Protein 5O6H (pdb70)

InterPro domains:
  IPR000903 Glycylpeptide N-tetradecanoyltransferase [PIRSF015892] (83-496)
  IPR000903 Glycylpeptide N-tetradecanoyltransferase [PTHR11377] (63-496)
  IPR016181 Acyl-CoA N-acyltransferase [SSF55729] (115-295)
  IPR016181 Acyl-CoA N-acyltransferase [SSF55729] (296-495)
  IPR022676 Glycylpeptide N-tetradecanoyltransferase, N-terminal [PF01233] (141-294)
  IPR022677 Glycylpeptide N-tetradecanoyltransferase, C-terminal [PF02799] (308-486)
  IPR022678 Glycylpeptide N-tetradecanoyltransferase, conserved site [PS00975] (244-252)
  IPR022678 Glycylpeptide N-tetradecanoyltransferase, conserved site [PS00976] (466-472)

Organism: Homo sapiens (NCBI:txid9606)

Radius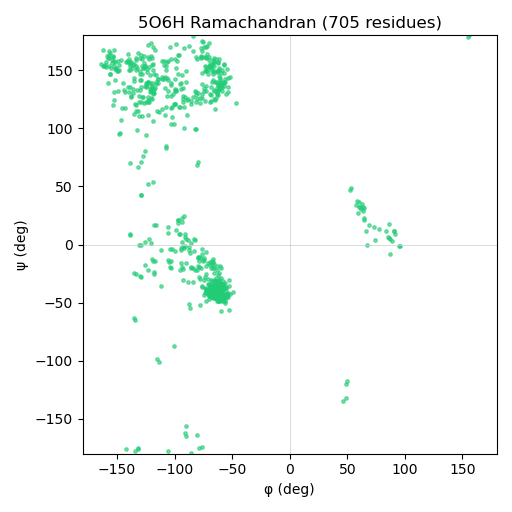 of gyration: 30.19 Å; Cα contacts (8 Å, |Δi|>4): 1673; chains: 2; bounding box: 51×105×77 Å

GO terms:
  GO:0018030 peptidyl-lysine N6-myristoyltransferase activity (F, IDA)
  GO:0072657 protein localization to membrane (P, IDA)
  GO:0005737 cytoplasm (C, IDA)
  GO:0005886 plasma membrane (C, IDA)
  GO:0004379 glycylpeptide N-tetradecanoyltransferase activity (F, IDA)
  GO:0018008 N-terminal peptidyl-glycine N-myristoylation (P, IDA)
  GO:0016020 membrane (C, EXP)
  GO:0004379 glycylpeptide N-tetradecanoyltransferase activity (F, EXP)
  GO:0005829 cytosol (C, TAS)
  GO:1903749 positive regulation of protein localization to mitochondrion (P, TAS)
  GO:0018377 protein myristoylation (P, TAS)
  GO:0004379 glycylpeptide N-tetradecanoyltransferase activity (F, TAS)
  GO:0022400 regulation of opsin-mediated signaling pathway (P, TAS)
  GO:0006499 N-terminal protein myristoylation (P, TAS)
  GO:0019107 myristoyltransferase activity (F, TAS)
  GO:0005515 protein binding (F, IPI)
  GO:0042180 ketone metabolic process (P, IDA)
  GO:0019107 myristoyltransferase activity (F, IDA)
  GO:0005829 cytosol (C, IDA)

Foldseek 3Di:
DDDVQQVPFLFDAAVDFFDDWAFSDDQDPDFDPDADDDPPQKDKDQFDLVDVVSLVLLQVLQQQWNDDPPVRFWGWRQDSVLCCLQQVAPQHDRVQFIWMARNVVRRTFWTKGWGWFFKFAAPDTDIAIEIDDTTGHPVCPPVPRSSSNVVRSCRVVSVVVHFKYKYKDQDQDRHFLEKWFKWKQFLAVVVCCVLVVDPDDPPDDPVVVCVVRDADLAADAPQKDWDDPVCLVVVLVQLQVLLPQFRIATNDDSSSSCSQARDDPQAKTKIFHQDPVRDTFWMWMWTWIWIARPPDDPDGIATEIETADTGHDPDDPQSNVSRVSSVCSNVPHRMYMYIVEAVNVVHCVVNPIGTDDTIMTMGMGRITDHRDYRNRHHYDRD/DDDVLQVVFQFAAAPPFFADWAFSDDQDPDFDPDADDDDPQKDKDQADLVPVVSLVLLQVLQQQWNDAAPVNFWGWRQDSVLCCLQQVAPQHDRVQFIWMAGNPPRRTFWTKGWDWFFKFAAPDTDIAIEIDDGTGHPVCPPVPRSSSNVVRSCRVVSVVVHNKYKYKDQDQDRHFLEKWFKWKAFLAVVVCCVLVVDHDDDPDDPVRVCVVRYADLAADAPQKDWDDPVCLVVQLVQLQVLLVQFRIATNDDSSSSCSQARDDPQAKTKIFHQDPVRDTFWMWMWTWIWIQRVVCNVDDTQTEIETADTGHDPDDPQRNVSRVSSVCSNVPHRMYMYIPEAVPVVHQVVSPIDTDDTMITMGMGRIGHGRDYRNRHHHDRD

B-factor: mean 17.13, std 9.36, range [5.29, 85.31]

CATH classification: 3.40.630.170

Solvent-accessible surface area: 34002 Å² total; per-residue (Å²): 224,87,37,146,14,25,57,97,29,14,7,11,99,70,75,50,120,16,120,87,100,11,76,54,56,106,82,79,24,76,10,114,58,102,69,59,122,16,59,176,30,53,43,45,49,54,4,82,2,54,66,214,44,29,14,114,65,0,42,49,6,1,33,80,5,23,76,34,48,94,94,96,60,18,32,48,24,5,32,45,86,1,0,59,4,3,1,67,3,42,46,81,44,78,60,4,1,0,0,1,14,34,76,104,76,115,100,8,4,0,0,1,1,0,11,17,11,53,0,67,2,40,147,43,99,65,81,0,2,16,30,28,2,65,5,14,26,90,175,20,109,119,127,130,6,35,17,12,0,27,81,0,4,26,18,26,8,15,24,38,34,11,18,3,9,0,22,32,27,49,94,66,29,2,47,22,8,3,62,0,86,75,31,49,8,7,5,47,10,139,34,0,29,78,3,142,56,28,158,70,44,234,133,40,92,33,147,94,10,64,116,47,45,158,31,82,157,92,36,124,23,87,39,34,44,70,6,78,77,136,4,6,18,33,0,12,38,19,2,43,131,22,9,141,90,14,67,0,4,10,51,22,12,4,51,26,0,70,40,20,0,88,36,73,124,82,0,0,9,0,19,0,8,55,58,115,139,45,107,11,6,0,0,0,1,0,11,13,1,28,6,33,8,40,151,39,114,89,71,127,50,6,62,0,0,42,12,4,3,9,0,50,76,138,13,79,15,65,37,0,0,18,0,0,1,2,9,0,92,107,61,45,5,7,0,1,18,6,26,10,4,9,48,9,103,86,1,2,129,145,24,88,9,28,82,15,90,10,54,40,5,0,0,8,21,4,21,55,11,40,67,20,42,9,77,86,0,0,2,10,13,24,231,83,26,145,15,25,64,99,29,14,8,9,106,76,66,54,126,5,117,92,105,12,79,55,50,115,82,77,31,62,8,114,59,103,69,60,120,14,51,173,25,46,42,42,44,53,3,82,2,54,68,134,45,25,3,81,65,0,50,55,5,2,33,80,6,26,75,36,50,94,90,88,41,11,30,47,24,6,34,16,82,1,0,58,6,3,1,65,3,42,43,80,45,77,59,3,1,0,0,1,14,33,81,106,75,115,103,9,7,0,0,1,1,0,13,16,10,54,0,60,2,40,156,40,103,70,79,0,1,16,30,29,2,67,4,15,27,86,179,27,107,116,132,131,7,34,16,10,0,26,80,0,4,24,17,24,7,15,23,39,35,12,22,2,10,0,22,32,25,57,95,79,28,3,34,21,8,4,60,0,80,74,36,49,8,9,5,45,11,141,41,0,30,124,25,148,56,28,131,76,37,165,162,52,89,51,140,102,10,44,133,52,50,159,33,83,157,92,36,132,24,88,37,34,43,70,6,77,78,131,4,6,22,37,0,11,38,19,3,31,142,19,8,142,90,13,66,0,4,9,45,20,10,4,51,25,0,70,40,19,0,88,37,74,156,104,9,0,13,0,17,0,6,54,58,115,136,45,105,13,9,0,0,0,1,0,12,12,1,16,6,15,10,45,113,94,99,130,107,173,18,5,74,1,0,40,11,4,4,11,0,50,72,150,14,79,16,65,36,0,0,18,1,1,1,3,8,0,86,107,96,49,16,6,0,1,18,5,26,10,4,8,49,9,102,84,0,2,133,149,22,94,11,28,80,16,87,9,50,41,10,0,0,6,21,3,22,52,8,29,64,20,42,9,76,86,0,0,2,11,16,24

Secondary structure (DSSP, 8-state):
---TTGGGSSSPPTT------B-SSPPPSS---SPPPPPTTEEEEE--TTSHHHHHHHHHHHHHHS-B-TTS-EEE---HHHHHHHHSSTT--GGGEEEEEETTT--EEEEEEEEEEEEEETTEEEEEEEEEEEEE-GGGTTSS-HHHHHHHHHHHHHTTT---EEEEESS--S--SEEEEEEEEESSHHHHHHTTSS---TT--HHHHHHHH---SS-SSTTEEE--GGGHHHHHHHHHHHHTTSSEEEE--HHHHHHHHS-BTTTEEEEEEE-TTS-EEEEEEEEE--EEETT-SS--EE-EEEE---B-SSS-HHHHHHHHHHHHHHTT-SEEEEES-TTGGGTTTTTT-EEEEEEEEEEEES-B-----GGGB-----/---TTGGGSSSPPTT------B-SSPPPSS---SPPPPSTTEEEEE--TTSHHHHHHHHHHHHHHS-B-TTS-EEE---HHHHHHHHSSTT--GGGEEEEEETTT--EEEEEEEEEEEEEETTEEEEEEEEEEEEE-GGGTTSSHHHHHHHHHHHHHHTTT---EEEEESS--S--SEEEEEEEEES-HHHHHHTTSS-PPTT--HHHHHHHH---SS--STTEEE--GGGHHHHHHHHHHHHTTSSEEEE--HHHHHHHHS-BTTTEEEEEEE-TTS-EEEEEEEEE--EEETT-TTSPPB-EEEE---EESSS-HHHHHHHHHHHHHHTT-SEEEEES-TTGGGTTTTTT-EEEEEEEEEEEES-B-----GGGB-----

Nearest PDB structures (foldseek):
  7owp-assembly1_A  TM=9.996E-01  e=7.246E-84  Homo sapiens
  6f56-assembly1_A  TM=1.000E+00  e=3.992E-82  Homo sapiens
  8q3d-assembly2_B  TM=9.967E-01  e=1.849E-81  Homo sapiens
  7rk3-assembly1_A  TM=9.968E-01  e=1.131E-75  Homo sapiens
  4c2x-assembly1_A  TM=9.969E-01  e=5.540E-74  Homo sapiens

Sequence (764 aa):
RSYQFWDTQPVPKKLGEVVVNTHGPVEPDDKDDNNIIRRQEPYTLPQGFTWDALDLGDRRGVLKELYTLLNENYVEDDDNMFRFDYSPEEFLLWALRPPGWLPQQWHCGVRVVSSRKLVGFISAIPANIHHIYDTEEKKMVEINFLCVHKKLRSKRVAPVLIREITRRVHLEGIFQAVYTAGVVLPKPVGTCRYWHRSSLNPRRKLIEEVKFSHLSRNMTMQRTMMKLYRLPETPKTAGLLRPMETKDIPVVHQLLTRYLKQFHLTPVMSQEEVEEHWFYPQEENIIDTFVVENANGEEVTDFLSFYTLPSTIMNHPTHKSLKKAAYSFYNVHTQTPLLDLMSSDDALVLAKMKGFDVFNALDLMENKTFLEKLKKFGIGDGNNLQQYYLYNWKKCPSMGAEEKVGLVLQRSYQFWDTQPVPKLGEVVNTHGPVEPDKDNIIRQEPYTLPQQGFTWDALDLGDRGVLKELYTLLNENYVEDDDNMMFRFDYSPEFLLWALRPPGWLPQQWHCGVRVVSSRKLVGFISAIPANNIHIYDDTEEKKKMVEINFLCVHKKLLRSKRVAPVLIREITRRVHLEGIFQAVVYTAGVVLPKKPVGTCRYWHRSSLNPRKLIEVKFSHLSRNMTMQQRTMKLYRLPETPKTAGLRPMETKDIPVVHHQLLTRYLKQFHLTPVMSQEEVEHWFYPQENIIDTFVVENANGEEVTDFLSFYTLPSTIIMNHPTHKSLKKAAYSFYNVHTQTPLLDLMSSDDALVLAKMKGFDVFNALDLMENKTFLEKLKFGIGDDGNNLQQYYLYNWKCPSMGAEEKVGLVLQ

Structure (mmCIF, N/CA/C/O backbone):
data_5O6H
#
_entry.id   5O6H
#
_cell.length_a   79.138
_cell.length_b   178.852
_cell.length_c   58.465
_cell.angle_alpha   90.00
_cell.angle_beta   90.00
_cell.angle_gamma   90.00
#
_symmetry.space_group_name_H-M   'P 21 21 2'
#
loop_
_entity.id
_entity.type
_entity.pdbx_description
1 polymer 'Glycylpeptide N-tetradecanoyltransferase 1'
2 non-polymer TETRADECANOYL-COA
3 non-polymer 'PHOSPHATE ION'
4 non-polymer 1-[5-[4-fluoranyl-2-[2-(1,3,5-trimethylpyrazol-4-yl)ethoxy]phenyl]-2~{H}-indazol-3-yl]-~{N},~{N}-dimethyl-methanamine
5 non-polymer 'MAGNESIUM ION'
6 non-polymer GLYCEROL
7 non-polymer 'DIMETHYL SULFOXIDE'
8 water water
#
loop_
_atom_site.group_PDB
_atom_site.id
_atom_site.type_symbol
_atom_site.label_atom_id
_atom_site.label_alt_id
_atom_site.label_comp_id
_atom_site.label_asym_id
_atom_site.label_entity_id
_atom_site.label_seq_id
_atom_site.pdbx_PDB_ins_code
_atom_site.Cartn_x
_atom_site.Cartn_y
_atom_site.Cartn_z
_atom_site.occupancy
_atom_site.B_iso_or_equiv
_atom_site.auth_seq_id
_atom_site.auth_comp_id
_atom_site.auth_asym_id
_atom_site.auth_atom_id
_atom_site.pdbx_PDB_model_num
ATOM 1 N N . ARG A 1 10 ? -32.629 -0.602 -0.985 1.00 59.79 115 ARG A N 1
ATOM 2 C CA . ARG A 1 10 ? -31.948 -0.737 0.324 1.00 60.61 115 ARG A CA 1
ATOM 3 C C . ARG A 1 10 ? -32.118 0.591 1.110 1.00 54.85 115 ARG A C 1
ATOM 4 O O . ARG A 1 10 ? -33.191 1.213 1.021 1.00 64.56 115 ARG A O 1
ATOM 12 N N . SER A 1 11 ? -31.108 1.021 1.876 1.00 42.56 116 SER A N 1
ATOM 13 C CA . SER A 1 11 ? -31.040 2.391 2.477 1.00 35.34 116 SER A CA 1
ATOM 14 C C . SER A 1 11 ? -29.734 2.988 1.896 1.00 29.69 116 SER A C 1
ATOM 15 O O . SER A 1 11 ? -28.940 2.241 1.366 1.00 27.27 116 SER A O 1
ATOM 18 N N . TYR A 1 12 ? -29.547 4.301 1.942 1.00 24.45 117 TYR A N 1
ATOM 19 C CA . TYR A 1 12 ? -28.338 4.956 1.423 1.00 19.60 117 TYR A CA 1
ATOM 20 C C . TYR A 1 12 ? -27.882 5.927 2.492 1.00 17.90 117 TYR A C 1
ATOM 21 O O . TYR A 1 12 ? -28.449 7.017 2.752 1.00 17.49 117 TYR A O 1
ATOM 30 N N . GLN A 1 13 ? -26.901 5.468 3.272 1.00 17.41 118 GLN A N 1
ATOM 31 C CA . GLN A 1 13 ? -26.467 6.238 4.430 1.00 18.86 118 GLN A CA 1
ATOM 32 C C . GLN A 1 13 ? -26.163 7.716 4.197 1.00 17.77 118 GLN A C 1
ATOM 33 O O . GLN A 1 13 ? -26.531 8.598 4.944 1.00 19.28 118 GLN A O 1
ATOM 39 N N . PHE A 1 14 ? -25.499 7.968 3.044 1.00 15.87 119 PHE A N 1
ATOM 40 C CA . PHE A 1 14 ? -25.279 9.374 2.632 1.00 16.51 119 PHE A CA 1
ATOM 41 C C . PHE A 1 14 ? -26.457 9.938 1.797 1.00 13.27 119 PHE A C 1
ATOM 42 O O . PHE A 1 14 ? -26.982 10.992 2.123 1.00 13.31 119 PHE A O 1
ATOM 50 N N . TRP A 1 15 ? -26.865 9.233 0.755 1.00 14.35 120 TRP A N 1
ATOM 51 C CA . TRP A 1 15 ? -27.815 9.879 -0.179 1.00 13.81 120 TRP A CA 1
ATOM 52 C C . TRP A 1 15 ? -29.198 10.121 0.414 1.00 13.61 120 TRP A C 1
ATOM 53 O O . TRP A 1 15 ? -29.911 11.038 0.021 1.00 13.35 120 TRP A O 1
ATOM 64 N N . ASP A 1 16 ? -29.507 9.362 1.495 1.00 14.74 121 ASP A N 1
ATOM 65 C CA . ASP A 1 16 ? -30.827 9.607 2.168 1.00 14.69 121 ASP A CA 1
ATOM 66 C C . ASP A 1 16 ? -30.882 10.958 2.899 1.00 16.15 121 ASP A C 1
ATOM 67 O O . ASP A 1 16 ? -31.949 11.516 3.155 1.00 17.37 121 ASP A O 1
ATOM 72 N N . THR A 1 17 ? -29.676 11.553 3.163 1.00 15.14 122 THR A N 1
ATOM 73 C CA . THR A 1 17 ? -29.579 12.836 3.794 1.00 14.85 122 THR A CA 1
ATOM 74 C C . THR A 1 17 ? -29.648 13.998 2.808 1.00 13.80 122 THR A C 1
ATOM 75 O O . THR A 1 17 ? -29.694 15.156 3.255 1.00 14.98 122 THR A O 1
ATOM 79 N N . GLN A 1 18 ? -29.631 13.699 1.504 1.00 12.60 123 GLN A N 1
ATOM 80 C CA . GLN A 1 18 ? -29.436 14.770 0.466 1.00 12.71 123 GLN A CA 1
ATOM 81 C C . GLN A 1 18 ? -30.775 15.226 -0.136 1.00 12.93 123 GLN A C 1
ATOM 82 O O . GLN A 1 18 ? -31.738 14.415 -0.143 1.00 13.87 123 GLN A O 1
ATOM 88 N N . PRO A 1 19 ? -30.808 16.435 -0.713 1.00 13.01 124 PRO A N 1
ATOM 89 C CA . PRO A 1 19 ? -32.025 16.963 -1.330 1.00 13.52 124 PRO A CA 1
ATOM 90 C C . PRO A 1 19 ? -32.203 16.336 -2.739 1.00 13.10 124 PRO A C 1
ATOM 91 O O . PRO A 1 19 ? -32.030 17.067 -3.767 1.00 14.33 124 PRO A O 1
ATOM 95 N N . VAL A 1 20 ? -32.532 15.053 -2.753 1.00 13.09 125 VAL A N 1
ATOM 96 C CA . VAL A 1 20 ? -32.810 14.316 -3.971 1.00 13.18 125 VAL A CA 1
ATOM 97 C C . VAL A 1 20 ? -34.081 13.497 -3.621 1.00 17.47 125 VAL A C 1
ATOM 98 O O . VAL A 1 20 ? -34.230 13.101 -2.442 1.00 15.85 125 VAL A O 1
ATOM 102 N N . PRO A 1 21 ? -34.887 13.117 -4.618 1.00 15.74 126 PRO A N 1
ATOM 103 C CA . PRO A 1 21 ? -36.087 12.264 -4.356 1.00 17.23 126 PRO A CA 1
ATOM 104 C C . PRO A 1 21 ? -35.636 10.876 -3.961 1.00 17.67 126 PRO A C 1
ATOM 105 O O . PRO A 1 21 ? -34.565 10.359 -4.323 1.00 18.19 126 PRO A O 1
ATOM 109 N N . LYS A 1 22 ? -36.481 10.181 -3.172 1.00 22.23 127 LYS A N 1
ATOM 110 C CA A LYS A 1 22 ? -36.195 8.807 -2.851 0.50 22.50 127 LYS A CA 1
ATOM 111 C CA B LYS A 1 22 ? -36.208 8.795 -2.847 0.50 22.75 127 LYS A CA 1
ATOM 112 C C . LYS A 1 22 ? -36.395 7.862 -4.057 1.00 22.50 127 LYS A C 1
ATOM 113 O O . LYS A 1 22 ? -37.196 8.138 -4.902 1.00 24.23 127 LYS A O 1
ATOM 124 N N . LEU A 1 23 ? -35.648 6.792 -4.115 1.00 23.48 128 LEU A N 1
ATOM 125 C CA . LEU A 1 23 ? -35.932 5.743 -5.114 1.00 27.95 128 LEU A CA 1
ATOM 126 C C . LEU A 1 23 ? -37.355 5.218 -4.916 1.00 29.66 128 LEU A C 1
ATOM 127 O O . LEU A 1 23 ? -37.792 4.946 -3.794 1.00 35.83 128 LEU A O 1
ATOM 132 N N . GLY A 1 24 ? -38.121 5.118 -5.981 1.00 36.94 129 GLY A N 1
ATOM 133 C CA . GLY A 1 24 ? -39.493 4.670 -5.804 1.00 43.23 129 GLY A CA 1
ATOM 134 C C . GLY A 1 24 ? -40.479 5.784 -5.487 1.00 49.87 129 GLY A C 1
ATOM 135 O O . GLY A 1 24 ? -41.684 5.555 -5.498 1.00 49.70 129 GLY A O 1
ATOM 136 N N . GLU A 1 25 ? -39.979 6.997 -5.240 1.00 46.65 130 GLU A N 1
ATOM 137 C CA . GLU A 1 25 ? -40.829 8.175 -4.992 1.00 43.84 130 GLU A CA 1
ATOM 138 C C . GLU A 1 25 ? -41.567 8.535 -6.295 1.00 42.23 130 GLU A C 1
ATOM 139 O O . GLU A 1 25 ? -40.957 8.660 -7.351 1.00 40.68 130 GLU A O 1
ATOM 145 N N . VAL A 1 26 ? -42.887 8.693 -6.225 1.00 41.04 131 VAL A N 1
ATOM 146 C CA A VAL A 1 26 ? -43.676 9.158 -7.376 0.50 39.92 131 VAL A CA 1
ATOM 147 C CA B VAL A 1 26 ? -43.623 9.146 -7.404 0.50 38.79 131 VAL A CA 1
ATOM 148 C C . VAL A 1 26 ? -43.536 10.675 -7.481 1.00 37.81 131 VAL A C 1
ATOM 149 O O . VAL A 1 26 ? -43.949 11.377 -6.570 1.00 36.64 131 VAL A O 1
ATOM 156 N N . VAL A 1 27 ? -42.959 11.182 -8.580 1.00 36.01 132 VAL A N 1
ATOM 157 C CA . VAL A 1 27 ? -42.864 12.623 -8.748 1.00 33.92 132 VAL A CA 1
ATOM 158 C C . VAL A 1 27 ? -43.809 13.197 -9.818 1.00 35.08 132 VAL A C 1
ATOM 159 O O . VAL A 1 27 ? -43.669 12.902 -11.012 1.00 42.51 132 VAL A O 1
ATOM 163 N N . ASN A 1 28 ? -44.712 14.072 -9.391 1.00 39.92 133 ASN A N 1
ATOM 164 C CA . ASN A 1 28 ? -45.703 14.730 -10.261 1.00 46.67 133 ASN A CA 1
ATOM 165 C C . ASN A 1 28 ? -45.471 16.224 -10.420 1.00 48.22 133 ASN A C 1
ATOM 166 O O . ASN A 1 28 ? -46.204 16.877 -11.185 1.00 61.88 133 ASN A O 1
ATOM 171 N N . THR A 1 29 ? -44.483 16.774 -9.685 1.00 36.76 134 THR A N 1
ATOM 172 C CA . THR A 1 29 ? -44.282 18.236 -9.596 1.00 32.90 134 THR A CA 1
ATOM 173 C C . THR A 1 29 ? -42.877 18.550 -10.167 1.00 30.02 134 THR A C 1
ATOM 174 O O . THR A 1 29 ? -42.175 17.595 -10.517 1.00 27.37 134 THR A O 1
ATOM 178 N N . HIS A 1 30 ? -42.577 19.830 -10.367 1.00 25.43 135 HIS A N 1
ATOM 179 C CA . HIS A 1 30 ? -41.234 20.283 -10.880 1.00 24.82 135 HIS A CA 1
ATOM 180 C C . HIS A 1 30 ? -40.765 21.395 -9.947 1.00 27.70 135 HIS A C 1
ATOM 181 O O . HIS A 1 30 ? -41.536 22.342 -9.709 1.00 32.47 135 HIS A O 1
ATOM 188 N N . GLY A 1 31 ? -39.532 21.298 -9.404 1.00 20.61 136 GLY A N 1
ATOM 189 C CA . GLY A 1 31 ? -38.999 22.387 -8.675 1.00 19.78 136 GLY A CA 1
ATOM 190 C C . GLY A 1 31 ? -37.922 21.941 -7.657 1.00 16.60 136 GLY A C 1
ATOM 191 O O . GLY A 1 31 ? -37.568 20.741 -7.560 1.00 17.27 136 GLY A O 1
ATOM 192 N N . PRO A 1 32 ? -37.360 22.881 -6.925 1.00 16.57 137 PRO A N 1
ATOM 193 C CA . PRO A 1 32 ? -36.293 22.472 -6.022 1.00 17.22 137 PRO A CA 1
ATOM 194 C C . PRO A 1 32 ? -36.738 21.606 -4.885 1.00 17.18 137 PRO A C 1
ATOM 195 O O . PRO A 1 32 ? -37.933 21.649 -4.441 1.00 19.89 137 PRO A O 1
ATOM 199 N N . VAL A 1 33 ? -35.897 20.730 -4.404 1.00 15.52 138 VAL A N 1
ATOM 200 C CA . VAL A 1 33 ? -36.213 19.925 -3.228 1.00 15.66 138 VAL A CA 1
ATOM 201 C C . VAL A 1 33 ? -36.174 20.770 -1.970 1.00 18.09 138 VAL A C 1
ATOM 202 O O . VAL A 1 33 ? -37.003 20.577 -1.096 1.00 20.99 138 VAL A O 1
ATOM 206 N N . GLU A 1 34 ? -35.222 21.698 -1.900 1.00 17.87 139 GLU A N 1
ATOM 207 C CA . GLU A 1 34 ? -35.115 22.666 -0.750 1.00 19.81 139 GLU A CA 1
ATOM 208 C C . GLU A 1 34 ? -34.725 24.046 -1.341 1.00 19.97 139 GLU A C 1
ATOM 209 O O . GLU A 1 34 ? -34.199 24.162 -2.426 1.00 20.00 139 GLU A O 1
ATOM 215 N N . PRO A 1 35 ? -34.894 25.163 -0.524 1.00 24.01 140 PRO A N 1
ATOM 216 C CA . PRO A 1 35 ? -34.574 26.506 -1.046 1.00 24.56 140 PRO A CA 1
ATOM 217 C C . PRO A 1 35 ? -33.120 26.871 -1.242 1.00 24.85 140 PRO A C 1
ATOM 218 O O . PRO A 1 35 ? -32.170 26.152 -0.780 1.00 28.43 140 PRO A O 1
ATOM 222 N N . ASP A 1 36 ? -32.857 27.917 -1.986 1.00 24.86 141 ASP A N 1
ATOM 223 C CA A ASP A 1 36 ? -31.548 28.490 -2.068 0.50 19.95 141 ASP A CA 1
ATOM 224 C CA B ASP A 1 36 ? -31.525 28.381 -1.993 0.50 23.63 141 ASP A CA 1
ATOM 225 C C . ASP A 1 36 ? -31.105 28.843 -0.613 1.00 23.43 141 ASP A C 1
ATOM 226 O O . ASP A 1 36 ? -31.933 29.229 0.250 1.00 23.65 141 ASP A O 1
ATOM 235 N N . LYS A 1 37 ? -29.813 28.717 -0.343 1.00 20.05 142 LYS A N 1
ATOM 236 C CA . LYS A 1 37 ? -29.378 28.950 1.049 1.00 20.99 142 LYS A CA 1
ATOM 237 C C . LYS A 1 37 ? -28.938 30.344 1.162 1.00 21.02 142 LYS A C 1
ATOM 238 O O . LYS A 1 37 ? -28.230 30.812 0.322 1.00 23.05 142 LYS A O 1
ATOM 244 N N . ASP A 1 38 ? -29.286 31.045 2.258 1.00 20.36 143 ASP A N 1
ATOM 245 C CA A ASP A 1 38 ? -28.618 32.398 2.206 0.50 21.06 143 ASP A CA 1
ATOM 246 C CA B ASP A 1 38 ? -28.819 32.389 2.508 0.50 19.72 143 ASP A CA 1
ATOM 247 C C . ASP A 1 38 ? -27.525 32.529 3.296 1.00 18.13 143 ASP A C 1
ATOM 248 O O . ASP A 1 38 ? -26.987 33.624 3.456 1.00 16.88 143 ASP A O 1
ATOM 257 N N . ASN A 1 39 ? -27.144 31.382 3.921 1.00 15.87 144 ASN A N 1
ATOM 258 C CA A ASN A 1 39 ? -25.878 31.368 4.629 0.50 14.66 144 ASN A CA 1
ATOM 259 C CA B ASN A 1 39 ? -25.941 31.273 4.786 0.50 14.43 144 ASN A CA 1
ATOM 260 C C . ASN A 1 39 ? -25.298 29.962 4.331 1.00 10.24 144 ASN A C 1
ATOM 261 O O . ASN A 1 39 ? -25.987 28.951 4.405 1.00 12.23 144 ASN A O 1
ATOM 270 N N . ILE A 1 40 ? -24.013 30.038 3.929 1.00 11.35 145 ILE A N 1
ATOM 271 C CA A ILE A 1 40 ? -23.357 28.777 3.543 0.50 10.62 145 ILE A CA 1
ATOM 272 C CA B ILE A 1 40 ? -23.255 28.831 3.448 0.50 10.91 145 ILE A CA 1
ATOM 273 C C . ILE A 1 40 ? -22.102 28.612 4.428 1.00 9.91 145 ILE A C 1
ATOM 274 O O . ILE A 1 40 ? -21.355 29.529 4.749 1.00 10.36 145 ILE A O 1
ATOM 283 N N . ARG A 1 41 ? -21.915 27.326 4.808 1.00 10.55 146 ARG A N 1
ATOM 284 C CA A ARG A 1 41 ? -20.732 26.861 5.591 0.50 10.73 146 ARG A CA 1
ATOM 285 C CA B ARG A 1 41 ? -20.790 26.913 5.624 0.50 11.64 146 ARG A CA 1
ATOM 286 C C . ARG A 1 41 ? -19.428 27.417 5.050 1.00 10.32 146 ARG A C 1
ATOM 287 O O . ARG A 1 41 ? -19.117 27.133 3.859 1.00 10.71 146 ARG A O 1
ATOM 302 N N . GLN A 1 42 ? -18.640 28.150 5.808 1.00 10.22 147 GLN A N 1
ATOM 303 C CA . GLN A 1 42 ? -17.358 28.709 5.361 1.00 11.36 147 GLN A CA 1
ATOM 304 C C . GLN A 1 42 ? -16.186 27.818 5.413 1.00 12.64 147 GLN A C 1
ATOM 305 O O . GLN A 1 42 ? -15.210 28.042 4.633 1.00 16.51 147 GLN A O 1
ATOM 311 N N . GLU A 1 43 ? -16.321 26.816 6.255 1.00 13.36 148 GLU A N 1
ATOM 312 C CA . GLU A 1 43 ? -15.107 25.907 6.437 1.00 14.89 148 GLU A CA 1
ATOM 313 C C . GLU A 1 43 ? -15.258 24.629 5.617 1.00 11.50 148 GLU A C 1
ATOM 314 O O . GLU A 1 43 ? -16.304 24.023 5.546 1.00 11.42 148 GLU A O 1
ATOM 320 N N . PRO A 1 44 ? -14.125 24.206 5.085 1.00 12.64 149 PRO A N 1
ATOM 321 C CA . PRO A 1 44 ? -14.122 22.955 4.375 1.00 12.10 149 PRO A CA 1
ATOM 322 C C . PRO A 1 44 ? -14.516 21.786 5.269 1.00 11.21 149 PRO A C 1
ATOM 323 O O . PRO A 1 44 ? -14.295 21.795 6.531 1.00 11.72 149 PRO A O 1
ATOM 327 N N . TYR A 1 45 ? -15.126 20.757 4.698 1.00 10.79 150 TYR A N 1
ATOM 328 C CA . TYR A 1 45 ? -15.387 19.486 5.415 1.00 10.80 150 TYR A CA 1
ATOM 329 C C . TYR A 1 45 ? -14.027 18.822 5.738 1.00 12.93 150 TYR A C 1
ATOM 330 O O . TYR A 1 45 ? -13.038 19.093 5.183 1.00 13.46 150 TYR A O 1
ATOM 339 N N . THR A 1 46 ? -14.130 17.976 6.758 1.00 14.10 151 THR A N 1
ATOM 340 C CA . THR A 1 46 ? -12.889 17.296 7.267 1.00 15.51 151 THR A CA 1
ATOM 341 C C . THR A 1 46 ? -12.651 15.972 6.627 1.00 13.32 151 THR A C 1
ATOM 342 O O . THR A 1 46 ? -13.469 15.109 6.626 1.00 16.07 151 THR A O 1
ATOM 346 N N . LEU A 1 47 ? -11.446 15.784 6.103 1.00 14.35 152 LEU A N 1
ATOM 347 C CA . LEU A 1 47 ? -11.025 14.473 5.579 1.00 15.44 152 LEU A CA 1
ATOM 348 C C . LEU A 1 47 ? -10.494 13.554 6.741 1.00 15.37 152 LEU A C 1
ATOM 349 O O . LEU A 1 47 ? -10.132 14.118 7.758 1.00 15.96 152 LEU A O 1
ATOM 354 N N . PRO A 1 48 ? -10.355 12.231 6.425 1.00 15.72 153 PRO A N 1
ATOM 355 C CA . PRO A 1 48 ? -9.671 11.403 7.489 1.00 17.61 153 PRO A CA 1
ATOM 356 C C . PRO A 1 48 ? -8.255 11.895 7.745 1.00 18.31 153 PRO A C 1
ATOM 357 O O . PRO A 1 48 ? -7.583 12.581 6.948 1.00 17.36 153 PRO A O 1
ATOM 361 N N . GLN A 1 49 ? -7.727 11.521 8.940 1.00 18.32 154 GLN A N 1
ATOM 362 C CA . GLN A 1 49 ? -6.467 11.993 9.349 1.00 19.88 154 GLN A CA 1
ATOM 363 C C . GLN A 1 49 ? -5.341 11.571 8.323 1.00 16.89 154 GLN A C 1
ATOM 364 O O . GLN A 1 49 ? -5.369 10.412 7.879 1.00 19.94 154 GLN A O 1
ATOM 370 N N . GLY A 1 50 ? -4.477 12.473 8.032 1.00 16.94 155 GLY A N 1
ATOM 371 C CA . GLY A 1 50 ? -3.359 12.229 7.104 1.00 17.74 155 GLY A CA 1
ATOM 372 C C . GLY A 1 50 ? -3.651 12.657 5.685 1.00 17.90 155 GLY A C 1
ATOM 373 O O . GLY A 1 50 ? -2.738 12.491 4.823 1.00 19.06 155 GLY A O 1
ATOM 374 N N . PHE A 1 51 ? -4.881 13.182 5.427 1.00 15.20 156 PHE A N 1
ATOM 375 C CA . PHE A 1 51 ? -5.211 13.620 4.014 1.00 14.05 156 PHE A CA 1
ATOM 376 C C . PHE A 1 51 ? -5.578 15.078 4.089 1.00 15.71 156 PHE A C 1
ATOM 377 O O . PHE A 1 51 ? -6.098 15.566 5.121 1.00 17.41 156 PHE A O 1
ATOM 385 N N . THR A 1 52 ? -5.370 15.805 2.994 1.00 14.11 157 THR A N 1
ATOM 386 C CA . THR A 1 52 ? -5.664 17.238 2.986 1.00 14.40 157 THR A CA 1
ATOM 387 C C . THR A 1 52 ? -6.295 17.611 1.595 1.00 12.92 157 THR A C 1
ATOM 388 O O . THR A 1 52 ? -5.955 16.966 0.545 1.00 13.04 157 THR A O 1
ATOM 392 N N . TRP A 1 53 ? -7.036 18.682 1.524 1.00 11.03 158 TRP A N 1
ATOM 393 C CA . TRP A 1 53 ? -7.537 19.263 0.293 1.00 10.49 158 TRP A CA 1
ATOM 394 C C . TRP A 1 53 ? -6.421 19.916 -0.420 1.00 10.93 158 TRP A C 1
ATOM 395 O O . TRP A 1 53 ? -5.519 20.551 0.197 1.00 13.56 158 TRP A O 1
ATOM 406 N N . ASP A 1 54 ? -6.464 19.955 -1.773 1.00 11.08 159 ASP A N 1
ATOM 407 C CA . ASP A 1 54 ? -5.604 20.824 -2.586 1.00 10.72 159 ASP A CA 1
ATOM 408 C C . ASP A 1 54 ? -6.306 21.117 -3.867 1.00 10.95 159 ASP A C 1
ATOM 409 O O . ASP A 1 54 ? -6.714 20.154 -4.575 1.00 12.87 159 ASP A O 1
ATOM 414 N N . ALA A 1 55 ? -6.503 22.387 -4.194 1.00 11.39 160 ALA A N 1
ATOM 415 C CA . ALA A 1 55 ? -7.084 22.754 -5.487 1.00 11.82 160 ALA A CA 1
ATOM 416 C C . ALA A 1 55 ? -6.024 22.646 -6.565 1.00 13.82 160 ALA A C 1
ATOM 417 O O . ALA A 1 55 ? -4.857 23.096 -6.429 1.00 16.82 160 ALA A O 1
ATOM 419 N N . LEU A 1 56 ? -6.320 21.907 -7.606 1.00 10.70 161 LEU A N 1
ATOM 420 C CA . LEU A 1 56 ? -5.322 21.523 -8.597 1.00 11.89 161 LEU A CA 1
ATOM 421 C C . LEU A 1 56 ? -5.258 22.509 -9.734 1.00 10.83 161 LEU A C 1
ATOM 422 O O . LEU A 1 56 ? -6.291 22.718 -10.413 1.00 12.38 161 LEU A O 1
ATOM 427 N N . ASP A 1 57 ? -4.111 23.174 -9.947 1.00 10.18 162 ASP A N 1
ATOM 428 C CA . ASP A 1 57 ? -3.899 24.081 -11.094 1.00 10.37 162 ASP A CA 1
ATOM 429 C C . ASP A 1 57 ? -3.527 23.226 -12.324 1.00 11.18 162 ASP A C 1
ATOM 430 O O . ASP A 1 57 ? -2.383 22.801 -12.533 1.00 11.69 162 ASP A O 1
ATOM 435 N N . LEU A 1 58 ? -4.534 22.990 -13.151 1.00 10.73 163 LEU A N 1
ATOM 436 C CA . LEU A 1 58 ? -4.314 22.128 -14.312 1.00 10.99 163 LEU A CA 1
ATOM 437 C C . LEU A 1 58 ? -3.570 22.790 -15.398 1.00 12.14 163 LEU A C 1
ATOM 438 O O . LEU A 1 58 ? -3.183 22.122 -16.369 1.00 12.58 163 LEU A O 1
ATOM 443 N N . GLY A 1 59 ? -3.330 24.106 -15.299 1.00 12.18 164 GLY A N 1
ATOM 444 C CA . GLY A 1 59 ? -2.398 24.818 -16.182 1.00 12.88 164 GLY A CA 1
ATOM 445 C C . GLY A 1 59 ? -0.952 24.505 -15.829 1.00 13.25 164 GLY A C 1
ATOM 446 O O . GLY A 1 59 ? -0.071 24.947 -16.609 1.00 14.99 164 GLY A O 1
ATOM 447 N N . ASP A 1 60 ? -0.671 23.884 -14.709 1.00 12.59 165 ASP A N 1
ATOM 448 C CA . ASP A 1 60 ? 0.708 23.433 -14.384 1.00 13.12 165 ASP A CA 1
ATOM 449 C C . ASP A 1 60 ? 0.881 22.018 -14.938 1.00 13.63 165 ASP A C 1
ATOM 450 O O . ASP A 1 60 ? 0.097 21.090 -14.584 1.00 12.79 165 ASP A O 1
ATOM 455 N N . ARG A 1 61 ? 1.902 21.810 -15.772 1.00 14.12 166 ARG A N 1
ATOM 456 C CA A ARG A 1 61 ? 1.986 20.520 -16.452 0.50 14.81 166 ARG A CA 1
ATOM 457 C CA B ARG A 1 61 ? 2.058 20.539 -16.460 0.50 16.09 166 ARG A CA 1
ATOM 458 C C . ARG A 1 61 ? 2.216 19.382 -15.468 1.00 14.23 166 ARG A C 1
ATOM 459 O O . ARG A 1 61 ? 1.662 18.255 -15.667 1.00 14.44 166 ARG A O 1
ATOM 474 N N . GLY A 1 62 ? 2.988 19.615 -14.406 1.00 14.00 167 GLY A N 1
ATOM 475 C CA . GLY A 1 62 ? 3.247 18.561 -13.442 1.00 13.76 167 GLY A CA 1
ATOM 476 C C . GLY A 1 62 ? 1.980 18.150 -12.690 1.00 11.88 167 GLY A C 1
ATOM 477 O O . GLY A 1 62 ? 1.715 16.945 -12.496 1.00 12.21 167 GLY A O 1
ATOM 478 N N . VAL A 1 63 ? 1.141 19.143 -12.339 1.00 11.24 168 VAL A N 1
ATOM 479 C CA . VAL A 1 63 ? -0.090 18.805 -11.580 1.00 11.29 168 VAL A CA 1
ATOM 480 C C . VAL A 1 63 ? -1.080 18.116 -12.518 1.00 10.40 168 VAL A C 1
ATOM 481 O O . VAL A 1 63 ? -1.793 17.149 -12.118 1.00 10.64 168 VAL A O 1
ATOM 485 N N . LEU A 1 64 ? -1.180 18.597 -13.767 1.00 10.49 169 LEU A N 1
ATOM 486 C CA . LEU A 1 64 ? -2.083 17.905 -14.715 1.00 10.74 169 LEU A CA 1
ATOM 487 C C . LEU A 1 64 ? -1.654 16.431 -14.932 1.00 11.06 169 LEU A C 1
ATOM 488 O O . LEU A 1 64 ? -2.510 15.552 -14.980 1.00 11.29 169 LEU A O 1
ATOM 493 N N . LYS A 1 65 ? -0.339 16.215 -14.988 1.00 11.62 170 LYS A N 1
ATOM 494 C CA . LYS A 1 65 ? 0.090 14.848 -15.107 1.00 12.48 170 LYS A CA 1
ATOM 495 C C . LYS A 1 65 ? -0.176 14.000 -13.886 1.00 10.27 170 LYS A C 1
ATOM 496 O O . LYS A 1 65 ? -0.506 12.808 -14.022 1.00 12.17 170 LYS A O 1
ATOM 502 N N . GLU A 1 66 ? -0.160 14.593 -12.673 1.00 11.24 171 GLU A N 1
ATOM 503 C CA . GLU A 1 66 ? -0.606 13.838 -11.464 1.00 10.05 171 GLU A CA 1
ATOM 504 C C . GLU A 1 66 ? -2.046 13.415 -11.592 1.00 10.20 171 GLU A C 1
ATOM 505 O O . GLU A 1 66 ? -2.398 12.297 -11.178 1.00 10.25 171 GLU A O 1
ATOM 511 N N . LEU A 1 67 ? -2.917 14.356 -12.099 1.00 10.19 172 LEU A N 1
ATOM 512 C CA . LEU A 1 67 ? -4.344 13.977 -12.246 1.00 9.80 172 LEU A CA 1
ATOM 513 C C . LEU A 1 67 ? -4.480 12.900 -13.300 1.00 8.93 172 LEU A C 1
ATOM 514 O O . LEU A 1 67 ? -5.271 11.926 -13.065 1.00 9.21 172 LEU A O 1
ATOM 519 N N . TYR A 1 68 ? -3.820 13.099 -14.421 1.00 9.67 173 TYR A N 1
ATOM 520 C CA . TYR A 1 68 ? -3.864 12.053 -15.478 1.00 8.98 173 TYR A CA 1
ATOM 521 C C . TYR A 1 68 ? -3.474 10.636 -14.874 1.00 9.08 173 TYR A C 1
ATOM 522 O O . TYR A 1 68 ? -4.185 9.674 -15.157 1.00 9.87 173 TYR A O 1
ATOM 531 N N . THR A 1 69 ? -2.422 10.596 -14.016 1.00 10.29 174 THR A N 1
ATOM 532 C CA . THR A 1 69 ? -2.007 9.296 -13.423 1.00 11.10 174 THR A CA 1
ATOM 533 C C . THR A 1 69 ? -3.003 8.745 -12.456 1.00 9.94 174 THR A C 1
ATOM 534 O O . THR A 1 69 ? -3.356 7.546 -12.467 1.00 10.96 174 THR A O 1
ATOM 538 N N . LEU A 1 70 ? -3.604 9.616 -11.591 1.00 10.00 175 LEU A N 1
ATOM 539 C CA . LEU A 1 70 ? -4.623 9.157 -10.681 1.00 9.44 175 LEU A CA 1
ATOM 540 C C . LEU A 1 70 ? -5.766 8.483 -11.443 1.00 9.16 175 LEU A C 1
ATOM 541 O O . LEU A 1 70 ? -6.229 7.416 -11.083 1.00 10.48 175 LEU A O 1
ATOM 546 N N . LEU A 1 71 ? -6.250 9.203 -12.527 1.00 9.15 176 LEU A N 1
ATOM 547 C CA . LEU A 1 71 ? -7.409 8.630 -13.249 1.00 9.15 176 LEU A CA 1
ATOM 548 C C . LEU A 1 71 ? -6.987 7.386 -14.086 1.00 9.53 176 LEU A C 1
ATOM 549 O O . LEU A 1 71 ? -7.737 6.422 -14.139 1.00 9.96 176 LEU A O 1
ATOM 554 N N . ASN A 1 72 ? -5.800 7.468 -14.687 1.00 9.90 177 ASN A N 1
ATOM 555 C CA . ASN A 1 72 ? -5.367 6.319 -15.478 1.00 9.71 177 ASN A CA 1
ATOM 556 C C . ASN A 1 72 ? -5.313 5.052 -14.615 1.00 10.36 177 ASN A C 1
ATOM 557 O O . ASN A 1 72 ? -5.629 3.959 -15.129 1.00 11.00 177 ASN A O 1
ATOM 562 N N . GLU A 1 73 ? -4.963 5.162 -13.319 1.00 10.07 178 GLU A N 1
ATOM 563 C CA . GLU A 1 73 ? -4.756 4.027 -12.470 1.00 10.30 178 GLU A CA 1
ATOM 564 C C . GLU A 1 73 ? -5.991 3.699 -11.700 1.00 11.30 178 GLU A C 1
ATOM 565 O O . GLU A 1 73 ? -6.097 2.524 -11.188 1.00 12.39 178 GLU A O 1
ATOM 571 N N . ASN A 1 74 ? -6.945 4.619 -11.497 1.00 10.98 179 ASN A N 1
ATOM 572 C CA . ASN A 1 74 ? -8.003 4.430 -10.514 1.00 10.84 179 ASN A CA 1
ATOM 573 C C . ASN A 1 74 ? -9.395 4.868 -10.923 1.00 9.70 179 ASN A C 1
ATOM 574 O O . ASN A 1 74 ? -10.320 4.815 -10.115 1.00 10.63 179 ASN A O 1
ATOM 579 N N . TYR A 1 75 ? -9.568 5.213 -12.218 1.00 10.07 180 TYR A N 1
ATOM 580 C CA . TYR A 1 75 ? -10.894 5.709 -12.668 1.00 10.41 180 TYR A CA 1
ATOM 581 C C . TYR A 1 75 ? -11.781 4.610 -13.154 1.00 10.19 180 TYR A C 1
ATOM 582 O O . TYR A 1 75 ? -11.562 3.384 -12.796 1.00 11.74 180 TYR A O 1
ATOM 591 N N . VAL A 1 76 ? -12.836 4.880 -13.896 1.00 9.94 181 VAL A N 1
ATOM 592 C CA . VAL A 1 76 ? -13.933 3.925 -14.202 1.00 10.70 181 VAL A CA 1
ATOM 593 C C . VAL A 1 76 ? -13.434 2.758 -15.064 1.00 10.49 181 VAL A C 1
ATOM 594 O O . VAL A 1 76 ? -12.691 2.917 -16.048 1.00 11.20 181 VAL A O 1
ATOM 598 N N . GLU A 1 77 ? -13.852 1.565 -14.570 1.00 11.17 182 GLU A N 1
ATOM 599 C CA . GLU A 1 77 ? -13.668 0.290 -15.326 1.00 11.66 182 GLU A CA 1
ATOM 600 C C . GLU A 1 77 ? -15.007 -0.174 -15.803 1.00 11.39 182 GLU A C 1
ATOM 601 O O . GLU A 1 77 ? -16.077 0.164 -15.298 1.00 13.12 182 GLU A O 1
ATOM 607 N N . ASP A 1 78 ? -15.025 -1.019 -16.854 1.00 12.07 183 ASP A N 1
ATOM 608 C CA . ASP A 1 78 ? -16.284 -1.655 -17.272 1.00 13.63 183 ASP A CA 1
ATOM 609 C C . ASP A 1 78 ? -16.724 -2.696 -16.229 1.00 14.37 183 ASP A C 1
ATOM 610 O O . ASP A 1 78 ? -15.999 -3.003 -15.276 1.00 15.02 183 ASP A O 1
ATOM 615 N N . ASP A 1 79 ? -17.926 -3.232 -16.448 1.00 16.60 184 ASP A N 1
ATOM 616 C CA . ASP A 1 79 ? -18.512 -4.117 -15.450 1.00 18.86 184 ASP A CA 1
ATOM 617 C C . ASP A 1 79 ? -17.789 -5.466 -15.315 1.00 21.88 184 ASP A C 1
ATOM 618 O O . ASP A 1 79 ? -18.074 -6.196 -14.329 1.00 23.49 184 ASP A O 1
ATOM 623 N N . ASP A 1 80 ? -16.950 -5.848 -16.259 1.00 17.53 185 ASP A N 1
ATOM 624 C CA . ASP A 1 80 ? -16.035 -7.024 -16.093 1.00 18.67 185 ASP A CA 1
ATOM 625 C C . ASP A 1 80 ? -14.619 -6.775 -15.652 1.00 18.47 185 ASP A C 1
ATOM 626 O O . ASP A 1 80 ? -13.749 -7.706 -15.582 1.00 18.84 185 ASP A O 1
ATOM 631 N N . ASN A 1 81 ? -14.304 -5.543 -15.248 1.00 16.24 186 ASN A N 1
ATOM 632 C CA . ASN A 1 81 ? -12.977 -5.228 -14.797 1.00 13.46 186 ASN A CA 1
ATOM 633 C C . ASN A 1 81 ? -11.885 -5.636 -15.771 1.00 15.78 186 ASN A C 1
ATOM 634 O O . ASN A 1 81 ? -10.784 -6.158 -15.392 1.00 16.61 186 ASN A O 1
ATOM 639 N N . MET A 1 82 ? -12.108 -5.281 -17.048 1.00 13.56 187 MET A N 1
ATOM 640 C CA . MET A 1 82 ? -11.129 -5.587 -18.108 1.00 13.96 187 MET A CA 1
ATOM 641 C C . MET A 1 82 ? -10.542 -4.324 -18.787 1.00 12.18 187 MET A C 1
ATOM 642 O O . MET A 1 82 ? -9.428 -4.372 -19.360 1.00 12.34 187 MET A O 1
ATOM 647 N N . PHE A 1 83 ? -11.308 -3.206 -18.715 1.00 11.27 188 PHE A N 1
ATOM 648 C CA . PHE A 1 83 ? -10.895 -1.934 -19.440 1.00 10.44 188 PHE A CA 1
ATOM 649 C C . PHE A 1 83 ? -11.121 -0.803 -18.440 1.00 10.18 188 PHE A C 1
ATOM 650 O O . PHE A 1 83 ? -12.111 -0.807 -17.709 1.00 12.40 188 PHE A O 1
ATOM 658 N N . ARG A 1 84 ? -10.198 0.164 -18.517 1.00 10.51 189 ARG A N 1
ATOM 659 C CA . ARG A 1 84 ? -10.250 1.341 -17.597 1.00 10.64 189 ARG A CA 1
ATOM 660 C C . ARG A 1 84 ? -10.062 2.608 -18.478 1.00 11.41 189 ARG A C 1
ATOM 661 O O . ARG A 1 84 ? -9.139 2.656 -19.288 1.00 10.81 189 ARG A O 1
ATOM 669 N N . PHE A 1 85 ? -10.914 3.631 -18.272 1.00 10.70 190 PHE A N 1
ATOM 670 C CA . PHE A 1 85 ? -10.715 4.815 -19.139 1.00 10.47 190 PHE A CA 1
ATOM 671 C C . PHE A 1 85 ? -9.326 5.378 -18.941 1.00 9.44 190 PHE A C 1
ATOM 672 O O . PHE A 1 85 ? -8.747 5.376 -17.826 1.00 9.75 190 PHE A O 1
ATOM 680 N N . ASP A 1 86 ? -8.791 5.942 -20.045 1.00 9.42 191 ASP A N 1
ATOM 681 C CA . ASP A 1 86 ? -7.520 6.531 -20.078 1.00 8.79 191 ASP A CA 1
ATOM 682 C C . ASP A 1 86 ? -7.552 7.948 -20.744 1.00 10.54 191 ASP A C 1
ATOM 683 O O . ASP A 1 86 ? -6.978 8.216 -21.815 1.00 9.87 191 ASP A O 1
ATOM 688 N N . TYR A 1 87 ? -8.249 8.870 -20.030 1.00 9.29 192 TYR A N 1
ATOM 689 C CA . TYR A 1 87 ? -8.382 10.263 -20.554 1.00 8.91 192 TYR A CA 1
ATOM 690 C C . TYR A 1 87 ? -6.986 10.871 -20.665 1.00 8.06 192 TYR A C 1
ATOM 691 O O . TYR A 1 87 ? -6.185 10.847 -19.726 1.00 10.15 192 TYR A O 1
ATOM 700 N N . SER A 1 88 ? -6.723 11.520 -21.827 1.00 8.98 193 SER A N 1
ATOM 701 C CA . SER A 1 88 ? -5.388 12.117 -21.983 1.00 8.23 193 SER A CA 1
ATOM 702 C C . SER A 1 88 ? -5.292 13.441 -21.182 1.00 9.25 193 SER A C 1
ATOM 703 O O . SER A 1 88 ? -6.323 14.086 -20.892 1.00 9.21 193 SER A O 1
ATOM 706 N N . PRO A 1 89 ? -4.090 13.928 -20.907 1.00 8.84 194 PRO A N 1
ATOM 707 C CA . PRO A 1 89 ? -3.983 15.209 -20.292 1.00 10.38 194 PRO A CA 1
ATOM 708 C C . PRO A 1 89 ? -4.665 16.343 -21.077 1.00 9.41 194 PRO A C 1
ATOM 709 O O . PRO A 1 89 ? -5.397 17.179 -20.445 1.00 9.21 194 PRO A O 1
ATOM 713 N N A GLU A 1 90 ? -4.508 16.401 -22.379 0.50 9.62 195 GLU A N 1
ATOM 714 N N B GLU A 1 90 ? -4.542 16.381 -22.367 0.50 9.49 195 GLU A N 1
ATOM 715 C CA A GLU A 1 90 ? -5.137 17.481 -23.161 0.50 9.44 195 GLU A CA 1
ATOM 716 C CA B GLU A 1 90 ? -5.128 17.474 -23.126 0.50 9.29 195 GLU A CA 1
ATOM 717 C C A GLU A 1 90 ? -6.643 17.289 -23.222 0.50 9.34 195 GLU A C 1
ATOM 718 C C B GLU A 1 90 ? -6.638 17.287 -23.195 0.50 9.22 195 GLU A C 1
ATOM 719 O O A GLU A 1 90 ? -7.399 18.313 -23.267 0.50 10.13 195 GLU A O 1
ATOM 720 O O B GLU A 1 90 ? -7.390 18.306 -23.194 0.50 9.85 195 GLU A O 1
ATOM 731 N N . PHE A 1 91 ? -7.159 16.041 -23.187 1.00 9.01 196 PHE A N 1
ATOM 732 C CA . PHE A 1 91 ? -8.569 15.851 -23.076 1.00 8.75 196 PHE A CA 1
ATOM 733 C C . PHE A 1 91 ? -9.064 16.388 -21.761 1.00 8.32 196 PHE A C 1
ATOM 734 O O . PHE A 1 91 ? -10.144 17.040 -21.675 1.00 8.99 196 PHE A O 1
ATOM 742 N N . LEU A 1 92 ? -8.363 16.093 -20.662 1.00 8.66 197 LEU A N 1
ATOM 743 C CA . LEU A 1 92 ? -8.790 16.607 -19.327 1.00 8.53 197 LEU A CA 1
ATOM 744 C C . LEU A 1 92 ? -8.866 18.148 -19.341 1.00 8.50 197 LEU A C 1
ATOM 745 O O . LEU A 1 92 ? -9.818 18.691 -18.749 1.00 9.11 197 LEU A O 1
ATOM 750 N N . LEU A 1 93 ? -7.935 18.812 -19.996 1.00 8.55 198 LEU A N 1
ATOM 751 C CA . LEU A 1 93 ? -8.044 20.282 -20.073 1.00 9.49 198 LEU A CA 1
ATOM 752 C C . LEU A 1 93 ? -9.250 20.669 -20.859 1.00 9.75 198 LEU A C 1
ATOM 753 O O . LEU A 1 93 ? -9.927 21.706 -20.455 1.00 10.38 198 LEU A O 1
ATOM 758 N N . TRP A 1 94 ? -9.614 19.995 -21.945 1.00 8.67 199 TRP A N 1
ATOM 759 C CA . TRP A 1 94 ? -10.866 20.318 -22.663 1.00 8.70 199 TRP A CA 1
ATOM 760 C C . TRP A 1 94 ? -12.082 20.097 -21.781 1.00 9.57 199 TRP A C 1
ATOM 761 O O . TRP A 1 94 ? -13.007 20.959 -21.735 1.00 10.26 199 TRP A O 1
ATOM 772 N N . ALA A 1 95 ? -12.146 19.031 -21.003 1.00 8.38 200 ALA A N 1
ATOM 773 C CA . ALA A 1 95 ? -13.360 18.726 -20.240 1.00 8.70 200 ALA A CA 1
ATOM 774 C C . ALA A 1 95 ? -13.443 19.612 -18.964 1.00 8.24 200 ALA A C 1
ATOM 775 O O . ALA A 1 95 ? -14.548 19.846 -18.476 1.00 10.05 200 ALA A O 1
ATOM 777 N N . LEU A 1 96 ? -12.301 20.043 -18.418 1.00 8.30 201 LEU A N 1
ATOM 778 C CA . LEU A 1 96 ? -12.243 20.680 -17.094 1.00 8.72 201 LEU A CA 1
ATOM 779 C C . LEU A 1 96 ? -12.062 22.177 -17.151 1.00 8.98 201 LEU A C 1
ATOM 780 O O . LEU A 1 96 ? -12.345 22.869 -16.129 1.00 9.43 201 LEU A O 1
ATOM 785 N N . ARG A 1 97 ? -11.582 22.727 -18.294 1.00 9.73 202 ARG A N 1
ATOM 786 C CA . ARG A 1 97 ? -11.494 24.185 -18.433 1.00 9.07 202 ARG A CA 1
ATOM 787 C C . ARG A 1 97 ? -12.326 24.738 -19.568 1.00 9.33 202 ARG A C 1
ATOM 788 O O . ARG A 1 97 ? -11.788 25.519 -20.428 1.00 10.52 202 ARG A O 1
ATOM 796 N N . PRO A 1 98 ? -13.637 24.440 -19.621 1.00 8.54 203 PRO A N 1
ATOM 797 C CA . PRO A 1 98 ? -14.539 25.105 -20.560 1.00 9.25 203 PRO A CA 1
ATOM 798 C C . PRO A 1 98 ? -14.819 26.523 -20.048 1.00 10.46 203 PRO A C 1
ATOM 799 O O . PRO A 1 98 ? -14.432 26.919 -18.932 1.00 9.64 203 PRO A O 1
ATOM 803 N N . PRO A 1 99 ? -15.539 27.333 -20.837 1.00 9.56 204 PRO A N 1
ATOM 804 C CA . PRO A 1 99 ? -15.876 28.699 -20.379 1.00 10.43 204 PRO A CA 1
ATOM 805 C C . PRO A 1 99 ? -16.546 28.694 -19.034 1.00 9.92 204 PRO A C 1
ATOM 806 O O . PRO A 1 99 ? -17.459 27.940 -18.731 1.00 11.91 204 PRO A O 1
ATOM 810 N N . GLY A 1 100 ? -16.003 29.584 -18.167 1.00 10.38 205 GLY A N 1
ATOM 811 C CA . GLY A 1 100 ? -16.561 29.761 -16.794 1.00 12.69 205 GLY A CA 1
ATOM 812 C C . GLY A 1 100 ? -15.952 28.777 -15.783 1.00 10.90 205 GLY A C 1
ATOM 813 O O . GLY A 1 100 ? -16.342 28.852 -14.579 1.00 10.85 205 GLY A O 1
ATOM 814 N N . TRP A 1 101 ? -14.958 27.942 -16.138 1.00 10.55 206 TRP A N 1
ATOM 815 C CA . TRP A 1 101 ? -14.343 27.101 -15.098 1.00 9.52 206 TRP A CA 1
ATOM 816 C C . TRP A 1 101 ? -13.764 27.943 -13.990 1.00 9.38 206 TRP A C 1
ATOM 817 O O . TRP A 1 101 ? -13.305 29.090 -14.202 1.00 9.98 206 TRP A O 1
ATOM 828 N N . LEU A 1 102 ? -13.772 27.356 -12.797 1.00 9.01 207 LEU A N 1
ATOM 829 C CA . LEU A 1 102 ? -13.239 28.013 -11.542 1.00 10.37 207 LEU A CA 1
ATOM 830 C C . LEU A 1 102 ? -12.223 27.170 -10.902 1.00 9.96 207 LEU A C 1
ATOM 831 O O . LEU A 1 102 ? -12.379 25.906 -10.809 1.00 9.58 207 LEU A O 1
ATOM 836 N N . PRO A 1 103 ? -11.112 27.748 -10.388 1.00 9.60 208 PRO A N 1
ATOM 837 C CA . PRO A 1 103 ? -10.068 26.910 -9.789 1.00 11.10 208 PRO A CA 1
ATOM 838 C C . PRO A 1 103 ? -10.481 26.136 -8.554 1.00 10.59 208 PRO A C 1
ATOM 839 O O . PRO A 1 103 ? -9.977 24.991 -8.362 1.00 10.95 208 PRO A O 1
ATOM 843 N N . GLN A 1 104 ? -11.362 26.673 -7.748 1.00 9.65 209 GLN A N 1
ATOM 844 C CA A GLN A 1 104 ? -11.738 25.951 -6.531 0.50 9.87 209 GLN A CA 1
ATOM 845 C CA B GLN A 1 104 ? -11.751 25.939 -6.510 0.50 10.70 209 GLN A CA 1
ATOM 846 C C . GLN A 1 104 ? -12.613 24.729 -6.827 1.00 10.05 209 GLN A C 1
ATOM 847 O O . GLN A 1 104 ? -12.878 23.898 -5.949 1.00 10.94 209 GLN A O 1
ATOM 858 N N . TRP A 1 105 ? -13.075 24.637 -8.097 1.00 8.33 210 TRP A N 1
ATOM 859 C CA . TRP A 1 105 ? -13.943 23.529 -8.476 1.00 8.61 210 TRP A CA 1
ATOM 860 C C . TRP A 1 105 ? -13.104 22.373 -9.103 1.00 8.99 210 TRP A C 1
ATOM 861 O O . TRP A 1 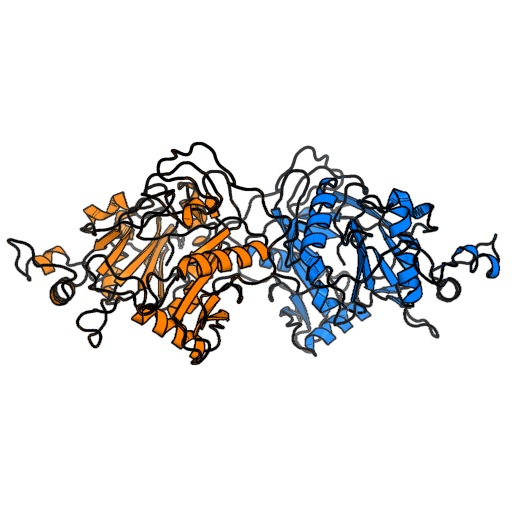105 ? -13.694 21.392 -9.632 1.00 9.34 210 TRP A O 1
ATOM 872 N N . HIS A 1 106 ? -11.773 22.434 -9.045 1.00 8.66 211 HIS A N 1
ATOM 873 C CA . HIS A 1 106 ? -10.868 21.310 -9.419 1.00 8.59 211 HIS A CA 1
ATOM 874 C C . HIS A 1 106 ? -10.306 20.797 -8.070 1.00 8.95 211 HIS A C 1
ATOM 875 O O . HIS A 1 106 ? -9.248 21.232 -7.606 1.00 9.85 211 HIS A O 1
ATOM 882 N N . CYS A 1 107 ? -11.071 19.955 -7.410 1.00 8.85 212 CYS A N 1
ATOM 883 C CA . CYS A 1 107 ? -10.910 19.692 -5.968 1.00 9.69 212 CYS A CA 1
ATOM 884 C C . CYS A 1 107 ? -10.141 18.347 -5.764 1.00 9.05 212 CYS A C 1
ATOM 885 O O . CYS A 1 107 ? -10.741 17.294 -5.830 1.00 9.39 212 CYS A O 1
ATOM 888 N N . GLY A 1 108 ? -8.870 18.488 -5.419 1.00 9.10 213 GLY A N 1
ATOM 889 C CA . GLY A 1 108 ? -8.032 17.297 -5.143 1.00 9.59 213 GLY A CA 1
ATOM 890 C C . GLY A 1 108 ? -7.940 16.964 -3.689 1.00 9.91 213 GLY A C 1
ATOM 891 O O . GLY A 1 108 ? -8.177 17.825 -2.775 1.00 10.07 213 GLY A O 1
ATOM 892 N N . VAL A 1 109 ? -7.506 15.725 -3.414 1.00 10.58 214 VAL A N 1
ATOM 893 C CA . VAL A 1 109 ? -7.168 15.237 -2.066 1.00 9.80 214 VAL A CA 1
ATOM 894 C C . VAL A 1 109 ? -5.733 14.621 -2.142 1.00 11.39 214 VAL A C 1
ATOM 895 O O . VAL A 1 109 ? -5.462 13.798 -3.049 1.00 10.50 214 VAL A O 1
ATOM 899 N N . ARG A 1 110 ? -4.841 15.079 -1.259 1.00 11.13 215 ARG A N 1
ATOM 900 C CA . ARG A 1 110 ? -3.442 14.564 -1.209 1.00 10.71 215 ARG A CA 1
ATOM 901 C C . ARG A 1 110 ? -3.157 13.925 0.171 1.00 11.52 215 ARG A C 1
ATOM 902 O O . ARG A 1 110 ? -3.747 14.292 1.204 1.00 12.63 215 ARG A O 1
ATOM 910 N N . VAL A 1 111 ? -2.271 12.950 0.124 1.00 12.51 216 VAL A N 1
ATOM 911 C CA . VAL A 1 111 ? -1.642 12.433 1.395 1.00 13.35 216 VAL A CA 1
ATOM 912 C C . VAL A 1 111 ? -0.713 13.578 1.910 1.00 13.48 216 VAL A C 1
ATOM 913 O O . VAL A 1 111 ? 0.118 14.131 1.207 1.00 14.36 216 VAL A O 1
ATOM 917 N N . VAL A 1 112 ? -0.887 13.924 3.207 1.00 15.31 217 VAL A N 1
ATOM 918 C CA . VAL A 1 112 ? -0.161 15.087 3.761 1.00 18.46 217 VAL A CA 1
ATOM 919 C C . VAL A 1 112 ? 1.409 14.862 3.691 1.00 17.90 217 VAL A C 1
ATOM 920 O O . VAL A 1 112 ? 2.093 15.794 3.313 1.00 20.69 217 VAL A O 1
ATOM 924 N N . SER A 1 113 ? 1.817 13.648 4.024 1.00 19.27 218 SER A N 1
ATOM 925 C CA . SER A 1 113 ? 3.298 13.378 4.170 1.00 19.98 218 SER A CA 1
ATOM 926 C C . SER A 1 113 ? 3.913 13.234 2.795 1.00 21.52 218 SER A C 1
ATOM 927 O O . SER A 1 113 ? 4.828 13.996 2.461 1.00 24.59 218 SER A O 1
ATOM 930 N N . SER A 1 114 ? 3.369 12.376 1.906 1.00 17.33 219 SER A N 1
ATOM 931 C CA . SER A 1 114 ? 4.050 12.116 0.653 1.00 16.82 219 SER A CA 1
ATOM 932 C C . SER A 1 114 ? 3.607 13.083 -0.441 1.00 16.31 219 SER A C 1
ATOM 933 O O . SER A 1 114 ? 4.278 13.058 -1.468 1.00 17.27 219 SER A O 1
ATOM 936 N N . ARG A 1 115 ? 2.474 13.786 -0.234 1.00 16.77 220 ARG A N 1
ATOM 937 C CA . ARG A 1 115 ? 1.826 14.660 -1.252 1.00 16.53 220 ARG A CA 1
ATOM 938 C C . ARG A 1 115 ? 1.125 13.849 -2.344 1.00 14.86 220 ARG A C 1
ATOM 939 O O . ARG A 1 115 ? 0.580 14.503 -3.274 1.00 14.90 220 ARG A O 1
ATOM 947 N N . LYS A 1 116 ? 1.075 12.528 -2.274 1.00 14.35 221 LYS A N 1
ATOM 948 C CA . LYS A 1 116 ? 0.483 11.730 -3.385 1.00 14.03 221 LYS A CA 1
ATOM 949 C C . LYS A 1 116 ? -0.993 12.166 -3.551 1.00 11.09 221 LYS A C 1
ATOM 950 O O . LYS A 1 116 ? -1.771 12.233 -2.601 1.00 12.34 221 LYS A O 1
ATOM 956 N N . LEU A 1 117 ? -1.317 12.355 -4.834 1.00 11.53 222 LEU A N 1
ATOM 957 C CA . LEU A 1 117 ? -2.745 12.632 -5.182 1.00 11.96 222 LEU A CA 1
ATOM 958 C C . LEU A 1 117 ? -3.574 11.368 -5.061 1.00 10.62 222 LEU A C 1
ATOM 959 O O . LEU A 1 117 ? -3.250 10.367 -5.800 1.00 11.74 222 LEU A O 1
ATOM 964 N N . VAL A 1 118 ? -4.621 11.374 -4.264 1.00 10.43 223 VAL A N 1
ATOM 965 C CA . VAL A 1 118 ? -5.394 10.165 -4.003 1.00 11.17 223 VAL A CA 1
ATOM 966 C C . VAL A 1 118 ? -6.900 10.327 -4.167 1.00 10.40 223 VAL A C 1
ATOM 967 O O . VAL A 1 118 ? -7.674 9.410 -4.014 1.00 10.64 223 VAL A O 1
ATOM 971 N N . GLY A 1 119 ? -7.326 11.575 -4.518 1.00 10.74 224 GLY A N 1
ATOM 972 C CA . GLY A 1 119 ? -8.805 11.757 -4.727 1.00 10.19 224 GLY A CA 1
ATOM 973 C C . GLY A 1 119 ? -9.008 13.037 -5.592 1.00 8.94 224 GLY A C 1
ATOM 974 O O . GLY A 1 119 ? -8.140 13.919 -5.628 1.00 9.31 224 GLY A O 1
ATOM 975 N N . PHE A 1 120 ? -10.168 13.047 -6.250 1.00 8.49 225 PHE A N 1
ATOM 976 C CA . PHE A 1 120 ? -10.524 14.257 -7.053 1.00 8.30 225 PHE A CA 1
ATOM 977 C C . PHE A 1 120 ? -12.019 14.229 -7.241 1.00 7.67 225 PHE A C 1
ATOM 978 O O . PHE A 1 120 ? -12.693 13.210 -7.225 1.00 8.22 225 PHE A O 1
ATOM 986 N N . ILE A 1 121 ? -12.526 15.481 -7.413 1.00 8.39 226 ILE A N 1
ATOM 987 C CA . ILE A 1 121 ? -13.904 15.672 -7.919 1.00 8.13 226 ILE A CA 1
ATOM 988 C C . ILE A 1 121 ? -13.916 17.082 -8.573 1.00 7.81 226 ILE A C 1
ATOM 989 O O . ILE A 1 121 ? -13.076 17.911 -8.239 1.00 8.51 226 ILE A O 1
ATOM 994 N N . SER A 1 122 ? -14.793 17.248 -9.574 1.00 8.23 227 SER A N 1
ATOM 995 C CA . SER A 1 122 ? -14.868 18.522 -10.303 1.00 7.98 227 SER A CA 1
ATOM 996 C C . SER A 1 122 ? -16.298 18.971 -10.510 1.00 7.56 227 SER A C 1
ATOM 997 O O . SER A 1 122 ? -17.186 18.145 -10.658 1.00 8.07 227 SER A O 1
ATOM 1000 N N . ALA A 1 123 ? -16.387 20.299 -10.666 1.00 8.56 228 ALA A N 1
ATOM 1001 C CA . ALA A 1 123 ? -17.593 20.957 -11.164 1.00 7.93 228 ALA A CA 1
ATOM 1002 C C . ALA A 1 123 ? -17.225 21.899 -12.291 1.00 8.19 228 ALA A C 1
ATOM 1003 O O . ALA A 1 123 ? -16.167 22.570 -12.228 1.00 8.24 228 ALA A O 1
ATOM 1005 N N . ILE A 1 124 ? -18.094 21.966 -13.345 1.00 7.89 229 ILE A N 1
ATOM 1006 C CA . ILE A 1 124 ? -17.972 23.010 -14.365 1.00 8.31 229 ILE A CA 1
ATOM 1007 C C . ILE A 1 124 ? -19.376 23.618 -14.500 1.00 8.27 229 ILE A C 1
ATOM 1008 O O . ILE A 1 124 ? -20.371 22.949 -14.281 1.00 8.39 229 ILE A O 1
ATOM 1013 N N . PRO A 1 125 ? -19.477 24.932 -14.780 1.00 8.65 230 PRO A N 1
ATOM 1014 C CA . PRO A 1 125 ? -20.814 25.545 -14.921 1.00 9.06 230 PRO A CA 1
ATOM 1015 C C . PRO A 1 125 ? -21.507 25.121 -16.158 1.00 9.64 230 PRO A C 1
ATOM 1016 O O . PRO A 1 125 ? -20.853 24.943 -17.201 1.00 11.36 230 PRO A O 1
ATOM 1020 N N . ALA A 1 126 ? -22.847 25.076 -16.137 1.00 9.24 231 ALA A N 1
ATOM 1021 C CA . ALA A 1 126 ? -23.616 24.823 -17.386 1.00 10.56 231 ALA A CA 1
ATOM 1022 C C . ALA A 1 126 ? -25.017 25.344 -17.204 1.00 10.78 231 ALA A C 1
ATOM 1023 O O . ALA A 1 126 ? -25.619 25.142 -16.115 1.00 12.58 231 ALA A O 1
ATOM 1025 N N . ASN A 1 127 ? -25.547 25.974 -18.217 1.00 10.71 232 ASN A N 1
ATOM 1026 C CA . ASN A 1 127 ? -26.990 26.275 -18.216 1.00 12.79 232 ASN A CA 1
ATOM 1027 C C . ASN A 1 127 ? -27.750 25.062 -18.733 1.00 10.56 232 ASN A C 1
ATOM 1028 O O . ASN A 1 127 ? -27.382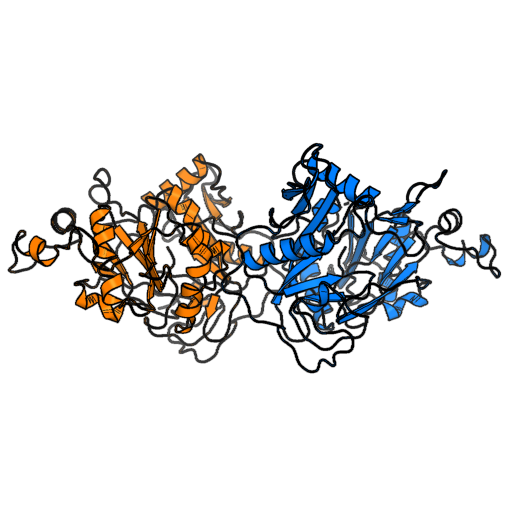 24.469 -19.783 1.00 11.62 232 ASN A O 1
ATOM 1033 N N . ILE A 1 128 ? -28.722 24.614 -17.968 1.00 10.88 233 ILE A N 1
ATOM 1034 C CA . ILE A 1 128 ? -29.471 23.377 -18.266 1.00 10.62 233 ILE A CA 1
ATOM 1035 C C . ILE A 1 128 ? -30.959 23.647 -18.430 1.00 11.38 233 ILE A C 1
ATOM 1036 O O . ILE A 1 128 ? -31.547 24.346 -17.595 1.00 13.80 233 ILE A O 1
ATOM 1041 N N . HIS A 1 129 ? -31.497 23.087 -19.507 1.00 11.52 234 HIS A N 1
ATOM 1042 C CA A HIS A 1 129 ? -32.926 23.130 -19.763 0.50 12.34 234 HIS A CA 1
ATOM 1043 C CA B HIS A 1 129 ? -32.935 23.133 -19.720 0.50 13.19 234 HIS A CA 1
ATOM 1044 C C . HIS A 1 129 ? -33.510 21.781 -19.318 1.00 12.90 234 HIS A C 1
ATOM 1045 O O . HIS A 1 129 ? -33.130 20.706 -19.846 1.00 12.88 234 HIS A O 1
ATOM 1058 N N . ILE A 1 130 ? -34.421 21.840 -18.354 1.00 12.99 235 ILE A N 1
ATOM 1059 C CA . ILE A 1 130 ? -35.071 20.653 -17.818 1.00 13.08 235 ILE A CA 1
ATOM 1060 C C . ILE A 1 130 ? -36.619 20.926 -17.874 1.00 12.15 235 ILE A C 1
ATOM 1061 O O . ILE A 1 130 ? -37.109 21.799 -17.207 1.00 14.18 235 ILE A O 1
ATOM 1066 N N . TYR A 1 131 ? -37.275 20.186 -18.763 1.00 12.60 236 TYR A N 1
ATOM 1067 C CA . TYR A 1 131 ? -38.714 20.442 -19.101 1.00 15.61 236 TYR A CA 1
ATOM 1068 C C . TYR A 1 131 ? -38.898 21.881 -19.412 1.00 17.69 236 TYR A C 1
ATOM 1069 O O . TYR A 1 131 ? -38.202 22.331 -20.327 1.00 19.12 236 TYR A O 1
ATOM 1078 N N . ASP A 1 132 ? -39.680 22.656 -18.685 1.00 16.93 237 ASP A N 1
ATOM 1079 C CA . ASP A 1 132 ? -39.987 24.022 -19.011 1.00 17.69 237 ASP A CA 1
ATOM 1080 C C . ASP A 1 132 ? -39.148 25.054 -18.250 1.00 17.69 237 ASP A C 1
ATOM 1081 O O . ASP A 1 132 ? -39.474 26.269 -18.260 1.00 23.79 237 ASP A O 1
ATOM 1086 N N . THR A 1 133 ? -38.067 24.638 -17.574 1.00 18.06 238 THR A N 1
ATOM 1087 C CA . THR A 1 133 ? -37.259 25.544 -16.808 1.00 18.30 238 THR A CA 1
ATOM 1088 C C . THR A 1 133 ? -35.812 25.557 -17.357 1.00 14.53 238 THR A C 1
ATOM 1089 O O . THR A 1 133 ? -35.305 24.479 -17.687 1.00 17.50 238 THR A O 1
ATOM 1093 N N . GLU A 1 134 ? -35.200 26.704 -17.431 1.00 15.77 239 GLU A N 1
ATOM 1094 C CA A GLU A 1 134 ? -33.759 26.785 -17.669 0.50 17.18 239 GLU A CA 1
ATOM 1095 C CA B GLU A 1 134 ? -33.741 26.808 -17.647 0.50 17.75 239 GLU A CA 1
ATOM 1096 C C . GLU A 1 134 ? -33.160 27.248 -16.328 1.00 17.42 239 GLU A C 1
ATOM 1097 O O . GLU A 1 134 ? -33.704 28.213 -15.658 1.00 20.65 239 GLU A O 1
ATOM 1108 N N . LYS A 1 135 ? -32.124 26.511 -15.859 1.00 16.41 240 LYS A N 1
ATOM 1109 C CA . LYS A 1 135 ? -31.453 26.999 -14.605 1.00 19.36 240 LYS A CA 1
ATOM 1110 C C . LYS A 1 135 ? -29.924 26.938 -14.850 1.00 16.07 240 LYS A C 1
ATOM 1111 O O . LYS A 1 135 ? -29.430 26.036 -15.493 1.00 12.69 240 LYS A O 1
ATOM 1117 N N . LYS A 1 136 ? -29.200 27.834 -14.199 1.00 16.04 241 LYS A N 1
ATOM 1118 C CA . LYS A 1 136 ? -27.693 27.728 -14.150 1.00 13.55 241 LYS A CA 1
ATOM 1119 C C . LYS A 1 136 ? -27.463 26.635 -13.143 1.00 13.79 241 LYS A C 1
ATOM 1120 O O . LYS A 1 136 ? -27.960 26.645 -11.999 1.00 15.71 241 LYS A O 1
ATOM 1126 N N . MET A 1 137 ? -26.650 25.677 -13.527 1.00 10.10 242 MET A N 1
ATOM 1127 C CA . MET A 1 137 ? -26.310 24.497 -12.730 1.00 9.72 242 MET A CA 1
ATOM 1128 C C . MET A 1 137 ? -24.779 24.293 -12.814 1.00 8.90 242 MET A C 1
ATOM 1129 O O . MET A 1 137 ? -24.058 25.067 -13.450 1.00 9.35 242 MET A O 1
ATOM 1134 N N . VAL A 1 138 ? -24.282 23.218 -12.188 1.00 8.90 243 VAL A N 1
ATOM 1135 C CA . VAL A 1 138 ? -22.966 22.690 -12.517 1.00 9.53 243 VAL A CA 1
ATOM 1136 C C . VAL A 1 138 ? -23.151 21.254 -12.998 1.00 9.24 243 VAL A C 1
ATOM 1137 O O . VAL A 1 138 ? -24.154 20.600 -12.657 1.00 9.19 243 VAL A O 1
ATOM 1141 N N . GLU A 1 139 ? -22.120 20.766 -13.719 1.00 8.28 244 GLU A N 1
ATOM 1142 C CA . GLU A 1 139 ? -21.981 19.358 -14.084 1.00 8.79 244 GLU A CA 1
ATOM 1143 C C . GLU A 1 139 ? -20.866 18.812 -13.212 1.00 8.69 244 GLU A C 1
ATOM 1144 O O . GLU A 1 139 ? -19.784 19.359 -13.160 1.00 8.79 244 GLU A O 1
ATOM 1150 N N . ILE A 1 140 ? -21.175 17.701 -12.537 1.00 8.88 245 ILE A N 1
ATOM 1151 C CA . ILE A 1 140 ? -20.190 17.034 -11.645 1.00 8.65 245 ILE A CA 1
ATOM 1152 C C . ILE A 1 140 ? -19.587 15.854 -12.406 1.00 8.50 245 ILE A C 1
ATOM 1153 O O . ILE A 1 140 ? -20.354 15.087 -13.013 1.00 9.97 245 ILE A O 1
ATOM 1158 N N . ASN A 1 141 ? -18.285 15.737 -12.380 1.00 8.60 246 ASN A N 1
ATOM 1159 C CA . ASN A 1 141 ? -17.591 14.706 -13.181 1.00 8.83 246 ASN A CA 1
ATOM 1160 C C . ASN A 1 141 ? -16.254 14.418 -12.530 1.00 8.55 246 ASN A C 1
ATOM 1161 O O . ASN A 1 141 ? -15.744 15.204 -11.695 1.00 8.82 246 ASN A O 1
ATOM 1166 N N . PHE A 1 142 ? -15.627 13.314 -12.921 1.00 8.23 247 PHE A N 1
ATOM 1167 C CA . PHE A 1 142 ? -14.277 12.933 -12.519 1.00 8.78 247 PHE A CA 1
ATOM 1168 C C . PHE A 1 142 ? -14.113 12.728 -10.997 1.00 8.10 247 PHE A C 1
ATOM 1169 O O . PHE A 1 142 ? -13.035 12.922 -10.455 1.00 9.66 247 PHE A O 1
ATOM 1177 N N . LEU A 1 143 ? -15.202 12.254 -10.364 1.00 9.01 248 LEU A N 1
ATOM 1178 C CA . LEU A 1 143 ? -15.086 11.797 -8.953 1.00 7.79 248 LEU A CA 1
ATOM 1179 C C . LEU A 1 143 ? -14.254 10.510 -8.928 1.00 8.35 248 LEU A C 1
ATOM 1180 O O . LEU A 1 143 ? -14.578 9.518 -9.661 1.00 9.22 248 LEU A O 1
ATOM 1185 N N . CYS A 1 144 ? -13.170 10.545 -8.165 1.00 9.19 249 CYS A N 1
ATOM 1186 C CA . CYS A 1 144 ? -12.260 9.366 -8.136 1.00 8.81 249 CYS A CA 1
ATOM 1187 C C . CYS A 1 144 ? -11.638 9.285 -6.790 1.00 9.57 249 CYS A C 1
ATOM 1188 O O . CYS A 1 144 ? -11.094 10.279 -6.285 1.00 10.41 249 CYS A O 1
ATOM 1191 N N . VAL A 1 145 ? -11.659 8.070 -6.199 1.00 9.64 250 VAL A N 1
ATOM 1192 C CA . VAL A 1 145 ? -10.872 7.759 -4.962 1.00 10.87 250 VAL A CA 1
ATOM 1193 C C . VAL A 1 145 ? -9.871 6.657 -5.339 1.00 10.83 250 VAL A C 1
ATOM 1194 O O . VAL A 1 145 ? -10.252 5.652 -6.000 1.00 11.43 250 VAL A O 1
ATOM 1198 N N . HIS A 1 146 ? -8.620 6.825 -4.901 1.00 11.32 251 HIS A N 1
ATOM 1199 C CA . HIS A 1 146 ? -7.600 5.817 -5.184 1.00 12.03 251 HIS A CA 1
ATOM 1200 C C . HIS A 1 146 ? -8.084 4.387 -4.715 1.00 12.98 251 HIS A C 1
ATOM 1201 O O . HIS A 1 146 ? -8.748 4.253 -3.690 1.00 13.04 251 HIS A O 1
ATOM 1208 N N . LYS A 1 147 ? -7.718 3.371 -5.498 1.00 12.89 252 LYS A N 1
ATOM 1209 C CA . LYS A 1 147 ? -8.099 2.005 -5.123 1.00 13.88 252 LYS A CA 1
ATOM 1210 C C . LYS A 1 147 ? -7.721 1.586 -3.683 1.00 14.01 252 LYS A C 1
ATOM 1211 O O . LYS A 1 147 ? -8.536 0.837 -3.056 1.00 16.64 252 LYS A O 1
ATOM 1217 N N . LYS A 1 148 ? -6.629 2.131 -3.158 1.00 15.22 253 LYS A N 1
ATOM 1218 C CA . LYS A 1 148 ? -6.188 1.702 -1.791 1.00 17.01 253 LYS A CA 1
ATOM 1219 C C . LYS A 1 148 ? -7.030 2.409 -0.719 1.00 20.02 253 LYS A C 1
ATOM 1220 O O . LYS A 1 148 ? -7.033 2.030 0.464 1.00 19.41 253 LYS A O 1
ATOM 1226 N N . LEU A 1 149 ? -7.817 3.421 -1.089 1.00 15.64 254 LEU A N 1
ATOM 1227 C CA . LEU A 1 149 ? -8.717 4.152 -0.174 1.00 16.66 254 LEU A CA 1
ATOM 1228 C C . LEU A 1 149 ? -10.198 3.837 -0.331 1.00 15.50 254 LEU A C 1
ATOM 1229 O O . LEU A 1 149 ? -11.023 4.546 0.271 1.00 15.67 254 LEU A O 1
ATOM 1234 N N . ARG A 1 150 ? -10.598 2.822 -1.087 1.00 14.73 255 ARG A N 1
ATOM 1235 C CA . ARG A 1 150 ? -11.977 2.526 -1.377 1.00 15.36 255 ARG A CA 1
ATOM 1236 C C . ARG A 1 150 ? -12.765 2.042 -0.132 1.00 16.87 255 ARG A C 1
ATOM 1237 O O . ARG A 1 150 ? -12.156 1.319 0.731 1.00 18.34 255 ARG A O 1
ATOM 1245 N N . SER A 1 151 ? -14.055 2.268 -0.120 1.00 16.44 256 SER A N 1
ATOM 1246 C CA . SER A 1 151 ? -14.990 1.782 0.867 1.00 16.32 256 SER A CA 1
ATOM 1247 C C . SER A 1 151 ? -14.653 2.331 2.248 1.00 17.05 256 SER A C 1
ATOM 1248 O O . SER A 1 151 ? -14.881 1.579 3.241 1.00 21.17 256 SER A O 1
ATOM 1251 N N . LYS A 1 152 ? -14.093 3.518 2.363 1.00 17.15 257 LYS A N 1
ATOM 1252 C CA . LYS A 1 152 ? -13.805 4.188 3.637 1.00 15.81 257 LYS A CA 1
ATOM 1253 C C . LYS A 1 152 ? -14.635 5.503 3.750 1.00 16.83 257 LYS A C 1
ATOM 1254 O O . LYS A 1 152 ? -14.325 6.352 4.592 1.00 18.99 257 LYS A O 1
ATOM 1260 N N . ARG A 1 153 ? -15.679 5.653 2.914 1.00 16.99 258 ARG A N 1
ATOM 1261 C CA . ARG A 1 153 ? -16.623 6.816 2.952 1.00 17.73 258 ARG A CA 1
ATOM 1262 C C . ARG A 1 153 ? -15.867 8.103 2.725 1.00 16.66 258 ARG A C 1
ATOM 1263 O O . ARG A 1 153 ? -16.295 9.162 3.253 1.00 17.34 258 ARG A O 1
ATOM 1271 N N . VAL A 1 154 ? -14.865 8.116 1.888 1.00 13.80 259 VAL A N 1
ATOM 1272 C CA . VAL A 1 154 ? -14.216 9.337 1.380 1.00 13.24 259 VAL A CA 1
ATOM 1273 C C . VAL A 1 154 ? -15.098 10.005 0.288 1.00 13.43 259 VAL A C 1
ATOM 1274 O O . VAL A 1 154 ? -15.127 11.257 0.214 1.00 14.05 259 VAL A O 1
ATOM 1278 N N . ALA A 1 155 ? -15.790 9.224 -0.555 1.00 11.84 260 ALA A N 1
ATOM 1279 C CA . ALA A 1 155 ? -16.602 9.846 -1.655 1.00 12.57 260 ALA A CA 1
ATOM 1280 C C . ALA A 1 155 ? -17.652 10.822 -1.096 1.00 12.32 260 ALA A C 1
ATOM 1281 O O . ALA A 1 155 ? -17.761 11.914 -1.671 1.00 11.33 260 ALA A O 1
ATOM 1283 N N . PRO A 1 156 ? -18.402 10.506 -0.025 1.00 11.14 261 PRO A N 1
ATOM 1284 C CA . PRO A 1 156 ? -19.354 11.517 0.480 1.00 11.22 261 PRO A CA 1
ATOM 1285 C C . PRO A 1 156 ? -18.693 12.788 0.934 1.00 10.59 261 PRO A C 1
ATOM 1286 O O . PRO A 1 156 ? -19.372 13.860 0.850 1.00 11.11 261 PRO A O 1
ATOM 1290 N N . VAL A 1 157 ? -17.462 12.723 1.409 1.00 8.88 262 VAL A N 1
ATOM 1291 C CA . VAL A 1 157 ? -16.779 13.977 1.849 1.00 10.07 262 VAL A CA 1
ATOM 1292 C C . VAL A 1 157 ? -16.463 14.836 0.601 1.00 9.46 262 VAL A C 1
ATOM 1293 O O . VAL A 1 157 ? -16.680 16.049 0.584 1.00 9.97 262 VAL A O 1
ATOM 1297 N N . LEU A 1 158 ? -15.968 14.211 -0.484 1.00 9.23 263 LEU A N 1
ATOM 1298 C CA . LEU A 1 158 ? -15.716 14.948 -1.742 1.00 9.36 263 LEU A CA 1
ATOM 1299 C C . LEU A 1 158 ? -17.032 15.482 -2.289 1.00 8.89 263 LEU A C 1
ATOM 1300 O O . LEU A 1 158 ? -17.021 16.637 -2.764 1.00 9.28 263 LEU A O 1
ATOM 1305 N N . ILE A 1 159 ? -18.163 14.788 -2.183 1.00 8.71 264 ILE A N 1
ATOM 1306 C CA . ILE A 1 159 ? -19.430 15.269 -2.733 1.00 8.89 264 ILE A CA 1
ATOM 1307 C C . ILE A 1 159 ? -19.896 16.476 -1.898 1.00 8.87 264 ILE A C 1
ATOM 1308 O O . ILE A 1 159 ? -20.291 17.513 -2.442 1.00 9.36 264 ILE A O 1
ATOM 1313 N N . ARG A 1 160 ? -19.846 16.357 -0.557 1.00 9.08 265 ARG A N 1
ATOM 1314 C CA . ARG A 1 160 ? -20.261 17.507 0.279 1.00 9.00 265 ARG A CA 1
ATOM 1315 C C . ARG A 1 160 ? -19.334 18.694 0.067 1.00 8.08 265 ARG A C 1
ATOM 1316 O O . ARG A 1 160 ? -19.888 19.832 0.034 1.00 8.86 265 ARG A O 1
ATOM 1324 N N . GLU A 1 161 ? -18.024 18.484 -0.103 1.00 8.72 266 GLU A N 1
ATOM 1325 C CA . GLU A 1 161 ? -17.119 19.605 -0.275 1.00 8.56 266 GLU A CA 1
ATOM 1326 C C . GLU A 1 161 ? -17.345 20.319 -1.606 1.00 8.40 266 GLU A C 1
ATOM 1327 O O . GLU A 1 161 ? -17.392 21.566 -1.664 1.00 8.63 266 GLU A O 1
ATOM 1333 N N . ILE A 1 162 ? -17.564 19.585 -2.737 1.00 8.44 267 ILE A N 1
ATOM 1334 C CA . ILE A 1 162 ? -17.812 20.291 -3.985 1.00 7.84 267 ILE A CA 1
ATOM 1335 C C . ILE A 1 162 ? -19.192 20.962 -3.854 1.00 7.85 267 ILE A C 1
ATOM 1336 O O . ILE A 1 162 ? -19.370 22.050 -4.437 1.00 8.11 267 ILE A O 1
ATOM 1341 N N . THR A 1 163 ? -20.169 20.333 -3.186 1.00 8.06 268 THR A N 1
ATOM 1342 C CA . THR A 1 163 ? -21.459 21.001 -3.024 1.00 8.72 268 THR A CA 1
ATOM 1343 C C . THR A 1 163 ? -21.306 22.333 -2.319 1.00 8.52 268 THR A C 1
ATOM 1344 O O . THR A 1 163 ? -21.897 23.321 -2.782 1.00 8.22 268 THR A O 1
ATOM 1348 N N . ARG A 1 164 ? -20.561 22.383 -1.212 1.00 8.39 269 ARG A N 1
ATOM 1349 C CA . ARG A 1 164 ? -20.322 23.627 -0.501 1.00 8.05 269 ARG A CA 1
ATOM 1350 C C . ARG A 1 164 ? -19.716 24.655 -1.410 1.00 8.73 269 ARG A C 1
ATOM 1351 O O . ARG A 1 164 ? -20.115 25.856 -1.378 1.00 8.74 269 ARG A O 1
ATOM 1359 N N . ARG A 1 165 ? -18.613 24.275 -2.140 1.00 8.71 270 ARG A N 1
ATOM 1360 C CA . ARG A 1 165 ? -17.954 25.268 -2.997 1.00 7.82 270 ARG A CA 1
ATOM 1361 C C . ARG A 1 165 ? -18.829 25.750 -4.105 1.00 8.31 270 ARG A C 1
ATOM 1362 O O . ARG A 1 165 ? -18.636 26.888 -4.597 1.00 8.98 270 ARG A O 1
ATOM 1370 N N . VAL A 1 166 ? -19.768 24.940 -4.591 1.00 8.11 271 VAL A N 1
ATOM 1371 C CA . VAL A 1 166 ? -20.687 25.411 -5.624 1.00 9.09 271 VAL A CA 1
ATOM 1372 C C . VAL A 1 166 ? -21.719 26.353 -4.952 1.00 9.18 271 VAL A C 1
ATOM 1373 O O . VAL A 1 166 ? -22.070 27.401 -5.548 1.00 9.03 271 VAL A O 1
ATOM 1377 N N . HIS A 1 167 ? -22.221 25.966 -3.793 1.00 8.69 272 HIS A N 1
ATOM 1378 C CA . HIS A 1 167 ? -23.168 26.888 -3.093 1.00 8.62 272 HIS A CA 1
ATOM 1379 C C . HIS A 1 167 ? -22.529 28.238 -2.821 1.00 8.74 272 HIS A C 1
ATOM 1380 O O . HIS A 1 167 ? -23.263 29.267 -2.921 1.00 10.50 272 HIS A O 1
ATOM 1387 N N . LEU A 1 168 ? -21.263 28.356 -2.544 1.00 8.94 273 LEU A N 1
ATOM 1388 C CA . LEU A 1 168 ? -20.661 29.677 -2.300 1.00 8.32 273 LEU A CA 1
ATOM 1389 C C . LEU A 1 168 ? -20.764 30.558 -3.523 1.00 9.72 273 LEU A C 1
ATOM 1390 O O . LEU A 1 168 ? -20.741 31.799 -3.376 1.00 10.74 273 LEU A O 1
ATOM 1395 N N . GLU A 1 169 ? -20.839 29.954 -4.727 1.00 9.03 274 GLU A N 1
ATOM 1396 C CA . GLU A 1 169 ? -20.923 30.707 -5.981 1.00 11.08 274 GLU A CA 1
ATOM 1397 C C . GLU A 1 169 ? -22.414 30.907 -6.275 1.00 10.47 274 GLU A C 1
ATOM 1398 O O . GLU A 1 169 ? -22.679 31.436 -7.429 1.00 13.53 274 GLU A O 1
ATOM 1404 N N . GLY A 1 170 ? -23.380 30.567 -5.458 1.00 11.91 275 GLY A N 1
ATOM 1405 C CA . GLY A 1 170 ? -24.797 30.903 -5.674 1.00 12.69 275 GLY A CA 1
ATOM 1406 C C . GLY A 1 170 ? -25.581 29.924 -6.549 1.00 15.12 275 GLY A C 1
ATOM 1407 O O . GLY A 1 170 ? -26.647 30.291 -7.063 1.00 16.52 275 GLY A O 1
ATOM 1408 N N . ILE A 1 171 ? -25.017 28.712 -6.712 1.00 11.10 276 ILE A N 1
ATOM 1409 C CA . ILE A 1 171 ? -25.639 27.663 -7.571 1.00 10.06 276 ILE A CA 1
ATOM 1410 C C . ILE A 1 171 ? -26.181 26.601 -6.661 1.00 9.32 276 ILE A C 1
ATOM 1411 O O . ILE A 1 171 ? -25.437 26.091 -5.776 1.00 9.36 276 ILE A O 1
ATOM 1416 N N . PHE A 1 172 ? -27.411 26.138 -6.894 1.00 9.74 277 PHE A N 1
ATOM 1417 C CA . PHE A 1 172 ? -28.111 25.217 -5.991 1.00 10.49 277 PHE A CA 1
ATOM 1418 C C . PHE A 1 172 ? -28.625 23.946 -6.644 1.00 9.81 277 PHE A C 1
ATOM 1419 O O . PHE A 1 172 ? -29.209 23.101 -5.974 1.00 10.36 277 PHE A O 1
ATOM 1427 N N . GLN A 1 173 ? -28.370 23.744 -7.957 1.00 10.53 278 GLN A N 1
ATOM 1428 C CA . GLN A 1 173 ? -28.703 22.510 -8.687 1.00 9.93 278 GLN A CA 1
ATOM 1429 C C . GLN A 1 173 ? -27.475 22.005 -9.429 1.00 9.16 278 GLN A C 1
ATOM 1430 O O . GLN A 1 173 ? -26.585 22.800 -9.821 1.00 10.60 278 GLN A O 1
ATOM 1436 N N . ALA A 1 174 ? -27.453 20.714 -9.657 1.00 9.34 279 ALA A N 1
ATOM 1437 C CA . ALA A 1 174 ? -26.402 20.040 -10.462 1.00 9.03 279 ALA A CA 1
ATOM 1438 C C . ALA A 1 174 ? -26.949 18.967 -11.315 1.00 9.60 279 ALA A C 1
ATOM 1439 O O . ALA A 1 174 ? -28.060 18.418 -11.021 1.00 9.89 279 ALA A O 1
ATOM 1441 N N . VAL A 1 175 ? -26.244 18.607 -12.382 1.00 9.23 280 VAL A N 1
ATOM 1442 C CA . VAL A 1 175 ? -26.542 17.430 -13.176 1.00 9.52 280 VAL A CA 1
ATOM 1443 C C . VAL A 1 175 ? -25.333 16.542 -13.160 1.00 8.79 280 VAL A C 1
ATOM 1444 O O . VAL A 1 175 ? -24.165 17.010 -13.142 1.00 9.79 280 VAL A O 1
ATOM 1448 N N . TYR A 1 176 ? -25.499 15.217 -13.181 1.00 9.95 281 TYR A N 1
ATOM 1449 C CA . TYR A 1 176 ? -24.394 14.273 -13.155 1.00 10.43 281 TYR A CA 1
ATOM 1450 C C . TYR A 1 176 ? -24.911 12.945 -13.744 1.00 11.00 281 TYR A C 1
ATOM 1451 O O . TYR A 1 176 ? -26.114 12.662 -13.731 1.00 11.56 281 TYR A O 1
ATOM 1460 N N . THR A 1 177 ? -23.954 12.136 -14.166 1.00 11.32 282 THR A N 1
ATOM 1461 C CA . THR A 1 177 ? -24.214 10.744 -14.664 1.00 11.01 282 THR A CA 1
ATOM 1462 C C . THR A 1 177 ? -23.332 9.823 -13.868 1.00 15.16 282 THR A C 1
ATOM 1463 O O . THR A 1 177 ? -22.256 10.174 -13.364 1.00 14.56 282 THR A O 1
ATOM 1467 N N . ALA A 1 178 ? -23.796 8.562 -13.765 1.00 12.95 283 ALA A N 1
ATOM 1468 C CA . ALA A 1 178 ? -23.030 7.480 -13.155 1.00 13.53 283 ALA A CA 1
ATOM 1469 C C . ALA A 1 178 ? -23.587 6.173 -13.609 1.00 13.69 283 ALA A C 1
ATOM 1470 O O . ALA A 1 178 ? -24.751 6.038 -13.982 1.00 13.58 283 ALA A O 1
ATOM 1472 N N . GLY A 1 179 ? -22.679 5.172 -13.569 1.00 13.93 284 GLY A N 1
ATOM 1473 C CA . GLY A 1 179 ? -23.137 3.761 -13.931 1.00 14.45 284 GLY A CA 1
ATOM 1474 C C . GLY A 1 179 ? -23.854 3.113 -12.786 1.00 17.94 284 GLY A C 1
ATOM 1475 O O . GLY A 1 179 ? -24.494 2.079 -13.047 1.00 24.58 284 GLY A O 1
ATOM 1476 N N . VAL A 1 180 ? -23.855 3.649 -11.578 1.00 18.13 285 VAL A N 1
ATOM 1477 C CA . VAL A 1 180 ? -24.594 3.041 -10.451 1.00 18.47 285 VAL A CA 1
ATOM 1478 C C . VAL A 1 180 ? -25.943 3.657 -10.168 1.00 18.40 285 VAL A C 1
ATOM 1479 O O . VAL A 1 180 ? -26.195 4.824 -10.552 1.00 16.58 285 VAL A O 1
ATOM 1483 N N . VAL A 1 181 ? -26.895 2.888 -9.611 1.00 16.78 286 VAL A N 1
ATOM 1484 C CA . VAL A 1 181 ? -28.175 3.369 -9.211 1.00 17.32 286 VAL A CA 1
ATOM 1485 C C . VAL A 1 181 ? -28.125 4.033 -7.870 1.00 18.95 286 VAL A C 1
ATOM 1486 O O . VAL A 1 181 ? -27.710 3.401 -6.840 1.00 21.23 286 VAL A O 1
ATOM 1490 N N . LEU A 1 182 ? -28.543 5.281 -7.822 1.00 17.40 287 LEU A N 1
ATOM 1491 C CA . LEU A 1 182 ? -28.652 6.192 -6.635 1.00 17.54 287 LEU A CA 1
ATOM 1492 C C . LEU A 1 182 ? -30.006 6.812 -6.615 1.00 15.91 287 LEU A C 1
ATOM 1493 O O . LEU A 1 182 ? -30.658 6.893 -7.687 1.00 15.57 287 LEU A O 1
ATOM 1498 N N . PRO A 1 183 ? -30.472 7.340 -5.479 1.00 15.07 288 PRO A N 1
ATOM 1499 C CA . PRO A 1 183 ? -31.666 8.147 -5.479 1.00 15.19 288 PRO A CA 1
ATOM 1500 C C . PRO A 1 183 ? -31.394 9.441 -6.296 1.00 16.00 288 PRO A C 1
ATOM 1501 O O . PRO A 1 183 ? -30.456 10.187 -5.951 1.00 16.31 288 PRO A O 1
ATOM 1505 N N . LYS A 1 184 ? -32.165 9.775 -7.318 1.00 14.18 289 LYS A N 1
ATOM 1506 C CA . LYS A 1 184 ? -33.173 8.944 -8.049 1.00 14.52 289 LYS A CA 1
ATOM 1507 C C . LYS A 1 184 ? -32.924 9.301 -9.562 1.00 12.79 289 LYS A C 1
ATOM 1508 O O . LYS A 1 184 ? -32.949 10.483 -9.883 1.00 13.57 289 LYS A O 1
ATOM 1514 N N . PRO A 1 185 ? -32.721 8.315 -10.421 1.00 13.29 290 PRO A N 1
ATOM 1515 C CA . PRO A 1 185 ? -32.442 8.683 -11.861 1.00 11.82 290 PRO A CA 1
ATOM 1516 C C . PRO A 1 185 ? -33.576 9.471 -12.468 1.00 14.37 290 PRO A C 1
ATOM 1517 O O . PRO A 1 185 ? -34.813 9.149 -12.287 1.00 16.04 290 PRO A O 1
ATOM 1521 N N . VAL A 1 186 ? -33.215 10.521 -13.234 1.00 12.70 291 VAL A N 1
ATOM 1522 C CA . VAL A 1 186 ? -34.174 11.203 -14.098 1.00 13.71 291 VAL A CA 1
ATOM 1523 C C . VAL A 1 186 ? -34.290 10.518 -15.433 1.00 14.19 291 VAL A C 1
ATOM 1524 O O . VAL A 1 186 ? -35.250 10.795 -16.156 1.00 15.91 291 VAL A O 1
ATOM 1528 N N . GLY A 1 187 ? -33.290 9.739 -15.787 1.00 13.43 292 GLY A N 1
ATOM 1529 C CA . GLY A 1 187 ? -33.355 8.947 -17.088 1.00 14.39 292 GLY A CA 1
ATOM 1530 C C . GLY A 1 187 ? -32.302 7.912 -17.005 1.00 13.24 292 GLY A C 1
ATOM 1531 O O . GLY A 1 187 ? -31.313 8.018 -16.224 1.00 15.12 292 GLY A O 1
ATOM 1532 N N . THR A 1 188 ? -32.462 6.811 -17.735 1.00 13.71 293 THR A N 1
ATOM 1533 C CA . THR A 1 188 ? -31.600 5.663 -17.728 1.00 13.45 293 THR A CA 1
ATOM 1534 C C . THR A 1 188 ? -31.296 5.332 -19.166 1.00 14.33 293 THR A C 1
ATOM 1535 O O . THR A 1 188 ? -32.224 5.029 -19.961 1.00 16.23 293 THR A O 1
ATOM 1539 N N . CYS A 1 189 ? -29.987 5.302 -19.514 1.00 13.21 294 CYS A N 1
ATOM 1540 C CA . CYS A 1 189 ? -29.552 5.014 -20.879 1.00 13.84 294 CYS A CA 1
ATOM 1541 C C . CYS A 1 189 ? -28.682 3.810 -21.000 1.00 17.28 294 CYS A C 1
ATOM 1542 O O . CYS A 1 189 ? -27.892 3.559 -20.143 1.00 22.73 294 CYS A O 1
ATOM 1545 N N . ARG A 1 190 ? -28.909 2.967 -22.000 1.00 15.85 295 ARG A N 1
ATOM 1546 C CA . ARG A 1 190 ? -28.032 1.868 -22.258 1.00 15.30 295 ARG A CA 1
ATOM 1547 C C . ARG A 1 190 ? -26.933 2.296 -23.235 1.00 12.71 295 ARG A C 1
ATOM 1548 O O . ARG A 1 190 ? -27.288 2.981 -24.230 1.00 14.85 295 ARG A O 1
ATOM 1556 N N . TYR A 1 191 ? -25.689 1.861 -23.033 1.00 12.39 296 TYR A N 1
ATOM 1557 C CA . TYR A 1 191 ? -24.639 2.051 -24.030 1.00 12.77 296 TYR A CA 1
ATOM 1558 C C . TYR A 1 191 ? -24.601 0.868 -24.994 1.00 13.60 296 TYR A C 1
ATOM 1559 O O . TYR A 1 191 ? -24.811 -0.320 -24.610 1.00 15.22 296 TYR A O 1
ATOM 1568 N N . TRP A 1 192 ? -24.208 1.188 -26.210 1.00 11.63 297 TRP A N 1
ATOM 1569 C CA . TRP A 1 192 ? -24.005 0.218 -27.355 1.00 11.72 297 TRP A CA 1
ATOM 1570 C C . TRP A 1 192 ? -22.693 0.419 -27.963 1.00 12.91 297 TRP A C 1
ATOM 1571 O O . TRP A 1 192 ? -22.061 1.559 -27.814 1.00 12.35 297 TRP A O 1
ATOM 1582 N N . HIS A 1 193 ? -22.169 -0.525 -28.742 1.00 13.32 298 HIS A N 1
ATOM 1583 C CA . HIS A 1 193 ? -20.868 -0.423 -29.348 1.00 11.09 298 HIS A CA 1
ATOM 1584 C C . HIS A 1 193 ? -20.959 -0.824 -30.821 1.00 12.86 298 HIS A C 1
ATOM 1585 O O . HIS A 1 193 ? -21.764 -1.719 -31.123 1.00 15.84 298 HIS A O 1
ATOM 1592 N N . ARG A 1 194 ? -20.081 -0.324 -31.646 1.00 12.64 299 ARG A N 1
ATOM 1593 C CA . ARG A 1 194 ? -20.079 -0.677 -33.125 1.00 11.29 299 ARG A CA 1
ATOM 1594 C C . ARG A 1 194 ? -18.655 -1.019 -33.390 1.00 11.53 299 ARG A C 1
ATOM 1595 O O . ARG A 1 194 ? -17.683 -0.203 -33.362 1.00 12.90 299 ARG A O 1
ATOM 1603 N N . SER A 1 195 ? -18.409 -2.328 -33.748 1.00 12.53 300 SER A N 1
ATOM 1604 C CA A SER A 1 195 ? -17.054 -2.811 -34.010 0.50 12.57 300 SER A CA 1
ATOM 1605 C CA B SER A 1 195 ? -17.118 -2.826 -34.000 0.50 12.27 300 SER A CA 1
ATOM 1606 C C . SER A 1 195 ? -16.479 -2.176 -35.248 1.00 12.13 300 SER A C 1
ATOM 1607 O O . SER A 1 195 ? -17.159 -2.173 -36.353 1.00 13.96 300 SER A O 1
ATOM 1612 N N . LEU A 1 196 ? -15.258 -1.691 -35.149 1.00 12.26 301 LEU A N 1
ATOM 1613 C CA . LEU A 1 196 ? -14.561 -1.164 -36.309 1.00 14.13 301 LEU A CA 1
ATOM 1614 C C . LEU A 1 196 ? -13.400 -2.034 -36.679 1.00 14.51 301 LEU A C 1
ATOM 1615 O O . LEU A 1 196 ? -13.101 -2.223 -37.867 1.00 18.42 301 LEU A O 1
ATOM 1620 N N . ASN A 1 197 ? -12.727 -2.597 -35.698 1.00 14.77 302 ASN A N 1
ATOM 1621 C CA . ASN A 1 197 ? -11.558 -3.493 -35.917 1.00 14.68 302 ASN A CA 1
ATOM 1622 C C . ASN A 1 197 ? -11.846 -4.822 -35.122 1.00 16.66 302 ASN A C 1
ATOM 1623 O O . ASN A 1 197 ? -11.324 -5.080 -34.025 1.00 15.17 302 ASN A O 1
ATOM 1628 N N . PRO A 1 198 ? -12.744 -5.698 -35.664 1.00 17.64 303 PRO A N 1
ATOM 1629 C CA . PRO A 1 198 ? -13.142 -6.889 -34.924 1.00 17.80 303 PRO A CA 1
ATOM 1630 C C . PRO A 1 198 ? -12.068 -7.860 -34.580 1.00 20.57 303 PRO A C 1
ATOM 1631 O O . PRO A 1 198 ? -12.194 -8.424 -33.454 1.00 19.55 303 PRO A O 1
ATOM 1635 N N . ARG A 1 199 ? -11.027 -8.038 -35.392 1.00 20.83 304 ARG A N 1
ATOM 1636 C CA A ARG A 1 199 ? -9.883 -8.939 -35.059 0.50 23.59 304 ARG A CA 1
ATOM 1637 C CA B ARG A 1 199 ? -9.880 -8.934 -35.064 0.50 23.13 304 ARG A CA 1
ATOM 1638 C C . ARG A 1 199 ? -9.286 -8.512 -33.705 1.00 21.17 304 ARG A C 1
ATOM 1639 O O . ARG A 1 199 ? -9.131 -9.339 -32.809 1.00 21.06 304 ARG A O 1
ATOM 1654 N N . LYS A 1 200 ? -8.963 -7.213 -33.526 1.00 19.25 305 LYS A N 1
ATOM 1655 C CA . LYS A 1 200 ? -8.396 -6.757 -32.246 1.00 18.54 305 LYS A CA 1
ATOM 1656 C C . LYS A 1 200 ? -9.463 -6.845 -31.135 1.00 14.76 305 LYS A C 1
ATOM 1657 O O . LYS A 1 200 ? -9.054 -7.279 -30.001 1.00 17.63 305 LYS A O 1
ATOM 1663 N N . LEU A 1 201 ? -10.741 -6.462 -31.358 1.00 15.05 306 LEU A N 1
ATOM 1664 C CA . LEU A 1 201 ? -11.742 -6.503 -30.316 1.00 15.81 306 LEU A CA 1
ATOM 1665 C C . LEU A 1 201 ? -11.938 -7.951 -29.754 1.00 17.35 306 LEU A C 1
ATOM 1666 O O . LEU A 1 201 ? -12.144 -8.188 -28.565 1.00 16.70 306 LEU A O 1
ATOM 1671 N N . ILE A 1 202 ? -11.884 -8.936 -30.668 1.00 18.91 307 ILE A N 1
ATOM 1672 C CA . ILE A 1 202 ? -11.996 -10.352 -30.252 1.00 19.72 307 ILE A CA 1
ATOM 1673 C C . ILE A 1 202 ? -10.702 -10.812 -29.571 1.00 16.99 307 ILE A C 1
ATOM 1674 O O . ILE A 1 202 ? -10.924 -11.439 -28.495 1.00 20.09 307 ILE A O 1
ATOM 1679 N N . GLU A 1 203 ? -9.494 -10.406 -29.990 1.00 19.36 308 GLU A N 1
ATOM 1680 C CA A GLU A 1 203 ? -8.189 -10.728 -29.310 0.50 20.20 308 GLU A CA 1
ATOM 1681 C CA B GLU A 1 203 ? -8.253 -10.750 -29.358 0.50 22.34 308 GLU A CA 1
ATOM 1682 C C . GLU A 1 203 ? -8.149 -10.251 -27.890 1.00 20.78 308 GLU A C 1
ATOM 1683 O O . GLU A 1 203 ? -7.732 -10.967 -26.994 1.00 23.35 308 GLU A O 1
ATOM 1694 N N . VAL A 1 204 ? -8.570 -9.014 -27.655 1.00 19.11 309 VAL A N 1
ATOM 1695 C CA . VAL A 1 204 ? -8.556 -8.424 -26.288 1.00 20.45 309 VAL A CA 1
ATOM 1696 C C . VAL A 1 204 ? -9.815 -8.767 -25.471 1.00 18.78 309 VAL A C 1
ATOM 1697 O O . VAL A 1 204 ? -9.991 -8.300 -24.300 1.00 22.00 309 VAL A O 1
ATOM 1701 N N . LYS A 1 205 ? -10.744 -9.545 -26.021 1.00 17.64 310 LYS A N 1
ATOM 1702 C CA . LYS A 1 205 ? -11.975 -9.985 -25.412 1.00 17.63 310 LYS A CA 1
ATOM 1703 C C . LYS A 1 205 ? -12.921 -8.887 -24.992 1.00 18.37 310 LYS A C 1
ATOM 1704 O O . LYS A 1 205 ? -13.800 -9.068 -24.140 1.00 19.92 310 LYS A O 1
ATOM 1710 N N . PHE A 1 206 ? -12.862 -7.797 -25.796 1.00 17.50 311 PHE A N 1
ATOM 1711 C CA . PHE A 1 206 ? -13.970 -6.869 -25.752 1.00 17.05 311 PHE A CA 1
ATOM 1712 C C . PHE A 1 206 ? -15.193 -7.488 -26.398 1.00 15.19 311 PHE A C 1
ATOM 1713 O O . PHE A 1 206 ? -16.295 -7.287 -25.996 1.00 17.36 311 PHE A O 1
ATOM 1721 N N . SER A 1 207 ? -14.909 -8.230 -27.510 1.00 17.67 312 SER A N 1
ATOM 1722 C CA . SER A 1 207 ? -15.974 -8.916 -28.294 1.00 21.23 312 SER A CA 1
ATOM 1723 C C . SER A 1 207 ? -15.701 -10.407 -28.217 1.00 20.38 312 SER A C 1
ATOM 1724 O O . SER A 1 207 ? -14.582 -10.793 -27.892 1.00 20.56 312 SER A O 1
ATOM 1727 N N . HIS A 1 208 ? -16.706 -11.165 -28.640 1.00 23.23 313 HIS A N 1
ATOM 1728 C CA . HIS A 1 208 ? -16.479 -12.638 -28.856 1.00 23.82 313 HIS A CA 1
ATOM 1729 C C . HIS A 1 208 ? -16.856 -12.952 -30.291 1.00 24.74 313 HIS A C 1
ATOM 1730 O O . HIS A 1 208 ? -17.723 -12.292 -30.862 1.00 26.53 313 HIS A O 1
ATOM 1737 N N . LEU A 1 209 ? -16.191 -13.973 -30.825 1.00 24.78 314 LEU A N 1
ATOM 1738 C CA . LEU A 1 209 ? -16.509 -14.480 -32.172 1.00 26.61 314 LEU A CA 1
ATOM 1739 C C . LEU A 1 209 ? -17.772 -15.292 -32.056 1.00 25.32 314 LEU A C 1
ATOM 1740 O O . LEU A 1 209 ? -17.878 -16.192 -31.181 1.00 29.95 314 LEU A O 1
ATOM 1745 N N . SER A 1 210 ? -18.771 -14.961 -32.876 1.00 27.27 315 SER A N 1
ATOM 1746 C CA . SER A 1 210 ? -20.038 -15.664 -32.924 1.00 27.78 315 SER A CA 1
ATOM 1747 C C . SER A 1 210 ? -19.813 -17.169 -33.245 1.00 26.90 315 SER A C 1
ATOM 1748 O O . SER A 1 210 ? -19.020 -17.484 -34.105 1.00 25.91 315 SER A O 1
ATOM 1751 N N . ARG A 1 211 ? -20.569 -18.050 -32.575 1.00 29.03 316 ARG A N 1
ATOM 1752 C CA . ARG A 1 211 ? -20.565 -19.510 -32.969 1.00 28.84 316 ARG A CA 1
ATOM 1753 C C . ARG A 1 211 ? -21.154 -19.739 -34.345 1.00 29.39 316 ARG A C 1
ATOM 1754 O O . ARG A 1 211 ? -20.952 -20.829 -34.931 1.00 27.29 316 ARG A O 1
ATOM 1762 N N . ASN A 1 212 ? -21.883 -18.759 -34.867 1.00 24.97 317 ASN A N 1
ATOM 1763 C CA . ASN A 1 212 ? -22.464 -18.839 -36.173 1.00 23.18 317 ASN A CA 1
ATOM 1764 C C . ASN A 1 212 ? -21.783 -17.997 -37.267 1.00 24.14 317 ASN A C 1
ATOM 1765 O O . ASN A 1 212 ? -22.420 -17.766 -38.344 1.00 21.92 317 ASN A O 1
ATOM 1770 N N . MET A 1 213 ? -20.562 -17.524 -36.982 1.00 23.26 318 MET A N 1
ATOM 1771 C CA . MET A 1 213 ? -19.827 -16.748 -38.004 1.00 20.97 318 MET A CA 1
ATOM 1772 C C . MET A 1 213 ? -18.405 -17.042 -37.893 1.00 18.97 318 MET A C 1
ATOM 1773 O O . MET A 1 213 ? -17.854 -17.071 -36.803 1.00 24.86 318 MET A O 1
ATOM 1778 N N . THR A 1 214 ? -17.753 -17.195 -39.027 1.00 19.05 319 THR A N 1
ATOM 1779 C CA . THR A 1 214 ? -16.328 -17.322 -39.021 1.00 18.27 319 THR A CA 1
ATOM 1780 C C . THR A 1 214 ? -15.734 -15.866 -38.799 1.00 21.69 319 THR A C 1
ATOM 1781 O O . THR A 1 214 ? -16.424 -14.805 -38.956 1.00 18.83 319 THR A O 1
ATOM 1785 N N . MET A 1 215 ? -14.442 -15.841 -38.548 1.00 19.95 320 MET A N 1
ATOM 1786 C CA . MET A 1 215 ? -13.694 -14.552 -38.520 1.00 23.63 320 MET A CA 1
ATOM 1787 C C . MET A 1 215 ? -13.809 -13.838 -39.834 1.00 23.53 320 MET A C 1
ATOM 1788 O O . MET A 1 215 ? -14.056 -12.623 -39.828 1.00 22.17 320 MET A O 1
ATOM 1793 N N . GLN A 1 216 ? -13.727 -14.559 -40.996 1.00 21.38 321 GLN A N 1
ATOM 1794 C CA . GLN A 1 216 ? -13.836 -13.980 -42.306 1.00 23.76 321 GLN A CA 1
ATOM 1795 C C . GLN A 1 216 ? -15.135 -13.255 -42.432 1.00 20.73 321 GLN A C 1
ATOM 1796 O O . GLN A 1 216 ? -15.220 -12.116 -42.894 1.00 21.07 321 GLN A O 1
ATOM 1802 N N . ARG A 1 217 ? -16.206 -13.890 -42.060 1.00 18.99 322 ARG A N 1
ATOM 1803 C CA . ARG A 1 217 ? -17.545 -13.387 -42.241 1.00 21.28 322 ARG A CA 1
ATOM 1804 C C . ARG A 1 217 ? -17.691 -12.129 -41.315 1.00 20.01 322 ARG A C 1
ATOM 1805 O O . ARG A 1 217 ? -18.421 -11.200 -41.669 1.00 18.55 322 ARG A O 1
ATOM 1813 N N . THR A 1 218 ? -17.124 -12.230 -40.113 1.00 18.30 323 THR A N 1
ATOM 1814 C CA . THR A 1 218 ? -17.269 -11.109 -39.106 1.00 16.95 323 THR A CA 1
ATOM 1815 C C . THR A 1 218 ? -16.516 -9.909 -39.656 1.00 19.35 323 THR A C 1
ATOM 1816 O O . THR A 1 218 ? -17.068 -8.779 -39.553 1.00 18.23 323 THR A O 1
ATOM 1820 N N . MET A 1 219 ? -15.333 -10.093 -40.221 1.00 18.31 324 MET A N 1
ATOM 1821 C CA A MET A 1 219 ? -14.616 -8.946 -40.828 0.50 19.80 324 MET A CA 1
ATOM 1822 C CA B MET A 1 219 ? -14.615 -8.947 -40.859 0.50 20.02 324 MET A CA 1
ATOM 1823 C C . MET A 1 219 ? -15.432 -8.338 -41.967 1.00 22.51 324 MET A C 1
ATOM 1824 O O . MET A 1 219 ? -15.555 -7.111 -42.076 1.00 19.43 324 MET A O 1
ATOM 1833 N N . LYS A 1 220 ? -16.100 -9.176 -42.764 1.00 19.95 325 LYS A N 1
ATOM 1834 C CA . LYS A 1 220 ? -16.939 -8.704 -43.797 1.00 22.55 325 LYS A CA 1
ATOM 1835 C C . LYS A 1 220 ? -18.235 -7.979 -43.306 1.00 21.78 325 LYS A C 1
ATOM 1836 O O . LYS A 1 220 ? -18.593 -6.868 -43.805 1.00 20.48 325 LYS A O 1
ATOM 1842 N N . LEU A 1 221 ? -18.878 -8.528 -42.277 1.00 18.81 326 LEU A N 1
ATOM 1843 C CA . LEU A 1 221 ? -20.089 -7.939 -41.658 1.00 19.69 326 LEU A CA 1
ATOM 1844 C C . LEU A 1 221 ? -19.772 -6.444 -41.224 1.00 16.85 326 LEU A C 1
ATOM 1845 O O . LEU A 1 221 ? -20.576 -5.580 -41.506 1.00 20.64 326 LEU A O 1
ATOM 1850 N N . TYR A 1 222 ? -18.627 -6.236 -40.629 1.00 16.56 327 TYR A N 1
ATOM 1851 C CA . TYR A 1 222 ? -18.321 -4.840 -40.076 1.00 17.32 327 TYR A CA 1
ATOM 1852 C C . TYR A 1 222 ? -17.553 -4.020 -41.035 1.00 19.10 327 TYR A C 1
ATOM 1853 O O . TYR A 1 222 ? -17.285 -2.847 -40.681 1.00 17.02 327 TYR A O 1
ATOM 1862 N N . ARG A 1 223 ? -17.110 -4.510 -42.202 1.00 17.35 328 ARG A N 1
ATOM 1863 C CA . ARG A 1 223 ? -16.352 -3.678 -43.121 1.00 18.64 328 ARG A CA 1
ATOM 1864 C C . ARG A 1 223 ? -17.134 -2.443 -43.597 1.00 16.76 328 ARG A C 1
ATOM 1865 O O . ARG A 1 223 ? -18.305 -2.486 -43.841 1.00 17.79 328 ARG A O 1
ATOM 1873 N N . LEU A 1 224 ? -16.401 -1.329 -43.709 1.00 16.37 329 LEU A N 1
ATOM 1874 C CA . LEU A 1 224 ? -16.997 -0.055 -44.099 1.00 17.15 329 LEU A CA 1
ATOM 1875 C C . LEU A 1 224 ? -16.315 0.486 -45.360 1.00 17.68 329 LEU A C 1
ATOM 1876 O O . LEU A 1 224 ? -15.091 0.249 -45.580 1.00 19.94 329 LEU A O 1
ATOM 1881 N N . PRO A 1 225 ? -17.033 1.405 -46.063 1.00 19.82 330 PRO A N 1
ATOM 1882 C CA . PRO A 1 225 ? -16.404 2.138 -47.156 1.00 22.61 330 PRO A CA 1
ATOM 1883 C C . PRO A 1 225 ? -15.167 2.913 -46.724 1.00 20.98 330 PRO A C 1
ATOM 1884 O O . PRO A 1 225 ? -15.050 3.290 -45.523 1.00 19.45 330 PRO A O 1
ATOM 1888 N N . GLU A 1 226 ? -14.246 3.196 -47.646 1.00 21.11 331 GLU A N 1
ATOM 1889 C CA . GLU A 1 226 ? -13.051 3.909 -47.348 1.00 22.56 331 GLU A CA 1
ATOM 1890 C C . GLU A 1 226 ? -13.257 5.448 -47.186 1.00 23.41 331 GLU A C 1
ATOM 1891 O O . GLU A 1 226 ? -12.424 6.149 -46.591 1.00 26.99 331 GLU A O 1
ATOM 1897 N N . THR A 1 227 ? -14.361 5.965 -47.723 1.00 19.56 332 THR A N 1
ATOM 1898 C CA . THR A 1 227 ? -14.643 7.409 -47.615 1.00 21.17 332 THR A CA 1
ATOM 1899 C C . THR A 1 227 ? -16.128 7.572 -47.328 1.00 17.72 332 THR A C 1
ATOM 1900 O O . THR A 1 227 ? -16.991 6.745 -47.653 1.00 18.65 332 THR A O 1
ATOM 1904 N N . PRO A 1 228 ? -16.491 8.683 -46.680 1.00 18.35 333 PRO A N 1
ATOM 1905 C CA . PRO A 1 228 ? -17.902 8.801 -46.344 1.00 17.72 333 PRO A CA 1
ATOM 1906 C C . PRO A 1 228 ? -18.880 9.018 -47.509 1.00 18.09 333 PRO A C 1
ATOM 1907 O O . PRO A 1 228 ? -18.394 9.547 -48.539 1.00 25.59 333 PRO A O 1
ATOM 1911 N N . LYS A 1 229 ? -20.116 8.609 -47.333 1.00 18.87 334 LYS A N 1
ATOM 1912 C CA . LYS A 1 229 ? -21.063 8.771 -48.469 1.00 24.56 334 LYS A CA 1
ATOM 1913 C C . LYS A 1 229 ? -21.615 10.190 -48.660 1.00 23.38 334 LYS A C 1
ATOM 1914 O O . LYS A 1 229 ? -21.931 10.556 -49.818 1.00 23.57 334 LYS A O 1
ATOM 1920 N N . THR A 1 230 ? -21.756 11.013 -47.606 1.00 18.01 335 THR A N 1
ATOM 1921 C CA . THR A 1 230 ? -22.608 12.246 -47.790 1.00 15.33 335 THR A CA 1
ATOM 1922 C C . THR A 1 230 ? -21.752 13.258 -48.463 1.00 15.31 335 THR A C 1
ATOM 1923 O O . THR A 1 230 ? -20.609 13.565 -48.083 1.00 17.33 335 THR A O 1
ATOM 1927 N N . ALA A 1 231 ? -22.318 13.880 -49.569 1.00 14.30 336 ALA A N 1
ATOM 1928 C CA . ALA A 1 231 ? -21.657 14.927 -50.222 1.00 14.37 336 ALA A CA 1
ATOM 1929 C C . ALA A 1 231 ? -21.419 16.117 -49.328 1.00 14.24 336 ALA A C 1
ATOM 1930 O O . ALA A 1 231 ? -22.338 16.524 -48.576 1.00 15.34 336 ALA A O 1
ATOM 1932 N N . GLY A 1 232 ? -20.285 16.773 -49.554 1.00 11.85 337 GLY A N 1
ATOM 1933 C CA . GLY A 1 232 ? -19.976 18.047 -48.899 1.00 12.86 337 GLY A CA 1
ATOM 1934 C C . GLY A 1 232 ? -19.616 17.978 -47.451 1.00 11.52 337 GLY A C 1
ATOM 1935 O O . GLY A 1 232 ? -19.550 19.068 -46.802 1.00 12.46 337 GLY A O 1
ATOM 1936 N N . LEU A 1 233 ? -19.303 16.797 -46.924 1.00 11.02 338 LEU A N 1
ATOM 1937 C CA A LEU A 1 233 ? -18.818 16.645 -45.544 0.50 10.60 338 LEU A CA 1
ATOM 1938 C CA B LEU A 1 233 ? -18.761 16.620 -45.553 0.50 11.41 338 LEU A CA 1
ATOM 1939 C C . LEU A 1 233 ? -17.379 17.168 -45.420 1.00 11.55 338 LEU A C 1
ATOM 1940 O O . LEU A 1 233 ? -16.460 16.919 -46.274 1.00 14.89 338 LEU A O 1
ATOM 1949 N N . ARG A 1 234 ? -17.089 17.927 -44.349 1.00 9.78 339 ARG A N 1
ATOM 1950 C CA . ARG A 1 234 ? -15.764 18.445 -44.148 1.00 10.06 339 ARG A CA 1
ATOM 1951 C C . ARG A 1 234 ? -15.610 18.778 -42.636 1.00 9.06 339 ARG A C 1
ATOM 1952 O O . ARG A 1 234 ? -16.622 19.011 -41.963 1.00 10.85 339 ARG A O 1
ATOM 1960 N N . PRO A 1 235 ? -14.387 18.927 -42.140 1.00 9.22 340 PRO A N 1
ATOM 1961 C CA . PRO A 1 235 ? -14.278 19.358 -40.699 1.00 9.49 340 PRO A CA 1
ATOM 1962 C C . PRO A 1 235 ? -14.870 20.733 -40.505 1.00 9.09 340 PRO A C 1
ATOM 1963 O O . PRO A 1 235 ? -14.765 21.631 -41.374 1.00 10.02 340 PRO A O 1
ATOM 1967 N N . MET A 1 236 ? -15.403 20.932 -39.310 1.00 9.13 341 MET A N 1
ATOM 1968 C CA . MET A 1 236 ? -15.849 22.255 -38.852 1.00 8.04 341 MET A CA 1
ATOM 1969 C C . MET A 1 236 ? -14.623 23.184 -38.759 1.00 9.24 341 MET A C 1
ATOM 1970 O O . MET A 1 236 ? -13.499 22.839 -38.350 1.00 10.63 341 MET A O 1
ATOM 1975 N N . GLU A 1 237 ? -14.880 24.448 -39.194 1.00 9.08 342 GLU A N 1
ATOM 1976 C CA . GLU A 1 237 ? -13.931 25.544 -39.177 1.00 9.42 342 GLU A CA 1
ATOM 1977 C C . GLU A 1 237 ? -14.497 26.701 -38.320 1.00 9.10 342 GLU A C 1
ATOM 1978 O O . GLU A 1 237 ? -15.681 26.747 -37.982 1.00 9.32 342 GLU A O 1
ATOM 1984 N N . THR A 1 238 ? -13.616 27.703 -38.132 1.00 10.08 343 THR A N 1
ATOM 1985 C CA . THR A 1 238 ? -14.063 28.874 -37.320 1.00 10.57 343 THR A CA 1
ATOM 1986 C C . THR A 1 238 ? -15.272 29.589 -37.931 1.00 10.09 343 THR A C 1
ATOM 1987 O O . THR A 1 238 ? -16.214 29.941 -37.179 1.00 10.97 343 THR A O 1
ATOM 1991 N N . LYS A 1 239 ? -15.365 29.653 -39.269 1.00 11.21 344 LYS A N 1
ATOM 1992 C CA . LYS A 1 239 ? -16.519 30.327 -39.879 1.00 10.07 344 LYS A CA 1
ATOM 1993 C C . LYS A 1 239 ? -17.819 29.599 -39.635 1.00 10.60 344 LYS A C 1
ATOM 1994 O O . LYS A 1 239 ? -18.900 30.168 -39.825 1.00 12.10 344 LYS A O 1
ATOM 2000 N N . ASP A 1 240 ? -17.753 28.326 -39.204 1.00 9.33 345 ASP A N 1
ATOM 2001 C CA . ASP A 1 240 ? -18.996 27.565 -38.984 1.00 9.01 345 ASP A CA 1
ATOM 2002 C C . ASP A 1 240 ? -19.504 27.677 -37.525 1.00 8.92 345 ASP A C 1
ATOM 2003 O O . ASP A 1 240 ? -20.547 27.076 -37.228 1.00 9.58 345 ASP A O 1
ATOM 2008 N N . ILE A 1 241 ? -18.773 28.368 -36.634 1.00 9.86 346 ILE A N 1
ATOM 2009 C CA . ILE A 1 241 ? -19.221 28.390 -35.210 1.00 9.50 346 ILE A CA 1
ATOM 2010 C C . ILE A 1 241 ? -20.705 28.920 -35.060 1.00 9.67 346 ILE A C 1
ATOM 2011 O O . ILE A 1 241 ? -21.470 28.263 -34.359 1.00 9.26 346 ILE A O 1
ATOM 2016 N N . PRO A 1 242 ? -21.095 30.017 -35.759 1.00 9.62 347 PRO A N 1
ATOM 2017 C CA . PRO A 1 242 ? -22.464 30.492 -35.562 1.00 9.91 347 PRO A CA 1
ATOM 2018 C C . PRO A 1 242 ? -23.514 29.502 -36.043 1.00 10.03 347 PRO A C 1
ATOM 2019 O O . PRO A 1 242 ? -24.459 29.212 -35.335 1.00 9.78 347 PRO A O 1
ATOM 2023 N N . VAL A 1 243 ? -23.305 28.921 -37.255 1.00 10.43 348 VAL A N 1
ATOM 2024 C CA . VAL A 1 243 ? -24.330 28.030 -37.747 1.00 10.59 348 VAL A CA 1
ATOM 2025 C C . VAL A 1 243 ? -24.370 26.711 -36.940 1.00 9.80 348 VAL A C 1
ATOM 2026 O O . VAL A 1 243 ? -25.483 26.175 -36.754 1.00 9.63 348 VAL A O 1
ATOM 2030 N N . VAL A 1 244 ? -23.205 26.206 -36.455 1.00 10.39 349 VAL A N 1
ATOM 2031 C CA . VAL A 1 244 ? -23.296 25.033 -35.550 1.00 10.06 349 VAL A CA 1
ATOM 2032 C C . VAL A 1 244 ? -24.088 25.383 -34.281 1.00 9.14 349 VAL A C 1
ATOM 2033 O O . VAL A 1 244 ? -24.903 24.592 -33.840 1.00 9.73 349 VAL A O 1
ATOM 2037 N N . HIS A 1 245 ? -23.846 26.589 -33.730 1.00 8.65 350 HIS A N 1
ATOM 2038 C CA . HIS A 1 245 ? -24.634 27.011 -32.603 1.00 9.38 350 HIS A CA 1
ATOM 2039 C C . HIS A 1 245 ? -26.097 27.087 -32.921 1.00 9.20 350 HIS A C 1
ATOM 2040 O O . HIS A 1 245 ? -26.916 26.554 -32.141 1.00 10.12 350 HIS A O 1
ATOM 2047 N N . GLN A 1 246 ? -26.479 27.666 -34.088 1.00 9.07 351 GLN A N 1
ATOM 2048 C CA . GLN A 1 246 ? -27.904 27.731 -34.461 1.00 10.30 351 GLN A CA 1
ATOM 2049 C C . GLN A 1 246 ? -28.509 26.359 -34.619 1.00 9.76 351 GLN A C 1
ATOM 2050 O O . GLN A 1 246 ? -29.616 26.036 -34.101 1.00 11.67 351 GLN A O 1
ATOM 2056 N N . LEU A 1 247 ? -27.821 25.477 -35.364 1.00 10.11 352 LEU A N 1
ATOM 2057 C CA . LEU A 1 247 ? -28.346 24.128 -35.631 1.00 10.13 352 LEU A CA 1
ATOM 2058 C C . LEU A 1 247 ? -28.563 23.361 -34.314 1.00 10.28 352 LEU A C 1
ATOM 2059 O O . LEU A 1 247 ? -29.590 22.728 -34.121 1.00 10.75 352 LEU A O 1
ATOM 2064 N N . LEU A 1 248 ? -27.521 23.443 -33.424 1.00 10.37 353 LEU A N 1
ATOM 2065 C CA . LEU A 1 248 ? -27.636 22.665 -32.154 1.00 11.12 353 LEU A CA 1
ATOM 2066 C C . LEU A 1 248 ? -28.798 23.212 -31.279 1.00 9.32 353 LEU A C 1
ATOM 2067 O O . LEU A 1 248 ? -29.596 22.429 -30.763 1.00 10.92 353 LEU A O 1
ATOM 2072 N N . THR A 1 249 ? -28.872 24.548 -31.196 1.00 10.72 354 THR A N 1
ATOM 2073 C CA . THR A 1 249 ? -29.891 25.130 -30.309 1.00 12.33 354 THR A CA 1
ATOM 2074 C C . THR A 1 249 ? -31.297 24.736 -30.749 1.00 12.09 354 THR A C 1
ATOM 2075 O O . THR A 1 249 ? -32.156 24.340 -29.972 1.00 13.81 354 THR A O 1
ATOM 2079 N N . ARG A 1 250 ? -31.539 24.815 -32.074 1.00 11.88 355 ARG A N 1
ATOM 2080 C CA . ARG A 1 250 ? -32.865 24.421 -32.643 1.00 14.06 355 ARG A CA 1
ATOM 2081 C C . ARG A 1 250 ? -33.147 22.971 -32.439 1.00 13.14 355 ARG A C 1
ATOM 2082 O O . ARG A 1 250 ? -34.298 22.593 -32.068 1.00 14.76 355 ARG A O 1
ATOM 2090 N N . TYR A 1 251 ? -32.152 22.087 -32.717 1.00 12.24 356 TYR A N 1
ATOM 2091 C CA . TYR A 1 251 ? -32.322 20.657 -32.636 1.00 11.41 356 TYR A CA 1
ATOM 2092 C C . TYR A 1 251 ? -32.622 20.164 -31.210 1.00 11.36 356 TYR A C 1
ATOM 2093 O O . TYR A 1 251 ? -33.398 19.214 -31.010 1.00 12.69 356 TYR A O 1
ATOM 2102 N N . LEU A 1 252 ? -32.035 20.822 -30.208 1.00 11.52 357 LEU A N 1
ATOM 2103 C CA . LEU A 1 252 ? -32.165 20.314 -28.827 1.00 12.03 357 LEU A CA 1
ATOM 2104 C C . LEU A 1 252 ? -33.495 20.651 -28.215 1.00 12.93 357 LEU A C 1
ATOM 2105 O O . LEU A 1 252 ? -33.867 20.014 -27.218 1.00 12.95 357 LEU A O 1
ATOM 2110 N N . LYS A 1 253 ? -34.311 21.539 -28.859 1.00 13.07 358 LYS A N 1
ATOM 2111 C CA . LYS A 1 253 ? -35.613 21.909 -28.261 1.00 15.49 358 LYS A CA 1
ATOM 2112 C C . LYS A 1 253 ? -36.591 20.716 -28.131 1.00 14.85 358 LYS A C 1
ATOM 2113 O O . LYS A 1 253 ? -37.433 20.801 -27.217 1.00 16.84 358 LYS A O 1
ATOM 2119 N N . GLN A 1 254 ? -36.436 19.638 -28.905 1.00 12.48 359 GLN A N 1
ATOM 2120 C CA . GLN A 1 254 ? -37.311 18.531 -28.914 1.00 14.60 359 GLN A CA 1
ATOM 2121 C C . GLN A 1 254 ? -37.103 17.609 -27.698 1.00 15.54 359 GLN A C 1
ATOM 2122 O O . GLN A 1 254 ? -37.926 16.692 -27.435 1.00 17.22 359 GLN A O 1
ATOM 2128 N N . PHE A 1 255 ? -36.000 17.807 -26.917 1.00 13.31 360 PHE A N 1
ATOM 2129 C CA . PHE A 1 255 ? -35.688 16.879 -25.787 1.00 13.36 360 PHE A CA 1
ATOM 2130 C C . PHE A 1 255 ? -36.057 17.541 -24.468 1.00 12.84 360 PHE A C 1
ATOM 2131 O O . PHE A 1 255 ? -36.355 18.754 -24.497 1.00 15.95 360 PHE A O 1
ATOM 2139 N N . HIS A 1 256 ? -36.053 16.805 -23.353 1.00 13.04 361 HIS A N 1
ATOM 2140 C CA . HIS A 1 256 ? -36.407 17.329 -22.065 1.00 12.79 361 HIS A CA 1
ATOM 2141 C C . HIS A 1 256 ? -35.305 17.642 -21.076 1.00 12.15 361 HIS A C 1
ATOM 2142 O O . HIS A 1 256 ? -35.597 18.271 -20.059 1.00 13.61 361 HIS A O 1
ATOM 2149 N N . LEU A 1 257 ? -34.087 17.136 -21.370 1.00 11.44 362 LEU A N 1
ATOM 2150 C CA . LEU A 1 257 ? -32.918 17.521 -20.534 1.00 11.12 362 LEU A CA 1
ATOM 2151 C C . LEU A 1 257 ? -31.784 17.839 -21.535 1.00 10.03 362 LEU A C 1
ATOM 2152 O O . LEU A 1 257 ? -31.361 16.946 -22.248 1.00 11.47 362 LEU A O 1
ATOM 2157 N N . THR A 1 258 ? -31.410 19.099 -21.586 1.00 10.60 363 THR A N 1
ATOM 2158 C CA . THR A 1 258 ? -30.392 19.523 -22.602 1.00 10.29 363 THR A CA 1
ATOM 2159 C C . THR A 1 258 ? -29.540 20.626 -22.031 1.00 10.49 363 THR A C 1
ATOM 2160 O O . THR A 1 258 ? -29.920 21.340 -21.111 1.00 11.47 363 THR A O 1
ATOM 2164 N N . PRO A 1 259 ? -28.338 20.824 -22.599 1.00 10.03 364 PRO A N 1
ATOM 2165 C CA . PRO A 1 259 ? -27.599 22.048 -22.282 1.00 10.65 364 PRO A CA 1
ATOM 2166 C C . PRO A 1 259 ? -28.126 23.213 -23.107 1.00 10.82 364 PRO A C 1
ATOM 2167 O O . PRO A 1 259 ? -28.727 23.004 -24.173 1.00 12.71 364 PRO A O 1
ATOM 2171 N N . VAL A 1 260 ? -27.836 24.411 -22.617 1.00 10.53 365 VAL A N 1
ATOM 2172 C CA . VAL A 1 260 ? -28.074 25.656 -23.359 1.00 11.20 365 VAL A CA 1
ATOM 2173 C C . VAL A 1 260 ? -26.715 26.260 -23.513 1.00 10.80 365 VAL A C 1
ATOM 2174 O O . VAL A 1 260 ? -26.124 26.788 -22.522 1.00 12.71 365 VAL A O 1
ATOM 2178 N N . MET A 1 261 ? -26.136 26.216 -24.698 1.00 10.86 366 MET A N 1
ATOM 2179 C CA . MET A 1 261 ? -24.725 26.679 -24.891 1.00 9.99 366 MET A CA 1
ATOM 2180 C C . MET A 1 261 ? -24.685 28.044 -25.545 1.00 10.02 366 MET A C 1
ATOM 2181 O O . MET A 1 261 ? -25.357 28.293 -26.578 1.00 12.35 366 MET A O 1
ATOM 2186 N N . SER A 1 262 ? -23.811 28.898 -25.047 1.00 8.83 367 SER A N 1
ATOM 2187 C CA . SER A 1 262 ? -23.494 30.136 -25.761 1.00 8.51 367 SER A CA 1
ATOM 2188 C C . SER A 1 262 ? -22.624 29.863 -27.021 1.00 8.44 367 SER A C 1
ATOM 2189 O O . SER A 1 262 ? -22.112 28.711 -27.213 1.00 9.18 367 SER A O 1
ATOM 2192 N N . GLN A 1 263 ? -22.427 30.842 -27.855 1.00 7.86 368 GLN A N 1
ATOM 2193 C CA . GLN A 1 263 ? -21.581 30.667 -29.010 1.00 8.63 368 GLN A CA 1
ATOM 2194 C C . GLN A 1 263 ? -20.129 30.352 -28.552 1.00 8.85 368 GLN A C 1
ATOM 2195 O O . GLN A 1 263 ? -19.453 29.533 -29.263 1.00 9.51 368 GLN A O 1
ATOM 2201 N N . GLU A 1 264 ? -19.641 30.952 -27.493 1.00 8.82 369 GLU A N 1
ATOM 2202 C CA . GLU A 1 264 ? -18.318 30.563 -26.994 1.00 9.80 369 GLU A CA 1
ATOM 2203 C C . GLU A 1 264 ? -18.262 29.135 -26.503 1.00 8.70 369 GLU A C 1
ATOM 2204 O O . GLU A 1 264 ? -17.232 28.438 -26.728 1.00 9.03 369 GLU A O 1
ATOM 2210 N N . GLU A 1 265 ? -19.331 28.651 -25.854 1.00 8.11 370 GLU A N 1
ATOM 2211 C CA . GLU A 1 265 ? -19.304 27.242 -25.426 1.00 7.94 370 GLU A CA 1
ATOM 2212 C C . GLU A 1 265 ? -19.394 26.323 -26.628 1.00 8.67 370 GLU A C 1
ATOM 2213 O O . GLU A 1 265 ? -18.730 25.267 -26.589 1.00 8.24 370 GLU A O 1
ATOM 2219 N N . VAL A 1 266 ? -20.125 26.693 -27.689 1.00 8.07 371 VAL A N 1
ATOM 2220 C CA . VAL A 1 266 ? -20.124 25.823 -28.897 1.00 8.18 371 VAL A CA 1
ATOM 2221 C C . VAL A 1 266 ? -18.722 25.820 -29.511 1.00 8.23 371 VAL A C 1
ATOM 2222 O O . VAL A 1 266 ? -18.255 24.703 -29.905 1.00 8.55 371 VAL A O 1
ATOM 2226 N N . GLU A 1 267 ? -17.989 26.917 -29.537 1.00 8.58 372 GLU A N 1
ATOM 2227 C CA A GLU A 1 267 ? -16.665 26.851 -30.048 0.50 8.22 372 GLU A CA 1
ATOM 2228 C CA B GLU A 1 267 ? -16.609 26.882 -30.008 0.50 8.74 372 GLU A CA 1
ATOM 2229 C C . GLU A 1 267 ? -15.834 25.875 -29.152 1.00 8.46 372 GLU A C 1
ATOM 2230 O O . GLU A 1 267 ? -15.087 25.014 -29.698 1.00 8.28 372 GLU A O 1
ATOM 2241 N N . HIS A 1 268 ? -15.944 25.959 -27.829 1.00 7.80 373 HIS A N 1
ATOM 2242 C CA . HIS A 1 268 ? -15.134 25.085 -26.976 1.00 8.13 373 HIS A CA 1
ATOM 2243 C C . HIS A 1 268 ? -15.479 23.633 -27.179 1.00 7.81 373 HIS A C 1
ATOM 2244 O O . HIS A 1 268 ? -14.518 22.775 -27.335 1.00 7.54 373 HIS A O 1
ATOM 2251 N N . TRP A 1 269 ? -16.736 23.312 -27.183 1.00 7.68 374 TRP A N 1
ATOM 2252 C CA . TRP A 1 269 ? -17.140 21.875 -27.187 1.00 7.67 374 TRP A CA 1
ATOM 2253 C C . TRP A 1 269 ? -17.040 21.228 -28.568 1.00 7.57 374 TRP A C 1
ATOM 2254 O O . TRP A 1 269 ? -16.930 19.974 -28.625 1.00 9.12 374 TRP A O 1
ATOM 2265 N N . PHE A 1 270 ? -17.003 21.993 -29.693 1.00 7.14 375 PHE A N 1
ATOM 2266 C CA . PHE A 1 270 ? -17.058 21.397 -30.999 1.00 7.69 375 PHE A CA 1
ATOM 2267 C C . PHE A 1 270 ? -15.920 21.720 -31.890 1.00 8.11 375 PHE A C 1
ATOM 2268 O O . PHE A 1 270 ? -15.631 20.932 -32.839 1.00 8.71 375 PHE A O 1
ATOM 2276 N N . TYR A 1 271 ? -15.189 22.797 -31.691 1.00 7.92 376 TYR A N 1
ATOM 2277 C CA . TYR A 1 271 ? -14.114 23.127 -32.640 1.00 8.69 376 TYR A CA 1
ATOM 2278 C C . TYR A 1 271 ? -13.084 22.011 -32.638 1.00 8.40 376 TYR A C 1
ATOM 2279 O O . TYR A 1 271 ? -12.640 21.597 -31.549 1.00 8.84 376 TYR A O 1
ATOM 2288 N N . PRO A 1 272 ? -12.702 21.453 -33.788 1.00 8.57 377 PRO A N 1
ATOM 2289 C CA . PRO A 1 272 ? -11.856 20.215 -33.714 1.00 8.48 377 PRO A CA 1
ATOM 2290 C C . PRO A 1 272 ? -10.558 20.413 -33.042 1.00 9.81 377 PRO A C 1
ATOM 2291 O O . PRO A 1 272 ? -9.810 21.406 -33.281 1.00 10.42 377 PRO A O 1
ATOM 2295 N N . GLN A 1 273 ? -10.216 19.361 -32.236 1.00 9.66 378 GLN A N 1
ATOM 2296 C CA . GLN A 1 273 ? -8.859 19.261 -31.623 1.00 10.14 378 GLN A CA 1
ATOM 2297 C C . GLN A 1 273 ? -8.418 17.839 -31.833 1.00 11.05 378 GLN A C 1
ATOM 2298 O O . GLN A 1 273 ? -9.091 16.900 -31.362 1.00 10.04 378 GLN A O 1
ATOM 2304 N N . GLU A 1 274 ? -7.268 17.600 -32.546 1.00 11.29 379 GLU A N 1
ATOM 2305 C CA C GLU A 1 274 ? -6.943 16.201 -32.907 0.44 13.04 379 GLU A CA 1
ATOM 2306 C CA D GLU A 1 274 ? -6.853 16.237 -32.872 0.56 12.65 379 GLU A CA 1
ATOM 2307 C C . GLU A 1 274 ? -6.757 15.354 -31.605 1.00 12.03 379 GLU A C 1
ATOM 2308 O O . GLU A 1 274 ? -6.203 15.831 -30.570 1.00 12.90 379 GLU A O 1
ATOM 2319 N N . ASN A 1 275 ? -7.276 14.170 -31.724 1.00 11.70 380 ASN A N 1
ATOM 2320 C CA . ASN A 1 275 ? -7.210 13.187 -30.546 1.00 12.61 380 ASN A CA 1
ATOM 2321 C C . ASN A 1 275 ? -7.966 13.607 -29.318 1.00 11.05 380 ASN A C 1
ATOM 2322 O O . ASN A 1 275 ? -7.818 13.054 -28.226 1.00 11.14 380 ASN A O 1
ATOM 2327 N N . ILE A 1 276 ? -8.941 14.528 -29.515 1.00 10.44 381 ILE A N 1
ATOM 2328 C CA . ILE A 1 276 ? -9.828 14.957 -28.402 1.00 9.92 381 ILE A CA 1
ATOM 2329 C C . ILE A 1 276 ? -11.282 14.983 -28.914 1.00 7.70 381 ILE A C 1
ATOM 2330 O O . ILE A 1 276 ? -12.135 14.288 -28.449 1.00 8.49 381 ILE A O 1
ATOM 2335 N N . ILE A 1 277 ? -11.502 15.900 -29.916 1.00 8.33 382 ILE A N 1
ATOM 2336 C CA . ILE A 1 277 ? -12.866 16.128 -30.383 1.00 8.77 382 ILE A CA 1
ATOM 2337 C C . ILE A 1 277 ? -12.841 16.305 -31.919 1.00 8.21 382 ILE A C 1
ATOM 2338 O O . ILE A 1 277 ? -12.038 17.096 -32.436 1.00 8.91 382 ILE A O 1
ATOM 2343 N N . ASP A 1 278 ? -13.772 15.663 -32.596 1.00 8.44 383 ASP A N 1
ATOM 2344 C CA . ASP A 1 278 ? -13.903 15.800 -34.075 1.00 9.42 383 ASP A CA 1
ATOM 2345 C C . ASP A 1 278 ? -15.333 16.222 -34.314 1.00 9.26 383 ASP A C 1
ATOM 2346 O O . ASP A 1 278 ? -16.304 15.634 -33.782 1.00 9.22 383 ASP A O 1
ATOM 2351 N N . THR A 1 279 ? -15.488 17.224 -35.233 1.00 9.42 384 THR A N 1
ATOM 2352 C CA . THR A 1 279 ? -16.821 17.674 -35.685 1.00 9.41 384 THR A CA 1
ATOM 2353 C C . THR A 1 279 ? -16.730 17.883 -37.186 1.00 8.49 384 THR A C 1
ATOM 2354 O O . THR A 1 279 ? -15.756 18.546 -37.651 1.00 9.02 384 THR A O 1
ATOM 2358 N N . PHE A 1 280 ? -17.650 17.271 -37.893 1.00 8.54 385 PHE A N 1
ATOM 2359 C CA . PHE A 1 280 ? -17.754 17.409 -39.356 1.00 9.24 385 PHE A CA 1
ATOM 2360 C C . PHE A 1 280 ? -19.120 17.971 -39.679 1.00 8.93 385 PHE A C 1
ATOM 2361 O O . PHE A 1 280 ? -20.140 17.590 -39.149 1.00 10.08 385 PHE A O 1
ATOM 2369 N N . VAL A 1 281 ? -19.086 18.985 -40.588 1.00 9.50 386 VAL A N 1
ATOM 2370 C CA . VAL A 1 281 ? -20.287 19.646 -41.044 1.00 9.25 386 VAL A CA 1
ATOM 2371 C C . VAL A 1 281 ? -20.601 19.209 -42.522 1.00 10.40 386 VAL A C 1
ATOM 2372 O O . VAL A 1 281 ? -19.710 18.787 -43.241 1.00 10.75 386 VAL A O 1
ATOM 2376 N N . VAL A 1 282 ? -21.886 19.271 -42.863 1.00 9.57 387 VAL A N 1
ATOM 2377 C CA . VAL A 1 282 ? -22.306 19.022 -44.305 1.00 9.78 387 VAL A CA 1
ATOM 2378 C C . VAL A 1 282 ? -22.573 20.417 -44.878 1.00 10.18 387 VAL A C 1
ATOM 2379 O O . VAL A 1 282 ? -23.465 21.168 -44.390 1.00 11.27 387 VAL A O 1
ATOM 2383 N N . GLU A 1 283 ? -21.811 20.777 -45.887 1.00 10.18 388 GLU A N 1
ATOM 2384 C CA . GLU A 1 283 ? -21.975 22.045 -46.637 1.00 10.49 388 GLU A CA 1
ATOM 2385 C C . GLU A 1 283 ? -22.530 21.777 -48.050 1.00 11.35 388 GLU A C 1
ATOM 2386 O O . GLU A 1 283 ? -21.837 21.060 -48.828 1.00 13.13 388 GLU A O 1
ATOM 2392 N N . ASN A 1 284 ? -23.759 22.193 -48.279 1.00 12.12 389 ASN A N 1
ATOM 2393 C CA . ASN A 1 284 ? -24.459 21.823 -49.525 1.00 13.02 389 ASN A CA 1
ATOM 2394 C C . ASN A 1 284 ? -23.960 22.641 -50.763 1.00 10.68 389 ASN A C 1
ATOM 2395 O O . ASN A 1 284 ? -22.974 23.379 -50.763 1.00 10.93 389 ASN A O 1
ATOM 2400 N N . ALA A 1 285 ? -24.679 22.392 -51.874 1.00 12.01 390 ALA A N 1
ATOM 2401 C CA . ALA A 1 285 ? -24.307 22.930 -53.212 1.00 10.99 390 ALA A CA 1
ATOM 2402 C C . ALA A 1 285 ? -24.452 24.442 -53.245 1.00 11.27 390 ALA A C 1
ATOM 2403 O O . ALA A 1 285 ? -23.916 25.116 -54.127 1.00 11.18 390 ALA A O 1
ATOM 2405 N N . ASN A 1 286 ? -25.241 24.973 -52.311 1.00 11.42 391 ASN A N 1
ATOM 2406 C CA . ASN A 1 286 ? -25.432 26.386 -52.126 1.00 11.54 391 ASN A CA 1
ATOM 2407 C C . ASN A 1 286 ? -24.460 27.037 -51.135 1.00 12.68 391 ASN A C 1
ATOM 2408 O O . ASN A 1 286 ? -24.511 28.276 -50.951 1.00 13.90 391 ASN A O 1
ATOM 2413 N N . GLY A 1 287 ? -23.548 26.252 -50.513 1.00 12.10 392 GLY A N 1
ATOM 2414 C CA . GLY A 1 287 ? -22.702 26.788 -49.507 1.00 12.95 392 GLY A CA 1
ATOM 2415 C C . GLY A 1 287 ? -23.243 26.803 -48.088 1.00 11.86 392 GLY A C 1
ATOM 2416 O O . GLY A 1 287 ? -22.583 27.422 -47.237 1.00 14.85 392 GLY A O 1
ATOM 2417 N N . GLU A 1 288 ? -24.377 26.228 -47.895 1.00 11.89 393 GLU A N 1
ATOM 2418 C CA A GLU A 1 288 ? -25.126 26.314 -46.565 0.50 12.04 393 GLU A CA 1
ATOM 2419 C CA B GLU A 1 288 ? -25.006 26.349 -46.552 0.50 12.40 393 GLU A CA 1
ATOM 2420 C C . GLU A 1 288 ? -24.693 25.061 -45.780 1.00 12.40 393 GLU A C 1
ATOM 2421 O O . GLU A 1 288 ? -24.776 23.958 -46.281 1.00 11.19 393 GLU A O 1
ATOM 2432 N N . VAL A 1 289 ? -24.399 25.261 -44.483 1.00 11.57 394 VAL A N 1
ATOM 2433 C CA . VAL A 1 289 ? -24.219 24.096 -43.565 1.00 10.92 394 VAL A CA 1
ATOM 2434 C C . VAL A 1 289 ? -25.553 23.671 -43.016 1.00 10.55 394 VAL A C 1
ATOM 2435 O O . VAL A 1 289 ? -26.289 24.509 -42.378 1.00 12.65 394 VAL A O 1
ATOM 2439 N N . THR A 1 290 ? -25.921 22.419 -43.202 1.00 10.15 395 THR A N 1
ATOM 2440 C CA . THR A 1 290 ? -27.238 21.933 -42.840 1.00 11.48 395 THR A CA 1
ATOM 2441 C C . THR A 1 290 ? -27.254 20.798 -41.786 1.00 11.30 395 THR A C 1
ATOM 2442 O O . THR A 1 290 ? -28.293 20.418 -41.296 1.00 12.93 395 THR A O 1
ATOM 2446 N N . ASP A 1 291 ? -26.081 20.221 -41.518 1.00 9.87 396 ASP A N 1
ATOM 2447 C CA . ASP A 1 291 ? -26.000 19.082 -40.559 1.00 10.91 396 ASP A CA 1
ATOM 2448 C C . ASP A 1 291 ? -24.588 19.092 -39.986 1.00 10.65 396 ASP A C 1
ATOM 2449 O O . ASP A 1 291 ? -23.681 19.620 -40.557 1.00 10.41 396 ASP A O 1
ATOM 2454 N N . PHE A 1 292 ? -24.464 18.388 -38.825 1.00 9.77 397 PHE A N 1
ATOM 2455 C CA . PHE A 1 292 ? -23.090 18.099 -38.353 1.00 10.38 397 PHE A CA 1
ATOM 2456 C C . PHE A 1 292 ? -23.137 16.841 -37.488 1.00 9.19 397 PHE A C 1
ATOM 2457 O O . PHE A 1 292 ? -24.124 16.508 -36.904 1.00 10.33 397 PHE A O 1
ATOM 2465 N N . LEU A 1 293 ? -21.958 16.207 -37.438 1.00 9.17 398 LEU A N 1
ATOM 2466 C CA . LEU A 1 293 ? -21.768 15.036 -36.527 1.00 9.74 398 LEU A CA 1
ATOM 2467 C C . LEU A 1 293 ? -20.536 15.348 -35.688 1.00 9.28 398 LEU A C 1
ATOM 2468 O O . LEU A 1 293 ? -19.629 16.119 -36.064 1.00 9.16 398 LEU A O 1
ATOM 2473 N N . SER A 1 294 ? -20.465 14.706 -34.493 1.00 9.28 399 SER A N 1
ATOM 2474 C CA . SER A 1 294 ? -19.291 14.926 -33.629 1.00 8.75 399 SER A CA 1
ATOM 2475 C C . SER A 1 294 ? -19.071 13.641 -32.748 1.00 7.60 399 SER A C 1
ATOM 2476 O O . SER A 1 294 ? -20.018 12.976 -32.397 1.00 8.88 399 SER A O 1
ATOM 2479 N N . PHE A 1 295 ? -17.800 13.475 -32.427 1.00 8.63 400 PHE A N 1
ATOM 2480 C CA . PHE A 1 295 ? -17.469 12.346 -31.489 1.00 7.98 400 PHE A CA 1
ATOM 2481 C C . PHE A 1 295 ? -16.170 12.674 -30.826 1.00 8.16 400 PHE A C 1
ATOM 2482 O O . PHE A 1 295 ? -15.291 13.376 -31.421 1.00 8.96 400 PHE A O 1
ATOM 2490 N N . TYR A 1 296 ? -16.042 12.243 -29.579 1.00 8.99 401 TYR A N 1
ATOM 2491 C CA . TYR A 1 296 ? -14.817 12.511 -28.827 1.00 9.34 401 TYR A CA 1
ATOM 2492 C C . TYR A 1 296 ? -13.932 11.249 -28.663 1.00 8.53 401 TYR A C 1
ATOM 2493 O O . TYR A 1 296 ? -14.477 10.114 -28.867 1.00 8.95 401 TYR A O 1
ATOM 2502 N N . THR A 1 297 ? -12.675 11.461 -28.440 1.00 8.79 402 THR A N 1
ATOM 2503 C CA . THR A 1 297 ? -11.641 10.357 -28.393 1.00 9.22 402 THR A CA 1
ATOM 2504 C C . THR A 1 297 ? -11.319 10.006 -26.948 1.00 9.40 402 THR A C 1
ATOM 2505 O O . THR A 1 297 ? -10.904 10.877 -26.166 1.00 10.08 402 THR A O 1
ATOM 2509 N N . LEU A 1 298 ? -11.552 8.719 -26.571 1.00 9.36 403 LEU A N 1
ATOM 2510 C CA . LEU A 1 298 ? -11.336 8.358 -25.144 1.00 9.03 403 LEU A CA 1
ATOM 2511 C C . LEU A 1 298 ? -10.841 6.851 -25.179 1.00 9.23 403 LEU A C 1
ATOM 2512 O O . LEU A 1 298 ? -11.709 5.951 -25.312 1.00 9.82 403 LEU A O 1
ATOM 2517 N N . PRO A 1 299 ? -9.517 6.681 -25.136 1.00 9.42 404 PRO A N 1
ATOM 2518 C CA . PRO A 1 299 ? -9.049 5.255 -25.128 1.00 9.83 404 PRO A CA 1
ATOM 2519 C C . PRO A 1 299 ? -9.328 4.616 -23.797 1.00 10.75 404 PRO A C 1
ATOM 2520 O O . PRO A 1 299 ? -9.485 5.303 -22.741 1.00 10.74 404 PRO A O 1
ATOM 2524 N N . SER A 1 300 ? -9.319 3.261 -23.771 1.00 11.65 405 SER A N 1
ATOM 2525 C CA . SER A 1 300 ? -9.340 2.465 -22.500 1.00 11.36 405 SER A CA 1
ATOM 2526 C C . SER A 1 300 ? -8.064 1.637 -22.395 1.00 12.29 405 SER A C 1
ATOM 2527 O O . SER A 1 300 ? -7.665 0.980 -23.392 1.00 13.93 405 SER A O 1
ATOM 2530 N N . THR A 1 301 ? -7.470 1.671 -21.259 1.00 11.40 406 THR A N 1
ATOM 2531 C CA . THR A 1 301 ? -6.369 0.677 -20.915 1.00 10.70 406 THR A CA 1
ATOM 2532 C C . THR A 1 301 ? -6.965 -0.702 -20.835 1.00 10.72 406 THR A C 1
ATOM 2533 O O . THR A 1 301 ? -8.022 -0.945 -20.322 1.00 11.50 406 THR A O 1
ATOM 2537 N N . ILE A 1 302 ? -6.231 -1.617 -21.518 1.00 11.48 407 ILE A N 1
ATOM 2538 C CA . ILE A 1 302 ? -6.600 -3.071 -21.510 1.00 12.90 407 ILE A CA 1
ATOM 2539 C C . ILE A 1 302 ? -5.833 -3.708 -20.356 1.00 12.24 407 ILE A C 1
ATOM 2540 O O . ILE A 1 302 ? -4.628 -3.857 -20.455 1.00 13.80 407 ILE A O 1
ATOM 2545 N N . MET A 1 303 ? -6.524 -3.905 -19.254 1.00 12.87 408 MET A N 1
ATOM 2546 C CA . MET A 1 303 ? -5.857 -4.211 -17.980 1.00 15.24 408 MET A CA 1
ATOM 2547 C C . MET A 1 303 ? -5.090 -5.551 -18.041 1.00 17.02 408 MET A C 1
ATOM 2548 O O . MET A 1 303 ? -5.625 -6.546 -18.511 1.00 14.63 408 MET A O 1
ATOM 2553 N N . ASN A 1 304 ? -3.825 -5.461 -17.609 1.00 16.18 409 ASN A N 1
ATOM 2554 C CA . ASN A 1 304 ? -2.963 -6.680 -17.407 1.00 16.92 409 ASN A CA 1
ATOM 2555 C C . ASN A 1 304 ? -2.775 -7.490 -18.680 1.00 19.38 409 ASN A C 1
ATOM 2556 O O . ASN A 1 304 ? -2.481 -8.685 -18.598 1.00 20.35 409 ASN A O 1
ATOM 2561 N N . HIS A 1 305 ? -2.845 -6.870 -19.868 1.00 16.84 410 HIS A N 1
ATOM 2562 C CA . HIS A 1 305 ? -2.759 -7.672 -21.075 1.00 15.79 410 HIS A CA 1
ATOM 2563 C C . HIS A 1 305 ? -1.355 -7.622 -21.641 1.00 15.55 410 HIS A C 1
ATOM 2564 O O . HIS A 1 305 ? -0.798 -6.550 -21.760 1.00 15.51 410 HIS A O 1
ATOM 2571 N N . PRO A 1 306 ? -0.765 -8.800 -22.010 1.00 15.70 411 PRO A N 1
ATOM 2572 C CA . PRO A 1 306 ? 0.623 -8.701 -22.444 1.00 15.24 411 PRO A CA 1
ATOM 2573 C C . PRO A 1 306 ? 0.892 -8.026 -23.789 1.00 13.50 411 PRO A C 1
ATOM 2574 O O . PRO A 1 306 ? 1.965 -7.478 -23.941 1.00 15.16 411 PRO A O 1
ATOM 2578 N N . THR A 1 307 ? -0.062 -8.124 -24.718 1.00 16.19 412 THR A N 1
ATOM 2579 C CA . THR A 1 307 ? 0.188 -7.680 -26.129 1.00 18.23 412 THR A CA 1
ATOM 2580 C C . THR A 1 307 ? -0.442 -6.291 -26.320 1.00 20.36 412 THR A C 1
ATOM 2581 O O . THR A 1 307 ? 0.214 -5.319 -26.021 1.00 22.20 412 THR A O 1
ATOM 2585 N N . HIS A 1 308 ? -1.700 -6.211 -26.676 1.00 21.82 413 HIS A N 1
ATOM 2586 C CA . HIS A 1 308 ? -2.344 -4.894 -26.928 1.00 17.98 413 HIS A CA 1
ATOM 2587 C C . HIS A 1 308 ? -2.583 -4.218 -25.545 1.00 15.38 413 HIS A C 1
ATOM 2588 O O . HIS A 1 308 ? -3.040 -4.834 -24.617 1.00 16.28 413 HIS A O 1
ATOM 2595 N N . LYS A 1 309 ? -2.188 -2.960 -25.479 1.00 14.55 414 LYS A N 1
ATOM 2596 C CA . LYS A 1 309 ? -2.258 -2.219 -24.219 1.00 11.91 414 LYS A CA 1
ATOM 2597 C C . LYS A 1 309 ? -3.440 -1.222 -24.156 1.00 12.39 414 LYS A C 1
ATOM 2598 O O . LYS A 1 309 ? -3.890 -0.896 -23.009 1.00 12.17 414 LYS A O 1
ATOM 2604 N N . SER A 1 310 ? -3.979 -0.836 -25.305 1.00 14.15 415 SER A N 1
ATOM 2605 C CA . SER A 1 310 ? -4.915 0.334 -25.351 1.00 13.68 415 SER A CA 1
ATOM 2606 C C . SER A 1 310 ? -5.968 -0.019 -26.407 1.00 14.48 415 SER A C 1
ATOM 2607 O O . SER A 1 310 ? -5.649 -0.572 -27.494 1.00 17.24 415 SER A O 1
ATOM 2610 N N . LEU A 1 311 ? -7.238 0.186 -26.067 1.00 12.48 416 LEU A N 1
ATOM 2611 C CA . LEU A 1 311 ? -8.393 0.126 -26.955 1.00 15.11 416 LEU A CA 1
ATOM 2612 C C . LEU A 1 311 ? -8.717 1.573 -27.439 1.00 13.27 416 LEU A C 1
ATOM 2613 O O . LEU A 1 311 ? -8.908 2.471 -26.577 1.00 13.56 416 LEU A O 1
ATOM 2618 N N . LYS A 1 312 ? -8.646 1.816 -28.715 1.00 12.85 417 LYS A N 1
ATOM 2619 C CA A LYS A 1 312 ? -8.915 3.160 -29.305 0.70 14.17 417 LYS A CA 1
ATOM 2620 C CA B LYS A 1 312 ? -8.921 3.134 -29.285 0.30 12.64 417 LYS A CA 1
ATOM 2621 C C . LYS A 1 312 ? -10.409 3.295 -29.562 1.00 12.50 417 LYS A C 1
ATOM 2622 O O . LYS A 1 312 ? -11.004 2.590 -30.395 1.00 13.37 417 LYS A O 1
ATOM 2633 N N . ALA A 1 313 ? -11.127 4.134 -28.747 1.00 10.80 418 ALA A N 1
ATOM 2634 C CA . ALA A 1 313 ? -12.584 4.200 -28.789 1.00 11.10 418 ALA A CA 1
ATOM 2635 C C . ALA A 1 313 ? -12.977 5.685 -29.085 1.00 11.05 418 ALA A C 1
ATOM 2636 O O . ALA A 1 313 ? -12.434 6.605 -28.482 1.00 10.64 418 ALA A O 1
ATOM 2638 N N . ALA A 1 314 ? -13.998 5.780 -29.925 1.00 10.79 419 ALA A N 1
ATOM 2639 C CA . ALA A 1 314 ? -14.664 7.067 -30.229 1.00 10.39 419 ALA A CA 1
ATOM 2640 C C . ALA A 1 314 ? -16.023 6.976 -29.605 1.00 10.83 419 ALA A C 1
ATOM 2641 O O . ALA A 1 314 ? -16.690 5.930 -29.505 1.00 11.28 419 ALA A O 1
ATOM 2643 N N . TYR A 1 315 ? -16.527 8.133 -29.074 1.00 9.59 420 TYR A N 1
ATOM 2644 C CA . TYR A 1 315 ? -17.802 8.242 -28.424 1.00 9.29 420 TYR A CA 1
ATOM 2645 C C . TYR A 1 315 ? -18.685 9.297 -29.115 1.00 9.07 420 TYR A C 1
ATOM 2646 O O . TYR A 1 315 ? -18.282 10.468 -29.248 1.00 9.51 420 TYR A O 1
ATOM 2655 N N . SER A 1 316 ? -19.855 8.884 -29.562 1.00 9.67 421 SER A N 1
ATOM 2656 C CA . SER A 1 316 ? -20.853 9.828 -30.128 1.00 10.13 421 SER A CA 1
ATOM 2657 C C . SER A 1 316 ? -21.133 10.967 -29.161 1.00 10.22 421 SER A C 1
ATOM 2658 O O . SER A 1 316 ? -21.326 10.737 -27.974 1.00 10.58 421 SER A O 1
ATOM 2661 N N . PHE A 1 317 ? -21.170 12.194 -29.724 1.00 9.17 422 PHE A N 1
ATOM 2662 C CA . PHE A 1 317 ? -21.325 13.392 -28.900 1.00 8.84 422 PHE A CA 1
ATOM 2663 C C . PHE A 1 317 ? -22.678 13.993 -29.236 1.00 8.69 422 PHE A C 1
ATOM 2664 O O . PHE A 1 317 ? -23.707 13.488 -28.806 1.00 11.00 422 PHE A O 1
ATOM 2672 N N . TYR A 1 318 ? -22.718 15.054 -30.057 1.00 9.07 423 TYR A N 1
ATOM 2673 C CA . TYR A 1 318 ? -24.010 15.629 -30.570 1.00 9.53 423 TYR A CA 1
ATOM 2674 C C . TYR A 1 318 ? -24.046 15.537 -32.089 1.00 9.85 423 TYR A C 1
ATOM 2675 O O . TYR A 1 318 ? -23.094 15.910 -32.777 1.00 10.09 423 TYR A O 1
ATOM 2684 N N . ASN A 1 319 ? -25.168 15.014 -32.618 1.00 9.55 424 ASN A N 1
ATOM 2685 C CA . ASN A 1 319 ? -25.333 14.814 -34.062 1.00 9.73 424 ASN A CA 1
ATOM 2686 C C . ASN A 1 319 ? -26.628 15.510 -34.422 1.00 11.57 424 ASN A C 1
ATOM 2687 O O . ASN A 1 319 ? -27.687 15.188 -33.885 1.00 13.19 424 ASN A O 1
ATOM 2692 N N . VAL A 1 320 ? -26.531 16.460 -35.338 1.00 10.40 425 VAL A N 1
ATOM 2693 C CA . VAL A 1 320 ? -27.691 17.316 -35.709 1.00 11.08 425 VAL A CA 1
ATOM 2694 C C . VAL A 1 320 ? -27.949 17.129 -37.203 1.00 11.44 425 VAL A C 1
ATOM 2695 O O . VAL A 1 320 ? -27.086 17.358 -38.017 1.00 11.16 425 VAL A O 1
ATOM 2699 N N . HIS A 1 321 ? -29.240 16.770 -37.505 1.00 12.67 426 HIS A N 1
ATOM 2700 C CA . HIS A 1 321 ? -29.626 16.550 -38.980 1.00 12.76 426 HIS A CA 1
ATOM 2701 C C . HIS A 1 321 ? -30.786 17.454 -39.221 1.00 12.91 426 HIS A C 1
ATOM 2702 O O . HIS A 1 321 ? -31.733 17.579 -38.399 1.00 14.33 426 HIS A O 1
ATOM 2709 N N . THR A 1 322 ? -30.718 18.160 -40.399 1.00 13.08 427 THR A N 1
ATOM 2710 C CA . THR A 1 322 ? -31.900 18.942 -40.941 1.00 13.79 427 THR A CA 1
ATOM 2711 C C . THR A 1 322 ? -32.124 18.542 -42.426 1.00 15.85 427 THR A C 1
ATOM 2712 O O . THR A 1 322 ? -33.273 18.771 -42.883 1.00 17.23 427 THR A O 1
ATOM 2716 N N . GLN A 1 323 ? -31.097 18.123 -43.140 1.00 14.05 428 GLN A N 1
ATOM 2717 C CA . GLN A 1 323 ? -31.303 17.725 -44.583 1.00 16.41 428 GLN A CA 1
ATOM 2718 C C . GLN A 1 323 ? -30.704 16.365 -44.892 1.00 18.07 428 GLN A C 1
ATOM 2719 O O . GLN A 1 323 ? -31.156 15.730 -45.814 1.00 25.40 428 GLN A O 1
ATOM 2725 N N . THR A 1 324 ? -29.678 15.885 -44.197 1.00 15.42 429 THR A N 1
ATOM 2726 C CA . THR A 1 324 ? -29.094 14.595 -44.408 1.00 15.75 429 THR A CA 1
ATOM 2727 C C . THR A 1 324 ? -29.761 13.658 -43.426 1.00 16.34 429 THR A C 1
ATOM 2728 O O . THR A 1 324 ? -29.955 13.997 -42.251 1.00 14.97 429 THR A O 1
ATOM 2732 N N . PRO A 1 325 ? -30.194 12.440 -43.864 1.00 15.33 430 PRO A N 1
ATOM 2733 C CA . PRO A 1 325 ? -30.841 11.559 -42.888 1.00 15.73 430 PRO A CA 1
ATOM 2734 C C . PRO A 1 325 ? -29.869 11.235 -41.751 1.00 16.27 430 PRO A C 1
ATOM 2735 O O . PRO A 1 325 ? -28.652 11.001 -42.042 1.00 15.22 430 PRO A O 1
ATOM 2739 N N . LEU A 1 326 ? -30.392 11.137 -40.547 1.00 17.52 431 LEU A N 1
ATOM 2740 C CA . LEU A 1 326 ? -29.550 10.751 -39.428 1.00 16.95 431 LEU A CA 1
ATOM 2741 C C . LEU A 1 326 ? -28.800 9.414 -39.642 1.00 16.21 431 LEU A C 1
ATOM 2742 O O . LEU A 1 326 ? -27.619 9.312 -39.311 1.00 15.72 431 LEU A O 1
ATOM 2747 N N . LEU A 1 327 ? -29.464 8.437 -40.289 1.00 19.03 432 LEU A N 1
ATOM 2748 C CA . LEU A 1 327 ? -28.824 7.161 -40.528 1.00 18.15 432 LEU A CA 1
ATOM 2749 C C . LEU A 1 327 ? -27.575 7.384 -41.351 1.00 17.43 432 LEU A C 1
ATOM 2750 O O . LEU A 1 327 ? -26.516 6.762 -41.104 1.00 17.21 432 LEU A O 1
ATOM 2755 N N . ASP A 1 328 ? -27.626 8.267 -42.387 1.00 15.97 433 ASP A N 1
ATOM 2756 C CA . ASP A 1 328 ? -26.433 8.452 -43.229 1.00 16.57 433 ASP A CA 1
ATOM 2757 C C . ASP A 1 328 ? -25.300 9.222 -42.489 1.00 16.36 433 ASP A C 1
ATOM 2758 O O . ASP A 1 328 ? -24.128 8.963 -42.674 1.00 14.71 433 ASP A O 1
ATOM 2763 N N . LEU A 1 329 ? -25.745 10.255 -41.715 1.00 15.91 434 LEU A N 1
ATOM 2764 C CA . LEU A 1 329 ? -24.763 10.955 -40.885 1.00 16.04 434 LEU A CA 1
ATOM 2765 C C . LEU A 1 329 ? -24.003 10.030 -39.955 1.00 14.39 434 LEU A C 1
ATOM 2766 O O . LEU A 1 329 ? -22.797 10.145 -39.822 1.00 13.76 434 LEU A O 1
ATOM 2771 N N . MET A 1 330 ? -24.714 9.089 -39.325 1.00 13.57 435 MET A N 1
ATOM 2772 C CA . MET A 1 330 ? -24.072 8.117 -38.402 1.00 13.93 435 MET A CA 1
ATOM 2773 C C . MET A 1 330 ? -23.193 7.138 -39.136 1.00 13.91 435 MET A C 1
ATOM 2774 O O . MET A 1 330 ? -22.112 6.807 -38.728 1.00 12.76 435 MET A O 1
ATOM 2779 N N . SER A 1 331 ? -23.622 6.703 -40.350 1.00 13.75 436 SER A N 1
ATOM 2780 C CA A SER A 1 331 ? -22.727 5.907 -41.179 0.50 14.70 436 SER A CA 1
ATOM 2781 C CA B SER A 1 331 ? -22.726 5.932 -41.229 0.50 14.71 436 SER A CA 1
ATOM 2782 C C . SER A 1 331 ? -21.392 6.626 -41.497 1.00 12.34 436 SER A C 1
ATOM 2783 O O . SER A 1 331 ? -20.288 6.064 -41.484 1.00 13.27 436 SER A O 1
ATOM 2788 N N . ASP A 1 332 ? -21.516 7.948 -41.805 1.00 12.63 437 ASP A N 1
ATOM 2789 C CA A ASP A 1 332 ? -20.391 8.858 -42.065 0.50 13.57 437 ASP A CA 1
ATOM 2790 C CA B ASP A 1 332 ? -20.280 8.677 -42.100 0.50 14.45 437 ASP A CA 1
ATOM 2791 C C . ASP A 1 332 ? -19.434 8.867 -40.857 1.00 11.41 437 ASP A C 1
ATOM 2792 O O . ASP A 1 332 ? -18.242 8.794 -40.978 1.00 11.93 437 ASP A O 1
ATOM 2801 N N . ALA A 1 333 ? -20.061 9.011 -39.681 1.00 11.19 438 ALA A N 1
ATOM 2802 C CA . ALA A 1 333 ? -19.268 9.013 -38.423 1.00 11.63 438 ALA A CA 1
ATOM 2803 C C . ALA A 1 333 ? -18.442 7.728 -38.208 1.00 10.22 438 ALA A C 1
ATOM 2804 O O . ALA A 1 333 ? -17.285 7.783 -37.904 1.00 11.30 438 ALA A O 1
ATOM 2806 N N . LEU A 1 334 ? -19.128 6.588 -38.522 1.00 11.11 439 LEU A N 1
ATOM 2807 C CA . LEU A 1 334 ? -18.382 5.281 -38.411 1.00 11.52 439 LEU A CA 1
ATOM 2808 C C . LEU A 1 334 ? -17.246 5.185 -39.392 1.00 10.95 439 LEU A C 1
ATOM 2809 O O . LEU A 1 334 ? -16.159 4.785 -39.064 1.00 12.23 439 LEU A O 1
ATOM 2814 N N . VAL A 1 335 ? -17.479 5.656 -40.663 1.00 11.98 440 VAL A N 1
ATOM 2815 C CA . VAL A 1 335 ? -16.410 5.644 -41.651 1.00 11.77 440 VAL A CA 1
ATOM 2816 C C . VAL A 1 335 ? -15.232 6.455 -41.261 1.00 11.37 440 VAL A C 1
ATOM 2817 O O . VAL A 1 335 ? -14.086 6.133 -41.331 1.00 13.33 440 VAL A O 1
ATOM 2821 N N . LEU A 1 336 ? -15.562 7.717 -40.769 1.00 12.08 441 LEU A N 1
ATOM 2822 C CA . LEU A 1 336 ? -14.513 8.594 -40.338 1.00 12.23 441 LEU A CA 1
ATOM 2823 C C . LEU A 1 336 ? -13.656 8.089 -39.159 1.00 12.22 441 LEU A C 1
ATOM 2824 O O . LEU A 1 336 ? -12.450 8.206 -39.098 1.00 12.31 441 LEU A O 1
ATOM 2829 N N . ALA A 1 337 ? -14.409 7.511 -38.205 1.00 11.31 442 ALA A N 1
ATOM 2830 C CA . ALA A 1 337 ? -13.728 6.906 -37.027 1.00 12.21 442 ALA A CA 1
ATOM 2831 C C . ALA A 1 337 ? -12.762 5.748 -37.486 1.00 10.84 442 ALA A C 1
ATOM 2832 O O . ALA A 1 337 ? -11.606 5.677 -37.051 1.00 12.25 442 ALA A O 1
ATOM 2834 N N . LYS A 1 338 ? -13.281 4.905 -38.408 1.00 12.51 443 LYS A N 1
ATOM 2835 C CA . LYS A 1 338 ? -12.413 3.866 -38.910 1.00 14.49 443 LYS A CA 1
ATOM 2836 C C . LYS A 1 338 ? -11.221 4.429 -39.638 1.00 14.99 443 LYS A C 1
ATOM 2837 O O . LYS A 1 338 ? -10.081 3.981 -39.421 1.00 14.66 443 LYS A O 1
ATOM 2843 N N . MET A 1 339 ? -11.419 5.515 -40.441 1.00 12.97 444 MET A N 1
ATOM 2844 C CA . MET A 1 339 ? -10.257 6.109 -41.113 1.00 15.41 444 MET A CA 1
ATOM 2845 C C . MET A 1 339 ? -9.177 6.648 -40.172 1.00 15.31 444 MET A C 1
ATOM 2846 O O . MET A 1 339 ? -7.951 6.636 -40.427 1.00 17.48 444 MET A O 1
ATOM 2851 N N . LYS A 1 340 ? -9.668 7.142 -39.015 1.00 15.03 445 LYS A N 1
ATOM 2852 C CA . LYS A 1 340 ? -8.800 7.700 -38.002 1.00 14.43 445 LYS A CA 1
ATOM 2853 C C . LYS A 1 340 ? -8.175 6.645 -37.064 1.00 15.86 445 LYS A C 1
ATOM 2854 O O . LYS A 1 340 ? -7.410 7.050 -36.161 1.00 19.85 445 LYS A O 1
ATOM 2860 N N . GLY A 1 341 ? -8.412 5.371 -37.339 1.00 15.18 446 GLY A N 1
ATOM 2861 C CA . GLY A 1 341 ? -7.674 4.287 -36.587 1.00 15.02 446 GLY A CA 1
ATOM 2862 C C . GLY A 1 341 ? -8.410 3.850 -35.336 1.00 14.60 446 GLY A C 1
ATOM 2863 O O . GLY A 1 341 ? -7.850 3.106 -34.541 1.00 17.26 446 GLY A O 1
ATOM 2864 N N . PHE A 1 342 ? -9.677 4.236 -35.135 1.00 14.23 447 PHE A N 1
ATOM 2865 C CA . PHE A 1 342 ? -10.380 3.728 -33.936 1.00 12.03 447 PHE A CA 1
ATOM 2866 C C . PHE A 1 342 ? -10.652 2.244 -34.089 1.00 13.47 447 PHE A C 1
ATOM 2867 O O . PHE A 1 342 ? -10.933 1.735 -35.195 1.00 14.57 447 PHE A O 1
ATOM 2875 N N . ASP A 1 343 ? -10.789 1.566 -32.946 1.00 11.69 448 ASP A N 1
ATOM 2876 C CA . ASP A 1 343 ? -11.212 0.111 -32.886 1.00 11.45 448 ASP A CA 1
ATOM 2877 C C . ASP A 1 343 ? -12.673 -0.070 -32.731 1.00 12.69 448 ASP A C 1
ATOM 2878 O O . ASP A 1 343 ? -13.252 -1.106 -33.115 1.00 12.58 448 ASP A O 1
ATOM 2883 N N . VAL A 1 344 ? -13.411 0.865 -32.050 1.00 10.82 449 VAL A N 1
ATOM 2884 C CA . VAL A 1 344 ? -14.820 0.710 -31.697 1.00 10.50 449 VAL A CA 1
ATOM 2885 C C . VAL A 1 344 ? -15.436 2.135 -31.666 1.00 10.65 449 VAL A C 1
ATOM 2886 O O . VAL A 1 344 ? -14.716 3.078 -31.254 1.00 11.10 449 VAL A O 1
ATOM 2890 N N . PHE A 1 345 ? -16.691 2.237 -31.982 1.00 10.12 450 PHE A N 1
ATOM 2891 C CA . PHE A 1 345 ? -17.461 3.474 -31.809 1.00 10.04 450 PHE A CA 1
ATOM 2892 C C . PHE A 1 345 ? -18.562 3.176 -30.824 1.00 13.05 450 PHE A C 1
ATOM 2893 O O . PHE A 1 345 ? -19.380 2.240 -30.978 1.00 14.98 450 PHE A O 1
ATOM 2901 N N . ASN A 1 346 ? -18.704 4.035 -29.796 1.00 10.70 451 ASN A N 1
ATOM 2902 C CA . ASN A 1 346 ? -19.670 3.868 -28.708 1.00 11.92 451 ASN A CA 1
ATOM 2903 C C . ASN A 1 346 ? -20.775 4.891 -28.746 1.00 11.23 451 ASN A C 1
ATOM 2904 O O . ASN A 1 346 ? -20.476 6.075 -29.095 1.00 12.26 451 ASN A O 1
ATOM 2909 N N . ALA A 1 347 ? -21.983 4.546 -28.423 1.00 11.43 452 ALA A N 1
ATOM 2910 C CA . ALA A 1 347 ? -23.067 5.495 -28.348 1.00 10.85 452 ALA A CA 1
ATOM 2911 C C . ALA A 1 347 ? -24.100 5.093 -27.354 1.00 12.37 452 ALA A C 1
ATOM 2912 O O . ALA A 1 347 ? -24.263 3.858 -27.101 1.00 13.17 452 ALA A O 1
ATOM 2914 N N . LEU A 1 348 ? -24.806 6.023 -26.742 1.00 11.58 453 LEU A N 1
ATOM 2915 C CA . LEU A 1 348 ? -25.896 5.726 -25.843 1.00 11.21 453 LEU A CA 1
ATOM 2916 C C . LEU A 1 348 ? -27.221 5.689 -26.613 1.00 11.58 453 LEU A C 1
ATOM 2917 O O . LEU A 1 348 ? -27.277 6.175 -27.800 1.00 14.08 453 LEU A O 1
ATOM 2922 N N . ASP A 1 349 ? -28.270 5.216 -25.985 1.00 12.78 454 ASP A N 1
ATOM 2923 C CA . ASP A 1 349 ? -29.573 5.174 -26.658 1.00 12.63 454 ASP A CA 1
ATOM 2924 C C . ASP A 1 349 ? -30.439 6.344 -26.477 1.00 13.03 454 ASP A C 1
ATOM 2925 O O . ASP A 1 349 ? -31.669 6.334 -26.601 1.00 14.86 454 ASP A O 1
ATOM 2930 N N . LEU A 1 350 ? -29.788 7.511 -26.171 1.00 12.71 455 LEU A N 1
ATOM 2931 C CA . LEU A 1 350 ? -30.502 8.775 -25.945 1.00 12.48 455 LEU A CA 1
ATOM 2932 C C . LEU A 1 350 ? -30.794 9.560 -27.268 1.00 11.47 455 LEU A C 1
ATOM 2933 O O . LEU A 1 350 ? -30.426 9.082 -28.364 1.00 13.25 455 LEU A O 1
ATOM 2938 N N . MET A 1 351 ? -31.416 10.713 -27.175 1.00 12.75 456 MET A N 1
ATOM 2939 C CA . MET A 1 351 ? -31.822 11.489 -28.334 1.00 12.19 456 MET A CA 1
ATOM 2940 C C . MET A 1 351 ? -32.515 10.543 -29.369 1.00 14.27 456 MET A C 1
ATOM 2941 O O . MET A 1 351 ? -33.431 9.798 -28.932 1.00 14.00 456 MET A O 1
ATOM 2946 N N . GLU A 1 352 ? -32.184 10.654 -30.639 1.00 12.58 457 GLU A N 1
ATOM 2947 C CA . GLU A 1 352 ? -32.893 9.785 -31.658 1.00 13.19 457 GLU A CA 1
ATOM 2948 C C . GLU A 1 352 ? -32.012 8.605 -31.905 1.00 13.13 457 GLU A C 1
ATOM 2949 O O . GLU A 1 352 ? -32.164 7.930 -33.008 1.00 14.55 457 GLU A O 1
ATOM 2955 N N . ASN A 1 353 ? -31.081 8.224 -31.037 1.00 14.10 458 ASN A N 1
ATOM 2956 C CA . ASN A 1 353 ? -30.125 7.240 -31.398 1.00 13.34 458 ASN A CA 1
ATOM 2957 C C . ASN A 1 353 ? -30.713 5.804 -31.677 1.00 13.98 458 ASN A C 1
ATOM 2958 O O . ASN A 1 353 ? -30.120 5.035 -32.460 1.00 13.83 458 ASN A O 1
ATOM 2963 N N . LYS A 1 354 ? -31.810 5.497 -30.954 1.00 14.14 459 LYS A N 1
ATOM 2964 C CA . LYS A 1 354 ? -32.438 4.148 -31.219 1.00 14.53 459 LYS A CA 1
ATOM 2965 C C . LYS A 1 354 ? -32.894 4.030 -32.669 1.00 16.75 459 LYS A C 1
ATOM 2966 O O . LYS A 1 354 ? -33.025 2.859 -33.144 1.00 17.98 459 LYS A O 1
ATOM 2972 N N . THR A 1 355 ? -33.059 5.103 -33.414 1.00 15.02 460 THR A N 1
ATOM 2973 C CA . THR A 1 355 ? -33.493 5.011 -34.833 1.00 15.99 460 THR A CA 1
ATOM 2974 C C . THR A 1 355 ? -32.365 4.446 -35.666 1.00 17.48 460 THR A C 1
ATOM 2975 O O . THR A 1 355 ? -32.619 3.959 -36.800 1.00 22.05 460 THR A O 1
ATOM 2979 N N . PHE A 1 356 ? -31.115 4.387 -35.234 1.00 14.27 461 PHE A N 1
ATOM 2980 C CA . PHE A 1 356 ? -30.045 3.897 -36.047 1.00 14.95 461 PHE A CA 1
ATOM 2981 C C . PHE A 1 356 ? -29.176 2.776 -35.484 1.00 14.22 461 PHE A C 1
ATOM 2982 O O . PHE A 1 356 ? -28.379 2.180 -36.221 1.00 16.02 461 PHE A O 1
ATOM 2990 N N . LEU A 1 357 ? -29.222 2.553 -34.151 1.00 14.12 462 LEU A N 1
ATOM 2991 C CA . LEU A 1 357 ? -28.291 1.599 -33.507 1.00 14.66 462 LEU A CA 1
ATOM 2992 C C . LEU A 1 357 ? -28.294 0.223 -34.169 1.00 15.78 462 LEU A C 1
ATOM 2993 O O . LEU A 1 357 ? -27.269 -0.266 -34.544 1.00 16.51 462 LEU A O 1
ATOM 2998 N N . GLU A 1 358 ? -29.511 -0.376 -34.224 1.00 18.43 463 GLU A N 1
ATOM 2999 C CA . GLU A 1 358 ? -29.588 -1.756 -34.779 1.00 20.92 463 GLU A CA 1
ATOM 3000 C C . GLU A 1 358 ? -29.287 -1.751 -36.293 1.00 17.41 463 GLU A C 1
ATOM 3001 O O . GLU A 1 358 ? -28.493 -2.589 -36.725 1.00 18.32 463 GLU A O 1
ATOM 3007 N N . LYS A 1 359 ? -29.764 -0.735 -37.007 1.00 17.23 464 LYS A N 1
ATOM 3008 C CA . LYS A 1 359 ? -29.557 -0.680 -38.478 1.00 17.52 464 LYS A CA 1
ATOM 3009 C C . LYS A 1 359 ? -28.105 -0.605 -38.874 1.00 18.73 464 LYS A C 1
ATOM 3010 O O . LYS A 1 359 ? -27.639 -1.181 -39.847 1.00 19.35 464 LYS A O 1
ATOM 3016 N N . LEU A 1 360 ? -27.305 0.113 -38.049 1.00 16.56 465 LEU A N 1
ATOM 3017 C CA . LEU A 1 360 ? -25.892 0.221 -38.306 1.00 13.83 465 LEU A CA 1
ATOM 3018 C C . LEU A 1 360 ? -24.999 -0.774 -37.605 1.00 14.41 465 LEU A C 1
ATOM 3019 O O . LEU A 1 360 ? -23.830 -0.605 -37.513 1.00 14.92 465 LEU A O 1
ATOM 3024 N N . LYS A 1 361 ? -25.594 -1.876 -37.146 1.00 14.51 466 LYS A N 1
ATOM 3025 C CA A LYS A 1 361 ? -24.776 -3.023 -36.670 0.50 14.50 466 LYS A CA 1
ATOM 3026 C CA B LYS A 1 361 ? -24.873 -3.035 -36.602 0.50 15.35 466 LYS A CA 1
ATOM 3027 C C . LYS A 1 361 ? -24.163 -2.763 -35.259 1.00 14.84 466 LYS A C 1
ATOM 3028 O O . LYS A 1 361 ? -23.204 -3.387 -34.939 1.00 16.05 466 LYS A O 1
ATOM 3039 N N . PHE A 1 362 ? -24.695 -1.835 -34.504 1.00 15.74 467 PHE A N 1
ATOM 3040 C CA . PHE A 1 362 ? -24.247 -1.730 -33.090 1.00 14.48 467 PHE A CA 1
ATOM 3041 C C . PHE A 1 362 ? -24.785 -2.967 -32.326 1.00 16.67 467 PHE A C 1
ATOM 3042 O O . PHE A 1 362 ? -25.872 -3.475 -32.644 1.00 17.50 467 PHE A O 1
ATOM 3050 N N . GLY A 1 363 ? -24.099 -3.331 -31.274 1.00 16.15 468 GLY A N 1
ATOM 3051 C CA . GLY A 1 363 ? -24.537 -4.355 -30.340 1.00 15.68 468 GLY A CA 1
ATOM 3052 C C . GLY A 1 363 ? -24.719 -3.692 -28.961 1.00 16.57 468 GLY A C 1
ATOM 3053 O O . GLY A 1 363 ? -23.892 -2.773 -28.557 1.00 16.36 468 GLY A O 1
ATOM 3054 N N . ILE A 1 364 ? -25.677 -4.158 -28.178 1.00 16.68 469 ILE A N 1
ATOM 3055 C CA . ILE A 1 364 ? -25.999 -3.570 -26.895 1.00 16.81 469 ILE A CA 1
ATOM 3056 C C . ILE A 1 364 ? -24.940 -3.996 -25.884 1.00 16.52 469 ILE A C 1
ATOM 3057 O O . ILE A 1 364 ? -24.379 -5.111 -25.965 1.00 19.97 469 ILE A O 1
ATOM 3062 N N . GLY A 1 365 ? -24.493 -3.072 -25.026 1.00 17.07 470 GLY A N 1
ATOM 3063 C CA . GLY A 1 365 ? -23.566 -3.421 -23.943 1.00 16.95 470 GLY A CA 1
ATOM 3064 C C . GLY A 1 365 ? -24.204 -4.036 -22.721 1.00 19.93 470 GLY A C 1
ATOM 3065 O O . GLY A 1 365 ? -25.381 -4.427 -22.768 1.00 20.82 470 GLY A O 1
ATOM 3066 N N . ASP A 1 366 ? -23.435 -4.046 -21.631 1.00 18.09 471 ASP A N 1
ATOM 3067 C CA . ASP A 1 366 ? -23.939 -4.703 -20.469 1.00 21.14 471 ASP A CA 1
ATOM 3068 C C . ASP A 1 366 ? -24.469 -3.871 -19.318 1.00 26.46 471 ASP A C 1
ATOM 3069 O O . ASP A 1 366 ? -24.849 -4.432 -18.283 1.00 30.58 471 ASP A O 1
ATOM 3074 N N . GLY A 1 367 ? -24.385 -2.549 -19.389 1.00 24.72 472 GLY A N 1
ATOM 3075 C CA . GLY A 1 367 ? -24.803 -1.731 -18.238 1.00 23.20 472 GLY A CA 1
ATOM 3076 C C . GLY A 1 367 ? -25.499 -0.455 -18.712 1.00 18.70 472 GLY A C 1
ATOM 3077 O O . GLY A 1 367 ? -25.681 -0.223 -19.904 1.00 19.68 472 GLY A O 1
ATOM 3078 N N . ASN A 1 368 ? -25.829 0.363 -17.715 1.00 19.69 473 ASN A N 1
ATOM 3079 C CA A ASN A 1 368 ? -26.611 1.580 -17.796 0.50 18.81 473 ASN A CA 1
ATOM 3080 C CA B ASN A 1 368 ? -26.542 1.603 -17.986 0.50 18.44 473 ASN A CA 1
ATOM 3081 C C . ASN A 1 368 ? -25.675 2.793 -17.524 1.00 15.99 473 ASN A C 1
ATOM 3082 O O . ASN A 1 368 ? -24.778 2.668 -16.668 1.00 16.33 473 ASN A O 1
ATOM 3091 N N . LEU A 1 369 ? -25.990 3.907 -18.130 1.00 14.15 474 LEU A N 1
ATOM 3092 C CA . LEU A 1 369 ? -25.477 5.218 -17.641 1.00 12.65 474 LEU A CA 1
ATOM 3093 C C . LEU A 1 369 ? -26.771 5.934 -17.162 1.00 12.95 474 LEU A C 1
ATOM 3094 O O . LEU A 1 369 ? -27.673 6.206 -17.944 1.00 13.43 474 LEU A O 1
ATOM 3099 N N . GLN A 1 370 ? -26.860 6.177 -15.821 1.00 11.81 475 GLN A N 1
ATOM 3100 C CA A GLN A 1 370 ? -27.966 6.850 -15.205 0.50 11.68 475 GLN A CA 1
ATOM 3101 C CA B GLN A 1 370 ? -28.008 6.894 -15.261 0.50 12.90 475 GLN A CA 1
ATOM 3102 C C . GLN A 1 370 ? -27.719 8.375 -15.217 1.00 11.41 475 GLN A C 1
ATOM 3103 O O . GLN A 1 370 ? -26.584 8.813 -15.004 1.00 13.20 475 GLN A O 1
ATOM 3114 N N . TYR A 1 371 ? -28.784 9.184 -15.406 1.00 10.67 476 TYR A N 1
ATOM 3115 C CA . TYR A 1 371 ? -28.699 10.645 -15.337 1.00 11.62 476 TYR A CA 1
ATOM 3116 C C . TYR A 1 371 ? -29.407 11.097 -14.094 1.00 11.79 476 TYR A C 1
ATOM 3117 O O . TYR A 1 371 ? -30.505 10.568 -13.753 1.00 12.17 476 TYR A O 1
ATOM 3126 N N . TYR A 1 372 ? -28.867 12.101 -13.442 1.00 10.90 477 TYR A N 1
ATOM 3127 C CA . TYR A 1 372 ? -29.409 12.574 -12.153 1.00 11.31 477 TYR A CA 1
ATOM 3128 C C . TYR A 1 372 ? -29.372 14.100 -12.128 1.00 11.35 477 TYR A C 1
ATOM 3129 O O . TYR A 1 372 ? -28.548 14.769 -12.717 1.00 10.95 477 TYR A O 1
ATOM 3138 N N . LEU A 1 373 ? -30.330 14.639 -11.387 1.00 11.47 478 LEU A N 1
ATOM 3139 C CA . LEU A 1 373 ? -30.341 16.043 -10.946 1.00 10.97 478 LEU A CA 1
ATOM 3140 C C . LEU A 1 373 ? -30.204 16.109 -9.440 1.00 12.09 478 LEU A C 1
ATOM 3141 O O . LEU A 1 373 ? -30.847 15.284 -8.715 1.00 12.03 478 LEU A O 1
ATOM 3146 N N . TYR A 1 374 ? -29.410 17.072 -8.933 1.00 10.60 479 TYR A N 1
ATOM 3147 C CA . TYR A 1 374 ? -29.340 17.360 -7.475 1.00 10.73 479 TYR A CA 1
ATOM 3148 C C . TYR A 1 374 ? -30.228 18.541 -7.198 1.00 10.52 479 TYR A C 1
ATOM 3149 O O . TYR A 1 374 ? -30.087 19.603 -7.808 1.00 11.43 479 TYR A O 1
ATOM 3158 N N . ASN A 1 375 ? -31.085 18.403 -6.157 1.00 11.32 480 ASN A N 1
ATOM 3159 C CA . ASN A 1 375 ? -31.958 19.494 -5.666 1.00 11.28 480 ASN A CA 1
ATOM 3160 C C . ASN A 1 375 ? -32.975 19.952 -6.744 1.00 11.27 480 ASN A C 1
ATOM 3161 O O . ASN A 1 375 ? -33.259 21.140 -6.856 1.00 11.71 480 ASN A O 1
ATOM 3166 N N . TRP A 1 376 ? -33.446 18.985 -7.558 1.00 12.55 481 TRP A N 1
ATOM 3167 C CA . TRP A 1 376 ? -34.487 19.325 -8.529 1.00 12.51 481 TRP A CA 1
ATOM 3168 C C . TRP A 1 376 ? -35.400 18.137 -8.680 1.00 12.94 481 TRP A C 1
ATOM 3169 O O . TRP A 1 376 ? -34.964 17.076 -9.088 1.00 16.23 481 TRP A O 1
ATOM 3180 N N . LYS A 1 377 ? -36.673 18.339 -8.312 1.00 16.48 482 LYS A N 1
ATOM 3181 C CA A LYS A 1 377 ? -37.714 17.282 -8.427 0.50 17.52 482 LYS A CA 1
ATOM 3182 C CA B LYS A 1 377 ? -37.576 17.176 -8.499 0.50 17.94 482 LYS A CA 1
ATOM 3183 C C . LYS A 1 377 ? -38.428 17.383 -9.760 1.00 19.44 482 LYS A C 1
ATOM 3184 O O . LYS A 1 377 ? -38.898 18.489 -10.055 1.00 22.18 482 LYS A O 1
ATOM 3195 N N . CYS A 1 378 ? -38.543 16.297 -10.530 1.00 17.57 483 CYS A N 1
ATOM 3196 C CA . CYS A 1 378 ? -39.347 16.425 -11.777 1.00 17.29 483 CYS A CA 1
ATOM 3197 C C . CYS A 1 378 ? -39.643 14.944 -12.129 1.00 16.20 483 CYS A C 1
ATOM 3198 O O . CYS A 1 378 ? -38.977 14.033 -11.665 1.00 16.83 483 CYS A O 1
ATOM 3201 N N . PRO A 1 379 ? -40.580 14.727 -13.062 1.00 18.02 484 PRO A N 1
ATOM 3202 C CA . PRO A 1 379 ? -40.809 13.357 -13.503 1.00 17.94 484 PRO A CA 1
ATOM 3203 C C . PRO A 1 379 ? -39.597 12.781 -14.259 1.00 17.27 484 PRO A C 1
ATOM 3204 O O . PRO A 1 379 ? -38.859 13.570 -14.957 1.00 18.76 484 PRO A O 1
ATOM 3208 N N . SER A 1 380 ? -39.362 11.535 -14.135 1.00 15.97 485 SER A N 1
ATOM 3209 C CA . SER A 1 380 ? -38.386 10.864 -15.004 1.00 16.87 485 SER A CA 1
ATOM 3210 C C . SER A 1 380 ? -38.825 10.834 -16.484 1.00 17.76 485 SER A C 1
ATOM 3211 O O . SER A 1 380 ? -40.005 11.113 -16.807 1.00 20.14 485 SER A O 1
ATOM 3214 N N . MET A 1 381 ? -37.844 10.619 -17.381 1.00 15.18 486 MET A N 1
ATOM 3215 C CA . MET A 1 381 ? -38.158 10.636 -18.789 1.00 14.83 486 MET A CA 1
ATOM 3216 C C . MET A 1 381 ? -37.508 9.437 -19.442 1.00 13.98 486 MET A C 1
ATOM 3217 O O . MET A 1 381 ? -36.535 8.812 -18.942 1.00 16.35 486 MET A O 1
ATOM 3222 N N . GLY A 1 382 ? -38.062 9.068 -20.635 1.00 15.16 487 GLY A N 1
ATOM 3223 C CA . GLY A 1 382 ? -37.474 8.029 -21.465 1.00 15.49 487 GLY A CA 1
ATOM 3224 C C . GLY A 1 382 ? -36.098 8.450 -22.003 1.00 14.95 487 GLY A C 1
ATOM 3225 O O . GLY A 1 382 ? -35.835 9.665 -22.122 1.00 13.97 487 GLY A O 1
ATOM 3226 N N . ALA A 1 383 ? -35.317 7.475 -22.344 1.00 15.09 488 ALA A N 1
ATOM 3227 C CA . ALA A 1 383 ? -33.920 7.721 -22.904 1.00 15.24 488 ALA A CA 1
ATOM 3228 C C . ALA A 1 383 ? -34.005 8.621 -24.124 1.00 13.44 488 ALA A C 1
ATOM 3229 O O . ALA A 1 383 ? -33.164 9.503 -24.278 1.00 14.41 488 ALA A O 1
ATOM 3231 N N . GLU A 1 384 ? -35.054 8.544 -24.929 1.00 15.55 489 GLU A N 1
ATOM 3232 C CA A GLU A 1 384 ? -35.217 9.278 -26.186 0.50 14.61 489 GLU A CA 1
ATOM 3233 C CA B GLU A 1 384 ? -35.092 9.251 -26.183 0.50 13.58 489 GLU A CA 1
ATOM 3234 C C . GLU A 1 384 ? -35.420 10.743 -25.933 1.00 15.10 489 GLU A C 1
ATOM 3235 O O . GLU A 1 384 ? -35.311 11.608 -26.856 1.00 14.52 489 GLU A O 1
ATOM 3246 N N . LYS A 1 385 ? -35.718 11.117 -24.652 1.00 14.73 490 LYS A N 1
ATOM 3247 C CA . LYS A 1 385 ? -35.912 12.518 -24.322 1.00 14.85 490 LYS A CA 1
ATOM 3248 C C . LYS A 1 385 ? -34.692 13.115 -23.627 1.00 12.29 490 LYS A C 1
ATOM 3249 O O . LYS A 1 385 ? -34.731 14.298 -23.370 1.00 13.71 490 LYS A O 1
ATOM 3255 N N . VAL A 1 386 ? -33.716 12.263 -23.370 1.00 12.90 491 VAL A N 1
ATOM 3256 C CA . VAL A 1 386 ? -32.454 12.825 -22.735 1.00 12.16 491 VAL A CA 1
ATOM 3257 C C . VAL A 1 386 ? -31.634 13.417 -23.903 1.00 10.78 491 VAL A C 1
ATOM 3258 O O . VAL A 1 386 ? -31.370 12.704 -24.910 1.00 11.20 491 VAL A O 1
ATOM 3262 N N . GLY A 1 387 ? -31.187 14.691 -23.795 1.00 11.15 492 GLY A N 1
ATOM 3263 C CA . GLY A 1 387 ? -30.446 15.395 -24.836 1.00 11.32 492 GLY A CA 1
ATOM 3264 C C . GLY A 1 387 ? -29.160 16.043 -24.314 1.00 10.91 492 GLY A C 1
ATOM 3265 O O . GLY A 1 387 ? -28.850 17.177 -24.712 1.00 10.73 492 GLY A O 1
ATOM 3266 N N . LEU A 1 388 ? -28.446 15.283 -23.473 1.00 10.46 493 LEU A N 1
ATOM 3267 C CA . LEU A 1 388 ? -27.269 15.871 -22.805 1.00 10.38 493 LEU A CA 1
ATOM 3268 C C . LEU A 1 388 ? -26.227 14.752 -22.730 1.00 10.03 493 LEU A C 1
ATOM 3269 O O . LEU A 1 388 ? -26.582 13.613 -22.363 1.00 10.62 493 LEU A O 1
ATOM 3274 N N . VAL A 1 389 ? -24.984 15.038 -23.126 1.00 9.81 494 VAL A N 1
ATOM 3275 C CA . VAL A 1 389 ? -23.881 14.060 -23.123 1.00 10.19 494 VAL A CA 1
ATOM 3276 C C . VAL A 1 389 ? -22.742 14.613 -22.265 1.00 10.93 494 VAL A C 1
ATOM 3277 O O . VAL A 1 389 ? -22.291 15.737 -22.581 1.00 13.34 494 VAL A O 1
ATOM 3281 N N . LEU A 1 390 ? -22.313 13.888 -21.241 1.00 11.34 495 LEU A N 1
ATOM 3282 C CA . LEU A 1 390 ? -21.113 14.286 -20.404 1.00 11.31 495 LEU A CA 1
ATOM 3283 C C . LEU A 1 390 ? -19.938 13.381 -20.726 1.00 12.59 495 LEU A C 1
ATOM 3284 O O . LEU A 1 390 ? -20.144 12.160 -21.029 1.00 16.16 495 LEU A O 1
ATOM 3289 N N . GLN A 1 391 ? -18.739 13.908 -20.743 1.00 12.56 496 GLN A N 1
ATOM 3290 C CA . GLN A 1 391 ? -17.545 13.091 -21.119 1.00 12.25 496 GLN A CA 1
ATOM 3291 C C . GLN A 1 391 ? -17.222 12.080 -20.037 1.00 13.65 496 GLN A C 1
ATOM 3292 O O . GLN A 1 391 ? -16.521 11.080 -20.414 1.00 13.08 496 GLN A O 1
ATOM 3299 N N . ARG B 1 10 ? -37.272 65.489 -30.031 1.00 71.13 115 ARG B N 1
ATOM 3300 C CA . ARG B 1 10 ? -36.005 64.707 -29.966 1.00 64.91 115 ARG B CA 1
ATOM 3301 C C . ARG B 1 10 ? -36.009 63.505 -30.919 1.00 70.72 115 ARG B C 1
ATOM 3302 O O . ARG B 1 10 ? -37.074 62.959 -31.239 1.00 81.41 115 ARG B O 1
ATOM 3310 N N . SER B 1 11 ? -34.821 63.116 -31.393 1.00 58.03 116 SER B N 1
ATOM 3311 C CA . SER B 1 11 ? -34.627 61.770 -31.952 1.00 45.79 116 SER B CA 1
ATOM 3312 C C . SER B 1 11 ? -33.227 61.227 -31.548 1.00 34.84 116 SER B C 1
ATOM 3313 O O . SER B 1 11 ? -32.303 61.973 -31.163 1.00 42.39 116 SER B O 1
ATOM 3316 N N . TYR B 1 12 ? -33.107 59.923 -31.570 1.00 28.17 117 TYR B N 1
ATOM 3317 C CA . TYR B 1 12 ? -31.877 59.252 -31.034 1.00 19.63 117 TYR B CA 1
ATOM 3318 C C . TYR B 1 12 ? -31.356 58.381 -32.152 1.00 15.17 117 TYR B C 1
ATOM 3319 O O . TYR B 1 12 ? -31.785 57.219 -32.301 1.00 15.37 117 TYR B O 1
ATOM 3328 N N . GLN B 1 13 ? -30.419 58.911 -32.944 1.00 14.99 118 GLN B N 1
ATOM 3329 C CA . GLN B 1 13 ? -29.983 58.207 -34.138 1.00 14.97 118 GLN B CA 1
ATOM 3330 C C . GLN B 1 13 ? -29.436 56.786 -33.835 1.00 13.76 118 GLN B C 1
ATOM 3331 O O . GLN B 1 13 ? -29.716 55.829 -34.601 1.00 15.53 118 GLN B O 1
ATOM 3337 N N . PHE B 1 14 ? -28.733 56.636 -32.707 1.00 13.48 119 PHE B N 1
ATOM 3338 C CA . PHE B 1 14 ? -28.262 55.273 -32.298 1.00 12.68 119 PHE B CA 1
ATOM 3339 C C . PHE B 1 14 ? -29.365 54.547 -31.484 1.00 11.44 119 PHE B C 1
ATOM 3340 O O . PHE B 1 14 ? -29.790 53.426 -31.821 1.00 11.67 119 PHE B O 1
ATOM 3348 N N . TRP B 1 15 ? -29.836 55.168 -30.421 1.00 11.08 120 TRP B N 1
ATOM 3349 C CA . TRP B 1 15 ? -30.699 54.457 -29.502 1.00 11.49 120 TRP B CA 1
ATOM 3350 C C . TRP B 1 15 ? -31.994 53.970 -30.111 1.00 10.13 120 TRP B C 1
ATOM 3351 O O . TRP B 1 15 ? -32.555 52.963 -29.723 1.00 11.42 120 TRP B O 1
ATOM 3362 N N . ASP B 1 16 ? -32.535 54.710 -31.115 1.00 11.47 121 ASP B N 1
ATOM 3363 C CA . ASP B 1 16 ? -33.794 54.285 -31.769 1.00 13.47 121 ASP B CA 1
ATOM 3364 C C . ASP B 1 16 ? -33.632 53.013 -32.551 1.00 13.52 121 ASP B C 1
ATOM 3365 O O . ASP B 1 16 ? -34.617 52.298 -32.846 1.00 14.33 121 ASP B O 1
ATOM 3370 N N . THR B 1 17 ? -32.383 52.528 -32.802 1.00 10.95 122 THR B N 1
ATOM 3371 C CA . THR B 1 17 ? -32.162 51.257 -33.493 1.00 12.11 122 THR B CA 1
ATOM 3372 C C . THR B 1 17 ? -32.031 50.102 -32.519 1.00 11.41 122 THR B C 1
ATOM 3373 O O . THR B 1 17 ? -31.900 48.966 -32.933 1.00 13.15 122 THR B O 1
ATOM 3377 N N . GLN B 1 18 ? -32.078 50.385 -31.219 1.00 11.21 123 GLN B N 1
ATOM 3378 C CA . GLN B 1 18 ? -31.741 49.338 -30.183 1.00 10.53 123 GLN B CA 1
ATOM 3379 C C . GLN B 1 18 ? -32.926 48.717 -29.580 1.00 10.98 123 GLN B C 1
ATOM 3380 O O . GLN B 1 18 ? -34.016 49.350 -29.566 1.00 11.39 123 GLN B O 1
ATOM 3386 N N . PRO B 1 19 ? -32.831 47.558 -28.978 1.00 10.28 124 PRO B N 1
ATOM 3387 C CA . PRO B 1 19 ? -33.954 46.829 -28.348 1.00 10.44 124 PRO B CA 1
ATOM 3388 C C . PRO B 1 19 ? -34.248 47.399 -26.955 1.00 10.92 124 PRO B C 1
ATOM 3389 O O . PRO B 1 19 ? -33.964 46.699 -25.897 1.00 11.04 124 PRO B O 1
ATOM 3393 N N . VAL B 1 20 ? -34.762 48.638 -26.920 1.00 10.76 125 VAL B N 1
ATOM 3394 C CA . VAL B 1 20 ? -35.136 49.326 -25.688 1.00 11.42 125 VAL B CA 1
ATOM 3395 C C . VAL B 1 20 ? -36.477 50.041 -26.017 1.00 13.49 125 VAL B C 1
ATOM 3396 O O . VAL B 1 20 ? -36.783 50.314 -27.200 1.00 15.83 125 VAL B O 1
ATOM 3400 N N . PRO B 1 21 ? -37.279 50.342 -25.008 1.00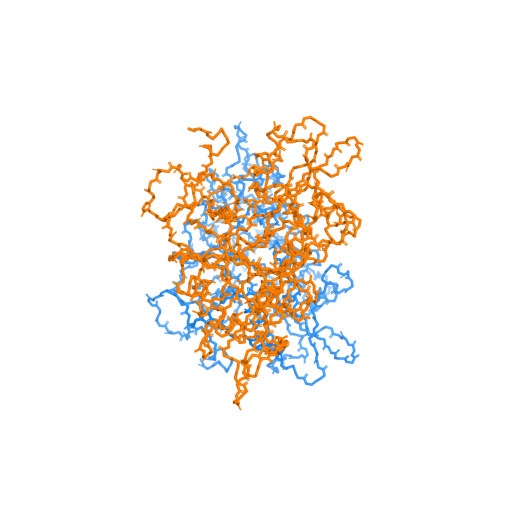 12.79 126 PRO B N 1
ATOM 3401 C CA . PRO B 1 21 ? -38.544 51.106 -25.281 1.00 14.49 126 PRO B CA 1
ATOM 3402 C C . PRO B 1 21 ? -38.264 52.474 -25.715 1.00 14.23 126 PRO B C 1
ATOM 3403 O O . PRO B 1 21 ? -37.222 53.060 -25.502 1.00 16.66 126 PRO B O 1
ATOM 3407 N N . LYS B 1 22 ? -39.247 53.052 -26.487 1.00 17.90 127 LYS B N 1
ATOM 3408 C CA . LYS B 1 22 ? -39.126 54.482 -26.843 1.00 18.27 127 LYS B CA 1
ATOM 3409 C C . LYS B 1 22 ? -39.434 55.375 -25.644 1.00 21.09 127 LYS B C 1
ATOM 3410 O O . LYS B 1 22 ? -40.205 54.982 -24.738 1.00 20.43 127 LYS B O 1
ATOM 3416 N N . LEU B 1 23 ? -38.859 56.590 -25.630 1.00 21.59 128 LEU B N 1
ATOM 3417 C CA . LEU B 1 23 ? -39.248 57.586 -24.559 1.00 27.92 128 LEU B CA 1
ATOM 3418 C C . LEU B 1 23 ? -40.742 57.851 -24.626 1.00 29.64 128 LEU B C 1
ATOM 3419 O O . LEU B 1 23 ? -41.336 57.924 -25.705 1.00 31.86 128 LEU B O 1
ATOM 3424 N N . GLY B 1 24 ? -41.403 57.878 -23.496 1.00 39.49 129 GLY B N 1
ATOM 3425 C CA . GLY B 1 24 ? -42.861 58.062 -23.609 1.00 41.66 129 GLY B CA 1
ATOM 3426 C C . GLY B 1 24 ? -43.683 56.948 -24.249 1.00 43.71 129 GLY B C 1
ATOM 3427 O O . GLY B 1 24 ? -44.893 57.063 -24.361 1.00 44.53 129 GLY B O 1
ATOM 3428 N N . GLU B 1 25 ? -43.056 55.861 -24.688 1.00 33.33 130 GLU B N 1
ATOM 3429 C CA . GLU B 1 25 ? -43.780 54.621 -24.673 1.00 34.29 130 GLU B CA 1
ATOM 3430 C C . GLU B 1 25 ? -44.036 54.487 -23.163 1.00 32.28 130 GLU B C 1
ATOM 3431 O O . GLU B 1 25 ? -43.121 54.707 -22.329 1.00 33.98 130 GLU B O 1
ATOM 3437 N N . VAL B 1 26 ? -45.266 54.182 -22.779 1.00 27.36 131 VAL B N 1
ATOM 3438 C CA . VAL B 1 26 ? -45.547 53.839 -21.390 1.00 27.99 131 VAL B CA 1
ATOM 3439 C C . VAL B 1 26 ? -45.669 52.344 -21.364 1.00 26.95 131 VAL B C 1
ATOM 3440 O O . VAL B 1 26 ? -46.582 51.744 -21.931 1.00 27.13 131 VAL B O 1
ATOM 3444 N N . VAL B 1 27 ? -44.673 51.699 -20.756 1.00 25.91 132 VAL B N 1
ATOM 3445 C CA . VAL B 1 27 ? -44.565 50.205 -20.848 1.00 25.46 132 VAL B CA 1
ATOM 3446 C C . VAL B 1 27 ? -45.468 49.493 -19.831 1.00 23.97 132 VAL B C 1
ATOM 3447 O O . VAL B 1 27 ? -45.471 49.827 -18.648 1.00 24.64 132 VAL B O 1
ATOM 3451 N N . ASN B 1 28 ? -46.220 48.524 -20.246 1.00 22.45 133 ASN B N 1
ATOM 3452 C CA . ASN B 1 28 ? -46.981 47.638 -19.313 1.00 23.62 133 ASN B CA 1
ATOM 3453 C C . ASN B 1 28 ? -46.715 46.151 -19.318 1.00 27.77 133 ASN B C 1
ATOM 3454 O O . ASN B 1 28 ? -47.245 45.404 -18.456 1.00 32.80 133 ASN B O 1
ATOM 3459 N N . THR B 1 29 ? -45.768 45.695 -20.154 1.00 19.10 134 THR B N 1
ATOM 3460 C CA . THR B 1 29 ? -45.516 44.260 -20.255 1.00 17.60 134 THR B CA 1
ATOM 3461 C C . THR B 1 29 ? -44.174 43.941 -19.516 1.00 15.93 134 THR B C 1
ATOM 3462 O O . THR B 1 29 ? -43.579 44.894 -18.967 1.00 16.81 134 THR B O 1
ATOM 3466 N N . HIS B 1 30 ? -43.780 42.693 -19.550 1.00 15.94 135 HIS B N 1
ATOM 3467 C CA . HIS B 1 30 ? -42.444 42.334 -18.903 1.00 14.36 135 HIS B CA 1
ATOM 3468 C C . HIS B 1 30 ? -41.774 41.246 -19.757 1.00 14.89 135 HIS B C 1
ATOM 3469 O O . HIS B 1 30 ? -42.240 40.084 -19.770 1.00 18.81 135 HIS B O 1
ATOM 3476 N N . GLY B 1 31 ? -40.597 41.564 -20.320 1.00 13.84 136 GLY B N 1
ATOM 3477 C CA . GLY B 1 31 ? -39.929 40.510 -21.099 1.00 12.19 136 GLY B CA 1
ATOM 3478 C C . GLY B 1 31 ? -39.004 41.123 -22.147 1.00 10.95 136 GLY B C 1
ATOM 3479 O O . GLY B 1 31 ? -38.857 42.335 -22.255 1.00 11.46 136 GLY B O 1
ATOM 3480 N N . PRO B 1 32 ? -38.319 40.240 -22.897 1.00 11.13 137 PRO B N 1
ATOM 3481 C CA . PRO B 1 32 ? -37.340 40.732 -23.867 1.00 11.56 137 PRO B CA 1
ATOM 3482 C C . PRO B 1 32 ? -37.985 41.523 -24.979 1.00 11.26 137 PRO B C 1
ATOM 3483 O O . PRO B 1 32 ? -39.167 41.327 -25.343 1.00 11.36 137 PRO B O 1
ATOM 3487 N N . VAL B 1 33 ? -37.192 42.420 -25.551 1.00 11.11 138 VAL B N 1
ATOM 3488 C CA . VAL B 1 33 ? -37.645 43.230 -26.739 1.00 11.52 138 VAL B CA 1
ATOM 3489 C C . VAL B 1 33 ? -37.443 42.467 -28.023 1.00 12.60 138 VAL B C 1
ATOM 3490 O O . VAL B 1 33 ? -38.235 42.651 -29.012 1.00 14.67 138 VAL B O 1
ATOM 3494 N N . GLU B 1 34 ? -36.421 41.625 -28.102 1.00 11.91 139 GLU B N 1
ATOM 3495 C CA . GLU B 1 34 ? -36.076 40.867 -29.346 1.00 12.75 139 GLU B CA 1
ATOM 3496 C C . GLU B 1 34 ? -35.665 39.433 -28.920 1.00 13.98 139 GLU B C 1
ATOM 3497 O O . GLU B 1 34 ? -35.305 39.240 -27.807 1.00 13.89 139 GLU B O 1
ATOM 3503 N N . PRO B 1 35 ? -35.723 38.405 -29.915 1.00 14.31 140 PRO B N 1
ATOM 3504 C CA . PRO B 1 35 ? -35.384 37.043 -29.531 1.00 17.64 140 PRO B CA 1
ATOM 3505 C C . PRO B 1 35 ? -33.903 36.862 -29.212 1.00 15.38 140 PRO B C 1
ATOM 3506 O O . PRO B 1 35 ? -33.114 37.630 -29.879 1.00 16.90 140 PRO B O 1
ATOM 3510 N N . ASP B 1 36 ? -33.537 35.921 -28.379 1.00 15.15 141 ASP B N 1
ATOM 3511 C CA . ASP B 1 36 ? -32.068 35.596 -28.098 1.00 16.39 141 ASP B CA 1
ATOM 3512 C C . ASP B 1 36 ? -31.525 35.147 -29.424 1.00 16.97 141 ASP B C 1
ATOM 3513 O O . ASP B 1 36 ? -32.211 34.592 -30.291 1.00 17.87 141 ASP B O 1
ATOM 3518 N N . LYS B 1 37 ? -30.222 35.402 -29.651 1.00 16.05 142 LYS B N 1
ATOM 3519 C CA . LYS B 1 37 ? -29.650 35.182 -30.995 1.00 13.30 142 LYS B CA 1
ATOM 3520 C C . LYS B 1 37 ? -29.038 33.838 -31.195 1.00 15.29 142 LYS B C 1
ATOM 3521 O O . LYS B 1 37 ? -28.226 33.427 -30.399 1.00 17.21 142 LYS B O 1
ATOM 3527 N N . ASP B 1 38 ? -29.529 33.184 -32.227 1.00 14.21 143 ASP B N 1
ATOM 3528 C CA . ASP B 1 38 ? -29.012 31.850 -32.615 1.00 14.92 143 ASP B CA 1
ATOM 3529 C C . ASP B 1 38 ? -27.616 32.007 -33.259 1.00 12.36 143 ASP B C 1
ATOM 3530 O O . ASP B 1 38 ? -26.868 31.015 -33.325 1.00 11.95 143 ASP B O 1
ATOM 3535 N N . ASN B 1 39 ? -27.294 33.193 -33.844 1.00 11.43 144 ASN B N 1
ATOM 3536 C CA . ASN B 1 39 ? -26.033 33.419 -34.536 1.00 10.28 144 ASN B CA 1
ATOM 3537 C C . ASN B 1 39 ? -25.577 34.784 -34.071 1.00 9.21 144 ASN B C 1
ATOM 3538 O O . ASN B 1 39 ? -26.368 35.766 -34.130 1.00 9.65 144 ASN B O 1
ATOM 3543 N N . ILE B 1 40 ? -24.298 34.920 -33.707 1.00 8.63 145 ILE B N 1
ATOM 3544 C CA A ILE B 1 40 ? -23.740 36.191 -33.259 0.50 9.17 145 ILE B CA 1
ATOM 3545 C CA B ILE B 1 40 ? -23.755 36.203 -33.277 0.50 9.20 145 ILE B CA 1
ATOM 3546 C C . ILE B 1 40 ? -22.570 36.608 -34.161 1.00 9.09 145 ILE B C 1
ATOM 3547 O O . ILE B 1 40 ? -21.689 35.770 -34.494 1.00 8.83 145 ILE B O 1
ATOM 3556 N N . ARG B 1 41 ? -22.599 37.882 -34.584 1.00 9.35 146 ARG B N 1
ATOM 3557 C CA . ARG B 1 41 ? -21.510 38.454 -35.388 1.00 9.70 146 ARG B CA 1
ATOM 3558 C C . ARG B 1 41 ? -20.100 38.118 -34.783 1.00 9.12 146 ARG B C 1
ATOM 3559 O O . ARG B 1 41 ? -19.835 38.492 -33.636 1.00 8.96 146 ARG B O 1
ATOM 3567 N N . GLN B 1 42 ? -19.237 37.456 -35.590 1.00 9.26 147 GLN B N 1
ATOM 3568 C CA . GLN B 1 42 ? -17.934 37.112 -35.069 1.00 10.65 147 GLN B CA 1
ATOM 3569 C C . GLN B 1 42 ? -16.929 38.160 -35.147 1.00 11.17 147 GLN B C 1
ATOM 3570 O O . GLN B 1 42 ? -15.891 38.051 -34.433 1.00 13.75 147 GLN B O 1
ATOM 3576 N N . GLU B 1 43 ? -17.123 39.132 -36.006 1.00 10.99 148 GLU B N 1
ATOM 3577 C CA . GLU B 1 43 ? -16.095 40.213 -36.264 1.00 12.89 148 GLU B CA 1
ATOM 3578 C C . GLU B 1 43 ? -16.357 41.429 -35.416 1.00 10.79 148 GLU B C 1
ATOM 3579 O O . GLU B 1 43 ? -17.555 41.836 -35.317 1.00 9.85 148 GLU B O 1
ATOM 3585 N N . PRO B 1 44 ? -15.316 42.033 -34.879 1.00 10.54 149 PRO B N 1
ATOM 3586 C CA . PRO B 1 44 ? -15.543 43.292 -34.166 1.00 9.77 149 PRO B CA 1
ATOM 3587 C C . PRO B 1 44 ? -16.117 44.389 -35.051 1.00 9.07 149 PRO B C 1
ATOM 3588 O O . PRO B 1 44 ? -15.940 44.425 -36.273 1.00 11.32 149 PRO B O 1
ATOM 3592 N N . TYR B 1 45 ? -16.871 45.309 -34.418 1.00 9.02 150 TYR B N 1
ATOM 3593 C CA . TYR B 1 45 ? -17.283 46.493 -35.173 1.00 8.90 150 TYR B CA 1
ATOM 3594 C C . TYR B 1 45 ? -16.107 47.362 -35.527 1.00 9.74 150 TYR B C 1
ATOM 3595 O O . TYR B 1 45 ? -15.002 47.279 -34.973 1.00 12.02 150 TYR B O 1
ATOM 3604 N N . THR B 1 46 ? -16.343 48.167 -36.550 1.00 12.12 151 THR B N 1
ATOM 3605 C CA . THR B 1 46 ? -15.245 49.028 -37.082 1.00 13.02 151 THR B CA 1
ATOM 3606 C C . THR B 1 46 ? -15.245 50.387 -36.445 1.00 12.37 151 THR B C 1
ATOM 3607 O O . THR B 1 46 ? -16.239 51.144 -36.460 1.00 13.97 151 THR B O 1
ATOM 3611 N N . LEU B 1 47 ? -14.134 50.761 -35.832 1.00 12.41 152 LEU B N 1
ATOM 3612 C CA . LEU B 1 47 ? -13.917 52.136 -35.305 1.00 13.11 152 LEU B CA 1
ATOM 3613 C C . LEU B 1 47 ? -13.564 53.175 -36.393 1.00 12.33 152 LEU B C 1
ATOM 3614 O O . LEU B 1 47 ? -13.099 52.697 -37.420 1.00 14.51 152 LEU B O 1
ATOM 3619 N N . PRO B 1 48 ? -13.731 54.461 -36.104 1.00 12.29 153 PRO B N 1
ATOM 3620 C CA . PRO B 1 48 ? -13.247 55.441 -37.093 1.00 14.01 153 PRO B CA 1
ATOM 3621 C C . PRO B 1 48 ? -11.764 55.208 -37.436 1.00 14.75 153 PRO B C 1
ATOM 3622 O O . PRO B 1 48 ? -10.963 54.652 -36.605 1.00 15.41 153 PRO B O 1
ATOM 3626 N N . GLN B 1 49 ? -11.367 55.586 -38.681 1.00 16.32 154 GLN B N 1
ATOM 3627 C CA A GLN B 1 49 ? -9.966 55.385 -39.140 0.50 16.58 154 GLN B CA 1
ATOM 3628 C CA B GLN B 1 49 ? -9.977 55.359 -39.141 0.50 16.32 154 GLN B CA 1
ATOM 3629 C C . GLN B 1 49 ? -8.954 55.935 -38.125 1.00 13.74 154 GLN B C 1
ATOM 3630 O O . GLN B 1 49 ? -9.121 57.054 -37.643 1.00 17.27 154 GLN B O 1
ATOM 3641 N N . GLY B 1 50 ? -7.957 55.115 -37.869 1.00 15.79 155 GLY B N 1
ATOM 3642 C CA . GLY B 1 50 ? -6.877 55.543 -36.925 1.00 15.86 155 GLY B CA 1
ATOM 3643 C C . GLY B 1 50 ? -7.033 55.076 -35.488 1.00 11.73 155 GLY B C 1
ATOM 3644 O O . GLY B 1 50 ? -6.231 55.432 -34.666 1.00 12.46 155 GLY B O 1
ATOM 3645 N N . PHE B 1 51 ? -8.148 54.331 -35.197 1.00 12.06 156 PHE B N 1
ATOM 3646 C CA . PHE B 1 51 ? -8.403 53.811 -33.800 1.00 10.53 156 PHE B CA 1
ATOM 3647 C C . PHE B 1 51 ? -8.629 52.326 -33.924 1.00 10.05 156 PHE B C 1
ATOM 3648 O O . PHE B 1 51 ? -8.977 51.760 -34.969 1.00 11.46 156 PHE B O 1
ATOM 3656 N N . THR B 1 52 ? -8.296 51.610 -32.826 1.00 10.38 157 THR B N 1
ATOM 3657 C CA . THR B 1 52 ? -8.371 50.122 -32.832 1.00 10.66 157 THR B CA 1
ATOM 3658 C C . THR B 1 52 ? -8.716 49.620 -31.454 1.00 9.39 157 THR B C 1
ATOM 3659 O O . THR B 1 52 ? -8.486 50.308 -30.450 1.00 9.92 157 THR B O 1
ATOM 3663 N N . TRP B 1 53 ? -9.314 48.435 -31.383 1.00 9.26 158 TRP B N 1
ATOM 3664 C CA . TRP B 1 53 ? -9.599 47.799 -30.069 1.00 8.69 158 TRP B CA 1
ATOM 3665 C C . TRP B 1 53 ? -8.410 47.276 -29.396 1.00 9.23 158 TRP B C 1
ATOM 3666 O O . TRP B 1 53 ? -7.453 46.780 -30.075 1.00 11.23 158 TRP B O 1
ATOM 3677 N N . ASP B 1 54 ? -8.430 47.265 -28.093 1.00 9.65 159 ASP B N 1
ATOM 3678 C CA . ASP B 1 54 ? -7.377 46.538 -27.296 1.00 9.65 159 ASP B CA 1
ATOM 3679 C C . ASP B 1 54 ? -8.047 46.160 -25.967 1.00 10.71 159 ASP B C 1
ATOM 3680 O O . ASP B 1 54 ? -8.491 47.056 -25.223 1.00 10.84 159 ASP B O 1
ATOM 3685 N N . ALA B 1 55 ? -8.131 44.863 -25.650 1.00 10.76 160 ALA B N 1
ATOM 3686 C CA . ALA B 1 55 ? -8.636 44.454 -24.334 1.00 11.41 160 ALA B CA 1
ATOM 3687 C C . ALA B 1 55 ? -7.580 44.764 -23.276 1.00 13.32 160 ALA B C 1
ATOM 3688 O O . ALA B 1 55 ? -6.324 44.552 -23.486 1.00 14.54 160 ALA B O 1
ATOM 3690 N N . LEU B 1 56 ? -7.937 45.382 -22.177 1.00 10.52 161 LEU B N 1
ATOM 3691 C CA . LEU B 1 56 ? -6.984 45.896 -21.200 1.00 10.70 161 LEU B CA 1
ATOM 3692 C C . LEU B 1 56 ? -6.826 44.862 -20.086 1.00 11.72 161 LEU B C 1
ATOM 3693 O O . LEU B 1 56 ? -7.776 44.531 -19.347 1.00 11.36 161 LEU B O 1
ATOM 3698 N N . ASP B 1 57 ? -5.597 44.345 -19.930 1.00 12.10 162 ASP B N 1
ATOM 3699 C CA . ASP B 1 57 ? -5.278 43.465 -18.769 1.00 13.56 162 ASP B CA 1
ATOM 3700 C C . ASP B 1 57 ? -4.961 44.255 -17.572 1.00 12.52 162 ASP B C 1
ATOM 3701 O O . ASP B 1 57 ? -3.855 44.880 -17.441 1.00 12.95 162 ASP B O 1
ATOM 3706 N N . LEU B 1 58 ? -5.936 44.400 -16.691 1.00 12.05 163 LEU B N 1
ATOM 3707 C CA . LEU B 1 58 ? -5.784 45.247 -15.521 1.00 12.80 163 LEU B CA 1
ATOM 3708 C C . LEU B 1 58 ? -4.862 44.688 -14.408 1.00 13.09 163 LEU B C 1
ATOM 3709 O O . LEU B 1 58 ? -4.490 45.446 -13.520 1.00 13.48 163 LEU B O 1
ATOM 3714 N N . GLY B 1 59 ? -4.464 43.450 -14.642 1.00 13.37 164 GLY B N 1
ATOM 3715 C CA . GLY B 1 59 ? -3.386 42.792 -13.821 1.00 14.34 164 GLY B CA 1
ATOM 3716 C C . GLY B 1 59 ? -2.029 43.289 -14.279 1.00 18.90 164 GLY B C 1
ATOM 3717 O O . GLY B 1 59 ? -1.044 42.993 -13.540 1.00 21.21 164 GLY B O 1
ATOM 3718 N N . ASP B 1 60 ? -1.884 43.952 -15.442 1.00 14.99 165 ASP B N 1
ATOM 3719 C CA . ASP B 1 60 ? -0.631 44.527 -15.901 1.00 16.89 165 ASP B CA 1
ATOM 3720 C C . ASP B 1 60 ? -0.662 45.969 -15.295 1.00 18.04 165 ASP B C 1
ATOM 3721 O O . ASP B 1 60 ? -1.523 46.860 -15.682 1.00 16.05 165 ASP B O 1
ATOM 3726 N N . ARG B 1 61 ? 0.192 46.294 -14.331 1.00 18.00 166 ARG B N 1
ATOM 3727 C CA . ARG B 1 61 ? 0.171 47.498 -13.636 1.00 17.33 166 ARG B CA 1
ATOM 3728 C C . ARG B 1 61 ? 0.235 48.749 -14.564 1.00 15.54 166 ARG B C 1
ATOM 3729 O O . ARG B 1 61 ? -0.464 49.753 -14.320 1.00 15.82 166 ARG B O 1
ATOM 3737 N N . GLY B 1 62 ? 1.091 48.738 -15.595 1.00 15.88 167 GLY B N 1
ATOM 3738 C CA . GLY B 1 62 ? 1.212 49.890 -16.500 1.00 14.28 167 GLY B CA 1
ATOM 3739 C C . GLY B 1 62 ? -0.139 50.094 -17.274 1.00 13.50 167 GLY B C 1
ATOM 3740 O O . GLY B 1 62 ? -0.528 51.256 -17.438 1.00 13.77 167 GLY B O 1
ATOM 3741 N N . VAL B 1 63 ? -0.835 49.010 -17.597 1.00 13.05 168 VAL B N 1
ATOM 3742 C CA . VAL B 1 63 ? -2.162 49.162 -18.349 1.00 11.96 168 VAL B CA 1
ATOM 3743 C C . VAL B 1 63 ? -3.193 49.692 -17.341 1.00 12.51 168 VAL B C 1
ATOM 3744 O O . VAL B 1 63 ? -3.983 50.600 -17.726 1.00 12.39 168 VAL B O 1
ATOM 3748 N N . LEU B 1 64 ? -3.213 49.201 -16.112 1.00 11.62 169 LEU B N 1
ATOM 3749 C CA . LEU B 1 64 ? -4.147 49.768 -15.145 1.00 12.36 169 LEU B CA 1
ATOM 3750 C C . LEU B 1 64 ? -3.875 51.228 -14.976 1.00 13.12 169 LEU B C 1
ATOM 3751 O O . LEU B 1 64 ? -4.830 52.040 -14.862 1.00 12.04 169 LEU B O 1
ATOM 3756 N N . LYS B 1 65 ? -2.641 51.683 -14.890 1.00 12.96 170 LYS B N 1
ATOM 3757 C CA . LYS B 1 65 ? -2.364 53.094 -14.758 1.00 13.74 170 LYS B CA 1
ATOM 3758 C C . LYS B 1 65 ? -2.762 53.896 -15.999 1.00 12.29 170 LYS B C 1
ATOM 3759 O O . LYS B 1 65 ? -3.261 55.016 -15.835 1.00 12.27 170 LYS B O 1
ATOM 3765 N N . GLU B 1 66 ? -2.696 53.285 -17.198 1.00 11.67 171 GLU B N 1
ATOM 3766 C CA . GLU B 1 66 ? -3.215 53.974 -18.403 1.00 11.92 171 GLU B CA 1
ATOM 3767 C C . GLU B 1 66 ? -4.762 54.218 -18.295 1.00 11.18 171 GLU B C 1
ATOM 3768 O O . GLU B 1 66 ? -5.252 55.281 -18.657 1.00 11.80 171 GLU B O 1
ATOM 3774 N N . LEU B 1 67 ? -5.463 53.193 -17.804 1.00 10.82 172 LEU B N 1
ATOM 3775 C CA . LEU B 1 67 ? -6.916 53.368 -17.575 1.00 11.43 172 LEU B CA 1
ATOM 3776 C C . LEU B 1 67 ? -7.200 54.394 -16.498 1.00 10.94 172 LEU B C 1
ATOM 3777 O O . LEU B 1 67 ? -8.064 55.274 -16.673 1.00 10.45 172 LEU B O 1
ATOM 3782 N N . TYR B 1 68 ? -6.481 54.337 -15.340 1.00 10.37 173 TYR B N 1
ATOM 3783 C CA . TYR B 1 68 ? -6.631 55.356 -14.330 1.00 11.22 173 TYR B CA 1
ATOM 3784 C C . TYR B 1 68 ? -6.431 56.775 -14.897 1.00 11.53 173 TYR B C 1
ATOM 3785 O O . TYR B 1 68 ? -7.244 57.681 -14.605 1.00 10.85 173 TYR B O 1
ATOM 3794 N N . THR B 1 69 ? -5.417 56.959 -15.783 1.00 12.71 174 THR B N 1
ATOM 3795 C CA . THR B 1 69 ? -5.172 58.279 -16.365 1.00 12.72 174 THR B CA 1
ATOM 3796 C C . THR B 1 69 ? -6.289 58.709 -17.290 1.00 10.83 174 THR B C 1
ATOM 3797 O O . THR B 1 69 ? -6.761 59.854 -17.270 1.00 11.69 174 THR B O 1
ATOM 3801 N N . LEU B 1 70 ? -6.741 57.750 -18.176 1.00 10.56 175 LEU B N 1
ATOM 3802 C CA . LEU B 1 70 ? -7.856 58.108 -19.087 1.00 10.33 175 LEU B CA 1
ATOM 3803 C C . LEU B 1 70 ? -9.072 58.610 -18.262 1.00 9.41 175 LEU B C 1
ATOM 3804 O O . LEU B 1 70 ? -9.695 59.664 -18.624 1.00 10.24 175 LEU B O 1
ATOM 3809 N N . LEU B 1 71 ? -9.424 57.883 -17.192 1.00 9.61 176 LEU B N 1
ATOM 3810 C CA . LEU B 1 71 ? -10.634 58.269 -16.413 1.00 9.90 176 LEU B CA 1
ATOM 3811 C C . LEU B 1 71 ? -10.391 59.515 -15.610 1.00 9.91 176 LEU B C 1
ATOM 3812 O O . LEU B 1 71 ? -11.282 60.410 -15.522 1.00 10.02 176 LEU B O 1
ATOM 3817 N N . ASN B 1 72 ? -9.190 59.612 -15.013 1.00 10.29 177 ASN B N 1
ATOM 3818 C CA . ASN B 1 72 ? -8.898 60.815 -14.190 1.00 11.37 177 ASN B CA 1
ATOM 3819 C C . ASN B 1 72 ? -9.013 62.101 -15.048 1.00 11.57 177 ASN B C 1
ATOM 3820 O O . ASN B 1 72 ? -9.456 63.101 -14.522 1.00 12.01 177 ASN B O 1
ATOM 3825 N N . GLU B 1 73 ? -8.630 61.997 -16.318 1.00 11.23 178 GLU B N 1
ATOM 3826 C CA . GLU B 1 73 ? -8.603 63.174 -17.164 1.00 11.90 178 GLU B CA 1
ATOM 3827 C C . GLU B 1 73 ? -9.887 63.365 -17.927 1.00 10.78 178 GLU B C 1
ATOM 3828 O O . GLU B 1 73 ? -10.173 64.514 -18.403 1.00 12.20 178 GLU B O 1
ATOM 3834 N N . ASN B 1 74 ? -10.741 62.297 -18.140 1.00 10.63 179 ASN B N 1
ATOM 3835 C CA . ASN B 1 74 ? -11.796 62.398 -19.137 1.00 10.06 179 ASN B CA 1
ATOM 3836 C C . ASN B 1 74 ? -13.119 61.800 -18.702 1.00 9.75 179 ASN B C 1
ATOM 3837 O O . ASN B 1 74 ? -14.048 61.744 -19.500 1.00 10.74 179 ASN B O 1
ATOM 3842 N N . TYR B 1 75 ? -13.248 61.396 -17.417 1.00 9.84 180 TYR B N 1
ATOM 3843 C CA . TYR B 1 75 ? -14.516 60.737 -16.995 1.00 10.33 180 TYR B CA 1
ATOM 3844 C C . TYR B 1 75 ? -15.564 61.724 -16.475 1.00 9.97 180 TYR B C 1
ATOM 3845 O O . TYR B 1 75 ? -15.495 62.925 -16.818 1.00 11.22 180 TYR B O 1
ATOM 3854 N N . VAL B 1 76 ? -16.506 61.258 -15.645 1.00 10.81 181 VAL B N 1
ATOM 3855 C CA . VAL B 1 76 ? -17.763 62.041 -15.325 1.00 11.04 181 VAL B CA 1
ATOM 3856 C C . VAL B 1 76 ? -17.369 63.273 -14.491 1.00 10.64 181 VAL B C 1
ATOM 3857 O O . VAL B 1 76 ? -16.628 63.180 -13.483 1.00 11.43 181 VAL B O 1
ATOM 3861 N N . GLU B 1 77 ? -17.973 64.399 -14.901 1.00 11.84 182 GLU B N 1
ATOM 3862 C CA . GLU B 1 77 ? -17.940 65.685 -14.119 1.00 11.76 182 GLU B CA 1
ATOM 3863 C C . GLU B 1 77 ? -19.332 65.972 -13.585 1.00 12.75 182 GLU B C 1
ATOM 3864 O O . GLU B 1 77 ? -20.331 65.493 -14.131 1.00 12.91 182 GLU B O 1
ATOM 3870 N N . ASP B 1 78 ? -19.387 66.784 -12.536 1.00 12.80 183 ASP B N 1
ATOM 3871 C CA . ASP B 1 78 ? -20.724 67.230 -12.005 1.00 13.44 183 ASP B CA 1
ATOM 3872 C C . ASP B 1 78 ? -21.332 68.232 -13.025 1.00 13.99 183 ASP B C 1
ATOM 3873 O O . ASP B 1 78 ? -20.715 68.668 -14.045 1.00 13.70 183 ASP B O 1
ATOM 3878 N N . ASP B 1 79 ? -22.598 68.551 -12.778 1.00 15.58 184 ASP B N 1
ATOM 3879 C CA . ASP B 1 79 ? -23.302 69.459 -13.708 1.00 16.81 184 ASP B CA 1
ATOM 3880 C C . ASP B 1 79 ? -22.730 70.889 -13.662 1.00 16.69 184 ASP B C 1
ATOM 3881 O O . ASP B 1 79 ? -23.035 71.622 -14.635 1.00 21.69 184 ASP B O 1
ATOM 3886 N N . ASP B 1 80 ? -21.978 71.302 -12.675 1.00 16.69 185 ASP B N 1
ATOM 3887 C CA . ASP B 1 80 ? -21.281 72.663 -12.745 1.00 20.77 185 ASP B CA 1
ATOM 3888 C C . ASP B 1 80 ? -19.884 72.607 -13.434 1.00 18.34 185 ASP B C 1
ATOM 3889 O O . ASP B 1 80 ? -19.141 73.572 -13.438 1.00 18.18 185 ASP B O 1
ATOM 3894 N N . ASN B 1 81 ? -19.394 71.413 -13.848 1.00 16.41 186 ASN B N 1
ATOM 3895 C CA . ASN B 1 81 ? -18.071 71.217 -14.378 1.00 14.00 186 ASN B CA 1
ATOM 3896 C C . ASN B 1 81 ? -17.032 71.785 -13.418 1.00 16.06 186 ASN B C 1
ATOM 3897 O O . ASN B 1 81 ? -16.017 72.453 -13.803 1.00 16.94 186 ASN B O 1
ATOM 3902 N N . MET B 1 82 ? -17.177 71.426 -12.129 1.00 15.50 187 MET B N 1
ATOM 3903 C CA A MET B 1 82 ? -16.248 71.825 -11.083 0.50 17.15 187 MET B CA 1
ATOM 3904 C CA B MET B 1 82 ? -16.228 71.824 -11.102 0.50 16.48 187 MET B CA 1
ATOM 3905 C C . MET B 1 82 ? -15.434 70.651 -10.520 1.00 14.42 187 MET B C 1
ATOM 3906 O O . MET B 1 82 ? -14.303 70.809 -10.040 1.00 15.61 187 MET B O 1
ATOM 3915 N N . PHE B 1 83 ? -16.039 69.434 -10.606 1.00 12.57 188 PHE B N 1
ATOM 3916 C CA . PHE B 1 83 ? -15.451 68.238 -9.914 1.00 12.26 188 PHE B CA 1
ATOM 3917 C C . PHE B 1 83 ? -15.525 67.084 -10.958 1.00 11.54 188 PHE B C 1
ATOM 3918 O O . PHE B 1 83 ? -16.552 66.928 -11.646 1.00 12.78 188 PHE B O 1
ATOM 3926 N N . ARG B 1 84 ? -14.448 66.289 -10.954 1.00 12.17 189 ARG B N 1
ATOM 3927 C CA . ARG B 1 84 ? -14.417 65.116 -11.899 1.00 12.02 189 ARG B CA 1
ATOM 3928 C C . ARG B 1 84 ? -14.055 63.935 -11.047 1.00 11.95 189 ARG B C 1
ATOM 3929 O O . ARG B 1 84 ? -13.115 63.948 -10.235 1.00 12.79 189 ARG B O 1
ATOM 3937 N N . PHE B 1 85 ? -14.750 62.811 -11.240 1.00 10.50 190 PHE B N 1
ATOM 3938 C CA . PHE B 1 85 ? -14.407 61.603 -10.436 1.00 10.31 190 PHE B CA 1
ATOM 3939 C C . PHE B 1 85 ? -12.945 61.231 -10.598 1.00 11.16 190 PHE B C 1
ATOM 3940 O O . PHE B 1 85 ? -12.374 61.332 -11.716 1.00 11.76 190 PHE B O 1
ATOM 3948 N N . ASP B 1 86 ? -12.327 60.773 -9.502 1.00 11.05 191 ASP B N 1
ATOM 3949 C CA . ASP B 1 86 ? -10.935 60.376 -9.498 1.00 11.49 191 ASP B CA 1
ATOM 3950 C C . ASP B 1 86 ? -10.860 58.963 -8.863 1.00 11.53 191 ASP B C 1
ATOM 3951 O O . ASP B 1 86 ? -10.401 58.751 -7.739 1.00 11.75 191 ASP B O 1
ATOM 3956 N N . TYR B 1 87 ? -11.347 57.966 -9.615 1.00 10.25 192 TYR B N 1
ATOM 3957 C CA . TYR B 1 87 ? -11.274 56.560 -9.126 1.00 10.77 192 TYR B CA 1
ATOM 3958 C C . TYR B 1 87 ? -9.805 56.156 -8.973 1.00 11.72 192 TYR B C 1
ATOM 3959 O O . TYR B 1 87 ? -9.024 56.317 -9.919 1.00 11.44 192 TYR B O 1
ATOM 3968 N N . SER B 1 88 ? -9.464 55.514 -7.871 1.00 11.21 193 SER B N 1
ATOM 3969 C CA . SER B 1 88 ? -8.048 55.099 -7.715 1.00 11.28 193 SER B CA 1
ATOM 3970 C C . SER B 1 88 ? -7.813 53.803 -8.496 1.00 12.38 193 SER B C 1
ATOM 3971 O O . SER B 1 88 ? -8.737 53.012 -8.829 1.00 11.31 193 SER B O 1
ATOM 3974 N N . PRO B 1 89 ? -6.586 53.430 -8.818 1.00 11.35 194 PRO B N 1
ATOM 3975 C CA . PRO B 1 89 ? -6.318 52.147 -9.460 1.00 11.58 194 PRO B CA 1
ATOM 3976 C C . PRO B 1 89 ? -6.874 50.932 -8.683 1.00 10.67 194 PRO B C 1
ATOM 3977 O O . PRO B 1 89 ? -7.433 50.010 -9.262 1.00 10.70 194 PRO B O 1
ATOM 3981 N N . GLU B 1 90 ? -6.662 50.933 -7.342 1.00 12.28 195 GLU B N 1
ATOM 3982 C CA . GLU B 1 90 ? -7.171 49.794 -6.536 1.00 10.72 195 GLU B CA 1
ATOM 3983 C C . GLU B 1 90 ? -8.706 49.782 -6.499 1.00 9.87 195 GLU B C 1
ATOM 3984 O O . GLU B 1 90 ? -9.261 48.684 -6.475 1.00 9.81 195 GLU B O 1
ATOM 3990 N N . PHE B 1 91 ? -9.351 50.954 -6.497 1.00 9.60 196 PHE B N 1
ATOM 3991 C CA . PHE B 1 91 ? -10.797 50.960 -6.630 1.00 9.78 196 PHE B CA 1
ATOM 3992 C C . PHE B 1 91 ? -11.227 50.343 -7.983 1.00 9.15 196 PHE B C 1
ATOM 3993 O O . PHE B 1 91 ? -12.209 49.558 -8.024 1.00 9.55 196 PHE B O 1
ATOM 4001 N N . LEU B 1 92 ? -10.547 50.729 -9.062 1.00 8.61 197 LEU B N 1
ATOM 4002 C CA . LEU B 1 92 ? -10.915 50.184 -10.376 1.00 8.98 197 LEU B CA 1
ATOM 4003 C C . LEU B 1 92 ? -10.801 48.646 -10.373 1.00 8.85 197 LEU B C 1
ATOM 4004 O O . LEU B 1 92 ? -11.643 47.963 -10.941 1.00 9.65 197 LEU B O 1
ATOM 4009 N N . LEU B 1 93 ? -9.778 48.094 -9.689 1.00 10.91 198 LEU B N 1
ATOM 4010 C CA . LEU B 1 93 ? -9.711 46.619 -9.626 1.00 11.74 198 LEU B CA 1
ATOM 4011 C C . LEU B 1 93 ? -10.868 46.028 -8.842 1.00 10.85 198 LEU B C 1
ATOM 4012 O O . LEU B 1 93 ? -11.397 44.954 -9.243 1.00 11.11 198 LEU B O 1
ATOM 4017 N N . TRP B 1 94 ? -11.301 46.711 -7.779 1.00 9.70 199 TRP B N 1
ATOM 4018 C CA . TRP B 1 94 ? -12.476 46.248 -7.054 1.00 10.14 199 TRP B CA 1
ATOM 4019 C C . TRP B 1 94 ? -13.702 46.289 -7.969 1.00 9.85 199 TRP B C 1
ATOM 4020 O O . TRP B 1 94 ? -14.505 45.329 -7.969 1.00 10.15 199 TRP B O 1
ATOM 4031 N N . ALA B 1 95 ? -13.955 47.402 -8.682 1.00 9.21 200 ALA B N 1
ATOM 4032 C CA . ALA B 1 95 ? -15.190 47.525 -9.480 1.00 10.00 200 ALA B CA 1
ATOM 4033 C C . ALA B 1 95 ? -15.164 46.665 -10.742 1.00 9.74 200 ALA B C 1
ATOM 4034 O O . ALA B 1 95 ? -16.245 46.283 -11.194 1.00 10.64 200 ALA B O 1
ATOM 4036 N N . LEU B 1 96 ? -13.975 46.388 -11.284 1.00 9.06 201 LEU B N 1
ATOM 4037 C CA . LEU B 1 96 ? -13.873 45.771 -12.602 1.00 9.05 201 LEU B CA 1
ATOM 4038 C C . LEU B 1 96 ? -13.483 44.307 -12.590 1.00 9.07 201 LEU B C 1
ATOM 4039 O O . LEU B 1 96 ? -13.694 43.588 -13.581 1.00 9.56 201 LEU B O 1
ATOM 4044 N N . ARG B 1 97 ? -13.013 43.803 -11.440 1.00 9.98 202 ARG B N 1
ATOM 4045 C CA . ARG B 1 97 ? -12.621 42.374 -11.301 1.00 10.20 202 ARG B CA 1
ATOM 4046 C C . ARG B 1 97 ? -13.401 41.718 -10.162 1.00 10.70 202 ARG B C 1
ATOM 4047 O O . ARG B 1 97 ? -12.788 41.011 -9.332 1.00 11.20 202 ARG B O 1
ATOM 4055 N N . PRO B 1 98 ? -14.725 41.799 -10.097 1.00 9.42 203 PRO B N 1
ATOM 4056 C CA . PRO B 1 98 ? -15.529 41.020 -9.150 1.00 9.32 203 PRO B CA 1
ATOM 4057 C C . PRO B 1 98 ? -15.607 39.589 -9.652 1.00 9.56 203 PRO B C 1
ATOM 4058 O O . PRO B 1 98 ? -15.187 39.272 -10.795 1.00 10.14 203 PRO B O 1
ATOM 4062 N N . PRO B 1 99 ? -16.205 38.686 -8.896 1.00 10.45 204 PRO B N 1
ATOM 4063 C CA . PRO B 1 99 ? -16.342 37.268 -9.296 1.00 10.78 204 PRO B CA 1
ATOM 4064 C C . PRO B 1 99 ? -17.031 37.189 -10.671 1.00 11.49 204 PRO B C 1
ATOM 4065 O O . PRO B 1 99 ? -18.059 37.863 -10.950 1.00 12.33 204 PRO B O 1
ATOM 4069 N N . GLY B 1 100 ? -16.369 36.419 -11.543 1.00 11.77 205 GLY B N 1
ATOM 4070 C CA . GLY B 1 100 ? -16.905 36.191 -12.943 1.00 11.69 205 GLY B CA 1
ATOM 4071 C C . GLY B 1 100 ? -16.440 37.213 -13.934 1.00 10.65 205 GLY B C 1
ATOM 4072 O O . GLY B 1 100 ? -16.835 37.097 -15.114 1.00 11.16 205 GLY B O 1
ATOM 4073 N N . TRP B 1 101 ? -15.576 38.180 -13.591 1.00 9.16 206 TRP B N 1
ATOM 4074 C CA . TRP B 1 101 ? -15.078 39.092 -14.605 1.00 9.39 206 TRP B CA 1
ATOM 4075 C C . TRP B 1 101 ? -14.375 38.327 -15.758 1.00 8.67 206 TRP B C 1
ATOM 4076 O O . TRP B 1 101 ? -13.787 37.258 -15.572 1.00 10.13 206 TRP B O 1
ATOM 4087 N N . LEU B 1 102 ? -14.491 38.894 -16.931 1.00 8.96 207 LEU B N 1
ATOM 4088 C CA . LEU B 1 102 ? -13.905 38.333 -18.163 1.00 9.32 207 LEU B CA 1
ATOM 4089 C C . LEU B 1 102 ? -13.000 39.356 -18.816 1.00 10.07 207 LEU B C 1
ATOM 4090 O O . LEU B 1 102 ? -13.334 40.553 -18.911 1.00 9.03 207 LEU B O 1
ATOM 4095 N N . PRO B 1 103 ? -11.837 38.937 -19.338 1.00 10.76 208 PRO B N 1
ATOM 4096 C CA . PRO B 1 103 ? -10.919 39.873 -19.925 1.00 11.64 208 PRO B CA 1
ATOM 4097 C C . PRO B 1 103 ? -11.414 40.623 -21.179 1.00 9.38 208 PRO B C 1
ATOM 4098 O O . PRO B 1 103 ? -11.091 41.766 -21.404 1.00 10.56 208 PRO B O 1
ATOM 4102 N N . GLN B 1 104 ? -12.219 39.923 -21.984 1.00 10.29 209 GLN B N 1
ATOM 4103 C CA A GLN B 1 104 ? -12.741 40.542 -23.251 0.50 8.93 209 GLN B CA 1
ATOM 4104 C CA B GLN B 1 104 ? -12.684 40.599 -23.248 0.50 10.02 209 GLN B CA 1
ATOM 4105 C C . GLN B 1 104 ? -13.745 41.666 -22.899 1.00 9.32 209 GLN B C 1
ATOM 4106 O O . GLN B 1 104 ? -14.112 42.446 -23.804 1.00 10.39 209 GLN B O 1
ATOM 4117 N N . TRP B 1 105 ? -14.246 41.675 -21.646 1.00 9.26 210 TRP B N 1
ATOM 4118 C CA . TRP B 1 105 ? -15.224 42.695 -21.241 1.00 8.34 210 TRP B CA 1
ATOM 4119 C C . TRP B 1 105 ? -14.530 43.913 -20.658 1.00 8.87 210 TRP B C 1
ATOM 4120 O O . TRP B 1 105 ? -15.269 44.825 -20.157 1.00 8.73 210 TRP B O 1
ATOM 4131 N N . HIS B 1 106 ? -13.231 44.071 -20.708 1.00 8.39 211 HIS B N 1
ATOM 4132 C CA . HIS B 1 106 ? -12.505 45.297 -20.349 1.00 9.09 211 HIS B CA 1
ATOM 4133 C C . HIS B 1 106 ? -12.029 45.870 -21.677 1.00 10.00 211 HIS B C 1
ATOM 4134 O O . HIS B 1 106 ? -10.926 45.566 -22.156 1.00 10.17 211 HIS B O 1
ATOM 4141 N N . CYS B 1 107 ? -12.927 46.637 -22.324 1.00 8.20 212 CYS B N 1
ATOM 4142 C CA . CYS B 1 107 ? -12.782 46.857 -23.759 1.00 9.00 212 CYS B CA 1
ATOM 4143 C C . CYS B 1 107 ? -12.221 48.250 -24.025 1.00 8.27 212 CYS B C 1
ATOM 4144 O O . CYS B 1 107 ? -12.968 49.277 -23.907 1.00 8.82 212 CYS B O 1
ATOM 4147 N N . GLY B 1 108 ? -10.936 48.352 -24.365 1.00 8.99 213 GLY B N 1
ATOM 4148 C CA . GLY B 1 108 ? -10.302 49.633 -24.615 1.00 9.24 213 GLY B CA 1
ATOM 4149 C C . GLY B 1 108 ? -10.252 49.991 -26.118 1.00 9.02 213 GLY B C 1
ATOM 4150 O O . GLY B 1 108 ? -10.421 49.114 -27.014 1.00 9.44 213 GLY B O 1
ATOM 4151 N N . VAL B 1 109 ? -10.019 51.281 -26.347 1.00 8.64 214 VAL B N 1
ATOM 4152 C CA . VAL B 1 109 ? -9.818 51.814 -27.708 1.00 8.94 214 VAL B CA 1
ATOM 4153 C C . VAL B 1 109 ? -8.488 52.627 -27.638 1.00 9.17 214 VAL B C 1
ATOM 4154 O O . VAL B 1 109 ? -8.284 53.438 -26.767 1.00 9.11 214 VAL B O 1
ATOM 4158 N N . ARG B 1 110 ? -7.598 52.269 -28.579 1.00 9.12 215 ARG B N 1
ATOM 4159 C CA . ARG B 1 110 ? -6.295 52.963 -28.707 1.00 9.19 215 ARG B CA 1
ATOM 4160 C C . ARG B 1 110 ? -6.134 53.607 -30.036 1.00 9.36 215 ARG B C 1
ATOM 4161 O O . ARG B 1 110 ? -6.694 53.212 -31.071 1.00 10.36 215 ARG B O 1
ATOM 4169 N N . VAL B 1 111 ? -5.293 54.648 -30.078 1.00 9.63 216 VAL B N 1
ATOM 4170 C CA . VAL B 1 111 ? -4.893 55.263 -31.353 1.00 10.02 216 VAL B CA 1
ATOM 4171 C C . VAL B 1 111 ? -3.931 54.244 -32.028 1.00 10.51 216 VAL B C 1
ATOM 4172 O O . VAL B 1 111 ? -3.000 53.683 -31.410 1.00 11.03 216 VAL B O 1
ATOM 4176 N N . VAL B 1 112 ? -4.129 54.039 -33.328 1.00 10.90 217 VAL B N 1
ATOM 4177 C CA . VAL B 1 112 ? -3.324 53.027 -34.071 1.00 11.48 217 VAL B CA 1
ATOM 4178 C C . VAL B 1 112 ? -1.819 53.361 -34.054 1.00 11.29 217 VAL B C 1
ATOM 4179 O O . VAL B 1 112 ? -0.991 52.488 -33.757 1.00 11.98 217 VAL B O 1
ATOM 4183 N N . SER B 1 113 ? -1.512 54.610 -34.374 1.00 11.77 218 SER B N 1
ATOM 4184 C CA . SER B 1 113 ? -0.062 54.982 -34.505 1.00 13.32 218 SER B CA 1
ATOM 4185 C C . SER B 1 113 ? 0.655 55.065 -33.192 1.00 13.51 218 SER B C 1
ATOM 4186 O O . SER B 1 113 ? 1.783 54.527 -33.059 1.00 16.36 218 SER B O 1
ATOM 4189 N N . SER B 1 114 ? 0.099 55.759 -32.184 1.00 13.79 219 SER B N 1
ATOM 4190 C CA . SER B 1 114 ? 0.762 56.023 -30.936 1.00 14.36 219 SER B CA 1
ATOM 4191 C C . SER B 1 114 ? 0.432 55.014 -29.849 1.00 13.28 219 SER B C 1
ATOM 4192 O O . SER B 1 114 ? 1.135 54.991 -28.829 1.00 14.24 219 SER B O 1
ATOM 4195 N N . ARG B 1 115 ? -0.653 54.213 -30.019 1.00 12.40 220 ARG B N 1
ATOM 4196 C CA . ARG B 1 115 ? -1.157 53.303 -28.987 1.00 11.21 220 ARG B CA 1
ATOM 4197 C C . ARG B 1 115 ? -1.711 54.023 -27.777 1.00 11.47 220 ARG B C 1
ATOM 4198 O O . ARG B 1 115 ? -2.045 53.330 -26.798 1.00 12.39 220 ARG B O 1
ATOM 4206 N N . LYS B 1 116 ? -1.920 55.322 -27.836 1.00 11.35 221 LYS B N 1
ATOM 4207 C CA . LYS B 1 116 ? -2.507 56.057 -26.686 1.00 12.52 221 LYS B CA 1
ATOM 4208 C C . LYS B 1 116 ? -3.923 55.498 -26.386 1.00 10.49 221 LYS B C 1
ATOM 4209 O O . LYS B 1 116 ? -4.750 55.315 -27.328 1.00 11.27 221 LYS B O 1
ATOM 4215 N N . LEU B 1 117 ? -4.207 55.306 -25.095 1.00 10.92 222 LEU B N 1
ATOM 4216 C CA . LEU B 1 117 ? -5.593 54.866 -24.705 1.00 10.08 222 LEU B CA 1
ATOM 4217 C C . LEU B 1 117 ? -6.577 56.084 -24.752 1.00 10.57 222 LEU B C 1
ATOM 4218 O O . LEU B 1 117 ? -6.346 57.122 -24.099 1.00 11.17 222 LEU B O 1
ATOM 4223 N N . VAL B 1 118 ? -7.625 55.927 -25.572 1.00 9.50 223 VAL B N 1
ATOM 4224 C CA . VAL B 1 118 ? -8.539 57.079 -25.756 1.00 10.01 223 VAL B CA 1
ATOM 4225 C C . VAL B 1 118 ? -10.006 56.679 -25.534 1.00 9.66 223 VAL B C 1
ATOM 4226 O O . VAL B 1 118 ? -10.902 57.542 -25.673 1.00 9.79 223 VAL B O 1
ATOM 4230 N N . GLY B 1 119 ? -10.306 55.394 -25.226 1.00 10.54 224 GLY B N 1
ATOM 4231 C CA . GLY B 1 119 ? -11.686 55.034 -24.923 1.00 10.52 224 GLY B CA 1
ATOM 4232 C C . GLY B 1 119 ? -11.769 53.808 -24.111 1.00 9.04 224 GLY B C 1
ATOM 4233 O O . GLY B 1 119 ? -10.777 52.998 -24.116 1.00 8.87 224 GLY B O 1
ATOM 4234 N N . PHE B 1 120 ? -12.917 53.551 -23.479 1.00 8.54 225 PHE B N 1
ATOM 4235 C CA . PHE B 1 120 ? -13.098 52.308 -22.693 1.00 8.56 225 PHE B CA 1
ATOM 4236 C C . PHE B 1 120 ? -14.581 52.088 -22.472 1.00 8.17 225 PHE B C 1
ATOM 4237 O O . PHE B 1 120 ? -15.358 53.078 -22.464 1.00 8.48 225 PHE B O 1
ATOM 4245 N N . ILE B 1 121 ? -14.961 50.852 -22.287 1.00 8.01 226 ILE B N 1
ATOM 4246 C CA . ILE B 1 121 ? -16.297 50.471 -21.738 1.00 7.76 226 ILE B CA 1
ATOM 4247 C C . ILE B 1 121 ? -16.045 49.135 -21.040 1.00 7.69 226 ILE B C 1
ATOM 4248 O O . ILE B 1 121 ? -15.189 48.333 -21.457 1.00 8.52 226 ILE B O 1
ATOM 4253 N N . SER B 1 122 ? -16.914 48.805 -20.083 1.00 7.45 227 SER B N 1
ATOM 4254 C CA . SER B 1 122 ? -16.787 47.505 -19.392 1.00 8.14 227 SER B CA 1
ATOM 4255 C C . SER B 1 122 ? -18.113 46.866 -19.195 1.00 7.94 227 SER B C 1
ATOM 4256 O O . SER B 1 122 ? -19.133 47.546 -19.004 1.00 7.86 227 SER B O 1
ATOM 4259 N N . ALA B 1 123 ? -18.043 45.547 -19.045 1.00 7.66 228 ALA B N 1
ATOM 4260 C CA . ALA B 1 123 ? -19.188 44.729 -18.547 1.00 7.61 228 ALA B CA 1
ATOM 4261 C C . ALA B 1 123 ? -18.677 43.856 -17.411 1.00 7.93 228 ALA B C 1
ATOM 4262 O O . ALA B 1 123 ? -17.551 43.329 -17.489 1.00 8.54 228 ALA B O 1
ATOM 4264 N N . ILE B 1 124 ? -19.515 43.687 -16.370 1.00 7.57 229 ILE B N 1
ATOM 4265 C CA . ILE B 1 124 ? -19.293 42.666 -15.347 1.00 7.53 229 ILE B CA 1
ATOM 4266 C C . ILE B 1 124 ? -20.547 41.845 -15.182 1.00 8.34 229 ILE B C 1
ATOM 4267 O O . ILE B 1 124 ? -21.680 42.365 -15.406 1.00 9.09 229 ILE B O 1
ATOM 4272 N N . PRO B 1 125 ? -20.494 40.558 -14.882 1.00 8.39 230 PRO B N 1
ATOM 4273 C CA . PRO B 1 125 ? -21.722 39.746 -14.798 1.00 8.31 230 PRO B CA 1
ATOM 4274 C C . PRO B 1 125 ? -22.457 40.052 -13.493 1.00 9.79 230 PRO B C 1
ATOM 4275 O O . PRO B 1 125 ? -21.801 40.360 -12.443 1.00 10.70 230 PRO B O 1
ATOM 4279 N N . ALA B 1 126 ? -23.781 39.988 -13.507 1.00 9.34 231 ALA B N 1
ATOM 4280 C CA . ALA B 1 126 ? -24.566 40.125 -12.260 1.00 9.16 231 ALA B CA 1
ATOM 4281 C C . ALA B 1 126 ? -25.852 39.376 -12.382 1.00 10.41 231 ALA B C 1
ATOM 4282 O O . ALA B 1 126 ? -26.473 39.436 -13.471 1.00 10.97 231 ALA B O 1
ATOM 4284 N N . ASN B 1 127 ? -26.346 38.710 -11.375 1.00 10.10 232 ASN B N 1
ATOM 4285 C CA A ASN B 1 127 ? -27.707 38.211 -11.387 0.50 10.86 232 ASN B CA 1
ATOM 4286 C CA B ASN B 1 127 ? -27.693 38.150 -11.306 0.50 11.30 232 ASN B CA 1
ATOM 4287 C C . ASN B 1 127 ? -28.605 39.315 -10.906 1.00 10.18 232 ASN B C 1
ATOM 4288 O O . ASN B 1 127 ? -28.348 39.956 -9.837 1.00 10.79 232 ASN B O 1
ATOM 4297 N N . ILE B 1 128 ? -29.643 39.591 -11.674 1.00 10.11 233 ILE B N 1
ATOM 4298 C CA . ILE B 1 128 ? -30.494 40.744 -11.440 1.00 9.86 233 ILE B CA 1
ATOM 4299 C C . ILE B 1 128 ? -31.956 40.268 -11.210 1.00 10.95 233 ILE B C 1
ATOM 4300 O O . ILE B 1 128 ? -32.473 39.422 -11.979 1.00 13.10 233 ILE B O 1
ATOM 4305 N N . HIS B 1 129 ? -32.569 40.781 -10.159 1.00 10.46 234 HIS B N 1
ATOM 4306 C CA . HIS B 1 129 ? -34.009 40.530 -9.904 1.00 11.95 234 HIS B CA 1
ATOM 4307 C C . HIS B 1 129 ? -34.727 41.782 -10.413 1.00 11.45 234 HIS B C 1
ATOM 4308 O O . HIS B 1 129 ? -34.514 42.886 -9.921 1.00 11.28 234 HIS B O 1
ATOM 4315 N N . ILE B 1 130 ? -35.636 41.574 -11.385 1.00 11.28 235 ILE B N 1
ATOM 4316 C CA . ILE B 1 130 ? -36.433 42.697 -11.901 1.00 10.90 235 ILE B CA 1
ATOM 4317 C C . ILE B 1 130 ? -37.904 42.215 -11.888 1.00 11.22 235 ILE B C 1
ATOM 4318 O O . ILE B 1 130 ? -38.283 41.273 -12.596 1.00 12.02 235 ILE B O 1
ATOM 4323 N N . TYR B 1 131 ? -38.653 42.832 -10.980 1.00 12.14 236 TYR B N 1
ATOM 4324 C CA . TYR B 1 131 ? -40.068 42.355 -10.663 1.00 12.84 236 TYR B CA 1
ATOM 4325 C C . TYR B 1 131 ? -40.049 40.855 -10.431 1.00 15.38 236 TYR B C 1
ATOM 4326 O O . TYR B 1 131 ? -39.269 40.410 -9.551 1.00 17.29 236 TYR B O 1
ATOM 4335 N N . ASP B 1 132 ? -40.761 40.005 -11.190 1.00 14.53 237 ASP B N 1
ATOM 4336 C CA A ASP B 1 132 ? -40.843 38.571 -10.827 0.50 18.47 237 ASP B CA 1
ATOM 4337 C CA B ASP B 1 132 ? -40.896 38.556 -10.974 0.50 16.67 237 ASP B CA 1
ATOM 4338 C C . ASP B 1 132 ? -39.838 37.735 -11.615 1.00 20.18 237 ASP B C 1
ATOM 4339 O O . ASP B 1 132 ? -39.949 36.490 -11.639 1.00 24.29 237 ASP B O 1
ATOM 4348 N N . THR B 1 133 ? -38.832 38.343 -12.248 1.00 16.98 238 THR B N 1
ATOM 4349 C CA . THR B 1 133 ? -37.841 37.549 -12.986 1.00 16.60 238 THR B CA 1
ATOM 4350 C C . THR B 1 133 ? -36.446 37.704 -12.349 1.00 13.83 238 THR B C 1
ATOM 4351 O O . THR B 1 133 ? -36.093 38.838 -11.964 1.00 14.74 238 THR B O 1
ATOM 4355 N N . GLU B 1 134 ? -35.701 36.650 -12.231 1.00 13.71 239 GLU B N 1
ATOM 4356 C CA A GLU B 1 134 ? -34.277 36.762 -11.866 0.50 16.59 239 GLU B CA 1
ATOM 4357 C CA B GLU B 1 134 ? -34.261 36.750 -11.877 0.50 16.31 239 GLU B CA 1
ATOM 4358 C C . GLU B 1 134 ? -33.477 36.121 -12.963 1.00 17.74 239 GLU B C 1
ATOM 4359 O O . GLU B 1 134 ? -33.733 34.914 -13.348 1.00 21.17 239 GLU B O 1
ATOM 4370 N N . LYS B 1 135 ? -32.505 36.865 -13.454 1.00 16.84 240 LYS B N 1
ATOM 4371 C CA . LYS B 1 135 ? -31.750 36.319 -14.550 1.00 18.10 240 LYS B CA 1
ATOM 4372 C C . LYS B 1 135 ? -30.338 36.894 -14.559 1.00 14.43 240 LYS B C 1
ATOM 4373 O O . LYS B 1 135 ? -30.108 38.057 -14.126 1.00 12.32 240 LYS B O 1
ATOM 4379 N N . LYS B 1 136 ? -29.411 36.117 -15.132 1.00 15.20 241 LYS B N 1
ATOM 4380 C CA A LYS B 1 136 ? -28.055 36.543 -15.368 0.50 12.60 241 LYS B CA 1
ATOM 4381 C CA B LYS B 1 136 ? -28.035 36.582 -15.303 0.50 12.30 241 LYS B CA 1
ATOM 4382 C C . LYS B 1 136 ? -27.989 37.649 -16.385 1.00 11.13 241 LYS B C 1
ATOM 4383 O O . LYS B 1 136 ? -28.455 37.443 -17.495 1.00 12.31 241 LYS B O 1
ATOM 4394 N N . MET B 1 137 ? -27.395 38.827 -16.069 1.00 9.24 242 MET B N 1
ATOM 4395 C CA . MET B 1 137 ? -27.259 39.989 -16.941 1.00 8.79 242 MET B CA 1
ATOM 4396 C C . MET B 1 137 ? -25.788 40.421 -16.847 1.00 8.51 242 MET B C 1
ATOM 4397 O O . MET B 1 137 ? -24.984 39.776 -16.169 1.00 9.24 242 MET B O 1
ATOM 4402 N N . VAL B 1 138 ? -25.495 41.528 -17.489 1.00 8.08 243 VAL B N 1
ATOM 4403 C CA . VAL B 1 138 ? -24.271 42.271 -17.201 1.00 8.72 243 VAL B CA 1
ATOM 4404 C C . VAL B 1 138 ? -24.606 43.681 -16.703 1.00 8.13 243 VAL B C 1
ATOM 4405 O O . VAL B 1 138 ? -25.676 44.235 -17.033 1.00 9.24 243 VAL B O 1
ATOM 4409 N N . GLU B 1 139 ? -23.692 44.275 -15.956 1.00 7.95 244 GLU B N 1
ATOM 4410 C CA . GLU B 1 139 ? -23.730 45.713 -15.596 1.00 7.90 244 GLU B CA 1
ATOM 4411 C C . GLU B 1 139 ? -22.725 46.411 -16.458 1.00 8.96 244 GLU B C 1
ATOM 4412 O O . GLU B 1 139 ? -21.526 46.006 -16.519 1.00 8.72 244 GLU B O 1
ATOM 4418 N N . ILE B 1 140 ? -23.116 47.472 -17.161 1.00 8.42 245 ILE B N 1
ATOM 4419 C CA . ILE B 1 140 ? -22.207 48.258 -18.007 1.00 7.79 245 ILE B CA 1
ATOM 4420 C C . ILE B 1 140 ? -21.785 49.494 -17.283 1.00 8.64 245 ILE B C 1
ATOM 4421 O O . ILE B 1 140 ? -22.662 50.197 -16.669 1.00 8.98 245 ILE B O 1
ATOM 4426 N N . ASN B 1 141 ? -20.480 49.836 -17.273 1.00 8.36 246 ASN B N 1
ATOM 4427 C CA . ASN B 1 141 ? -19.996 50.944 -16.479 1.00 8.95 246 ASN B CA 1
ATOM 4428 C C . ASN B 1 141 ? -18.667 51.399 -17.126 1.00 8.61 246 ASN B C 1
ATOM 4429 O O . ASN B 1 141 ? -18.116 50.696 -17.990 1.00 9.32 246 ASN B O 1
ATOM 4434 N N . PHE B 1 142 ? -18.219 52.581 -16.712 1.00 8.41 247 PHE B N 1
ATOM 4435 C CA . PHE B 1 142 ? -16.913 53.114 -17.145 1.00 8.20 247 PHE B CA 1
ATOM 4436 C C . PHE B 1 142 ? -16.824 53.379 -18.630 1.00 9.45 247 PHE B C 1
ATOM 4437 O O . PHE B 1 142 ? -15.744 53.327 -19.217 1.00 10.82 247 PHE B O 1
ATOM 4445 N N . LEU B 1 143 ? -17.954 53.693 -19.275 1.00 8.82 248 LEU B N 1
ATOM 4446 C CA . LEU B 1 143 ? -17.929 54.189 -20.681 1.00 8.44 248 LEU B CA 1
ATOM 4447 C C . LEU B 1 143 ? -17.233 55.538 -20.691 1.00 8.37 248 LEU B C 1
ATOM 4448 O O . LEU B 1 143 ? -17.667 56.492 -19.998 1.00 9.05 248 LEU B O 1
ATOM 4453 N N . CYS B 1 144 ? -16.189 55.705 -21.495 1.00 8.66 249 CYS B N 1
ATOM 4454 C CA . CYS B 1 144 ? -15.392 56.973 -21.497 1.00 8.99 249 CYS B CA 1
ATOM 4455 C C . CYS B 1 144 ? -14.790 57.149 -22.851 1.00 9.62 249 CYS B C 1
ATOM 4456 O O . CYS B 1 144 ? -14.151 56.187 -23.376 1.00 8.96 249 CYS B O 1
ATOM 4459 N N . VAL B 1 145 ? -14.926 58.348 -23.436 1.00 9.55 250 VAL B N 1
ATOM 4460 C CA . VAL B 1 145 ? -14.218 58.730 -24.648 1.00 10.58 250 VAL B CA 1
ATOM 4461 C C . VAL B 1 145 ? -13.367 59.941 -24.300 1.00 10.62 250 VAL B C 1
ATOM 4462 O O . VAL B 1 145 ? -13.844 60.900 -23.622 1.00 11.04 250 VAL B O 1
ATOM 4466 N N . HIS B 1 146 ? -12.092 59.980 -24.696 1.00 10.76 251 HIS B N 1
ATOM 4467 C CA . HIS B 1 146 ? -11.205 61.115 -24.425 1.00 10.89 251 HIS B CA 1
ATOM 4468 C C . HIS B 1 146 ? -11.905 62.421 -24.889 1.00 10.01 251 HIS B C 1
ATOM 4469 O O . HIS B 1 146 ? -12.559 62.481 -25.952 1.00 11.19 251 HIS B O 1
ATOM 4476 N N . LYS B 1 147 ? -11.657 63.479 -24.109 1.00 11.72 252 LYS B N 1
ATOM 4477 C CA . LYS B 1 147 ? -12.200 64.806 -24.461 1.00 12.92 252 LYS B CA 1
ATOM 4478 C C . LYS B 1 147 ? -11.873 65.258 -25.887 1.00 13.92 252 LYS B C 1
ATOM 4479 O O . LYS B 1 147 ? -12.723 65.926 -26.472 1.00 14.89 252 LYS B O 1
ATOM 4485 N N . LYS B 1 148 ? -10.677 64.929 -26.403 1.00 12.84 253 LYS B N 1
ATOM 4486 C CA . LYS B 1 148 ? -10.325 65.377 -27.782 1.00 15.96 253 LYS B CA 1
ATOM 4487 C C . LYS B 1 148 ? -11.032 64.524 -28.839 1.00 18.65 253 LYS B C 1
ATOM 4488 O O . LYS B 1 148 ? -10.892 64.825 -30.051 1.00 19.93 253 LYS B O 1
ATOM 4494 N N . LEU B 1 149 ? -11.765 63.500 -28.482 1.00 14.55 254 LEU B N 1
ATOM 4495 C CA A LEU B 1 149 ? -12.431 62.584 -29.417 0.50 15.93 254 LEU B CA 1
ATOM 4496 C CA B LEU B 1 149 ? -12.414 62.557 -29.424 0.50 13.90 254 LEU B CA 1
ATOM 4497 C C . LEU B 1 149 ? -13.943 62.649 -29.295 1.00 13.69 254 LEU B C 1
ATOM 4498 O O . LEU B 1 149 ? -14.636 61.848 -29.861 1.00 13.07 254 LEU B O 1
ATOM 4507 N N . ARG B 1 150 ? -14.442 63.666 -28.542 1.00 13.60 255 ARG B N 1
ATOM 4508 C CA . ARG B 1 150 ? -15.885 63.761 -28.278 1.00 12.86 255 ARG B CA 1
ATOM 4509 C C . ARG B 1 150 ? -16.702 64.081 -29.521 1.00 13.84 255 ARG B C 1
ATOM 4510 O O . ARG B 1 150 ? -16.160 64.860 -30.396 1.00 15.85 255 ARG B O 1
ATOM 4518 N N . SER B 1 151 ? -17.984 63.697 -29.532 1.00 14.30 256 SER B N 1
ATOM 4519 C CA . SER B 1 151 ? -19.001 63.996 -30.574 1.00 14.89 256 SER B CA 1
ATOM 4520 C C . SER B 1 151 ? -18.554 63.493 -31.936 1.00 15.39 256 SER B C 1
ATOM 4521 O O . SER B 1 151 ? -18.794 64.135 -32.979 1.00 17.91 256 SER B O 1
ATOM 4524 N N . LYS B 1 152 ? -17.849 62.379 -31.981 1.00 14.55 257 LYS B N 1
ATOM 4525 C CA . LYS B 1 152 ? -17.424 61.748 -33.259 1.00 13.84 257 LYS B CA 1
ATOM 4526 C C . LYS B 1 152 ? -18.069 60.379 -33.345 1.00 14.67 257 LYS B C 1
ATOM 4527 O O . LYS B 1 152 ? -17.624 59.542 -34.188 1.00 15.98 257 LYS B O 1
ATOM 4533 N N . ARG B 1 153 ? -19.128 60.087 -32.539 1.00 13.70 258 ARG B N 1
ATOM 4534 C CA . ARG B 1 153 ? -19.949 58.831 -32.636 1.00 13.76 258 ARG B CA 1
ATOM 4535 C C . ARG B 1 153 ? -19.068 57.634 -32.330 1.00 14.60 258 ARG B C 1
ATOM 4536 O O . ARG B 1 153 ? -19.326 56.522 -32.877 1.00 15.01 258 ARG B O 1
ATOM 4544 N N . VAL B 1 154 ? -18.079 57.755 -31.482 1.00 12.43 259 VAL B N 1
ATOM 4545 C CA . VAL B 1 154 ? -17.314 56.604 -30.965 1.00 13.04 259 VAL B CA 1
ATOM 4546 C C . VAL B 1 154 ? -18.111 55.877 -29.916 1.00 10.79 259 VAL B C 1
ATOM 4547 O O . VAL B 1 154 ? -18.012 54.630 -29.848 1.00 12.18 259 VAL B O 1
ATOM 4551 N N . ALA B 1 155 ? -18.905 56.555 -29.085 1.00 12.06 260 ALA B N 1
ATOM 4552 C CA . ALA B 1 155 ? -19.639 55.833 -28.046 1.00 9.80 260 ALA B CA 1
ATOM 4553 C C . ALA B 1 155 ? -20.596 54.753 -28.561 1.00 11.04 260 ALA B C 1
ATOM 4554 O O . ALA B 1 155 ? -20.621 53.666 -27.985 1.00 9.93 260 ALA B O 1
ATOM 4556 N N . PRO B 1 156 ? -21.351 54.995 -29.656 1.00 10.10 261 PRO B N 1
ATOM 4557 C CA . PRO B 1 156 ? -22.239 53.909 -30.169 1.00 9.84 261 PRO B CA 1
ATOM 4558 C C . PRO B 1 156 ? -21.406 52.721 -30.618 1.00 9.88 261 PRO B C 1
ATOM 4559 O O . PRO B 1 156 ? -21.923 51.598 -30.499 1.00 9.31 261 PRO B O 1
ATOM 4563 N N . VAL B 1 157 ? -20.175 52.927 -31.112 1.00 9.22 262 VAL B N 1
ATOM 4564 C CA . VAL B 1 157 ? -19.355 51.754 -31.525 1.00 8.51 262 VAL B CA 1
ATOM 4565 C C . VAL B 1 157 ? -18.927 50.986 -30.254 1.00 8.66 262 VAL B C 1
ATOM 4566 O O . VAL B 1 157 ? -18.960 49.730 -30.266 1.00 8.54 262 VAL B O 1
ATOM 4570 N N . LEU B 1 158 ? -18.473 51.687 -29.192 1.00 8.45 263 LEU B N 1
ATOM 4571 C CA . LEU B 1 158 ? -18.171 51.008 -27.929 1.00 8.14 263 LEU B CA 1
ATOM 4572 C C . LEU B 1 158 ? -19.359 50.206 -27.440 1.00 7.55 263 LEU B C 1
ATOM 4573 O O . LEU B 1 158 ? -19.231 49.099 -26.943 1.00 8.40 263 LEU B O 1
ATOM 4578 N N . ILE B 1 159 ? -20.572 50.813 -27.526 1.00 8.27 264 ILE B N 1
ATOM 4579 C CA . ILE B 1 159 ? -21.747 50.133 -26.983 1.00 7.84 264 ILE B CA 1
ATOM 4580 C C . ILE B 1 159 ? -22.084 48.888 -27.829 1.00 8.29 264 ILE B C 1
ATOM 4581 O O . ILE B 1 159 ? -22.345 47.817 -27.255 1.00 8.84 264 ILE B O 1
ATOM 4586 N N . ARG B 1 160 ? -22.066 49.007 -29.142 1.00 7.84 265 ARG B N 1
ATOM 4587 C CA . ARG B 1 160 ? -22.312 47.831 -29.983 1.00 8.36 265 ARG B CA 1
ATOM 4588 C C . ARG B 1 160 ? -21.256 46.712 -29.786 1.00 7.76 265 ARG B C 1
ATOM 4589 O O . ARG B 1 160 ? -21.637 45.526 -29.753 1.00 8.26 265 ARG B O 1
ATOM 4597 N N . GLU B 1 161 ? -20.033 47.116 -29.603 1.00 7.79 266 GLU B N 1
ATOM 4598 C CA . GLU B 1 161 ? -18.972 46.096 -29.451 1.00 7.74 266 GLU B CA 1
ATOM 4599 C C . GLU B 1 161 ? -19.058 45.363 -28.126 1.00 7.92 266 GLU B C 1
ATOM 4600 O O . GLU B 1 161 ? -18.941 44.155 -28.081 1.00 8.38 266 GLU B O 1
ATOM 4606 N N . ILE B 1 162 ? -19.329 46.082 -27.011 1.00 7.62 267 ILE B N 1
ATOM 4607 C CA . ILE B 1 162 ? -19.487 45.399 -25.758 1.00 7.74 267 ILE B CA 1
ATOM 4608 C C . ILE B 1 162 ? -20.769 44.520 -25.824 1.00 7.15 267 ILE B C 1
ATOM 4609 O O . ILE B 1 162 ? -20.784 43.379 -25.287 1.00 7.73 267 ILE B O 1
ATOM 4614 N N . THR B 1 163 ? -21.799 44.974 -26.518 1.00 8.29 268 THR B N 1
ATOM 4615 C CA . THR B 1 163 ? -23.012 44.168 -26.661 1.00 7.64 268 THR B CA 1
ATOM 4616 C C . THR B 1 163 ? -22.686 42.869 -27.392 1.00 8.03 268 THR B C 1
ATOM 4617 O O . THR B 1 163 ? -23.107 41.777 -26.923 1.00 7.58 268 THR B O 1
ATOM 4621 N N . ARG B 1 164 ? -21.942 42.953 -28.486 1.00 8.00 269 ARG B N 1
ATOM 4622 C CA . ARG B 1 164 ? -21.569 41.728 -29.215 1.00 7.75 269 ARG B CA 1
ATOM 4623 C C . ARG B 1 164 ? -20.721 40.759 -28.334 1.00 7.84 269 ARG B C 1
ATOM 4624 O O . ARG B 1 164 ? -21.009 39.558 -28.354 1.00 7.93 269 ARG B O 1
ATOM 4632 N N . ARG B 1 165 ? -19.762 41.326 -27.574 1.00 7.63 270 ARG B N 1
ATOM 4633 C CA . ARG B 1 165 ? -18.944 40.444 -26.725 1.00 7.67 270 ARG B CA 1
ATOM 4634 C C . ARG B 1 165 ? -19.743 39.811 -25.602 1.00 7.28 270 ARG B C 1
ATOM 4635 O O . ARG B 1 165 ? -19.365 38.713 -25.148 1.00 9.02 270 ARG B O 1
ATOM 4643 N N . VAL B 1 166 ? -20.749 40.483 -25.090 1.00 7.19 271 VAL B N 1
ATOM 4644 C CA . VAL B 1 166 ? -21.637 39.876 -24.100 1.00 7.38 271 VAL B CA 1
ATOM 4645 C C . VAL B 1 166 ? -22.529 38.808 -24.717 1.00 7.59 271 VAL B C 1
ATOM 4646 O O . VAL B 1 166 ? -22.724 37.723 -24.178 1.00 7.60 271 VAL B O 1
ATOM 4650 N N . HIS B 1 167 ? -23.083 39.110 -25.922 1.00 7.74 272 HIS B N 1
ATOM 4651 C CA . HIS B 1 167 ? -23.927 38.097 -26.640 1.00 7.75 272 HIS B CA 1
ATOM 4652 C C . HIS B 1 167 ? -23.113 36.805 -26.895 1.00 7.79 272 HIS B C 1
ATOM 4653 O O . HIS B 1 167 ? -23.735 35.737 -26.800 1.00 8.48 272 HIS B O 1
ATOM 4660 N N . LEU B 1 168 ? -21.822 36.923 -27.184 1.00 7.82 273 LEU B N 1
ATOM 4661 C CA . LEU B 1 168 ? -21.031 35.676 -27.430 1.00 8.35 273 LEU B CA 1
ATOM 4662 C C . LEU B 1 168 ? -21.060 34.800 -26.225 1.00 8.28 273 LEU B C 1
ATOM 4663 O O . LEU B 1 168 ? -20.865 33.541 -26.368 1.00 8.80 273 LEU B O 1
ATOM 4668 N N . GLU B 1 169 ? -21.199 35.347 -24.994 1.00 8.07 274 GLU B N 1
ATOM 4669 C CA . GLU B 1 169 ? -21.252 34.566 -23.735 1.00 9.32 274 GLU B CA 1
ATOM 4670 C C . GLU B 1 169 ? -22.659 34.151 -23.393 1.00 9.54 274 GLU B C 1
ATOM 4671 O O . GLU B 1 169 ? -22.856 33.630 -22.266 1.00 11.16 274 GLU B O 1
ATOM 4677 N N . GLY B 1 170 ? -23.647 34.432 -24.246 1.00 9.62 275 GLY B N 1
ATOM 4678 C CA . GLY B 1 170 ? -24.990 33.873 -24.044 1.00 9.97 275 GLY B CA 1
ATOM 4679 C C . GLY B 1 170 ? -25.881 34.781 -23.201 1.00 10.38 275 GLY B C 1
ATOM 4680 O O . GLY B 1 170 ? -26.949 34.324 -22.754 1.00 11.81 275 GLY B O 1
ATOM 4681 N N . ILE B 1 171 ? -25.481 36.029 -22.947 1.00 8.50 276 ILE B N 1
ATOM 4682 C CA . ILE B 1 171 ? -26.232 36.991 -22.099 1.00 8.33 276 ILE B CA 1
ATOM 4683 C C . ILE B 1 171 ? -26.871 38.011 -23.038 1.00 7.85 276 ILE B C 1
ATOM 4684 O O . ILE B 1 171 ? -26.228 38.605 -23.882 1.00 8.31 276 ILE B O 1
ATOM 4689 N N . PHE B 1 172 ? -28.195 38.243 -22.784 1.00 8.36 277 PHE B N 1
ATOM 4690 C CA . PHE B 1 172 ? -28.955 39.070 -23.689 1.00 8.38 277 PHE B CA 1
ATOM 4691 C C . PHE B 1 172 ? -29.617 40.301 -23.012 1.00 8.31 277 PHE B C 1
ATOM 4692 O O . PHE B 1 172 ? -30.285 41.096 -23.711 1.00 8.51 277 PHE B O 1
ATOM 4700 N N . GLN B 1 173 ? -29.363 40.526 -21.756 1.00 7.90 278 GLN B N 1
ATOM 4701 C CA . GLN B 1 173 ? -29.891 41.729 -21.022 1.00 8.12 278 GLN B CA 1
ATOM 4702 C C . GLN B 1 173 ? -28.742 42.338 -20.255 1.00 8.24 278 GLN B C 1
ATOM 4703 O O . GLN B 1 173 ? -27.744 41.685 -19.829 1.00 8.94 278 GLN B O 1
ATOM 4709 N N . ALA B 1 174 ? -28.868 43.657 -20.065 1.00 9.02 279 ALA B N 1
ATOM 4710 C CA . ALA B 1 174 ? -27.925 44.468 -19.252 1.00 8.20 279 ALA B CA 1
ATOM 4711 C C . ALA B 1 174 ? -28.639 45.495 -18.387 1.00 8.78 279 ALA B C 1
ATOM 4712 O O . ALA B 1 174 ? -29.812 45.896 -18.732 1.00 9.08 279 ALA B O 1
ATOM 4714 N N . VAL B 1 175 ? -28.021 45.913 -17.314 1.00 8.52 280 VAL B N 1
ATOM 4715 C CA A VAL B 1 175 ? -28.530 47.052 -16.518 0.50 7.29 280 VAL B CA 1
ATOM 4716 C CA B VAL B 1 175 ? -28.504 47.078 -16.523 0.50 8.54 280 VAL B CA 1
ATOM 4717 C C . VAL B 1 175 ? -27.387 48.094 -16.521 1.00 8.07 280 VAL B C 1
ATOM 4718 O O . VAL B 1 175 ? -26.174 47.757 -16.583 1.00 9.29 280 VAL B O 1
ATOM 4725 N N . TYR B 1 176 ? -27.806 49.365 -16.549 1.00 8.64 281 TYR B N 1
ATOM 4726 C CA . TYR B 1 176 ? -26.795 50.430 -16.545 1.00 9.58 281 TYR B CA 1
ATOM 4727 C C . TYR B 1 176 ? -27.398 51.682 -15.943 1.00 10.22 281 TYR B C 1
ATOM 4728 O O . TYR B 1 176 ? -28.675 51.830 -15.943 1.00 10.49 281 TYR B O 1
ATOM 4737 N N . THR B 1 177 ? -26.543 52.602 -15.528 1.00 10.08 282 THR B N 1
ATOM 4738 C CA . THR B 1 177 ? -27.044 53.914 -14.996 1.00 11.02 282 THR B CA 1
ATOM 4739 C C . THR B 1 177 ? -26.339 54.974 -15.803 1.00 11.75 282 THR B C 1
ATOM 4740 O O . THR B 1 177 ? -25.184 54.733 -16.348 1.00 13.18 282 THR B O 1
ATOM 4744 N N . ALA B 1 178 ? -26.947 56.170 -15.935 1.00 11.27 283 ALA B N 1
ATOM 4745 C CA . ALA B 1 178 ? -26.310 57.294 -16.623 1.00 12.61 283 ALA B CA 1
ATOM 4746 C C . ALA B 1 178 ? -26.967 58.610 -16.105 1.00 13.12 283 ALA B C 1
ATOM 4747 O O . ALA B 1 178 ? -28.157 58.574 -15.670 1.00 12.70 283 ALA B O 1
ATOM 4749 N N . GLY B 1 179 ? -26.216 59.710 -16.176 1.00 13.61 284 GLY B N 1
ATOM 4750 C CA . GLY B 1 179 ? -26.834 61.025 -15.788 1.00 13.23 284 GLY B CA 1
ATOM 4751 C C . GLY B 1 179 ? -27.591 61.595 -16.924 1.00 15.63 284 GLY B C 1
ATOM 4752 O O . GLY B 1 179 ? -28.328 62.623 -16.650 1.00 25.25 284 GLY B O 1
ATOM 4753 N N . VAL B 1 180 ? -27.601 61.056 -18.148 1.00 14.02 285 VAL B N 1
ATOM 4754 C CA . VAL B 1 180 ? -28.388 61.665 -19.259 1.00 15.66 285 VAL B CA 1
ATOM 4755 C C . VAL B 1 180 ? -29.640 60.839 -19.474 1.00 15.49 285 VAL B C 1
ATOM 4756 O O . VAL B 1 180 ? -29.708 59.649 -19.131 1.00 14.44 285 VAL B O 1
ATOM 4760 N N . VAL B 1 181 ? -30.650 61.451 -20.110 1.00 14.87 286 VAL B N 1
ATOM 4761 C CA . VAL B 1 181 ? -31.882 60.772 -20.446 1.00 14.62 286 VAL B CA 1
ATOM 4762 C C . VAL B 1 181 ? -31.737 60.117 -21.817 1.00 14.87 286 VAL B C 1
ATOM 4763 O O . VAL B 1 181 ? -31.355 60.811 -22.858 1.00 16.84 286 VAL B O 1
ATOM 4767 N N . LEU B 1 182 ? -31.996 58.823 -21.828 1.00 13.69 287 LEU B N 1
ATOM 4768 C CA . LEU B 1 182 ? -31.965 57.996 -23.049 1.00 13.48 287 LEU B CA 1
ATOM 4769 C C . LEU B 1 182 ? -33.274 57.180 -23.049 1.00 13.99 287 LEU B C 1
ATOM 4770 O O . LEU B 1 182 ? -33.950 57.009 -22.036 1.00 13.83 287 LEU B O 1
ATOM 4775 N N . PRO B 1 183 ? -33.674 56.562 -24.201 1.00 13.33 288 PRO B N 1
ATOM 4776 C CA . PRO B 1 183 ? -34.777 55.660 -24.208 1.00 13.00 288 PRO B CA 1
ATOM 4777 C C . PRO B 1 183 ? -34.413 54.363 -23.415 1.00 13.55 288 PRO B C 1
ATOM 4778 O O . PRO B 1 183 ? -33.417 53.723 -23.757 1.00 14.55 288 PRO B O 1
ATOM 4782 N N . LYS B 1 184 ? -35.162 53.967 -22.394 1.00 12.46 289 LYS B N 1
ATOM 4783 C CA A LYS B 1 184 ? -36.150 54.752 -21.576 0.50 14.05 289 LYS B CA 1
ATOM 4784 C CA B LYS B 1 184 ? -36.127 54.758 -21.578 0.50 14.06 289 LYS B CA 1
ATOM 4785 C C . LYS B 1 184 ? -35.875 54.355 -20.093 1.00 13.55 289 LYS B C 1
ATOM 4786 O O . LYS B 1 184 ? -35.701 53.176 -19.786 1.00 12.63 289 LYS B O 1
ATOM 4797 N N . PRO B 1 185 ? -35.820 55.371 -19.198 1.00 11.99 290 PRO B N 1
ATOM 4798 C CA . PRO B 1 185 ? -35.478 54.991 -17.805 1.00 10.64 290 PRO B CA 1
ATOM 4799 C C . PRO B 1 185 ? -36.476 54.075 -17.194 1.00 12.15 290 PRO B C 1
ATOM 4800 O O . PRO B 1 185 ? -37.714 54.228 -17.387 1.00 13.13 290 PRO B O 1
ATOM 4804 N N . VAL B 1 186 ? -36.027 53.053 -16.474 1.00 10.75 291 VAL B N 1
ATOM 4805 C CA . VAL B 1 186 ? -36.930 52.261 -15.638 1.00 11.03 291 VAL B CA 1
ATOM 4806 C C . VAL B 1 186 ? -37.087 52.931 -14.244 1.00 10.82 291 VAL B C 1
ATOM 4807 O O . VAL B 1 186 ? -37.998 52.544 -13.475 1.00 13.55 291 VAL B O 1
ATOM 4811 N N . GLY B 1 187 ? -36.150 53.797 -13.887 1.00 10.41 292 GLY B N 1
ATOM 4812 C CA . GLY B 1 187 ? -36.296 54.549 -12.634 1.00 11.55 292 GLY B CA 1
ATOM 4813 C C . GLY B 1 187 ? -35.387 55.739 -12.693 1.00 11.14 292 GLY B C 1
ATOM 4814 O O . GLY B 1 187 ? -34.395 55.773 -13.428 1.00 11.83 292 GLY B O 1
ATOM 4815 N N . THR B 1 188 ? -35.778 56.808 -11.927 1.00 10.74 293 THR B N 1
ATOM 4816 C CA . THR B 1 188 ? -35.009 58.047 -11.927 1.00 11.50 293 THR B CA 1
ATOM 4817 C C . THR B 1 188 ? -34.726 58.458 -10.481 1.00 11.15 293 THR B C 1
ATOM 4818 O O . THR B 1 188 ? -35.678 58.661 -9.704 1.00 12.23 293 THR B O 1
ATOM 4822 N N . CYS B 1 189 ? -33.479 58.602 -10.131 1.00 10.96 294 CYS B N 1
ATOM 4823 C CA . CYS B 1 189 ? -33.066 58.921 -8.765 1.00 11.15 294 CYS B CA 1
ATOM 4824 C C . CYS B 1 189 ? -32.377 60.276 -8.694 1.00 13.33 294 CYS B C 1
ATOM 4825 O O . CYS B 1 189 ? -31.749 60.749 -9.693 1.00 18.06 294 CYS B O 1
ATOM 4828 N N . ARG B 1 190 ? -32.652 61.046 -7.668 1.00 11.47 295 ARG B N 1
ATOM 4829 C CA . ARG B 1 190 ? -31.876 62.220 -7.398 1.00 12.56 295 ARG B CA 1
ATOM 4830 C C . ARG B 1 190 ? -30.741 61.935 -6.406 1.00 11.74 295 ARG B C 1
ATOM 4831 O O . ARG B 1 190 ? -30.953 61.176 -5.392 1.00 12.69 295 ARG B O 1
ATOM 4839 N N . TYR B 1 191 ? -29.627 62.577 -6.555 1.00 10.85 296 TYR B N 1
ATOM 4840 C CA . TYR B 1 191 ? -28.570 62.501 -5.553 1.00 11.23 296 TYR B CA 1
ATOM 4841 C C . TYR B 1 191 ? -28.601 63.691 -4.577 1.00 11.71 296 TYR B C 1
ATOM 4842 O O . TYR B 1 191 ? -29.073 64.803 -4.970 1.00 12.53 296 TYR B O 1
ATOM 4851 N N . TRP B 1 192 ? -28.224 63.413 -3.352 1.00 10.55 297 TRP B N 1
ATOM 4852 C CA . TRP B 1 192 ? -28.184 64.357 -2.241 1.00 10.09 297 TRP B CA 1
ATOM 4853 C C . TRP B 1 192 ? -26.840 64.301 -1.614 1.00 10.66 297 TRP B C 1
ATOM 4854 O O . TRP B 1 192 ? -26.053 63.342 -1.738 1.00 10.78 297 TRP B O 1
ATOM 4865 N N . HIS B 1 193 ? -26.462 65.347 -0.871 1.00 11.22 298 HIS B N 1
ATOM 4866 C CA . HIS B 1 193 ? -25.163 65.460 -0.207 1.00 11.05 298 HIS B CA 1
ATOM 4867 C C . HIS B 1 193 ? -25.347 65.848 1.253 1.00 11.00 298 HIS B C 1
ATOM 4868 O O . HIS B 1 193 ? -26.294 66.616 1.598 1.00 12.84 298 HIS B O 1
ATOM 4875 N N . ARG B 1 194 ? -24.432 65.410 2.110 1.00 11.35 299 ARG B N 1
ATOM 4876 C CA . ARG B 1 194 ? -24.435 65.820 3.554 1.00 10.90 299 ARG B CA 1
ATOM 4877 C C . ARG B 1 194 ? -23.061 66.320 3.845 1.00 11.17 299 ARG B C 1
ATOM 4878 O O . ARG B 1 194 ? -22.041 65.648 3.800 1.00 11.44 299 ARG B O 1
ATOM 4886 N N A SER B 1 195 ? -23.003 67.624 4.222 0.50 12.30 300 SER B N 1
ATOM 4887 N N B SER B 1 195 ? -23.019 67.611 4.240 0.50 12.84 300 SER B N 1
ATOM 4888 C CA A SER B 1 195 ? -21.732 68.256 4.567 0.50 12.38 300 SER B CA 1
ATOM 4889 C CA B SER B 1 195 ? -21.764 68.253 4.568 0.50 13.24 300 SER B CA 1
ATOM 4890 C C A SER B 1 195 ? -21.120 67.680 5.820 0.50 12.52 300 SER B C 1
ATOM 4891 C C B SER B 1 195 ? -21.123 67.681 5.824 0.50 13.09 300 SER B C 1
ATOM 4892 O O A SER B 1 195 ? -21.785 67.597 6.855 0.50 12.45 300 SER B O 1
ATOM 4893 O O B SER B 1 195 ? -21.776 67.591 6.865 0.50 13.04 300 SER B O 1
ATOM 4898 N N . LEU B 1 196 ? -19.845 67.301 5.734 1.00 13.11 301 LEU B N 1
ATOM 4899 C CA . LEU B 1 196 ? -19.073 66.812 6.879 1.00 13.52 301 LEU B CA 1
ATOM 4900 C C . LEU B 1 196 ? -18.030 67.862 7.229 1.00 14.76 301 LEU B C 1
ATOM 4901 O O . LEU B 1 196 ? -17.788 68.043 8.492 1.00 16.71 301 LEU B O 1
ATOM 4906 N N . ASN B 1 197 ? -17.380 68.501 6.249 1.00 15.07 302 ASN B N 1
ATOM 4907 C CA . ASN B 1 197 ? -16.361 69.549 6.539 1.00 16.38 302 ASN B CA 1
ATOM 4908 C C . ASN B 1 197 ? -16.782 70.764 5.775 1.00 16.01 302 ASN B C 1
ATOM 4909 O O . ASN B 1 197 ? -16.279 71.011 4.681 1.00 16.55 302 ASN B O 1
ATOM 4914 N N . PRO B 1 198 ? -17.753 71.549 6.292 1.00 15.24 303 PRO B N 1
ATOM 4915 C CA . PRO B 1 198 ? -18.327 72.685 5.560 1.00 17.55 303 PRO B CA 1
ATOM 4916 C C . PRO B 1 198 ? -17.200 73.721 5.227 1.00 18.40 303 PRO B C 1
ATOM 4917 O O . PRO B 1 198 ? -17.338 74.358 4.169 1.00 18.96 303 PRO B O 1
ATOM 4921 N N . ARG B 1 199 ? -16.218 73.912 6.114 1.00 19.79 304 ARG B N 1
ATOM 4922 C CA . ARG B 1 199 ? -15.193 74.949 5.797 1.00 23.72 304 ARG B CA 1
ATOM 4923 C C . ARG B 1 199 ? -14.491 74.545 4.464 1.00 22.41 304 ARG B C 1
ATOM 4924 O O . ARG B 1 199 ? -14.383 75.391 3.576 1.00 21.22 304 ARG B O 1
ATOM 4932 N N . LYS B 1 200 ? -14.088 73.264 4.323 1.00 20.87 305 LYS B N 1
ATOM 4933 C CA . LYS B 1 200 ? -13.480 72.820 3.068 1.00 22.35 305 LYS B CA 1
ATOM 4934 C C . LYS B 1 200 ? -14.491 72.894 1.894 1.00 18.75 305 LYS B C 1
ATOM 4935 O O . LYS B 1 200 ? -14.121 73.301 0.766 1.00 21.43 305 LYS B O 1
ATOM 4941 N N . LEU B 1 201 ? -15.726 72.463 2.079 1.00 17.74 306 LEU B N 1
ATOM 4942 C CA . LEU B 1 201 ? -16.616 72.468 0.993 1.00 17.54 306 LEU B CA 1
ATOM 4943 C C . LEU B 1 201 ? -16.893 73.874 0.447 1.00 17.44 306 LEU B C 1
ATOM 4944 O O . LEU B 1 201 ? -17.146 74.105 -0.754 1.00 18.43 306 LEU B O 1
ATOM 4949 N N . ILE B 1 202 ? -16.958 74.851 1.360 1.00 20.86 307 ILE B N 1
ATOM 4950 C CA . ILE B 1 202 ? -17.115 76.231 0.921 1.00 21.67 307 ILE B CA 1
ATOM 4951 C C . ILE B 1 202 ? -15.869 76.747 0.217 1.00 18.68 307 ILE B C 1
ATOM 4952 O O . ILE B 1 202 ? -16.035 77.413 -0.812 1.00 20.87 307 ILE B O 1
ATOM 4957 N N . GLU B 1 203 ? -14.734 76.389 0.726 1.00 20.23 308 GLU B N 1
ATOM 4958 C CA . GLU B 1 203 ? -13.405 76.818 0.147 1.00 24.07 308 GLU B CA 1
ATOM 4959 C C . GLU B 1 203 ? -13.328 76.333 -1.300 1.00 29.30 308 GLU B C 1
ATOM 4960 O O . GLU B 1 203 ? -12.905 77.091 -2.178 1.00 28.90 308 GLU B O 1
ATOM 4966 N N . VAL B 1 204 ? -13.750 75.085 -1.582 1.00 26.21 309 VAL B N 1
ATOM 4967 C CA . VAL B 1 204 ? -13.659 74.529 -2.948 1.00 26.63 309 VAL B CA 1
ATOM 4968 C C . VAL B 1 204 ? -14.860 74.787 -3.785 1.00 20.90 309 VAL B C 1
ATOM 4969 O O . VAL B 1 204 ? -14.911 74.323 -4.968 1.00 24.74 309 VAL B O 1
ATOM 4973 N N . LYS B 1 205 ? -15.811 75.558 -3.255 1.00 21.05 310 LYS B N 1
ATOM 4974 C CA . LYS B 1 205 ? -17.038 75.963 -3.909 1.00 19.43 310 LYS B CA 1
ATOM 4975 C C . LYS B 1 205 ? -18.025 74.791 -4.249 1.00 18.90 310 LYS B C 1
ATOM 4976 O O . LYS B 1 205 ? -18.905 74.922 -5.066 1.00 20.42 310 LYS B O 1
ATOM 4982 N N . PHE B 1 206 ? -17.876 73.694 -3.513 1.00 18.58 311 PHE B N 1
ATOM 4983 C CA . PHE B 1 206 ? -18.928 72.644 -3.535 1.00 19.53 311 PHE B CA 1
ATOM 4984 C C . PHE B 1 206 ? -20.200 73.191 -2.908 1.00 17.88 311 PHE B C 1
ATOM 4985 O O . PHE B 1 206 ? -21.299 72.934 -3.328 1.00 18.81 311 PHE B O 1
ATOM 4993 N N . SER B 1 207 ? -19.967 73.996 -1.849 1.00 20.07 312 SER B N 1
ATOM 4994 C CA . SER B 1 207 ? -21.045 74.630 -1.052 1.00 19.82 312 SER B CA 1
ATOM 4995 C C . SER B 1 207 ? -20.837 76.133 -1.075 1.00 22.45 312 SER B C 1
ATOM 4996 O O . SER B 1 207 ? -19.748 76.574 -1.379 1.00 22.06 312 SER B O 1
ATOM 4999 N N . HIS B 1 208 ? -21.911 76.820 -0.745 1.00 24.88 313 HIS B N 1
ATOM 5000 C CA . HIS B 1 208 ? -21.779 78.291 -0.513 1.00 26.81 313 HIS B CA 1
ATOM 5001 C C . HIS B 1 208 ? -22.304 78.630 0.892 1.00 26.61 313 HIS B C 1
ATOM 5002 O O . HIS B 1 208 ? -23.253 77.938 1.409 1.00 26.73 313 HIS B O 1
ATOM 5009 N N . LEU B 1 209 ? -21.684 79.665 1.479 1.00 29.30 314 LEU B N 1
ATOM 5010 C CA . LEU B 1 209 ? -22.103 80.232 2.773 1.00 32.37 314 LEU B CA 1
ATOM 5011 C C . LEU B 1 209 ? -23.474 80.833 2.621 1.00 38.14 314 LEU B C 1
ATOM 5012 O O . LEU B 1 209 ? -23.675 81.727 1.752 1.00 38.71 314 LEU B O 1
ATOM 5017 N N . SER B 1 210 ? -24.451 80.276 3.354 1.00 35.79 315 SER B N 1
ATOM 5018 C CA . SER B 1 210 ? -25.856 80.696 3.231 1.00 47.54 315 SER B CA 1
ATOM 5019 C C . SER B 1 210 ? -26.058 82.160 3.627 1.00 51.04 315 SER B C 1
ATOM 5020 O O . SER B 1 210 ? -25.204 82.776 4.320 1.00 46.25 315 SER B O 1
ATOM 5023 N N . ARG B 1 211 ? -27.160 82.714 3.098 1.00 54.36 316 ARG B N 1
ATOM 5024 C CA . ARG B 1 211 ? -27.615 84.075 3.397 1.00 49.32 316 ARG B CA 1
ATOM 5025 C C . ARG B 1 211 ? -27.912 83.989 4.884 1.00 45.09 316 ARG B C 1
ATOM 5026 O O . ARG B 1 211 ? -28.550 83.011 5.336 1.00 45.75 316 ARG B O 1
ATOM 5034 N N . ASN B 1 212 ? -27.378 84.948 5.644 1.00 35.02 317 ASN B N 1
ATOM 5035 C CA . ASN B 1 212 ? -27.725 85.053 7.088 1.00 35.26 317 ASN B CA 1
ATOM 5036 C C . ASN B 1 212 ? -27.046 84.056 8.006 1.00 33.09 317 ASN B C 1
ATOM 5037 O O . ASN B 1 212 ? -27.448 83.913 9.189 1.00 27.30 317 ASN B O 1
ATOM 5042 N N . MET B 1 213 ? -26.013 83.363 7.514 1.00 30.55 318 MET B N 1
ATOM 5043 C CA . MET B 1 213 ? -25.277 82.411 8.424 1.00 26.42 318 MET B CA 1
ATOM 5044 C C . MET B 1 213 ? -23.811 82.667 8.322 1.00 25.73 318 MET B C 1
ATOM 5045 O O . MET B 1 213 ? -23.320 82.826 7.210 1.00 26.46 318 MET B O 1
ATOM 5050 N N . THR B 1 214 ? -23.125 82.768 9.452 1.00 20.67 319 THR B N 1
ATOM 5051 C CA . THR B 1 214 ? -21.693 82.857 9.507 1.00 22.47 319 THR B CA 1
ATOM 5052 C C . THR B 1 214 ? -21.072 81.454 9.262 1.00 21.96 319 THR B C 1
ATOM 5053 O O . THR B 1 214 ? -21.768 80.421 9.442 1.00 21.41 319 THR B O 1
ATOM 5057 N N . MET B 1 215 ? -19.769 81.424 9.006 1.00 21.15 320 MET B N 1
ATOM 5058 C CA . MET B 1 215 ? -19.032 80.181 8.957 1.00 20.70 320 MET B CA 1
ATOM 5059 C C . MET B 1 215 ? -19.102 79.468 10.258 1.00 22.30 320 MET B C 1
ATOM 5060 O O . MET B 1 215 ? -19.287 78.224 10.281 1.00 23.09 320 MET B O 1
ATOM 5065 N N . GLN B 1 216 ? -19.053 80.176 11.392 1.00 21.73 321 GLN B N 1
ATOM 5066 C CA A GLN B 1 216 ? -19.144 79.581 12.710 0.50 19.74 321 GLN B CA 1
ATOM 5067 C CA B GLN B 1 216 ? -19.062 79.517 12.679 0.50 21.11 321 GLN B CA 1
ATOM 5068 C C . GLN B 1 216 ? -20.465 78.888 12.906 1.00 20.74 321 GLN B C 1
ATOM 5069 O O . GLN B 1 216 ? -20.557 77.728 13.416 1.00 19.22 321 GLN B O 1
ATOM 5080 N N . ARG B 1 217 ? -21.542 79.535 12.505 1.00 18.75 322 ARG B N 1
ATOM 5081 C CA . ARG B 1 217 ? -22.881 78.993 12.670 1.00 19.81 322 ARG B CA 1
ATOM 5082 C C . ARG B 1 217 ? -23.023 77.730 11.766 1.00 20.41 322 ARG B C 1
ATOM 5083 O O . ARG B 1 217 ? -23.710 76.779 12.154 1.00 19.75 322 ARG B O 1
ATOM 5091 N N . THR B 1 218 ? -22.497 77.818 10.557 1.00 19.53 323 THR B N 1
ATOM 5092 C CA . THR B 1 218 ? -22.605 76.677 9.580 1.00 18.02 323 THR B CA 1
ATOM 5093 C C . THR B 1 218 ? -21.794 75.486 10.127 1.00 16.49 323 THR B C 1
ATOM 5094 O O . THR B 1 218 ? -22.305 74.351 10.063 1.00 16.85 323 THR B O 1
ATOM 5098 N N . MET B 1 219 ? -20.625 75.693 10.703 1.00 18.05 324 MET B N 1
ATOM 5099 C CA . MET B 1 219 ? -19.855 74.587 11.310 1.00 18.86 324 MET B CA 1
ATOM 5100 C C . MET B 1 219 ? -20.656 73.970 12.437 1.00 18.87 324 MET B C 1
ATOM 5101 O O . MET B 1 219 ? -20.682 72.701 12.648 1.00 18.17 324 MET B O 1
ATOM 5106 N N . LYS B 1 220 ? -21.393 74.808 13.202 1.00 18.87 325 LYS B N 1
ATOM 5107 C CA . LYS B 1 220 ? -22.145 74.325 14.287 1.00 19.50 325 LYS B CA 1
ATOM 5108 C C . LYS B 1 220 ? -23.347 73.474 13.758 1.00 17.14 325 LYS B C 1
ATOM 5109 O O . LYS B 1 220 ? -23.676 72.386 14.334 1.00 19.66 325 LYS B O 1
ATOM 5115 N N . LEU B 1 221 ? -24.058 73.959 12.730 1.00 18.11 326 LEU B N 1
ATOM 5116 C CA . LEU B 1 221 ? -25.195 73.269 12.171 1.00 18.97 326 LEU B CA 1
ATOM 5117 C C . LEU B 1 221 ? -24.848 71.834 11.755 1.00 16.70 326 LEU B C 1
ATOM 5118 O O . LEU B 1 221 ? -25.658 70.927 12.015 1.00 18.79 326 LEU B O 1
ATOM 5123 N N . TYR B 1 222 ? -23.674 71.714 11.119 1.00 16.17 327 TYR B N 1
ATOM 5124 C CA . TYR B 1 222 ? -23.307 70.362 10.575 1.00 14.51 327 TYR B CA 1
ATOM 5125 C C . TYR B 1 222 ? -22.494 69.550 11.490 1.00 16.58 327 TYR B C 1
ATOM 5126 O O . TYR B 1 222 ? -2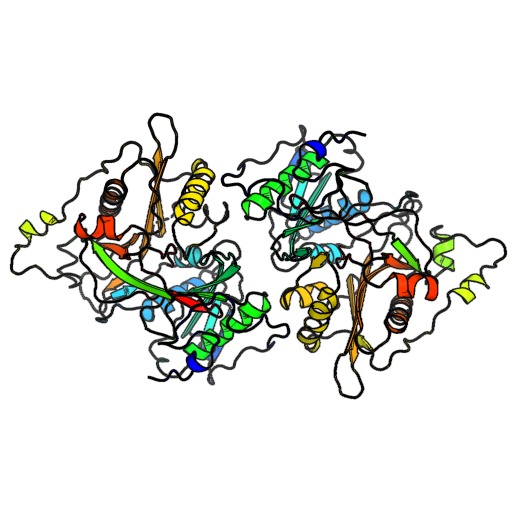2.076 68.424 11.124 1.00 14.54 327 TYR B O 1
ATOM 5135 N N . ARG B 1 223 ? -22.161 70.020 12.738 1.00 17.47 328 ARG B N 1
ATOM 5136 C CA . ARG B 1 223 ? -21.180 69.253 13.595 1.00 16.53 328 ARG B CA 1
ATOM 5137 C C . ARG B 1 223 ? -21.826 67.912 13.980 1.00 14.80 328 ARG B C 1
ATOM 5138 O O . ARG B 1 223 ? -23.014 67.818 14.158 1.00 16.89 328 ARG B O 1
ATOM 5146 N N . LEU B 1 224 ? -20.993 66.917 14.164 1.00 17.06 329 LEU B N 1
ATOM 5147 C CA . LEU B 1 224 ? -21.484 65.549 14.493 1.00 15.47 329 LEU B CA 1
ATOM 5148 C C . LEU B 1 224 ? -20.779 65.091 15.749 1.00 16.58 329 LEU B C 1
ATOM 5149 O O . LEU B 1 224 ? -19.658 65.493 15.984 1.00 17.54 329 LEU B O 1
ATOM 5154 N N . PRO B 1 225 ? -21.321 64.080 16.414 1.00 17.87 330 PRO B N 1
ATOM 5155 C CA . PRO B 1 225 ? -20.582 63.381 17.492 1.00 19.79 330 PRO B CA 1
ATOM 5156 C C . PRO B 1 225 ? -19.266 62.818 17.050 1.00 19.45 330 PRO B C 1
ATOM 5157 O O . PRO B 1 225 ? -19.078 62.504 15.846 1.00 17.91 330 PRO B O 1
ATOM 5161 N N . GLU B 1 226 ? -18.293 62.624 17.947 1.00 19.29 331 GLU B N 1
ATOM 5162 C CA . GLU B 1 226 ? -17.016 62.049 17.602 1.00 21.64 331 GLU B CA 1
ATOM 5163 C C . GLU B 1 226 ? -17.001 60.514 17.468 1.00 23.14 331 GLU B C 1
ATOM 5164 O O . GLU B 1 226 ? -16.144 59.911 16.801 1.00 28.16 331 GLU B O 1
ATOM 5170 N N . THR B 1 227 ? -17.987 59.888 18.030 1.00 19.80 332 THR B N 1
ATOM 5171 C CA . THR B 1 227 ? -18.130 58.442 17.940 1.00 21.33 332 THR B CA 1
ATOM 5172 C C . THR B 1 227 ? -19.587 58.103 17.670 1.00 17.91 332 THR B C 1
ATOM 5173 O O . THR B 1 227 ? -20.550 58.813 18.027 1.00 16.74 332 THR B O 1
ATOM 5177 N N . PRO B 1 228 ? -19.814 56.943 16.998 1.00 18.37 333 PRO B N 1
ATOM 5178 C CA . PRO B 1 228 ? -21.197 56.618 16.681 1.00 19.39 333 PRO B CA 1
ATOM 5179 C C . PRO B 1 228 ? -21.993 56.240 17.924 1.00 18.84 333 PRO B C 1
ATOM 5180 O O . PRO B 1 228 ? -21.388 55.819 18.921 1.00 24.05 333 PRO B O 1
ATOM 5184 N N . LYS B 1 229 ? -23.277 56.372 17.789 1.00 16.42 334 LYS B N 1
ATOM 5185 C CA . LYS B 1 229 ? -24.138 56.095 18.941 1.00 23.37 334 LYS B CA 1
ATOM 5186 C C . LYS B 1 229 ? -24.680 54.696 19.037 1.00 23.41 334 LYS B C 1
ATOM 5187 O O . LYS B 1 229 ? -24.966 54.263 20.156 1.00 21.25 334 LYS B O 1
ATOM 5193 N N . THR B 1 230 ? -24.704 53.896 17.957 1.00 16.86 335 THR B N 1
ATOM 5194 C CA . THR B 1 230 ? -25.372 52.571 18.097 1.00 15.41 335 THR B CA 1
ATOM 5195 C C . THR B 1 230 ? -24.435 51.679 18.770 1.00 15.52 335 THR B C 1
ATOM 5196 O O . THR B 1 230 ? -23.265 51.541 18.392 1.00 15.91 335 THR B O 1
ATOM 5200 N N . ALA B 1 231 ? -24.933 51.000 19.819 1.00 15.36 336 ALA B N 1
ATOM 5201 C CA . ALA B 1 231 ? -24.085 50.062 20.536 1.00 16.05 336 ALA B CA 1
ATOM 5202 C C . ALA B 1 231 ? -23.721 48.854 19.664 1.00 15.44 336 ALA B C 1
ATOM 5203 O O . ALA B 1 231 ? -24.578 48.367 18.848 1.00 16.47 336 ALA B O 1
ATOM 5205 N N . GLY B 1 232 ? -22.514 48.407 19.799 1.00 13.08 337 GLY B N 1
ATOM 5206 C CA . GLY B 1 232 ? -22.064 47.171 19.152 1.00 11.17 337 GLY B CA 1
ATOM 5207 C C . GLY B 1 232 ? -21.628 47.318 17.723 1.00 11.19 337 GLY B C 1
ATOM 5208 O O . GLY B 1 232 ? -21.430 46.289 17.078 1.00 11.82 337 GLY B O 1
ATOM 5209 N N . LEU B 1 233 ? -21.443 48.524 17.222 1.00 9.99 338 LEU B N 1
ATOM 5210 C CA . LEU B 1 233 ? -20.995 48.750 15.832 1.00 10.39 338 LEU B CA 1
ATOM 5211 C C . LEU B 1 233 ? -19.532 48.432 15.710 1.00 11.95 338 LEU B C 1
ATOM 5212 O O . LEU B 1 233 ? -18.666 48.766 16.587 1.00 14.64 338 LEU B O 1
ATOM 5217 N N . ARG B 1 234 ? -19.152 47.712 14.658 1.00 10.53 339 ARG B N 1
ATOM 5218 C CA . ARG B 1 234 ? -17.746 47.362 14.466 1.00 10.33 339 ARG B CA 1
ATOM 5219 C C . ARG B 1 234 ? -17.536 47.077 12.954 1.00 10.76 339 ARG B C 1
ATOM 5220 O O . ARG B 1 234 ? -18.526 46.707 12.292 1.00 10.39 339 ARG B O 1
ATOM 5228 N N . PRO B 1 235 ? -16.274 47.130 12.464 1.00 10.20 340 PRO B N 1
ATOM 5229 C CA . PRO B 1 235 ? -16.136 46.709 11.051 1.00 9.53 340 PRO B CA 1
ATOM 5230 C C . PRO B 1 235 ? -16.513 45.256 10.807 1.00 10.10 340 PRO B C 1
ATOM 5231 O O . PRO B 1 235 ? -16.315 44.355 11.679 1.00 10.24 340 PRO B O 1
ATOM 5235 N N . MET B 1 236 ? -17.033 44.965 9.620 1.00 9.40 341 MET B N 1
ATOM 5236 C CA . MET B 1 236 ? -17.250 43.617 9.148 1.00 9.39 341 MET B CA 1
ATOM 5237 C C . MET B 1 236 ? -15.919 42.810 9.099 1.00 9.62 341 MET B C 1
ATOM 5238 O O . MET B 1 236 ? -14.880 43.361 8.687 1.00 10.84 341 MET B O 1
ATOM 5243 N N . GLU B 1 237 ? -16.044 41.568 9.523 1.00 10.21 342 GLU B N 1
ATOM 5244 C CA . GLU B 1 237 ? -14.939 40.632 9.506 1.00 11.49 342 GLU B CA 1
ATOM 5245 C C . GLU B 1 237 ? -15.353 39.401 8.676 1.00 11.65 342 GLU B C 1
ATOM 5246 O O . GLU B 1 237 ? -16.509 39.221 8.277 1.00 10.48 342 GLU B O 1
ATOM 5252 N N . THR B 1 238 ? -14.335 38.509 8.426 1.00 11.59 343 THR B N 1
ATOM 5253 C CA . THR B 1 238 ? -14.609 37.300 7.620 1.00 12.27 343 THR B CA 1
ATOM 5254 C C . THR B 1 238 ? -15.712 36.464 8.201 1.00 10.52 343 THR B C 1
ATOM 5255 O O . THR B 1 238 ? -16.570 35.936 7.479 1.00 12.22 343 THR B O 1
ATOM 5259 N N . LYS B 1 239 ? -15.782 36.370 9.547 1.00 11.11 344 LYS B N 1
ATOM 5260 C CA . LYS B 1 239 ? -16.834 35.582 10.141 1.00 12.52 344 LYS B CA 1
ATOM 5261 C C . LYS B 1 239 ? -18.276 36.047 9.905 1.00 11.57 344 LYS B C 1
ATOM 5262 O O . LYS B 1 239 ? -19.234 35.344 10.108 1.00 12.65 344 LYS B O 1
ATOM 5268 N N . ASP B 1 240 ? -18.356 37.348 9.503 1.00 10.84 345 ASP B N 1
ATOM 5269 C CA . ASP B 1 240 ? -19.664 37.961 9.200 1.00 10.68 345 ASP B CA 1
ATOM 5270 C C . ASP B 1 240 ? -20.172 37.788 7.784 1.00 9.02 345 ASP B C 1
ATOM 5271 O O . ASP B 1 240 ? -21.324 38.226 7.494 1.00 11.06 345 ASP B O 1
ATOM 5276 N N . ILE B 1 241 ? -19.384 37.184 6.893 1.00 10.88 346 ILE B N 1
ATOM 5277 C CA . ILE B 1 241 ? -19.790 37.121 5.480 1.00 10.34 346 ILE B CA 1
ATOM 5278 C C . ILE B 1 241 ? -21.166 36.388 5.382 1.00 9.70 346 ILE B C 1
ATOM 5279 O O . ILE B 1 241 ? -22.021 36.889 4.640 1.00 9.94 346 ILE B O 1
ATOM 5284 N N . PRO B 1 242 ? -21.417 35.206 6.027 1.00 10.08 347 PRO B N 1
ATOM 5285 C CA . PRO B 1 242 ? -22.715 34.582 5.890 1.00 10.42 347 PRO B CA 1
ATOM 5286 C C . PRO B 1 242 ? -23.884 35.429 6.352 1.00 10.13 347 PRO B C 1
ATOM 5287 O O . PRO B 1 242 ? -24.867 35.560 5.638 1.00 11.02 347 PRO B O 1
ATOM 5291 N N . VAL B 1 243 ? -23.751 36.055 7.550 1.00 10.54 348 VAL B N 1
ATOM 5292 C CA . VAL B 1 243 ? -24.919 36.859 8.043 1.00 10.67 348 VAL B CA 1
ATOM 5293 C C . VAL B 1 243 ? -25.152 38.135 7.244 1.00 9.33 348 VAL B C 1
ATOM 5294 O O . VAL B 1 243 ? -26.319 38.468 7.016 1.00 10.38 348 VAL B O 1
ATOM 5298 N N . VAL B 1 244 ? -24.062 38.754 6.774 1.00 10.51 349 VAL B N 1
ATOM 5299 C CA . VAL B 1 244 ? -24.252 39.906 5.868 1.00 10.81 349 VAL B CA 1
ATOM 5300 C C . VAL B 1 244 ? -24.971 39.479 4.575 1.00 9.54 349 VAL B C 1
ATOM 5301 O O . VAL B 1 244 ? -25.902 40.130 4.153 1.00 11.04 349 VAL B O 1
ATOM 5305 N N . HIS B 1 245 ? -24.578 38.296 4.032 1.00 9.87 350 HIS B N 1
ATOM 5306 C CA A HIS B 1 245 ? -25.339 37.750 2.861 0.50 10.50 350 HIS B CA 1
ATOM 5307 C CA B HIS B 1 245 ? -25.258 37.731 2.851 0.50 11.00 350 HIS B CA 1
ATOM 5308 C C . HIS B 1 245 ? -26.765 37.508 3.159 1.00 10.80 350 HIS B C 1
ATOM 5309 O O . HIS B 1 245 ? -27.659 37.918 2.394 1.00 11.86 350 HIS B O 1
ATOM 5322 N N . GLN B 1 246 ? -27.075 36.883 4.306 1.00 10.91 351 GLN B N 1
ATOM 5323 C CA . GLN B 1 246 ? -28.474 36.631 4.669 1.00 11.19 351 GLN B CA 1
ATOM 5324 C C . GLN B 1 246 ? -29.270 37.940 4.834 1.00 10.83 351 GLN B C 1
ATOM 5325 O O . GLN B 1 246 ? -30.382 38.061 4.353 1.00 11.86 351 GLN B O 1
ATOM 5331 N N . LEU B 1 247 ? -28.668 38.888 5.614 1.00 11.58 352 LEU B N 1
ATOM 5332 C CA . LEU B 1 247 ? -29.381 40.134 5.885 1.00 11.72 352 LEU B CA 1
ATOM 5333 C C . LEU B 1 247 ? -29.671 40.888 4.558 1.00 9.79 352 LEU B C 1
ATOM 5334 O O . LEU B 1 247 ? -30.799 41.370 4.386 1.00 10.96 352 LEU B O 1
ATOM 5339 N N . LEU B 1 248 ? -28.644 40.946 3.680 1.00 10.48 353 LEU B N 1
ATOM 5340 C CA . LEU B 1 248 ? -28.871 41.701 2.409 1.00 10.91 353 LEU B CA 1
ATOM 5341 C C . LEU B 1 248 ? -29.934 41.024 1.565 1.00 10.82 353 LEU B C 1
ATOM 5342 O O . LEU B 1 248 ? -30.836 41.669 1.056 1.00 11.06 353 LEU B O 1
ATOM 5347 N N . THR B 1 249 ? -29.851 39.686 1.414 1.00 11.32 354 THR B N 1
ATOM 5348 C CA . THR B 1 249 ? -30.773 38.965 0.492 1.00 12.32 354 THR B CA 1
ATOM 5349 C C . THR B 1 249 ? -32.176 39.149 0.974 1.00 12.24 354 THR B C 1
ATOM 5350 O O . THR B 1 249 ? -33.119 39.452 0.213 1.00 13.13 354 THR B O 1
ATOM 5354 N N . ARG B 1 250 ? -32.433 39.037 2.319 1.00 12.57 355 ARG B N 1
ATOM 5355 C CA . ARG B 1 250 ? -33.768 39.211 2.803 1.00 12.82 355 ARG B CA 1
ATOM 5356 C C . ARG B 1 250 ? -34.295 40.688 2.644 1.00 12.11 355 ARG B C 1
ATOM 5357 O O . ARG B 1 250 ? -35.506 40.959 2.291 1.00 15.24 355 ARG B O 1
ATOM 5365 N N . TYR B 1 251 ? -33.405 41.652 2.957 1.00 11.37 356 TYR B N 1
ATOM 5366 C CA . TYR B 1 251 ? -33.762 43.016 2.827 1.00 11.28 356 TYR B CA 1
ATOM 5367 C C . TYR B 1 251 ? -34.149 43.503 1.439 1.00 11.12 356 TYR B C 1
ATOM 5368 O O . TYR B 1 251 ? -35.086 44.317 1.270 1.00 11.78 356 TYR B O 1
ATOM 5377 N N . LEU B 1 252 ? -33.450 42.961 0.453 1.00 10.38 357 LEU B N 1
ATOM 5378 C CA . LEU B 1 252 ? -33.674 43.440 -0.918 1.00 10.91 357 LEU B CA 1
ATOM 5379 C C . LEU B 1 252 ? -34.955 42.957 -1.516 1.00 11.41 357 LEU B C 1
ATOM 5380 O O . LEU B 1 252 ? -35.407 43.490 -2.541 1.00 12.11 357 LEU B O 1
ATOM 5385 N N . LYS B 1 253 ? -35.614 41.961 -0.906 1.00 12.83 358 LYS B N 1
ATOM 5386 C CA . LYS B 1 253 ? -36.878 41.410 -1.507 1.00 15.13 358 LYS B CA 1
ATOM 5387 C C . LYS B 1 253 ? -37.919 42.489 -1.596 1.00 14.23 358 LYS B C 1
ATOM 5388 O O . LYS B 1 253 ? -38.749 42.333 -2.550 1.00 16.84 358 LYS B O 1
ATOM 5394 N N . GLN B 1 254 ? -37.915 43.539 -0.814 1.00 14.76 359 GLN B N 1
ATOM 5395 C CA . GLN B 1 254 ? -38.971 44.528 -0.830 1.00 13.64 359 GLN B CA 1
ATOM 5396 C C . GLN B 1 254 ? -38.902 45.471 -2.069 1.00 16.70 359 GLN B C 1
ATOM 5397 O O . GLN B 1 254 ? -39.808 46.264 -2.278 1.00 17.08 359 GLN B O 1
ATOM 5403 N N . PHE B 1 255 ? -37.750 45.471 -2.791 1.00 13.04 360 PHE B N 1
ATOM 5404 C CA . PHE B 1 255 ? -37.630 46.375 -3.911 1.00 13.06 360 PHE B CA 1
ATOM 5405 C C . PHE B 1 255 ? -37.915 45.668 -5.219 1.00 12.04 360 PHE B C 1
ATOM 5406 O O . PHE B 1 255 ? -37.988 44.422 -5.244 1.00 14.78 360 PHE B O 1
ATOM 5414 N N . HIS B 1 256 ? -37.984 46.447 -6.348 1.00 11.02 361 HIS B N 1
ATOM 5415 C CA . HIS B 1 256 ? -38.291 45.829 -7.652 1.00 11.77 361 HIS B CA 1
ATOM 5416 C C . HIS B 1 256 ? -37.111 45.660 -8.614 1.00 11.20 361 HIS B C 1
ATOM 5417 O O . HIS B 1 256 ? -37.295 44.997 -9.624 1.00 11.95 361 HIS B O 1
ATOM 5424 N N . LEU B 1 257 ? -35.965 46.332 -8.367 1.00 9.79 362 LEU B N 1
ATOM 5425 C CA . LEU B 1 257 ? -34.783 46.090 -9.202 1.00 9.73 362 LEU B CA 1
ATOM 5426 C C . LEU B 1 257 ? -33.635 45.936 -8.225 1.00 8.51 362 LEU B C 1
ATOM 5427 O O . LEU B 1 257 ? -33.300 46.920 -7.505 1.00 9.58 362 LEU B O 1
ATOM 5432 N N . THR B 1 258 ? -33.015 44.763 -8.140 1.00 8.88 363 THR B N 1
ATOM 5433 C CA . THR B 1 258 ? -31.973 44.509 -7.096 1.00 10.16 363 THR B CA 1
ATOM 5434 C C . THR B 1 258 ? -30.993 43.510 -7.699 1.00 9.73 363 THR B C 1
ATOM 5435 O O . THR B 1 258 ? -31.301 42.723 -8.622 1.00 9.72 363 THR B O 1
ATOM 5439 N N . PRO B 1 259 ? -29.764 43.492 -7.143 1.00 9.45 364 PRO B N 1
ATOM 5440 C CA . PRO B 1 259 ? -28.892 42.324 -7.398 1.00 9.79 364 PRO B CA 1
ATOM 5441 C C . PRO B 1 259 ? -29.272 41.134 -6.593 1.00 9.27 364 PRO B C 1
ATOM 5442 O O . PRO B 1 259 ? -29.941 41.285 -5.551 1.00 11.26 364 PRO B O 1
ATOM 5446 N N . VAL B 1 260 ? -28.818 39.945 -7.025 1.00 10.03 365 VAL B N 1
ATOM 5447 C CA . VAL B 1 260 ? -28.893 38.762 -6.217 1.00 10.82 365 VAL B CA 1
ATOM 5448 C C . VAL B 1 260 ? -27.475 38.279 -6.117 1.00 10.07 365 VAL B C 1
ATOM 5449 O O . VAL B 1 260 ? -26.856 37.906 -7.132 1.00 12.12 365 VAL B O 1
ATOM 5453 N N . MET B 1 261 ? -26.876 38.358 -4.957 1.00 10.51 366 MET B N 1
ATOM 5454 C CA . MET B 1 261 ? -25.405 38.103 -4.780 1.00 10.95 366 MET B CA 1
ATOM 5455 C C . MET B 1 261 ? -25.220 36.734 -4.182 1.00 10.08 366 MET B C 1
ATOM 5456 O O . MET B 1 261 ? -25.809 36.370 -3.175 1.00 12.80 366 MET B O 1
ATOM 5461 N N . SER B 1 262 ? -24.198 36.003 -4.688 1.00 9.58 367 SER B N 1
ATOM 5462 C CA . SER B 1 262 ? -23.714 34.814 -3.986 1.00 9.68 367 SER B CA 1
ATOM 5463 C C . SER B 1 262 ? -22.893 35.238 -2.742 1.00 10.64 367 SER B C 1
ATOM 5464 O O . SER B 1 262 ? -22.557 36.423 -2.544 1.00 10.35 367 SER B O 1
ATOM 5467 N N . GLN B 1 263 ? -22.571 34.242 -1.910 1.00 9.57 368 GLN B N 1
ATOM 5468 C CA . GLN B 1 263 ? -21.697 34.582 -0.730 1.00 9.47 368 GLN B CA 1
ATOM 5469 C C . GLN B 1 263 ? -20.385 35.074 -1.172 1.00 9.71 368 GLN B C 1
ATOM 5470 O O . GLN B 1 263 ? -19.787 35.964 -0.529 1.00 11.24 368 GLN B O 1
ATOM 5476 N N . GLU B 1 264 ? -19.792 34.543 -2.281 1.00 10.16 369 GLU B N 1
ATOM 5477 C CA . GLU B 1 264 ? -18.528 35.064 -2.776 1.00 10.50 369 GLU B CA 1
ATOM 5478 C 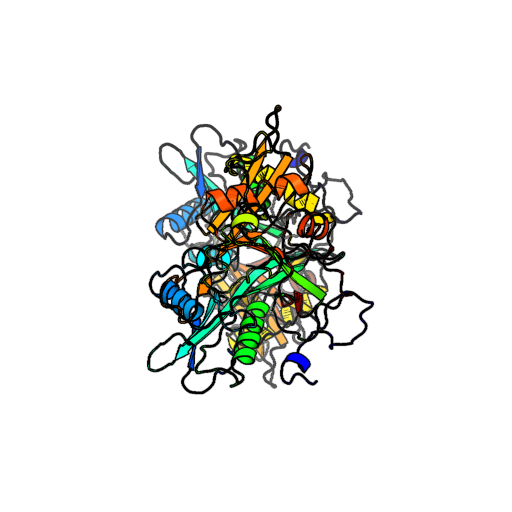C . GLU B 1 264 ? -18.672 36.521 -3.227 1.00 8.97 369 GLU B C 1
ATOM 5479 O O . GLU B 1 264 ? -17.750 37.309 -3.053 1.00 10.02 369 GLU B O 1
ATOM 5485 N N . GLU B 1 265 ? -19.805 36.825 -3.899 1.00 8.99 370 GLU B N 1
ATOM 5486 C CA . GLU B 1 265 ? -19.987 38.251 -4.334 1.00 9.63 370 GLU B CA 1
ATOM 5487 C C . GLU B 1 265 ? -20.150 39.160 -3.076 1.00 9.07 370 GLU B C 1
ATOM 5488 O O . GLU B 1 265 ? -19.657 40.254 -3.126 1.00 8.84 370 GLU B O 1
ATOM 5494 N N . VAL B 1 266 ? -20.863 38.685 -2.050 1.00 8.85 371 VAL B N 1
ATOM 5495 C CA . VAL B 1 266 ? -20.986 39.519 -0.797 1.00 8.53 371 VAL B CA 1
ATOM 5496 C C . VAL B 1 266 ? -19.588 39.777 -0.255 1.00 8.49 371 VAL B C 1
ATOM 5497 O O . VAL B 1 266 ? -19.281 40.902 0.174 1.00 8.95 371 VAL B O 1
ATOM 5501 N N . GLU B 1 267 ? -18.701 38.744 -0.182 1.00 8.24 372 GLU B N 1
ATOM 5502 C CA . GLU B 1 267 ? -17.377 38.999 0.292 1.00 8.52 372 GLU B CA 1
ATOM 5503 C C . GLU B 1 267 ? -16.671 40.050 -0.556 1.00 9.19 372 GLU B C 1
ATOM 5504 O O . GLU B 1 267 ? -16.069 41.041 -0.020 1.00 9.67 372 GLU B O 1
ATOM 5510 N N . HIS B 1 268 ? -16.724 39.945 -1.902 1.00 8.29 373 HIS B N 1
ATOM 5511 C CA . HIS B 1 268 ? -16.092 40.928 -2.718 1.00 8.21 373 HIS B CA 1
ATOM 5512 C C . HIS B 1 268 ? -16.611 42.376 -2.488 1.00 7.80 373 HIS B C 1
ATOM 5513 O O . HIS B 1 268 ? -15.818 43.321 -2.388 1.00 8.82 373 HIS B O 1
ATOM 5520 N N . TRP B 1 269 ? -17.909 42.484 -2.486 1.00 8.46 374 TRP B N 1
ATOM 5521 C CA . TRP B 1 269 ? -18.496 43.854 -2.523 1.00 8.53 374 TRP B CA 1
ATOM 5522 C C . TRP B 1 269 ? -18.492 44.502 -1.143 1.00 8.69 374 TRP B C 1
ATOM 5523 O O . TRP B 1 269 ? -18.556 45.747 -1.096 1.00 8.87 374 TRP B O 1
ATOM 5534 N N . PHE B 1 270 ? -18.423 43.737 -0.021 1.00 8.16 375 PHE B N 1
ATOM 5535 C CA . PHE B 1 270 ? -18.563 44.326 1.334 1.00 7.96 375 PHE B CA 1
ATOM 5536 C C . PHE B 1 270 ? -17.336 44.158 2.211 1.00 8.57 375 PHE B C 1
ATOM 5537 O O . PHE B 1 270 ? -17.186 44.980 3.124 1.00 9.88 375 PHE B O 1
ATOM 5545 N N . TYR B 1 271 ? -16.474 43.156 2.015 1.00 9.38 376 TYR B N 1
ATOM 5546 C CA . TYR B 1 271 ? -15.384 42.988 2.976 1.00 9.30 376 TYR B CA 1
ATOM 5547 C C . TYR B 1 271 ? -14.519 44.220 2.933 1.00 10.27 376 TYR B C 1
ATOM 5548 O O . TYR B 1 271 ? -14.073 44.690 1.863 1.00 10.53 376 TYR B O 1
ATOM 5557 N N . PRO B 1 272 ? -14.162 44.811 4.093 1.00 9.17 377 PRO B N 1
ATOM 5558 C CA . PRO B 1 272 ? -13.564 46.174 4.026 1.00 10.28 377 PRO B CA 1
ATOM 5559 C C . PRO B 1 272 ? -12.198 46.162 3.359 1.00 10.35 377 PRO B C 1
ATOM 5560 O O . PRO B 1 272 ? -11.326 45.272 3.619 1.00 11.92 377 PRO B O 1
ATOM 5564 N N . GLN B 1 273 ? -11.982 47.181 2.551 1.00 10.82 378 GLN B N 1
ATOM 5565 C CA . GLN B 1 273 ? -10.666 47.477 2.005 1.00 10.73 378 GLN B CA 1
ATOM 5566 C C . GLN B 1 273 ? -10.417 48.957 2.156 1.00 11.23 378 GLN B C 1
ATOM 5567 O O . GLN B 1 273 ? -11.196 49.790 1.675 1.00 11.25 378 GLN B O 1
ATOM 5573 N N . GLU B 1 274 ? -9.357 49.319 2.882 1.00 13.91 379 GLU B N 1
ATOM 5574 C CA . GLU B 1 274 ? -9.155 50.736 3.227 1.00 13.80 379 GLU B CA 1
ATOM 5575 C C . GLU B 1 274 ? -9.086 51.592 1.966 1.00 13.31 379 GLU B C 1
ATOM 5576 O O . GLU B 1 274 ? -8.500 51.230 0.933 1.00 14.63 379 GLU B O 1
ATOM 5582 N N . ASN B 1 275 ? -9.762 52.721 2.027 1.00 13.65 380 ASN B N 1
ATOM 5583 C CA . ASN B 1 275 ? -9.799 53.672 0.887 1.00 14.32 380 ASN B CA 1
ATOM 5584 C C . ASN B 1 275 ? -10.556 53.200 -0.353 1.00 13.20 380 ASN B C 1
ATOM 5585 O O . ASN B 1 275 ? -10.479 53.817 -1.446 1.00 13.17 380 ASN B O 1
ATOM 5590 N N . ILE B 1 276 ? -11.384 52.148 -0.148 1.00 11.15 381 ILE B N 1
ATOM 5591 C CA . ILE B 1 276 ? -12.2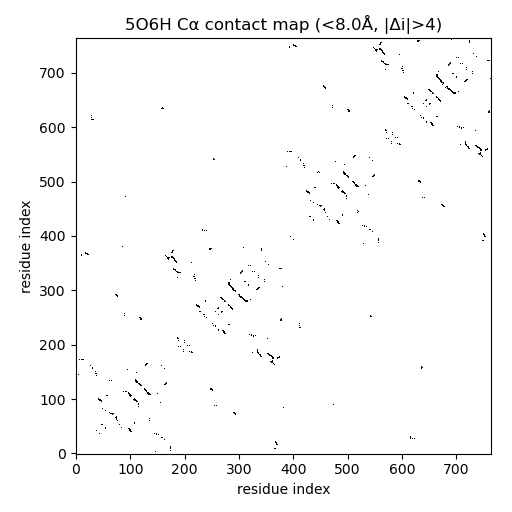03 51.611 -1.255 1.00 10.70 381 ILE B CA 1
ATOM 5592 C C . ILE B 1 276 ? -13.655 51.382 -0.714 1.00 9.39 381 ILE B C 1
ATOM 5593 O O . ILE B 1 276 ? -14.596 52.003 -1.261 1.00 10.17 381 ILE B O 1
ATOM 5598 N N . ILE B 1 277 ? -13.781 50.451 0.236 1.00 9.00 382 ILE B N 1
ATOM 5599 C CA . ILE B 1 277 ? -15.137 50.058 0.710 1.00 9.82 382 ILE B CA 1
ATOM 5600 C C . ILE B 1 277 ? -15.033 49.905 2.238 1.00 9.01 382 ILE B C 1
ATOM 5601 O O . ILE B 1 277 ? -14.167 49.209 2.769 1.00 9.24 382 ILE B O 1
ATOM 5606 N N . ASP B 1 278 ? -16.032 50.460 2.906 1.00 9.03 383 ASP B N 1
ATOM 5607 C CA . ASP B 1 278 ? -16.195 50.292 4.376 1.00 9.32 383 ASP B CA 1
ATOM 5608 C C . ASP B 1 278 ? -17.524 49.679 4.655 1.00 9.68 383 ASP B C 1
ATOM 5609 O O . ASP B 1 278 ? -18.564 50.097 4.083 1.00 9.60 383 ASP B O 1
ATOM 5614 N N . THR B 1 279 ? -17.529 48.652 5.538 1.00 9.29 384 THR B N 1
ATOM 5615 C CA . THR B 1 279 ? -18.823 48.056 5.970 1.00 9.41 384 THR B CA 1
ATOM 5616 C C . THR B 1 279 ? -18.723 47.871 7.473 1.00 8.88 384 THR B C 1
ATOM 5617 O O . THR B 1 279 ? -17.677 47.324 7.964 1.00 9.94 384 THR B O 1
ATOM 5621 N N . PHE B 1 280 ? -19.731 48.331 8.193 1.00 8.97 385 PHE B N 1
ATOM 5622 C CA . PHE B 1 280 ? -19.758 48.135 9.701 1.00 8.62 385 PHE B CA 1
ATOM 5623 C C . PHE B 1 280 ? -21.012 47.388 9.967 1.00 8.57 385 PHE B C 1
ATOM 5624 O O . PHE B 1 280 ? -22.105 47.674 9.432 1.00 9.95 385 PHE B O 1
ATOM 5632 N N . VAL B 1 281 ? -20.949 46.418 10.871 1.00 8.65 386 VAL B N 1
ATOM 5633 C CA . VAL B 1 281 ? -22.063 45.618 11.337 1.00 8.96 386 VAL B CA 1
ATOM 5634 C C . VAL B 1 281 ? -22.413 45.998 12.797 1.00 9.34 386 VAL B C 1
ATOM 5635 O O . VAL B 1 281 ? -21.547 46.497 13.525 1.00 10.32 386 VAL B O 1
ATOM 5639 N N . VAL B 1 282 ? -23.678 45.744 13.129 1.00 9.25 387 VAL B N 1
ATOM 5640 C CA . VAL B 1 282 ? -24.124 45.918 14.559 1.00 9.39 387 VAL B CA 1
ATOM 5641 C C . VAL B 1 282 ? -24.207 44.529 15.110 1.00 9.98 387 VAL B C 1
ATOM 5642 O O . VAL B 1 282 ? -25.000 43.681 14.672 1.00 10.63 387 VAL B O 1
ATOM 5646 N N . GLU B 1 283 ? -23.381 44.277 16.120 1.00 9.57 388 GLU B N 1
ATOM 5647 C CA . GLU B 1 283 ? -23.415 42.980 16.858 1.00 9.95 388 GLU B CA 1
ATOM 5648 C C . GLU B 1 283 ? -23.938 43.255 18.265 1.00 9.69 388 GLU B C 1
ATOM 5649 O O . GLU B 1 283 ? -23.304 44.006 19.029 1.00 10.99 388 GLU B O 1
ATOM 5655 N N . ASN B 1 284 ? -25.075 42.672 18.548 1.00 9.82 389 ASN B N 1
ATOM 5656 C CA . ASN B 1 284 ? -25.833 42.974 19.804 1.00 10.61 389 ASN B CA 1
ATOM 5657 C C . ASN B 1 284 ? -25.266 42.257 21.056 1.00 10.10 389 ASN B C 1
ATOM 5658 O O . ASN B 1 284 ? -24.217 41.590 21.011 1.00 9.90 389 ASN B O 1
ATOM 5663 N N . ALA B 1 285 ? -25.997 42.432 22.156 1.00 10.17 390 ALA B N 1
ATOM 5664 C CA . ALA B 1 285 ? -25.517 41.908 23.461 1.00 9.83 390 ALA B CA 1
ATOM 5665 C C . ALA B 1 285 ? -25.512 40.387 23.483 1.00 9.87 390 ALA B C 1
ATOM 5666 O O . ALA B 1 285 ? -24.948 39.785 24.421 1.00 9.59 390 ALA B O 1
ATOM 5668 N N . ASN B 1 286 ? -26.194 39.764 22.500 1.00 10.25 391 ASN B N 1
ATOM 5669 C CA . ASN B 1 286 ? -26.256 38.291 22.378 1.00 10.37 391 ASN B CA 1
ATOM 5670 C C . ASN B 1 286 ? -25.218 37.786 21.448 1.00 10.95 391 ASN B C 1
ATOM 5671 O O . ASN B 1 286 ? -25.140 36.557 21.226 1.00 12.84 391 ASN B O 1
ATOM 5676 N N . GLY B 1 287 ? -24.437 38.660 20.823 1.00 9.61 392 GLY B N 1
ATOM 5677 C CA . GLY B 1 287 ? -23.499 38.258 19.776 1.00 10.94 392 GLY B CA 1
ATOM 5678 C C . GLY B 1 287 ? -24.106 38.169 18.391 1.00 11.43 392 GLY B C 1
ATOM 5679 O O . GLY B 1 287 ? -23.353 37.664 17.517 1.00 12.84 392 GLY B O 1
ATOM 5680 N N . GLU B 1 288 ? -25.334 38.551 18.176 1.00 11.24 393 GLU B N 1
ATOM 5681 C CA A GLU B 1 288 ? -25.972 38.379 16.831 0.50 11.12 393 GLU B CA 1
ATOM 5682 C CA B GLU B 1 288 ? -26.018 38.381 16.856 0.50 11.42 393 GLU B CA 1
ATOM 5683 C C . GLU B 1 288 ? -25.796 39.667 16.044 1.00 11.12 393 GLU B C 1
ATOM 5684 O O . GLU B 1 288 ? -25.966 40.806 16.573 1.00 10.83 393 GLU B O 1
ATOM 5695 N N . VAL B 1 289 ? -25.451 39.506 14.761 1.00 10.93 394 VAL B N 1
ATOM 5696 C CA . VAL B 1 289 ? -25.388 40.665 13.821 1.00 10.99 394 VAL B CA 1
ATOM 5697 C C . VAL B 1 289 ? -26.732 40.897 13.265 1.00 10.85 394 VAL B C 1
ATOM 5698 O O . VAL B 1 289 ? -27.345 40.026 12.621 1.00 12.19 394 VAL B O 1
ATOM 5702 N N . THR B 1 290 ? -27.247 42.113 13.491 1.00 9.84 395 THR B N 1
ATOM 5703 C CA . THR B 1 290 ? -28.650 42.412 13.110 1.00 12.17 395 THR B CA 1
ATOM 5704 C C . THR B 1 290 ? -28.765 43.532 12.024 1.00 10.21 395 THR B C 1
ATOM 5705 O O . THR B 1 290 ? -29.849 43.770 11.518 1.00 11.26 395 THR B O 1
ATOM 5709 N N . ASP B 1 291 ? -27.672 44.277 11.773 1.00 9.51 396 ASP B N 1
ATOM 5710 C CA . ASP B 1 291 ? -27.791 45.405 10.837 1.00 9.67 396 ASP B CA 1
ATOM 5711 C C . ASP B 1 291 ? -26.420 45.631 10.256 1.00 9.28 396 ASP B C 1
ATOM 5712 O O . ASP B 1 291 ? -25.368 45.212 10.822 1.00 9.58 396 ASP B O 1
ATOM 5717 N N . PHE B 1 292 ? -26.379 46.301 9.066 1.00 9.00 397 PHE B N 1
ATOM 5718 C CA . PHE B 1 292 ? -25.042 46.766 8.642 1.00 8.54 397 PHE B CA 1
ATOM 5719 C C . PHE B 1 292 ? -25.202 48.021 7.752 1.00 8.25 397 PHE B C 1
ATOM 5720 O O . PHE B 1 292 ? -26.251 48.225 7.140 1.00 9.18 397 PHE B O 1
ATOM 5728 N N . LEU B 1 293 ? -24.114 48.802 7.686 1.00 7.91 398 LEU B N 1
ATOM 5729 C CA . LEU B 1 293 ? -24.051 49.984 6.824 1.00 8.60 398 LEU B CA 1
ATOM 5730 C C . LEU B 1 293 ? -22.817 49.894 5.959 1.00 9.58 398 LEU B C 1
ATOM 5731 O O . LEU B 1 293 ? -21.821 49.221 6.363 1.00 8.88 398 LEU B O 1
ATOM 5736 N N . SER B 1 294 ? -22.810 50.488 4.761 1.00 8.71 399 SER B N 1
ATOM 5737 C CA . SER B 1 294 ? -21.611 50.470 3.940 1.00 8.68 399 SER B CA 1
ATOM 5738 C C . SER B 1 294 ? -21.538 51.726 3.038 1.00 7.90 399 SER B C 1
ATOM 5739 O O . SER B 1 294 ? -22.595 52.266 2.660 1.00 8.94 399 SER B O 1
ATOM 5742 N N . PHE B 1 295 ? -20.326 52.102 2.717 1.00 8.04 400 PHE B N 1
ATOM 5743 C CA . PHE B 1 295 ? -20.140 53.249 1.799 1.00 7.87 400 PHE B CA 1
ATOM 5744 C C . PHE B 1 295 ? -18.767 53.088 1.142 1.00 8.92 400 PHE B C 1
ATOM 5745 O O . PHE B 1 295 ? -17.845 52.490 1.699 1.00 9.31 400 PHE B O 1
ATOM 5753 N N . TYR B 1 296 ? -18.718 53.551 -0.125 1.00 9.14 401 TYR B N 1
ATOM 5754 C CA . TYR B 1 296 ? -17.449 53.426 -0.893 1.00 9.57 401 TYR B CA 1
ATOM 5755 C C . TYR B 1 296 ? -16.727 54.816 -1.025 1.00 9.70 401 TYR B C 1
ATOM 5756 O O . TYR B 1 296 ? -17.376 55.884 -0.829 1.00 10.58 401 TYR B O 1
ATOM 5765 N N . THR B 1 297 ? -15.430 54.735 -1.273 1.00 9.41 402 THR B N 1
ATOM 5766 C CA . THR B 1 297 ? -14.566 55.909 -1.308 1.00 10.49 402 THR B CA 1
ATOM 5767 C C . THR B 1 297 ? -14.312 56.356 -2.758 1.00 10.69 402 THR B C 1
ATOM 5768 O O . THR B 1 297 ? -13.782 55.541 -3.541 1.00 10.80 402 THR B O 1
ATOM 5772 N N . LEU B 1 298 ? -14.680 57.582 -3.099 1.00 9.72 403 LEU B N 1
ATOM 5773 C CA . LEU B 1 298 ? -14.554 58.074 -4.488 1.00 10.27 403 LEU B CA 1
ATOM 5774 C C . LEU B 1 298 ? -14.268 59.584 -4.446 1.00 10.82 403 LEU B C 1
ATOM 5775 O O . LEU B 1 298 ? -15.225 60.375 -4.354 1.00 10.74 403 LEU B O 1
ATOM 5780 N N . PRO B 1 299 ? -13.014 59.969 -4.508 1.00 10.76 404 PRO B N 1
ATOM 5781 C CA . PRO B 1 299 ? -12.703 61.398 -4.472 1.00 10.60 404 PRO B CA 1
ATOM 5782 C C . PRO B 1 299 ? -13.065 62.009 -5.809 1.00 10.74 404 PRO B C 1
ATOM 5783 O O . PRO B 1 299 ? -13.182 61.333 -6.870 1.00 11.18 404 PRO B O 1
ATOM 5787 N N . SER B 1 300 ? -13.210 63.373 -5.817 1.00 12.09 405 SER B N 1
ATOM 5788 C CA . SER B 1 300 ? -13.289 64.125 -7.096 1.00 12.34 405 SER B CA 1
ATOM 5789 C C . SER B 1 300 ? -12.148 65.129 -7.176 1.00 13.90 405 SER B C 1
ATOM 5790 O O . SER B 1 300 ? -11.833 65.843 -6.174 1.00 15.08 405 SER B O 1
ATOM 5793 N N . THR B 1 301 ? -11.530 65.168 -8.335 1.00 13.05 406 THR B N 1
ATOM 5794 C CA . THR B 1 301 ? -10.530 66.248 -8.641 1.00 13.05 406 THR B CA 1
ATOM 5795 C C . THR B 1 301 ? -11.251 67.557 -8.658 1.00 14.09 406 THR B C 1
ATOM 5796 O O . THR B 1 301 ? -12.376 67.719 -9.171 1.00 14.28 406 THR B O 1
ATOM 5800 N N . ILE B 1 302 ? -10.547 68.578 -8.071 1.00 15.10 407 ILE B N 1
ATOM 5801 C CA A ILE B 1 302 ? -11.019 69.963 -8.114 0.50 18.17 407 ILE B CA 1
ATOM 5802 C CA B ILE B 1 302 ? -11.047 69.952 -8.119 0.50 18.29 407 ILE B CA 1
ATOM 5803 C C . ILE B 1 302 ? -10.529 70.522 -9.467 1.00 18.22 407 ILE B C 1
ATOM 5804 O O . ILE B 1 302 ? -9.335 70.743 -9.658 1.00 19.89 407 ILE B O 1
ATOM 5813 N N . MET B 1 303 ? -11.435 70.639 -10.368 1.00 16.68 408 MET B N 1
ATOM 5814 C CA . MET B 1 303 ? -11.097 70.911 -11.780 1.00 18.58 408 MET B CA 1
ATOM 5815 C C . MET B 1 303 ? -10.341 72.223 -11.893 1.00 25.09 408 MET B C 1
ATOM 5816 O O . MET B 1 303 ? -9.372 72.292 -12.675 1.00 25.91 408 MET B O 1
ATOM 5821 N N . ASN B 1 304 ? -10.777 73.233 -11.157 1.00 21.58 409 ASN B N 1
ATOM 5822 C CA . ASN B 1 304 ? -10.016 74.542 -11.321 1.00 27.30 409 ASN B CA 1
ATOM 5823 C C . ASN B 1 304 ? -8.615 74.531 -10.686 1.00 29.39 409 ASN B C 1
ATOM 5824 O O . ASN B 1 304 ? -7.761 75.396 -11.048 1.00 33.16 409 ASN B O 1
ATOM 5829 N N . HIS B 1 305 ? -8.348 73.600 -9.765 1.00 31.18 410 HIS B N 1
ATOM 5830 C CA . HIS B 1 305 ? -7.074 73.498 -9.074 1.00 33.51 410 HIS B CA 1
ATOM 5831 C C . HIS B 1 305 ? -6.665 72.025 -8.957 1.00 36.61 410 HIS B C 1
ATOM 5832 O O . HIS B 1 305 ? -6.731 71.472 -7.833 1.00 32.81 410 HIS B O 1
ATOM 5839 N N . PRO B 1 306 ? -6.294 71.362 -10.101 1.00 33.12 411 PRO B N 1
ATOM 5840 C CA . PRO B 1 306 ? -6.053 69.879 -10.140 1.00 35.88 411 PRO B CA 1
ATOM 5841 C C . PRO B 1 306 ? -4.840 69.380 -9.310 1.00 37.73 411 PRO B C 1
ATOM 5842 O O . PRO B 1 306 ? -4.733 68.187 -9.005 1.00 38.42 411 PRO B O 1
ATOM 5846 N N . THR B 1 307 ? -3.925 70.316 -9.016 1.00 37.55 412 THR B N 1
ATOM 5847 C CA . THR B 1 307 ? -2.807 70.185 -8.093 1.00 41.16 412 THR B CA 1
ATOM 5848 C C . THR B 1 307 ? -3.302 70.078 -6.636 1.00 43.09 412 THR B C 1
ATOM 5849 O O . THR B 1 307 ? -2.717 69.316 -5.842 1.00 49.43 412 THR B O 1
ATOM 5853 N N . HIS B 1 308 ? -4.360 70.811 -6.265 1.00 36.40 413 HIS B N 1
ATOM 5854 C CA . HIS B 1 308 ? -4.837 70.748 -4.856 1.00 35.40 413 HIS B CA 1
ATOM 5855 C C . HIS B 1 308 ? -5.355 69.348 -4.483 1.00 39.41 413 HIS B C 1
ATOM 5856 O O . HIS B 1 308 ? -5.665 68.509 -5.365 1.00 34.61 413 HIS B O 1
ATOM 5863 N N . LYS B 1 309 ? -5.403 69.067 -3.179 1.00 40.67 414 LYS B N 1
ATOM 5864 C CA . LYS B 1 309 ? -5.911 67.776 -2.728 1.00 37.19 414 LYS B CA 1
ATOM 5865 C C . LYS B 1 309 ? -7.442 67.663 -3.179 1.00 25.93 414 LYS B C 1
ATOM 5866 O O . LYS B 1 309 ? -8.210 68.644 -3.133 1.00 28.14 414 LYS B O 1
ATOM 5872 N N . SER B 1 310 ? -7.799 66.478 -3.654 1.00 29.56 415 SER B N 1
ATOM 5873 C CA . SER B 1 310 ? -9.144 66.194 -4.145 1.00 26.44 415 SER B CA 1
ATOM 5874 C C . SER B 1 310 ? -10.241 66.349 -3.039 1.00 23.70 415 SER B C 1
ATOM 5875 O O . SER B 1 310 ? -9.915 66.250 -1.801 1.00 25.41 415 SER B O 1
ATOM 5878 N N . LEU B 1 311 ? -11.485 66.595 -3.427 1.00 18.13 416 LEU B N 1
ATOM 5879 C CA . LEU B 1 311 ? -12.631 66.527 -2.536 1.00 18.05 416 LEU B CA 1
ATOM 5880 C C . LEU B 1 311 ? -12.768 65.069 -2.074 1.00 16.12 416 LEU B C 1
ATOM 5881 O O . LEU B 1 311 ? -12.842 64.137 -2.942 1.00 16.03 416 LEU B O 1
ATOM 5886 N N . LYS B 1 312 ? -12.808 64.826 -0.778 1.00 14.30 417 LYS B N 1
ATOM 5887 C CA A LYS B 1 312 ? -12.895 63.442 -0.269 0.50 15.38 417 LYS B CA 1
ATOM 5888 C CA B LYS B 1 312 ? -12.894 63.441 -0.276 0.50 14.98 417 LYS B CA 1
ATOM 5889 C C . LYS B 1 312 ? -14.353 63.143 -0.030 1.00 13.98 417 LYS B C 1
ATOM 5890 O O . LYS B 1 312 ? -14.985 63.769 0.864 1.00 15.10 417 LYS B O 1
ATOM 5901 N N . ALA B 1 313 ? -14.905 62.228 -0.842 1.00 11.20 418 ALA B N 1
ATOM 5902 C CA . ALA B 1 313 ? -16.360 61.958 -0.837 1.00 12.46 418 ALA B CA 1
ATOM 5903 C C . ALA B 1 313 ? -16.606 60.484 -0.571 1.00 11.28 418 ALA B C 1
ATOM 5904 O O . ALA B 1 313 ? -15.888 59.604 -1.150 1.00 11.66 418 ALA B O 1
ATOM 5906 N N . ALA B 1 314 ? -17.572 60.222 0.292 1.00 10.80 419 ALA B N 1
ATOM 5907 C CA . ALA B 1 314 ? -18.076 58.874 0.602 1.00 10.22 419 ALA B CA 1
ATOM 5908 C C . ALA B 1 314 ? -19.394 58.714 -0.047 1.00 11.23 419 ALA B C 1
ATOM 5909 O O . ALA B 1 314 ? -20.225 59.685 -0.101 1.00 12.14 419 ALA B O 1
ATOM 5911 N N . TYR B 1 315 ? -19.714 57.528 -0.603 1.00 9.34 420 TYR B N 1
ATOM 5912 C CA . TYR B 1 315 ? -20.991 57.258 -1.255 1.00 9.52 420 TYR B CA 1
ATOM 5913 C C . TYR B 1 315 ? -21.702 56.126 -0.560 1.00 8.59 420 TYR B C 1
ATOM 5914 O O . TYR B 1 315 ? -21.174 54.986 -0.457 1.00 9.18 420 TYR B O 1
ATOM 5923 N N . SER B 1 316 ? -22.945 56.353 -0.129 1.00 8.88 421 SER B N 1
ATOM 5924 C CA . SER B 1 316 ? -23.759 55.300 0.455 1.00 8.88 421 SER B CA 1
ATOM 5925 C C . SER B 1 316 ? -23.915 54.129 -0.527 1.00 8.88 421 SER B C 1
ATOM 5926 O O . SER B 1 316 ? -24.130 54.327 -1.713 1.00 9.78 421 SER B O 1
ATOM 5929 N N . PHE B 1 317 ? -23.826 52.910 0.019 1.00 7.94 422 PHE B N 1
ATOM 5930 C CA . PHE B 1 317 ? -23.831 51.715 -0.831 1.00 8.44 422 PHE B CA 1
ATOM 5931 C C . PHE B 1 317 ? -25.063 50.920 -0.522 1.00 8.59 422 PHE B C 1
ATOM 5932 O O . PHE B 1 317 ? -26.171 51.293 -0.928 1.00 9.38 422 PHE B O 1
ATOM 5940 N N . TYR B 1 318 ? -24.967 49.864 0.310 1.00 8.33 423 TYR B N 1
ATOM 5941 C CA . TYR B 1 318 ? -26.167 49.162 0.846 1.00 8.47 423 TYR B CA 1
ATOM 5942 C C . TYR B 1 318 ? -26.210 49.243 2.357 1.00 8.74 423 TYR B C 1
ATOM 5943 O O . TYR B 1 318 ? -25.199 48.983 3.055 1.00 9.74 423 TYR B O 1
ATOM 5952 N N . ASN B 1 319 ? -27.387 49.627 2.876 1.00 8.59 424 ASN B N 1
ATOM 5953 C CA . ASN B 1 319 ? -27.626 49.754 4.316 1.00 8.53 424 ASN B CA 1
ATOM 5954 C C . ASN B 1 319 ? -28.826 48.895 4.669 1.00 9.53 424 ASN B C 1
ATOM 5955 O O . ASN B 1 319 ? -29.903 49.067 4.105 1.00 12.12 424 ASN B O 1
ATOM 5960 N N . VAL B 1 320 ? -28.604 47.950 5.601 1.00 9.04 425 VAL B N 1
ATOM 5961 C CA . VAL B 1 320 ? -29.661 46.978 5.920 1.00 9.58 425 VAL B CA 1
ATOM 5962 C C . VAL B 1 320 ? -29.925 47.100 7.443 1.00 10.19 425 VAL B C 1
ATOM 5963 O O . VAL B 1 320 ? -29.044 47.060 8.278 1.00 10.46 425 VAL B O 1
ATOM 5967 N N . HIS B 1 321 ? -31.226 47.312 7.765 1.00 11.63 426 HIS B N 1
ATOM 5968 C CA . HIS B 1 321 ? -31.634 47.426 9.174 1.00 11.84 426 HIS B CA 1
ATOM 5969 C C . HIS B 1 321 ? -32.708 46.356 9.409 1.00 12.33 426 HIS B C 1
ATOM 5970 O O . HIS B 1 321 ? -33.631 46.208 8.623 1.00 13.88 426 HIS B O 1
ATOM 5977 N N . THR B 1 322 ? -32.602 45.720 10.622 1.00 12.34 427 THR B N 1
ATOM 5978 C CA . THR B 1 322 ? -33.662 44.836 11.121 1.00 12.61 427 THR B CA 1
ATOM 5979 C C . THR B 1 322 ? -33.952 45.197 12.616 1.00 13.28 427 THR B C 1
ATOM 5980 O O . THR B 1 322 ? -35.058 44.767 13.089 1.00 15.73 427 THR B O 1
ATOM 5984 N N . GLN B 1 323 ? -33.019 45.757 13.345 1.00 12.61 428 GLN B N 1
ATOM 5985 C CA . GLN B 1 323 ? -33.271 46.040 14.802 1.00 12.87 428 GLN B CA 1
ATOM 5986 C C . GLN B 1 323 ? -32.819 47.363 15.164 1.00 15.54 428 GLN B C 1
ATOM 5987 O O . GLN B 1 323 ? -33.297 47.912 16.172 1.00 21.49 428 GLN B O 1
ATOM 5993 N N . THR B 1 324 ? -31.860 48.004 14.477 1.00 15.15 429 THR B N 1
ATOM 5994 C CA . THR B 1 324 ? -31.504 49.411 14.681 1.00 13.08 429 THR B CA 1
ATOM 5995 C C . THR B 1 324 ? -32.299 50.245 13.716 1.00 13.10 429 THR B C 1
ATOM 5996 O O . THR B 1 324 ? -32.389 49.932 12.513 1.00 13.77 429 THR B O 1
ATOM 6000 N N . PRO B 1 325 ? -32.911 51.386 14.158 1.00 13.72 430 PRO B N 1
ATOM 6001 C CA . PRO B 1 325 ? -33.565 52.244 13.214 1.00 13.32 430 PRO B CA 1
ATOM 6002 C C . PRO B 1 325 ? -32.617 52.722 12.076 1.00 12.72 430 PRO B C 1
ATOM 6003 O O . PRO B 1 325 ? -31.436 53.067 12.336 1.00 13.50 430 PRO B O 1
ATOM 6007 N N . LEU B 1 326 ? -33.172 52.747 10.851 1.00 13.45 431 LEU B N 1
ATOM 6008 C CA . LEU B 1 326 ? -32.367 53.207 9.693 1.00 13.20 431 LEU B CA 1
ATOM 6009 C C . LEU B 1 326 ? -31.787 54.599 9.937 1.00 14.00 431 LEU B C 1
ATOM 6010 O O . LEU B 1 326 ? -30.602 54.881 9.622 1.00 12.59 431 LEU B O 1
ATOM 6015 N N . LEU B 1 327 ? -32.589 55.474 10.540 1.00 13.54 432 LEU B N 1
ATOM 6016 C CA . LEU B 1 327 ? -32.151 56.801 10.886 1.00 14.29 432 LEU B CA 1
ATOM 6017 C C . LEU B 1 327 ? -30.899 56.829 11.711 1.00 13.71 432 LEU B C 1
ATOM 6018 O O . LEU B 1 327 ? -29.935 57.569 11.423 1.00 13.96 432 LEU B O 1
ATOM 6023 N N . ASP B 1 328 ? -30.837 55.976 12.717 1.00 14.30 433 ASP B N 1
ATOM 6024 C CA . ASP B 1 328 ? -29.638 55.885 13.580 1.00 13.71 433 ASP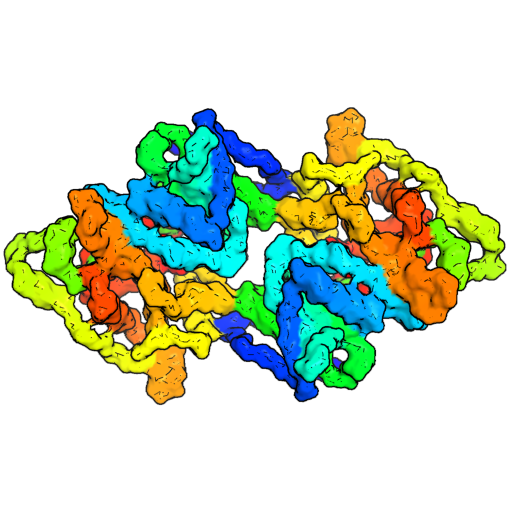 B CA 1
ATOM 6025 C C . ASP B 1 328 ? -28.448 55.256 12.849 1.00 12.61 433 ASP B C 1
ATOM 6026 O O . ASP B 1 328 ? -27.318 55.681 13.014 1.00 13.25 433 ASP B O 1
ATOM 6031 N N . LEU B 1 329 ? -28.728 54.243 12.019 1.00 14.11 434 LEU B N 1
ATOM 6032 C CA . LEU B 1 329 ? -27.632 53.630 11.329 1.00 14.10 434 LEU B CA 1
ATOM 6033 C C . LEU B 1 329 ? -26.975 54.599 10.352 1.00 12.40 434 LEU B C 1
ATOM 6034 O O . LEU B 1 329 ? -25.734 54.693 10.220 1.00 13.31 434 LEU B O 1
ATOM 6039 N N . MET B 1 330 ? -27.766 55.486 9.698 1.00 12.30 435 MET B N 1
ATOM 6040 C CA . MET B 1 330 ? -27.214 56.481 8.788 1.00 12.75 435 MET B CA 1
ATOM 6041 C C . MET B 1 330 ? -26.510 57.650 9.517 1.00 11.62 435 MET B C 1
ATOM 6042 O O . MET B 1 330 ? -25.477 58.135 9.043 1.00 10.81 435 MET B O 1
ATOM 6047 N N . SER B 1 331 ? -26.983 58.003 10.748 1.00 11.45 436 SER B N 1
ATOM 6048 C CA A SER B 1 331 ? -26.262 58.950 11.524 0.50 12.32 436 SER B CA 1
ATOM 6049 C CA B SER B 1 331 ? -26.267 58.899 11.636 0.50 12.47 436 SER B CA 1
ATOM 6050 C C . SER B 1 331 ? -24.901 58.380 11.887 1.00 11.89 436 SER B C 1
ATOM 6051 O O . SER B 1 331 ? -23.886 59.096 11.833 1.00 12.83 436 SER B O 1
ATOM 6056 N N . ASP B 1 332 ? -24.861 57.093 12.179 1.00 11.87 437 ASP B N 1
ATOM 6057 C CA A ASP B 1 332 ? -23.604 56.315 12.427 0.50 11.81 437 ASP B CA 1
ATOM 6058 C CA B ASP B 1 332 ? -23.536 56.512 12.456 0.50 11.95 437 ASP B CA 1
ATOM 6059 C C . ASP B 1 332 ? -22.654 56.402 11.229 1.00 10.87 437 ASP B C 1
ATOM 6060 O O . ASP B 1 332 ? -21.454 56.646 11.357 1.00 11.35 437 ASP B O 1
ATOM 6069 N N . ALA B 1 333 ? -23.244 56.174 10.030 1.00 10.52 438 ALA B N 1
ATOM 6070 C CA . ALA B 1 333 ? -22.418 56.273 8.798 1.00 11.25 438 ALA B CA 1
ATOM 6071 C C . ALA B 1 333 ? -21.787 57.626 8.626 1.00 11.52 438 ALA B C 1
ATOM 6072 O O . ALA B 1 333 ? -20.643 57.726 8.260 1.00 10.99 438 ALA B O 1
ATOM 6074 N N . LEU B 1 334 ? -22.581 58.712 8.895 1.00 11.16 439 LEU B N 1
ATOM 6075 C CA . LEU B 1 334 ? -21.997 60.047 8.763 1.00 10.29 439 LEU B CA 1
ATOM 6076 C C . LEU B 1 334 ? -20.849 60.304 9.741 1.00 11.14 439 LEU B C 1
ATOM 6077 O O . LEU B 1 334 ? -19.820 60.835 9.396 1.00 11.68 439 LEU B O 1
ATOM 6082 N N . VAL B 1 335 ? -21.056 59.812 10.985 1.00 11.17 440 VAL B N 1
ATOM 6083 C CA . VAL B 1 335 ? -19.993 60.001 12.028 1.00 11.52 440 VAL B CA 1
ATOM 6084 C C . VAL B 1 335 ? -18.728 59.245 11.623 1.00 11.94 440 VAL B C 1
ATOM 6085 O O . VAL B 1 335 ? -17.603 59.749 11.730 1.00 12.34 440 VAL B O 1
ATOM 6089 N N . LEU B 1 336 ? -18.916 57.993 11.155 1.00 11.62 441 LEU B N 1
ATOM 6090 C CA . LEU B 1 336 ? -17.721 57.192 10.746 1.00 11.86 441 LEU B CA 1
ATOM 6091 C C . LEU B 1 336 ? -16.985 57.811 9.560 1.00 11.45 441 LEU B C 1
ATOM 6092 O O . LEU B 1 336 ? -15.751 57.855 9.483 1.00 13.24 441 LEU B O 1
ATOM 6097 N N . ALA B 1 337 ? -17.770 58.318 8.581 1.00 10.88 442 ALA B N 1
ATOM 6098 C CA . ALA B 1 337 ? -17.148 58.956 7.410 1.00 12.89 442 ALA B CA 1
ATOM 6099 C C . ALA B 1 337 ? -16.364 60.208 7.840 1.00 13.84 442 ALA B C 1
ATOM 6100 O O . ALA B 1 337 ? -15.254 60.503 7.377 1.00 13.85 442 ALA B O 1
ATOM 6102 N N . LYS B 1 338 ? -16.984 61.001 8.758 1.00 12.84 443 LYS B N 1
ATOM 6103 C CA . LYS B 1 338 ? -16.287 62.238 9.246 1.00 14.21 443 LYS B CA 1
ATOM 6104 C C . LYS B 1 338 ? -15.022 61.765 9.976 1.00 13.63 443 LYS B C 1
ATOM 6105 O O . LYS B 1 338 ? -13.924 62.340 9.712 1.00 15.27 443 LYS B O 1
ATOM 6111 N N . MET B 1 339 ? -15.110 60.747 10.840 1.00 13.57 444 MET B N 1
ATOM 6112 C CA . MET B 1 339 ? -13.875 60.236 11.523 1.00 16.91 444 MET B CA 1
ATOM 6113 C C . MET B 1 339 ? -12.783 59.835 10.510 1.00 17.30 444 MET B C 1
ATOM 6114 O O . MET B 1 339 ? -11.577 60.052 10.798 1.00 19.28 444 MET B O 1
ATOM 6119 N N . LYS B 1 340 ? -13.174 59.264 9.359 1.00 13.27 445 LYS B N 1
ATOM 6120 C CA . LYS B 1 340 ? -12.217 58.799 8.399 1.00 16.27 445 LYS B CA 1
ATOM 6121 C C . LYS B 1 340 ? -11.701 59.929 7.514 1.00 15.48 445 LYS B C 1
ATOM 6122 O O . LYS B 1 340 ? -10.911 59.616 6.558 1.00 19.91 445 LYS B O 1
ATOM 6128 N N . GLY B 1 341 ? -12.094 61.199 7.749 1.00 15.48 446 GLY B N 1
ATOM 6129 C CA . GLY B 1 341 ? -11.524 62.313 6.978 1.00 15.84 446 GLY B CA 1
ATOM 6130 C C . GLY B 1 341 ? -12.289 62.674 5.731 1.00 15.94 446 GLY B C 1
ATOM 6131 O O . GLY B 1 341 ? -11.834 63.515 4.952 1.00 17.87 446 GLY B O 1
ATOM 6132 N N . PHE B 1 342 ? -13.495 62.109 5.522 1.00 13.44 447 PHE B N 1
ATOM 6133 C CA . PHE B 1 342 ? -14.295 62.558 4.355 1.00 13.52 447 PHE B CA 1
ATOM 6134 C C . PHE B 1 342 ? -14.862 63.961 4.505 1.00 12.36 447 PHE B C 1
ATOM 6135 O O . PHE B 1 342 ? -15.163 64.392 5.647 1.00 14.47 447 PHE B O 1
ATOM 6143 N N . ASP B 1 343 ? -14.993 64.731 3.430 1.00 12.92 448 ASP B N 1
ATOM 6144 C CA . ASP B 1 343 ? -15.519 66.088 3.428 1.00 11.86 448 ASP B CA 1
ATOM 6145 C C . ASP B 1 343 ? -17.034 66.087 3.268 1.00 12.14 448 ASP B C 1
ATOM 6146 O O . ASP B 1 343 ? -17.715 67.049 3.715 1.00 12.96 448 ASP B O 1
ATOM 6151 N N . VAL B 1 344 ? -17.600 65.118 2.537 1.00 11.84 449 VAL B N 1
ATOM 6152 C CA . VAL B 1 344 ? -19.032 65.073 2.177 1.00 11.68 449 VAL B CA 1
ATOM 6153 C C . VAL B 1 344 ? -19.468 63.608 2.080 1.00 9.67 449 VAL B C 1
ATOM 6154 O O . VAL B 1 344 ? -18.617 62.761 1.675 1.00 11.34 449 VAL B O 1
ATOM 6158 N N . PHE B 1 345 ? -20.736 63.363 2.371 1.00 10.59 450 PHE B N 1
ATOM 6159 C CA . PHE B 1 345 ? -21.303 62.017 2.249 1.00 9.66 450 PHE B CA 1
ATOM 6160 C C . PHE B 1 345 ? -22.392 62.115 1.240 1.00 11.23 450 PHE B C 1
ATOM 6161 O O . PHE B 1 345 ? -23.293 63.016 1.345 1.00 13.59 450 PHE B O 1
ATOM 6169 N N . ASN B 1 346 ? -22.468 61.270 0.213 1.00 9.79 451 ASN B N 1
ATOM 6170 C CA . ASN B 1 346 ? -23.437 61.348 -0.898 1.00 10.23 451 ASN B CA 1
ATOM 6171 C C . ASN B 1 346 ? -24.362 60.192 -0.876 1.00 9.76 451 ASN B C 1
ATOM 6172 O O . ASN B 1 346 ? -23.894 59.032 -0.605 1.00 10.60 451 ASN B O 1
ATOM 6177 N N . ALA B 1 347 ? -25.622 60.355 -1.196 1.00 9.49 452 ALA B N 1
ATOM 6178 C CA . ALA B 1 347 ? -26.587 59.243 -1.256 1.00 9.17 452 ALA B CA 1
ATOM 6179 C C . ALA B 1 347 ? -27.621 59.532 -2.273 1.00 10.00 452 ALA B C 1
ATOM 6180 O O . ALA B 1 347 ? -27.997 60.742 -2.503 1.00 10.52 452 ALA B O 1
ATOM 6182 N N . LEU B 1 348 ? -28.181 58.540 -2.926 1.00 9.95 453 LEU B N 1
ATOM 6183 C CA . LEU B 1 348 ? -29.324 58.700 -3.794 1.00 10.59 453 LEU B CA 1
ATOM 6184 C C . LEU B 1 348 ? -30.628 58.595 -3.019 1.00 11.42 453 LEU B C 1
ATOM 6185 O O . LEU B 1 348 ? -30.616 58.176 -1.819 1.00 11.38 453 LEU B O 1
ATOM 6190 N N . ASP B 1 349 ? -31.758 58.905 -3.650 1.00 9.88 454 ASP B N 1
ATOM 6191 C CA . ASP B 1 349 ? -33.065 58.785 -2.970 1.00 10.12 454 ASP B CA 1
ATOM 6192 C C . ASP B 1 349 ? -33.804 57.477 -3.168 1.00 10.66 454 ASP B C 1
ATOM 6193 O O . ASP B 1 349 ? -35.030 57.390 -2.985 1.00 12.17 454 ASP B O 1
ATOM 6198 N N . LEU B 1 350 ? -33.029 56.408 -3.505 1.00 9.38 455 LEU B N 1
ATOM 6199 C CA . LEU B 1 350 ? -33.564 55.056 -3.728 1.00 10.26 455 LEU B CA 1
ATOM 6200 C C . LEU B 1 350 ? -33.704 54.307 -2.424 1.00 9.70 455 LEU B C 1
ATOM 6201 O O . LEU B 1 350 ? -33.455 54.829 -1.307 1.00 10.47 455 LEU B O 1
ATOM 6206 N N . MET B 1 351 ? -34.192 53.087 -2.523 1.00 10.29 456 MET B N 1
ATOM 6207 C CA . MET B 1 351 ? -34.512 52.218 -1.336 1.00 10.68 456 MET B CA 1
ATOM 6208 C C . MET B 1 351 ? -35.360 53.009 -0.311 1.00 10.81 456 MET B C 1
ATOM 6209 O O . MET B 1 351 ? -36.277 53.740 -0.747 1.00 10.40 456 MET B O 1
ATOM 6214 N N . GLU B 1 352 ? -34.985 52.960 0.955 1.00 10.95 457 GLU B N 1
ATOM 6215 C CA . GLU B 1 352 ? -35.757 53.781 1.976 1.00 10.96 457 GLU B CA 1
ATOM 6216 C C . GLU B 1 352 ? -35.048 55.073 2.238 1.00 11.06 457 GLU B C 1
ATOM 6217 O O . GLU B 1 352 ? -35.260 55.679 3.322 1.00 11.91 457 GLU B O 1
ATOM 6223 N N . ASN B 1 353 ? -34.163 55.591 1.386 1.00 10.62 458 ASN B N 1
ATOM 6224 C CA . ASN B 1 353 ? -33.321 56.701 1.740 1.00 10.31 458 ASN B CA 1
ATOM 6225 C C . ASN B 1 353 ? -34.138 57.999 2.009 1.00 10.07 458 ASN B C 1
ATOM 6226 O O . ASN B 1 353 ? -33.653 58.823 2.804 1.00 11.31 458 ASN B O 1
ATOM 6231 N N . LYS B 1 354 ? -35.281 58.184 1.322 1.00 11.57 459 LYS B N 1
ATOM 6232 C CA . LYS B 1 354 ? -36.070 59.412 1.637 1.00 12.01 459 LYS B CA 1
ATOM 6233 C C . LYS B 1 354 ? -36.504 59.454 3.084 1.00 14.35 459 LYS B C 1
ATOM 6234 O O . LYS B 1 354 ? -36.766 60.603 3.579 1.00 15.08 459 LYS B O 1
ATOM 6240 N N . THR B 1 355 ? -36.545 58.348 3.787 1.00 13.09 460 THR B N 1
ATOM 6241 C CA . THR B 1 355 ? -36.875 58.375 5.199 1.00 12.45 460 THR B CA 1
ATOM 6242 C C . THR B 1 355 ? -35.864 59.079 6.006 1.00 14.25 460 THR B C 1
ATOM 6243 O O . THR B 1 355 ? -36.240 59.539 7.173 1.00 18.59 460 THR B O 1
ATOM 6247 N N . PHE B 1 356 ? -34.599 59.223 5.640 1.00 11.59 461 PHE B N 1
ATOM 6248 C CA . PHE B 1 356 ? -33.591 59.910 6.464 1.00 12.51 461 PHE B CA 1
ATOM 6249 C C . PHE B 1 356 ? -32.944 61.127 5.873 1.00 10.44 461 PHE B C 1
ATOM 6250 O O . PHE B 1 356 ? -32.223 61.862 6.612 1.00 11.53 461 PHE B O 1
ATOM 6258 N N . LEU B 1 357 ? -33.077 61.372 4.531 1.00 10.74 462 LEU B N 1
ATOM 6259 C CA . LEU B 1 357 ? -32.213 62.380 3.926 1.00 10.48 462 LEU B CA 1
ATOM 6260 C C . LEU B 1 357 ? -32.406 63.790 4.587 1.00 10.85 462 LEU B C 1
ATOM 6261 O O . LEU B 1 357 ? -31.437 64.438 4.995 1.00 11.68 462 LEU B O 1
ATOM 6266 N N . GLU B 1 358 ? -33.685 64.273 4.541 1.00 12.05 463 GLU B N 1
ATOM 6267 C CA . GLU B 1 358 ? -33.875 65.596 5.167 1.00 13.53 463 GLU B CA 1
ATOM 6268 C C . GLU B 1 358 ? -33.668 65.574 6.675 1.00 10.97 463 GLU B C 1
ATOM 6269 O O . GLU B 1 358 ? -33.125 66.528 7.214 1.00 12.17 463 GLU B O 1
ATOM 6275 N N . LYS B 1 359 ? -34.035 64.523 7.390 1.00 11.21 464 LYS B N 1
ATOM 6276 C CA . LYS B 1 359 ? -33.854 64.479 8.831 1.00 11.45 464 LYS B CA 1
ATOM 6277 C C . LYS B 1 359 ? -32.390 64.628 9.229 1.00 13.15 464 LYS B C 1
ATOM 6278 O O . LYS B 1 359 ? -32.083 65.172 10.291 1.00 14.84 464 LYS B O 1
ATOM 6284 N N . LEU B 1 360 ? -31.464 64.090 8.397 1.00 10.81 465 LEU B N 1
ATOM 6285 C CA . LEU B 1 360 ? -30.043 64.143 8.683 1.00 10.61 465 LEU B CA 1
ATOM 6286 C C . LEU B 1 360 ? -29.340 65.261 8.002 1.00 11.35 465 LEU B C 1
ATOM 6287 O O . LEU B 1 360 ? -28.085 65.243 7.910 1.00 12.54 465 LEU B O 1
ATOM 6292 N N . LYS B 1 361 ? -30.110 66.299 7.532 1.00 11.05 466 LYS B N 1
ATOM 6293 C CA . LYS B 1 361 ? -29.559 67.532 6.974 1.00 11.36 466 LYS B CA 1
ATOM 6294 C C . LYS B 1 361 ? -28.768 67.361 5.687 1.00 12.39 466 LYS B C 1
ATOM 6295 O O . LYS B 1 361 ? -27.909 68.185 5.318 1.00 12.83 466 LYS B O 1
ATOM 6301 N N . PHE B 1 362 ? -29.206 66.350 4.909 1.00 11.91 467 PHE B N 1
ATOM 6302 C CA . PHE B 1 362 ? -28.725 66.332 3.478 1.00 11.71 467 PHE B CA 1
ATOM 6303 C C . PHE B 1 362 ? -29.424 67.442 2.706 1.00 13.07 467 PHE B C 1
ATOM 6304 O O . PHE B 1 362 ? -30.568 67.817 3.068 1.00 15.32 467 PHE B O 1
ATOM 6312 N N . GLY B 1 363 ? -28.762 67.891 1.700 1.00 11.99 468 GLY B N 1
ATOM 6313 C CA . GLY B 1 363 ? -29.276 68.883 0.706 1.00 12.43 468 GLY B CA 1
ATOM 6314 C C . GLY B 1 363 ? -29.390 68.208 -0.663 1.00 13.17 468 GLY B C 1
ATOM 6315 O O . GLY B 1 363 ? -28.470 67.439 -1.042 1.00 13.32 468 GLY B O 1
ATOM 6316 N N . ILE B 1 364 ? -30.416 68.546 -1.420 1.00 13.52 469 ILE B N 1
ATOM 6317 C CA . ILE B 1 364 ? -30.519 67.917 -2.775 1.00 14.83 469 ILE B CA 1
ATOM 6318 C C . ILE B 1 364 ? -29.508 68.480 -3.724 1.00 15.19 469 ILE B C 1
ATOM 6319 O O . ILE B 1 364 ? -29.152 69.655 -3.709 1.00 15.40 469 ILE B O 1
ATOM 6324 N N . GLY B 1 365 ? -29.074 67.647 -4.671 1.00 15.37 470 GLY B N 1
ATOM 6325 C CA . GLY B 1 365 ? -28.061 68.041 -5.697 1.00 17.35 470 GLY B CA 1
ATOM 6326 C C . GLY B 1 365 ? -28.856 68.594 -6.887 1.00 16.90 470 GLY B C 1
ATOM 6327 O O . GLY B 1 365 ? -30.084 68.884 -6.774 1.00 19.09 470 GLY B O 1
ATOM 6328 N N . ASP B 1 366 ? -28.178 68.701 -7.996 1.00 17.21 471 ASP B N 1
ATOM 6329 C CA A ASP B 1 366 ? -28.834 69.341 -9.148 0.50 17.32 471 ASP B CA 1
ATOM 6330 C CA B ASP B 1 366 ? -28.656 69.375 -9.223 0.50 18.48 471 ASP B CA 1
ATOM 6331 C C . ASP B 1 366 ? -29.227 68.411 -10.285 1.00 20.65 471 ASP B C 1
ATOM 6332 O O . ASP B 1 366 ? -29.946 68.771 -11.174 1.00 27.41 471 ASP B O 1
ATOM 6341 N N . GLY B 1 367 ? -28.790 67.198 -10.280 1.00 18.85 472 GLY B N 1
ATOM 6342 C CA . GLY B 1 367 ? -29.115 66.342 -11.444 1.00 18.20 472 GLY B CA 1
ATOM 6343 C C . GLY B 1 367 ? -29.663 64.977 -10.966 1.00 15.24 472 GLY B C 1
ATOM 6344 O O . GLY B 1 367 ? -29.864 64.675 -9.796 1.00 15.45 472 GLY B O 1
ATOM 6345 N N . ASN B 1 368 ? -29.899 64.100 -11.998 1.00 14.71 473 ASN B N 1
ATOM 6346 C CA A ASN B 1 368 ? -30.442 62.756 -11.677 0.50 14.40 473 ASN B CA 1
ATOM 6347 C CA B ASN B 1 368 ? -30.514 62.773 -11.869 0.50 14.38 473 ASN B CA 1
ATOM 6348 C C . ASN B 1 368 ? -29.488 61.665 -12.118 1.00 12.36 473 ASN B C 1
ATOM 6349 O O . ASN B 1 368 ? -28.603 61.898 -12.919 1.00 13.65 473 ASN B O 1
ATOM 6358 N N . LEU B 1 369 ? -29.697 60.507 -11.540 1.00 11.67 474 LEU B N 1
ATOM 6359 C CA . LEU B 1 369 ? -29.036 59.244 -12.041 1.00 10.76 474 LEU B CA 1
ATOM 6360 C C . LEU B 1 369 ? -30.178 58.418 -12.502 1.00 10.36 474 LEU B C 1
ATOM 6361 O O . LEU B 1 369 ? -31.088 58.005 -11.690 1.00 10.35 474 LEU B O 1
ATOM 6366 N N . GLN B 1 370 ? -30.228 58.165 -13.845 1.00 10.01 475 GLN B N 1
ATOM 6367 C CA A GLN B 1 370 ? -31.228 57.372 -14.477 0.50 9.13 475 GLN B CA 1
ATOM 6368 C CA B GLN B 1 370 ? -31.290 57.309 -14.383 0.50 10.56 475 GLN B CA 1
ATOM 6369 C C . GLN B 1 370 ? -30.841 55.866 -14.445 1.00 9.29 475 GLN B C 1
ATOM 6370 O O . GLN B 1 370 ? -29.652 55.566 -14.681 1.00 10.88 475 GLN B O 1
ATOM 6381 N N . TYR B 1 371 ? -31.771 54.957 -14.246 1.00 9.02 476 TYR B N 1
ATOM 6382 C CA . TYR B 1 371 ? -31.506 53.474 -14.357 1.00 8.61 476 TYR B CA 1
ATOM 6383 C C . TYR B 1 371 ? -32.161 52.980 -15.592 1.00 9.64 476 TYR B C 1
ATOM 6384 O O . TYR B 1 371 ? -33.303 53.362 -15.912 1.00 11.12 476 TYR B O 1
ATOM 6393 N N . TYR B 1 372 ? -31.490 51.999 -16.249 1.00 9.83 477 TYR B N 1
ATOM 6394 C CA . TYR B 1 372 ? -31.937 51.466 -17.568 1.00 9.41 477 TYR B CA 1
ATOM 6395 C C . TYR B 1 372 ? -31.761 49.976 -17.573 1.00 9.50 477 TYR B C 1
ATOM 6396 O O . TYR B 1 372 ? -30.791 49.410 -16.958 1.00 9.74 477 TYR B O 1
ATOM 6405 N N . LEU B 1 373 ? -32.617 49.292 -18.340 1.00 9.35 478 LEU B N 1
ATOM 6406 C CA . LEU B 1 373 ? -32.342 47.903 -18.770 1.00 9.18 478 LEU B CA 1
ATOM 6407 C C . LEU B 1 373 ? -32.222 47.896 -20.299 1.00 9.60 478 LEU B C 1
ATOM 6408 O O . LEU B 1 373 ? -32.945 48.638 -21.018 1.00 10.06 478 LEU B O 1
ATOM 6413 N N . TYR B 1 374 ? -31.335 47.017 -20.821 1.00 8.47 479 TYR B N 1
ATOM 6414 C CA . TYR B 1 374 ? -31.236 46.740 -22.253 1.00 8.71 479 TYR B CA 1
ATOM 6415 C C . TYR B 1 374 ? -31.915 45.447 -22.566 1.00 8.12 479 TYR B C 1
ATOM 6416 O O . TYR B 1 374 ? -31.694 44.420 -21.909 1.00 8.63 479 TYR B O 1
ATOM 6425 N N . ASN B 1 375 ? -32.801 45.506 -23.590 1.00 9.14 480 ASN B N 1
ATOM 6426 C CA . ASN B 1 375 ? -33.561 44.325 -24.048 1.00 8.06 480 ASN B CA 1
ATOM 6427 C C . ASN B 1 375 ? -34.427 43.672 -22.974 1.00 7.98 480 ASN B C 1
ATOM 6428 O O . ASN B 1 375 ? -34.584 42.469 -22.882 1.00 9.33 480 ASN B O 1
ATOM 6433 N N . TRP B 1 376 ? -35.008 44.557 -22.137 1.00 10.04 481 TRP B N 1
ATOM 6434 C CA . TRP B 1 376 ? -36.019 44.118 -21.145 1.00 10.41 481 TRP B CA 1
ATOM 6435 C C . TRP B 1 376 ? -37.032 45.211 -20.972 1.00 11.56 481 TRP B C 1
ATOM 6436 O O . TRP B 1 376 ? -36.715 46.277 -20.388 1.00 13.47 481 TRP B O 1
ATOM 6447 N N . LYS B 1 377 ? -38.227 44.991 -21.505 1.00 12.20 482 LYS B N 1
ATOM 6448 C CA . LYS B 1 377 ? -39.296 45.987 -21.356 1.00 14.17 482 LYS B CA 1
ATOM 6449 C C . LYS B 1 377 ? -40.042 45.644 -20.133 1.00 15.95 482 LYS B C 1
ATOM 6450 O O . LYS B 1 377 ? -40.466 44.474 -19.969 1.00 22.34 482 LYS B O 1
ATOM 6456 N N . CYS B 1 378 ? -40.213 46.612 -19.194 1.00 13.46 483 CYS B N 1
ATOM 6457 C CA . CYS B 1 378 ? -41.005 46.418 -18.004 1.00 14.71 483 CYS B CA 1
ATOM 6458 C C . CYS B 1 378 ? -41.536 47.790 -17.574 1.00 13.29 483 CYS B C 1
ATOM 6459 O O . CYS B 1 378 ? -41.045 48.783 -18.006 1.00 13.54 483 CYS B O 1
ATOM 6462 N N . PRO B 1 379 ? -42.530 47.782 -16.627 1.00 13.63 484 PRO B N 1
ATOM 6463 C CA . PRO B 1 379 ? -43.015 49.109 -16.193 1.00 13.46 484 PRO B CA 1
ATOM 6464 C C . PRO B 1 379 ? -41.930 49.923 -15.445 1.00 12.92 484 PRO B C 1
ATOM 6465 O O . PRO B 1 379 ? -41.045 49.250 -14.766 1.00 14.38 484 PRO B O 1
ATOM 6469 N N . SER B 1 380 ? -41.940 51.183 -15.545 1.00 13.15 485 SER B N 1
ATOM 6470 C CA . SER B 1 380 ? -41.023 52.015 -14.714 1.00 12.55 485 SER B CA 1
ATOM 6471 C C . SER B 1 380 ? -41.475 51.957 -13.225 1.00 12.92 485 SER B C 1
ATOM 6472 O O . SER B 1 380 ? -42.565 51.453 -12.894 1.00 14.53 485 SER B O 1
ATOM 6475 N N . MET B 1 381 ? -40.534 52.323 -12.356 1.00 11.67 486 MET B N 1
ATOM 6476 C CA . MET B 1 381 ? -40.845 52.287 -10.881 1.00 12.08 486 MET B CA 1
ATOM 6477 C C . MET B 1 381 ? -40.386 53.534 -10.247 1.00 11.08 486 MET B C 1
ATOM 6478 O O . MET B 1 381 ? -39.544 54.277 -10.749 1.00 12.92 486 MET B O 1
ATOM 6483 N N . GLY B 1 382 ? -40.963 53.805 -9.054 1.00 12.66 487 GLY B N 1
ATOM 6484 C CA . GLY B 1 382 ? -40.451 54.974 -8.280 1.00 12.59 487 GLY B CA 1
ATOM 6485 C C . GLY B 1 382 ? -39.089 54.713 -7.666 1.00 11.87 487 GLY B C 1
ATOM 6486 O O . GLY B 1 382 ? -38.684 53.540 -7.565 1.00 11.75 487 GLY B O 1
ATOM 6487 N N . ALA B 1 383 ? -38.402 55.806 -7.321 1.00 12.42 488 ALA B N 1
ATOM 6488 C CA . ALA B 1 383 ? -36.982 55.688 -6.799 1.00 11.71 488 ALA B CA 1
ATOM 6489 C C . ALA B 1 383 ? -36.979 54.806 -5.573 1.00 12.48 488 ALA B C 1
ATOM 6490 O O . ALA B 1 383 ? -36.048 54.031 -5.381 1.00 11.76 488 ALA B O 1
ATOM 6492 N N . GLU B 1 384 ? -38.067 54.788 -4.760 1.00 11.75 489 GLU B N 1
ATOM 6493 C CA A GLU B 1 384 ? -38.116 53.961 -3.517 0.50 12.84 489 GLU B CA 1
ATOM 6494 C CA B GLU B 1 384 ? -38.031 53.968 -3.521 0.50 12.36 489 GLU B CA 1
ATOM 6495 C C . GLU B 1 384 ? -38.126 52.461 -3.772 1.00 11.82 489 GLU B C 1
ATOM 6496 O O . GLU B 1 384 ? -37.978 51.649 -2.860 1.00 12.35 489 GLU B O 1
ATOM 6507 N N . LYS B 1 385 ? -38.408 52.081 -5.027 1.00 11.86 490 LYS B N 1
ATOM 6508 C CA . LYS B 1 385 ? -38.424 50.676 -5.395 1.00 11.81 490 LYS B CA 1
ATOM 6509 C C . LYS B 1 385 ? -37.119 50.233 -6.112 1.00 10.40 490 LYS B C 1
ATOM 6510 O O . LYS B 1 385 ? -36.966 49.050 -6.412 1.00 11.30 490 LYS B O 1
ATOM 6516 N N . VAL B 1 386 ? -36.260 51.196 -6.378 1.00 9.85 491 VAL B N 1
ATOM 6517 C CA . VAL B 1 386 ? -34.908 50.858 -6.988 1.00 10.03 491 VAL B CA 1
ATOM 6518 C C . VAL B 1 386 ? -34.024 50.390 -5.807 1.00 9.27 491 VAL B C 1
ATOM 6519 O O . VAL B 1 386 ? -33.844 51.119 -4.779 1.00 10.05 491 VAL B O 1
ATOM 6523 N N . GLY B 1 387 ? -33.439 49.184 -5.924 1.00 9.25 492 GLY B N 1
ATOM 6524 C CA . GLY B 1 387 ? -32.575 48.577 -4.872 1.00 10.07 492 GLY B CA 1
ATOM 6525 C C . GLY B 1 387 ? -31.241 48.091 -5.403 1.00 9.10 492 GLY B C 1
ATOM 6526 O O . GLY B 1 387 ? -30.759 47.008 -5.014 1.00 9.32 492 GLY B O 1
ATOM 6527 N N . LEU B 1 388 ? -30.645 48.896 -6.252 1.00 10.07 493 LEU B N 1
ATOM 6528 C CA . LEU B 1 388 ? -29.372 48.568 -6.918 1.00 8.95 493 LEU B CA 1
ATOM 6529 C C . LEU B 1 388 ? -28.502 49.778 -6.962 1.00 8.80 493 LEU B C 1
ATOM 6530 O O . LEU B 1 388 ? -28.979 50.861 -7.347 1.00 9.53 493 LEU B O 1
ATOM 6535 N N . VAL B 1 389 ? -27.249 49.642 -6.572 1.00 8.81 494 VAL B N 1
ATOM 6536 C CA . VAL B 1 389 ? -26.266 50.745 -6.555 1.00 9.25 494 VAL B CA 1
ATOM 6537 C C . VAL B 1 389 ? -25.067 50.337 -7.414 1.00 9.96 494 VAL B C 1
ATOM 6538 O O . VAL B 1 389 ? -24.442 49.241 -7.116 1.00 11.98 494 VAL B O 1
ATOM 6542 N N . LEU B 1 390 ? -24.694 51.116 -8.399 1.00 10.25 495 LEU B N 1
ATOM 6543 C CA . LEU B 1 390 ? -23.433 50.862 -9.196 1.00 10.99 495 LEU B CA 1
ATOM 6544 C C . LEU B 1 390 ? -22.364 51.900 -8.828 1.00 11.12 495 LEU B C 1
ATOM 6545 O O . LEU B 1 390 ? -22.732 53.064 -8.517 1.00 14.81 495 LEU B O 1
ATOM 6550 N N . GLN B 1 391 ? -21.103 51.562 -8.904 1.00 12.25 496 GLN B N 1
ATOM 6551 C CA . GLN B 1 391 ? -20.046 52.503 -8.585 1.00 13.05 496 GLN B CA 1
ATOM 6552 C C . GLN B 1 391 ? -19.859 53.533 -9.643 1.00 13.32 496 GLN B C 1
ATOM 6553 O O . GLN B 1 391 ? -19.249 54.573 -9.265 1.00 14.61 496 GLN B O 1
#